Protein AF-0000000074143961 (afdb_homodimer)

pLDDT: mean 94.84, std 4.73, range [71.44, 98.94]

InterPro domains:
  IPR001608 Alanine racemase, N-terminal [PF01168] (38-251)
  IPR026956 D-serine dehydratase-like domain [PF14031] (293-391)
  IPR026956 D-serine dehydratase-like domain [SM01119] (293-393)
  IPR029066 PLP-binding barrel [G3DSA:3.20.20.10] (40-275)
  IPR029066 PLP-binding barrel [SSF51419] (39-260)
  IPR042208 D-serine dehydratase-like domain superfamily [G3DSA:2.40.37.20] (31-402)
  IPR051466 D-amino acid metabolism enzyme [PTHR28004] (25-408)

Organism: Schizosaccharomyces japonicus (strain yFS275 / FY16936) (NCBI:txid402676)

Secondary structure (DSSP, 8-state):
--GGG-GGGG-----HHHHHHHHTTSBGGGS-SSEEEEEHHHHHHHHHHHHHHHHHHT-EEEEB-TTT--HHHHHHHHTTT--EEEESSHHHHHHHHHHT--SEEEEEEE--GGGHHHHHHHHTSSSEEEEEE-SHHHHHHHHHHHHHHT--SPEEEEEEEE-SS-SSSEETT-HHHHHHHHHHHHTTTTEEEEEEEE--GGGGG--SHHHHHHHHHHHHHHHHHHHHHHHHH-TT---EEEE--HHHHHGGGG--GGGSPPPSSEEEEEESGGGT--HHHHHTTSS-GGG--EEEEEEEEEEEETTTSSSEEEEES--HHHH-----SSSSSEEE-STT-TTEEEEEE-SS-EEEEES-TTPPPPPTT-EEEEEES-HHHHHTT-S-EEEESSSSBEEEEE------/--GGG-GGGG-----HHHHHHHHTTSBGGGS-SSEEEEEHHHHHHHHHHHHHHHHHHT-EEEEB-TTT--HHHHHHHHTTT--EEEESSHHHHHHHHHHT--SEEEEEEE--GGGHHHHHHHHTSSSEEEEEE-SHHHHHHHHHHHHHHT--SPEEEEEEEE-SS-SSSEETT-HHHHHHHHHHHHTTTTEEEEEEEE--GGGGG--SHHHHHHHHHHHHHHHHHHHHHHHHH-TT---EEEE--HHHHHGGGG--GGGSPPPSSEEEEEESGGGT--HHHHHTTSS-GGG--EEEEEEEEEEEETTTSSSEEEEES--HHHH-----SSSSSEEE-STT-TTEEEEEE-SS-EEEEES-TTPPPPPTT-EEEEEES-HHHHHTT-S-EEEESSSSBEEEEE------

Radius of gyration: 27.3 Å; Cα contacts (8 Å, |Δi|>4): 1969; chains: 2; bounding box: 56×86×60 Å

Structure (mmCIF, N/CA/C/O backbone):
data_AF-0000000074143961-model_v1
#
loop_
_entity.id
_entity.type
_entity.pdbx_description
1 polymer 'D-serine dehydratase'
#
loop_
_atom_site.group_PDB
_atom_site.id
_atom_site.type_symbol
_atom_site.label_atom_id
_atom_site.label_alt_id
_atom_site.label_comp_id
_atom_site.label_asym_id
_atom_site.label_entity_id
_atom_site.label_seq_id
_atom_site.pdbx_PDB_ins_code
_atom_site.Cartn_x
_atom_site.Cartn_y
_atom_site.Cartn_z
_atom_site.occupancy
_atom_site.B_iso_or_equiv
_atom_site.auth_seq_id
_atom_site.auth_comp_id
_atom_site.auth_asym_id
_atom_site.auth_atom_id
_atom_site.pdbx_PDB_model_num
ATOM 1 N N . MET A 1 1 ? -5.82 27.406 -13.078 1 83.56 1 MET A N 1
ATOM 2 C CA . MET A 1 1 ? -4.566 26.859 -12.555 1 83.56 1 MET A CA 1
ATOM 3 C C . MET A 1 1 ? -3.791 26.141 -13.648 1 83.56 1 MET A C 1
ATOM 5 O O . MET A 1 1 ? -4.359 25.328 -14.391 1 83.56 1 MET A O 1
ATOM 9 N N . ASP A 1 2 ? -2.518 26.438 -13.797 1 85.19 2 ASP A N 1
ATOM 10 C CA . ASP A 1 2 ? -1.646 25.828 -14.797 1 85.19 2 ASP A CA 1
ATOM 11 C C . ASP A 1 2 ? -1.029 24.531 -14.273 1 85.19 2 ASP A C 1
ATOM 13 O O . ASP A 1 2 ? -0.051 24.562 -13.523 1 85.19 2 ASP A O 1
ATOM 17 N N . LEU A 1 3 ? -1.484 23.453 -14.711 1 86.12 3 LEU A N 1
ATOM 18 C CA . LEU A 1 3 ? -1.086 22.141 -14.203 1 86.12 3 LEU A CA 1
ATOM 19 C C . LEU A 1 3 ? 0.319 21.781 -14.672 1 86.12 3 LEU A C 1
ATOM 21 O O . LEU A 1 3 ? 0.949 20.875 -14.117 1 86.12 3 LEU A O 1
ATOM 25 N N . ASP A 1 4 ? 0.824 22.469 -15.641 1 85.25 4 ASP A N 1
ATOM 26 C CA . ASP A 1 4 ? 2.141 22.156 -16.188 1 85.25 4 ASP A CA 1
ATOM 27 C C . ASP A 1 4 ? 3.244 22.453 -15.172 1 85.25 4 ASP A C 1
ATOM 29 O O . ASP A 1 4 ? 4.375 21.984 -15.328 1 85.25 4 ASP A O 1
ATOM 33 N N . LYS A 1 5 ? 2.885 23.172 -14.195 1 86.94 5 LYS A N 1
ATOM 34 C CA . LYS A 1 5 ? 3.865 23.562 -13.188 1 86.94 5 LYS A CA 1
ATOM 35 C C . LYS A 1 5 ? 3.979 22.516 -12.094 1 86.94 5 LYS A C 1
ATOM 37 O O . LYS A 1 5 ? 4.812 22.641 -11.195 1 86.94 5 LYS A O 1
ATOM 42 N N . PHE A 1 6 ? 3.066 21.5 -12.25 1 90.62 6 PHE A N 1
ATOM 43 C CA . PHE A 1 6 ? 3.02 20.484 -11.195 1 90.62 6 PHE A CA 1
ATOM 44 C C . PHE A 1 6 ? 3.467 19.125 -11.727 1 90.62 6 PHE A C 1
ATOM 46 O O . PHE A 1 6 ? 3.006 18.688 -12.781 1 90.62 6 PHE A O 1
ATOM 53 N N . GLY A 1 7 ? 4.391 18.469 -11 1 87.62 7 GLY A N 1
ATOM 54 C CA . GLY A 1 7 ? 4.746 17.109 -11.344 1 87.62 7 GLY A CA 1
ATOM 55 C C . GLY A 1 7 ? 3.574 16.141 -11.25 1 87.62 7 GLY A C 1
ATOM 56 O O . GLY A 1 7 ? 3.578 15.086 -11.883 1 87.62 7 GLY A O 1
ATOM 57 N N . SER A 1 8 ? 2.578 16.516 -10.492 1 90.56 8 SER A N 1
ATOM 58 C CA . SER A 1 8 ? 1.413 15.672 -10.242 1 90.56 8 SER A CA 1
ATOM 59 C C . SER A 1 8 ? 0.533 15.57 -11.484 1 90.56 8 SER A C 1
ATOM 61 O O . SER A 1 8 ? -0.378 14.742 -11.539 1 90.56 8 SER A O 1
ATOM 63 N N . LYS A 1 9 ? 0.817 16.391 -12.492 1 90.75 9 LYS A N 1
ATOM 64 C CA . LYS A 1 9 ? 0.03 16.359 -13.719 1 90.75 9 LYS A CA 1
ATOM 65 C C . LYS A 1 9 ? 0.125 15.008 -14.406 1 90.75 9 LYS A C 1
ATOM 67 O O . LYS A 1 9 ? -0.726 14.656 -15.227 1 90.75 9 LYS A O 1
ATOM 72 N N . PHE A 1 10 ? 1.143 14.258 -14.078 1 94.25 10 PHE A N 1
ATOM 73 C CA . PHE A 1 10 ? 1.368 12.984 -14.75 1 94.25 10 PHE A CA 1
ATOM 74 C C . PHE A 1 10 ? 0.483 11.898 -14.148 1 94.25 10 PHE A C 1
ATOM 76 O O . PHE A 1 10 ? 0.33 10.82 -14.727 1 94.25 10 PHE A O 1
ATOM 83 N N . TYR A 1 11 ? -0.078 12.148 -12.922 1 94.56 11 TYR A N 1
ATOM 84 C CA . TYR A 1 11 ? -1.051 11.211 -12.367 1 94.56 11 TYR A CA 1
ATOM 85 C C . TYR A 1 11 ? -2.373 11.289 -13.125 1 94.56 11 TYR A C 1
ATOM 87 O O . TYR A 1 11 ? -2.926 12.375 -13.305 1 94.56 11 TYR A O 1
ATOM 95 N N . VAL A 1 12 ? -2.793 10.156 -13.602 1 93.62 12 VAL A N 1
ATOM 96 C CA . VAL A 1 12 ? -4.027 10.117 -14.375 1 93.62 12 VAL A CA 1
ATOM 97 C C . VAL A 1 12 ? -5.082 9.305 -13.633 1 93.62 12 VAL A C 1
ATOM 99 O O . VAL A 1 12 ? -4.758 8.352 -12.922 1 93.62 12 VAL A O 1
ATOM 102 N N . SER A 1 13 ? -6.328 9.742 -13.766 1 94.69 13 SER A N 1
ATOM 103 C CA . SER A 1 13 ? -7.461 9.078 -13.133 1 94.69 13 SER A CA 1
ATOM 104 C C . SER A 1 13 ? -8.32 8.352 -14.164 1 94.69 13 SER A C 1
ATOM 106 O O . SER A 1 13 ? -8.406 8.773 -15.312 1 94.69 13 SER A O 1
ATOM 108 N N . PRO A 1 14 ? -8.93 7.227 -13.734 1 96.56 14 PRO A N 1
ATOM 109 C CA . PRO A 1 14 ? -9.883 6.586 -14.648 1 96.56 14 PRO A CA 1
ATOM 110 C C . PRO A 1 14 ? -11.109 7.453 -14.922 1 96.56 14 PRO A C 1
ATOM 112 O O . PRO A 1 14 ? -11.383 8.391 -14.172 1 96.56 14 PRO A O 1
ATOM 115 N N . SER A 1 15 ? -11.797 7.125 -15.992 1 96.81 15 SER A N 1
ATOM 116 C CA . SER A 1 15 ? -13.023 7.844 -16.328 1 96.81 15 SER A CA 1
ATOM 117 C C . SER A 1 15 ? -14.156 7.473 -15.383 1 96.81 15 SER A C 1
ATOM 119 O O . SER A 1 15 ? -14.719 6.375 -15.469 1 96.81 15 SER A O 1
ATOM 121 N N . LYS A 1 16 ? -14.516 8.406 -14.578 1 97.62 16 LYS A N 1
ATOM 122 C CA . LYS A 1 16 ? -15.633 8.195 -13.664 1 97.62 16 LYS A CA 1
ATOM 123 C C . LYS A 1 16 ? -16.906 7.867 -14.43 1 97.62 16 LYS A C 1
ATOM 125 O O . LYS A 1 16 ? -17.641 6.949 -14.055 1 97.62 16 LYS A O 1
ATOM 130 N N . ASP A 1 17 ? -17.141 8.562 -15.516 1 98 17 ASP A N 1
ATOM 131 C CA . ASP A 1 17 ? -18.344 8.383 -16.328 1 98 17 ASP A CA 1
ATOM 132 C C . ASP A 1 17 ? -18.391 6.98 -16.938 1 98 17 ASP A C 1
ATOM 134 O O . ASP A 1 17 ? -19.438 6.332 -16.938 1 98 17 ASP A O 1
ATOM 138 N N . ALA A 1 18 ? -17.281 6.527 -17.438 1 97.62 18 ALA A N 1
ATOM 139 C CA . ALA A 1 18 ? -17.219 5.195 -18.031 1 97.62 18 ALA A CA 1
ATOM 140 C C . ALA A 1 18 ? -17.469 4.117 -16.984 1 97.62 18 ALA A C 1
ATOM 142 O O . ALA A 1 18 ? -18.172 3.133 -17.25 1 97.62 18 ALA A O 1
ATOM 143 N N . LEU A 1 19 ? -16.922 4.34 -15.812 1 98.12 19 LEU A N 1
ATOM 144 C CA . LEU A 1 19 ? -17.125 3.398 -14.719 1 98.12 19 LEU A CA 1
ATOM 145 C C . LEU A 1 19 ? -18.578 3.387 -14.266 1 98.12 19 LEU A C 1
ATOM 147 O O . LEU A 1 19 ? -19.141 2.32 -14.016 1 98.12 19 LEU A O 1
ATOM 151 N N . LYS A 1 20 ? -19.156 4.562 -14.141 1 98.5 20 LYS A N 1
ATOM 152 C CA . LYS A 1 20 ? -20.562 4.641 -13.758 1 98.5 20 LYS A CA 1
ATOM 153 C C . LYS A 1 20 ? -21.453 3.914 -14.766 1 98.5 20 LYS A C 1
ATOM 155 O O . LYS A 1 20 ? -22.359 3.166 -14.375 1 98.5 20 LYS A O 1
ATOM 160 N N . LYS A 1 21 ? -21.203 4.16 -16.031 1 98 21 LYS A N 1
ATOM 161 C CA . LYS A 1 21 ? -21.984 3.525 -17.094 1 98 21 LYS A CA 1
ATOM 162 C C . LYS A 1 21 ? -21.922 2.006 -16.984 1 98 21 LYS A C 1
ATOM 164 O O . LYS A 1 21 ? -22.922 1.322 -17.203 1 98 21 LYS A O 1
ATOM 169 N N . LYS A 1 22 ? -20.844 1.507 -16.578 1 97 22 LYS A N 1
ATOM 170 C CA . LYS A 1 22 ? -20.656 0.06 -16.547 1 97 22 LYS A CA 1
ATOM 171 C C . LYS A 1 22 ? -21.219 -0.544 -15.258 1 97 22 LYS A C 1
ATOM 173 O O . LYS A 1 22 ? -21.797 -1.64 -15.281 1 97 22 LYS A O 1
ATOM 178 N N . TYR A 1 23 ? -21.078 0.173 -14.133 1 97.75 23 TYR A N 1
ATOM 179 C CA . TYR A 1 23 ? -21.219 -0.561 -12.875 1 97.75 23 TYR A CA 1
ATOM 180 C C . TYR A 1 23 ? -22.406 -0.054 -12.078 1 97.75 23 TYR A C 1
ATOM 182 O O . TYR A 1 23 ? -22.906 -0.744 -11.188 1 97.75 23 TYR A O 1
ATOM 190 N N . VAL A 1 24 ? -22.812 1.212 -12.258 1 98.62 24 VAL A N 1
ATOM 191 C CA . VAL A 1 24 ? -23.938 1.723 -11.492 1 98.62 24 VAL A CA 1
ATOM 192 C C . VAL A 1 24 ? -25.203 0.92 -11.82 1 98.62 24 VAL A C 1
ATOM 194 O O . VAL A 1 24 ? -25.484 0.655 -12.992 1 98.62 24 VAL A O 1
ATOM 197 N N . GLY A 1 25 ? -25.891 0.504 -10.875 1 98.56 25 GLY A N 1
ATOM 198 C CA . GLY A 1 25 ? -27.109 -0.269 -11.055 1 98.56 25 GLY A CA 1
ATOM 199 C C . GLY A 1 25 ? -26.906 -1.755 -10.82 1 98.56 25 GLY A C 1
ATOM 200 O O . GLY A 1 25 ? -27.891 -2.5 -10.68 1 98.56 25 GLY A O 1
ATOM 201 N N . ILE A 1 26 ? -25.688 -2.168 -10.727 1 97.38 26 ILE A N 1
ATOM 202 C CA . ILE A 1 26 ? -25.453 -3.59 -10.508 1 97.38 26 ILE A CA 1
ATOM 203 C C . ILE A 1 26 ? -25.062 -3.826 -9.047 1 97.38 26 ILE A C 1
ATOM 205 O O . ILE A 1 26 ? -24.719 -2.881 -8.328 1 97.38 26 ILE A O 1
ATOM 209 N N . SER A 1 27 ? -25.125 -5.027 -8.641 1 98.31 27 SER A N 1
ATOM 210 C CA . SER A 1 27 ? -24.828 -5.402 -7.262 1 98.31 27 SER A CA 1
ATOM 211 C C . SER A 1 27 ? -23.328 -5.465 -7.016 1 98.31 27 SER A C 1
ATOM 213 O O . SER A 1 27 ? -22.562 -5.84 -7.906 1 98.31 27 SER A O 1
ATOM 215 N N . ILE A 1 28 ? -22.875 -5.148 -5.773 1 97.88 28 ILE A N 1
ATOM 216 C CA . ILE A 1 28 ? -21.484 -5.273 -5.395 1 97.88 28 ILE A CA 1
ATOM 217 C C . ILE A 1 28 ? -21.047 -6.734 -5.484 1 97.88 28 ILE A C 1
ATOM 219 O O . ILE A 1 28 ? -19.844 -7.035 -5.457 1 97.88 28 ILE A O 1
ATOM 223 N N . TYR A 1 29 ? -21.969 -7.641 -5.621 1 96.5 29 TYR A N 1
ATOM 224 C CA . TYR A 1 29 ? -21.656 -9.062 -5.715 1 96.5 29 TYR A CA 1
ATOM 225 C C . TYR A 1 29 ? -21.453 -9.484 -7.168 1 96.5 29 TYR A C 1
ATOM 227 O O . TYR A 1 29 ? -21.297 -10.672 -7.461 1 96.5 29 TYR A O 1
ATOM 235 N N . GLU A 1 30 ? -21.422 -8.516 -8.078 1 94.94 30 GLU A N 1
ATOM 236 C CA . GLU A 1 30 ? -21.281 -8.812 -9.5 1 94.94 30 GLU A CA 1
ATOM 237 C C . GLU A 1 30 ? -20.062 -8.117 -10.094 1 94.94 30 GLU A C 1
ATOM 239 O O . GLU A 1 30 ? -19.859 -8.125 -11.312 1 94.94 30 GLU A O 1
ATOM 244 N N . ILE A 1 31 ? -19.312 -7.477 -9.266 1 94.06 31 ILE A N 1
ATOM 245 C CA . ILE A 1 31 ? -18.172 -6.734 -9.766 1 94.06 31 ILE A CA 1
ATOM 246 C C . ILE A 1 31 ? -16.906 -7.574 -9.609 1 94.06 31 ILE A C 1
ATOM 248 O O . ILE A 1 31 ? -16.875 -8.516 -8.812 1 94.06 31 ILE A O 1
ATOM 252 N N . PRO A 1 32 ? -15.875 -7.285 -10.352 1 91.94 32 PRO A N 1
ATOM 253 C CA . PRO A 1 32 ? -14.609 -8.008 -10.18 1 91.94 32 PRO A CA 1
ATOM 254 C C . PRO A 1 32 ? -13.969 -7.762 -8.812 1 91.94 32 PRO A C 1
ATOM 256 O O . PRO A 1 32 ? -14.062 -6.656 -8.273 1 91.94 32 PRO A O 1
ATOM 259 N N . THR A 1 33 ? -13.336 -8.789 -8.258 1 95.56 33 THR A N 1
ATOM 260 C CA . THR A 1 33 ? -12.648 -8.688 -6.98 1 95.56 33 THR A CA 1
ATOM 261 C C . THR A 1 33 ? -11.133 -8.781 -7.172 1 95.56 33 THR A C 1
ATOM 263 O O . THR A 1 33 ? -10.664 -9.367 -8.148 1 95.56 33 THR A O 1
ATOM 266 N N . PRO A 1 34 ? -10.383 -8.203 -6.258 1 97.06 34 PRO A N 1
ATOM 267 C CA . PRO A 1 34 ? -10.852 -7.441 -5.094 1 97.06 34 PRO A CA 1
ATOM 268 C C . PRO A 1 34 ? -11.398 -6.066 -5.473 1 97.06 34 PRO A C 1
ATOM 270 O O . PRO A 1 34 ? -11.062 -5.535 -6.535 1 97.06 34 PRO A O 1
ATOM 273 N N . ALA A 1 35 ? -12.273 -5.555 -4.68 1 97.94 35 ALA A N 1
ATOM 274 C CA . ALA A 1 35 ? -12.906 -4.262 -4.926 1 97.94 35 ALA A CA 1
ATOM 275 C C . ALA A 1 35 ? -13.125 -3.5 -3.621 1 97.94 35 ALA A C 1
ATOM 277 O O . ALA A 1 35 ? -13.414 -4.105 -2.586 1 97.94 35 ALA A O 1
ATOM 278 N N . PHE A 1 36 ? -12.961 -2.268 -3.676 1 98.75 36 PHE A N 1
ATOM 279 C CA . PHE A 1 36 ? -13.211 -1.401 -2.529 1 98.75 36 PHE A CA 1
ATOM 280 C C . PHE A 1 36 ? -14.609 -0.81 -2.59 1 98.75 36 PHE A C 1
ATOM 282 O O . PHE A 1 36 ? -14.969 -0.151 -3.568 1 98.75 36 PHE A O 1
ATOM 289 N N . VAL A 1 37 ? -15.383 -1.006 -1.57 1 98.88 37 VAL A N 1
ATOM 290 C CA . VAL A 1 37 ? -16.781 -0.574 -1.53 1 98.88 37 VAL A CA 1
ATOM 291 C C . VAL A 1 37 ? -16.969 0.44 -0.404 1 98.88 37 VAL A C 1
ATOM 293 O O . VAL A 1 37 ? -16.453 0.258 0.7 1 98.88 37 VAL A O 1
ATOM 296 N N . VAL A 1 38 ? -17.719 1.483 -0.641 1 98.94 38 VAL A N 1
ATOM 297 C CA . VAL A 1 38 ? -18.016 2.516 0.345 1 98.94 38 VAL A CA 1
ATOM 298 C C . VAL A 1 38 ? -19.531 2.697 0.448 1 98.94 38 VAL A C 1
ATOM 300 O O . VAL A 1 38 ? -20.219 2.811 -0.568 1 98.94 38 VAL A O 1
ATOM 303 N N . ASP A 1 39 ? -20.047 2.666 1.604 1 98.88 39 ASP A N 1
ATOM 304 C CA . ASP A 1 39 ? -21.438 3.014 1.85 1 98.88 39 ASP A CA 1
ATOM 305 C C . ASP A 1 39 ? -21.594 4.508 2.133 1 98.88 39 ASP A C 1
ATOM 307 O O . ASP A 1 39 ? -21.312 4.965 3.24 1 98.88 39 ASP A O 1
ATOM 311 N N . GLN A 1 40 ? -22.125 5.195 1.186 1 98.69 40 GLN A N 1
ATOM 312 C CA . GLN A 1 40 ? -22.203 6.648 1.285 1 98.69 40 GLN A CA 1
ATOM 313 C C . GLN A 1 40 ? -23.141 7.074 2.406 1 98.69 40 GLN A C 1
ATOM 315 O O . GLN A 1 40 ? -22.969 8.141 3 1 98.69 40 GLN A O 1
ATOM 320 N N . LYS A 1 41 ? -24.156 6.289 2.68 1 98.69 41 LYS A N 1
ATOM 321 C CA . LYS A 1 41 ? -25.062 6.602 3.785 1 98.69 41 LYS A CA 1
ATOM 322 C C . LYS A 1 41 ? -24.312 6.641 5.113 1 98.69 41 LYS A C 1
ATOM 324 O O . LYS A 1 41 ? -24.531 7.539 5.93 1 98.69 41 LYS A O 1
ATOM 329 N N . VAL A 1 42 ? -23.438 5.684 5.332 1 98.75 42 VAL A N 1
ATOM 330 C CA . VAL A 1 42 ? -22.641 5.633 6.555 1 98.75 42 VAL A CA 1
ATOM 331 C C . VAL A 1 42 ? -21.672 6.812 6.594 1 98.75 42 VAL A C 1
ATOM 333 O O . VAL A 1 42 ? -21.5 7.453 7.633 1 98.75 42 VAL A O 1
ATOM 336 N N . VAL A 1 43 ? -21.047 7.145 5.457 1 98.81 43 VAL A N 1
ATOM 337 C CA . VAL A 1 43 ? -20.156 8.297 5.387 1 98.81 43 VAL A CA 1
ATOM 338 C C . VAL A 1 43 ? -20.906 9.562 5.781 1 98.81 43 VAL A C 1
ATOM 340 O O . VAL A 1 43 ? -20.422 10.352 6.598 1 98.81 43 VAL A O 1
ATOM 343 N N . LYS A 1 44 ? -22.047 9.711 5.176 1 98.69 44 LYS A N 1
ATOM 344 C CA . LYS A 1 44 ? -22.859 10.883 5.461 1 98.69 44 LYS A CA 1
ATOM 345 C C . LYS A 1 44 ? -23.203 10.969 6.949 1 98.69 44 LYS A C 1
ATOM 347 O O . LYS A 1 44 ? -23.094 12.039 7.551 1 98.69 44 LYS A O 1
ATOM 352 N N . ASN A 1 45 ? -23.641 9.859 7.516 1 98.5 45 ASN A N 1
ATOM 353 C CA . ASN A 1 45 ? -23.984 9.836 8.938 1 98.5 45 ASN A CA 1
ATOM 354 C C . ASN A 1 45 ? -22.781 10.195 9.805 1 98.5 45 ASN A C 1
ATOM 356 O O . ASN A 1 45 ? -22.906 10.969 10.75 1 98.5 45 ASN A O 1
ATOM 360 N N . ASN A 1 46 ? -21.625 9.586 9.492 1 98.56 46 ASN A N 1
ATOM 361 C CA . ASN A 1 46 ? -20.406 9.891 10.219 1 98.56 46 ASN A CA 1
ATOM 362 C C . ASN A 1 46 ? -20.062 11.375 10.156 1 98.56 46 ASN A C 1
ATOM 364 O O . ASN A 1 46 ? -19.734 11.984 11.172 1 98.56 46 ASN A O 1
ATOM 368 N N . CYS A 1 47 ? -20.156 11.953 8.992 1 98.56 47 CYS A N 1
ATOM 369 C CA . CYS A 1 47 ? -19.828 13.352 8.781 1 98.56 47 CYS A CA 1
ATOM 370 C C . CYS A 1 47 ? -20.812 14.266 9.492 1 98.56 47 CYS A C 1
ATOM 372 O O . CYS A 1 47 ? -20.422 15.258 10.117 1 98.56 47 CYS A O 1
ATOM 374 N N . ASP A 1 48 ? -22.109 13.906 9.383 1 98 48 ASP A N 1
ATOM 375 C CA . ASP A 1 48 ? -23.141 14.688 10.055 1 98 48 ASP A CA 1
ATOM 376 C C . ASP A 1 48 ? -22.922 14.719 11.562 1 98 48 ASP A C 1
ATOM 378 O O . ASP A 1 48 ? -22.953 15.789 12.18 1 98 48 ASP A O 1
ATOM 382 N N . GLU A 1 49 ? -22.688 13.578 12.094 1 96.94 49 GLU A N 1
ATOM 383 C CA . GLU A 1 49 ? -22.484 13.461 13.539 1 96.94 49 GLU A CA 1
ATOM 384 C C . GLU A 1 49 ? -21.25 14.227 13.992 1 96.94 49 GLU A C 1
ATOM 386 O O . GLU A 1 49 ? -21.266 14.891 15.031 1 96.94 49 GLU A O 1
ATOM 391 N N . MET A 1 50 ? -20.188 14.141 13.25 1 97.31 50 MET A N 1
ATOM 392 C CA . MET A 1 50 ? -18.938 14.828 13.602 1 97.31 50 MET A CA 1
ATOM 393 C C . MET A 1 50 ? -19.125 16.344 13.562 1 97.31 50 MET A C 1
ATOM 395 O O . MET A 1 50 ? -18.75 17.047 14.5 1 97.31 50 MET A O 1
ATOM 399 N N . LEU A 1 51 ? -19.703 16.781 12.492 1 96.94 51 LEU A N 1
ATOM 400 C CA . LEU A 1 51 ? -19.922 18.219 12.344 1 96.94 51 LEU A CA 1
ATOM 401 C C . LEU A 1 51 ? -20.797 18.766 13.477 1 96.94 51 LEU A C 1
ATOM 403 O O . LEU A 1 51 ? -20.5 19.812 14.047 1 96.94 51 LEU A O 1
ATOM 407 N N . LYS A 1 52 ? -21.859 18.031 13.805 1 95.88 52 LYS A N 1
ATOM 408 C CA . LYS A 1 52 ? -22.766 18.422 14.891 1 95.88 52 LYS A CA 1
ATOM 409 C C . LYS A 1 52 ? -22.016 18.484 16.219 1 95.88 52 LYS A C 1
ATOM 411 O O . LYS A 1 52 ? -22.188 19.438 16.984 1 95.88 52 LYS A O 1
ATOM 416 N N . SER A 1 53 ? -21.25 17.469 16.453 1 95 53 SER A N 1
ATOM 417 C CA . SER A 1 53 ? -20.5 17.391 17.703 1 95 53 SER A CA 1
ATOM 418 C C . SER A 1 53 ? -19.516 18.547 17.828 1 95 53 SER A C 1
ATOM 420 O O . SER A 1 53 ? -19.391 19.141 18.906 1 95 53 SER A O 1
ATOM 422 N N . ILE A 1 54 ? -18.828 18.875 16.797 1 95.62 54 ILE A N 1
ATOM 423 C CA . ILE A 1 54 ? -17.812 19.922 16.828 1 95.62 54 ILE A CA 1
ATOM 424 C C . ILE A 1 54 ? -18.484 21.297 16.969 1 95.62 54 ILE A C 1
ATOM 426 O O . ILE A 1 54 ? -18.031 22.141 17.75 1 95.62 54 ILE A O 1
ATOM 430 N N . GLU A 1 55 ? -19.562 21.469 16.281 1 93.94 55 GLU A N 1
ATOM 431 C CA . GLU A 1 55 ? -20.297 22.734 16.375 1 93.94 55 GLU A CA 1
ATOM 432 C C . GLU A 1 55 ? -20.797 22.969 17.797 1 93.94 55 GLU A C 1
ATOM 434 O O . GLU A 1 55 ? -20.812 24.109 18.266 1 93.94 55 GLU A O 1
ATOM 439 N N . ALA A 1 56 ? -21.125 21.922 18.422 1 92.75 56 ALA A N 1
ATOM 440 C CA . ALA A 1 56 ? -21.625 22.031 19.797 1 92.75 56 ALA A CA 1
ATOM 441 C C . ALA A 1 56 ? -20.547 22.531 20.75 1 92.75 56 ALA A C 1
ATOM 443 O O . ALA A 1 56 ? -20.844 23.109 21.797 1 92.75 56 ALA A O 1
ATOM 444 N N . THR A 1 57 ? -19.328 22.344 20.453 1 92.94 57 THR A N 1
ATOM 445 C CA . THR A 1 57 ? -18.219 22.797 21.266 1 92.94 57 THR A CA 1
ATOM 446 C C . THR A 1 57 ? -17.891 24.25 20.984 1 92.94 57 THR A C 1
ATOM 448 O O . THR A 1 57 ? -17.172 24.906 21.766 1 92.94 57 THR A O 1
ATOM 451 N N . GLY A 1 58 ? -18.297 24.719 19.781 1 94.12 58 GLY A N 1
ATOM 452 C CA . GLY A 1 58 ? -17.938 26.062 19.344 1 94.12 58 GLY A CA 1
ATOM 453 C C . GLY A 1 58 ? -16.594 26.109 18.641 1 94.12 58 GLY A C 1
ATOM 454 O O . GLY A 1 58 ? -16.156 27.172 18.203 1 94.12 58 GLY A O 1
ATOM 455 N N . ALA A 1 59 ? -15.984 25.031 18.438 1 96.5 59 ALA A N 1
ATOM 456 C CA . ALA A 1 59 ? -14.68 24.969 17.797 1 96.5 59 ALA A CA 1
ATOM 457 C C . ALA A 1 59 ? -14.805 25.062 16.281 1 96.5 59 ALA A C 1
ATOM 459 O O . ALA A 1 59 ? -15.875 24.781 15.727 1 96.5 59 ALA A O 1
ATOM 460 N N . LEU A 1 60 ? -13.797 25.516 15.633 1 97.06 60 LEU A N 1
ATOM 461 C CA . LEU A 1 60 ? -13.664 25.391 14.188 1 97.06 60 LEU A CA 1
ATOM 462 C C . LEU A 1 60 ? -13.391 23.938 13.797 1 97.06 60 LEU A C 1
ATOM 464 O O . LEU A 1 60 ? -13.07 23.109 14.648 1 97.06 60 LEU A O 1
ATOM 468 N N . PHE A 1 61 ? -13.617 23.703 12.539 1 97.75 61 PHE A N 1
ATOM 469 C CA . PHE A 1 61 ? -13.406 22.344 12.039 1 97.75 61 PHE A CA 1
ATOM 470 C C . PHE A 1 61 ? -12.508 22.359 10.805 1 97.75 61 PHE A C 1
ATOM 472 O O . PHE A 1 61 ? -12.688 23.188 9.914 1 97.75 61 PHE A O 1
ATOM 479 N N . ARG A 1 62 ? -11.531 21.5 10.758 1 98.25 62 ARG A N 1
ATOM 480 C CA . ARG A 1 62 ? -10.648 21.312 9.609 1 98.25 62 ARG A CA 1
ATOM 481 C C . ARG A 1 62 ? -10.438 19.844 9.312 1 98.25 62 ARG A C 1
ATOM 483 O O . ARG A 1 62 ? -9.453 19.25 9.75 1 98.25 62 ARG A O 1
ATOM 490 N N . PRO A 1 63 ? -11.289 19.234 8.516 1 98.38 63 PRO A N 1
ATOM 491 C CA . PRO A 1 63 ? -11.141 17.812 8.203 1 98.38 63 PRO A CA 1
ATOM 492 C C . PRO A 1 63 ? -9.945 17.531 7.297 1 98.38 63 PRO A C 1
ATOM 494 O O . PRO A 1 63 ? -9.555 18.391 6.5 1 98.38 63 PRO A O 1
ATOM 497 N N . HIS A 1 64 ? -9.328 16.406 7.508 1 98.25 64 HIS A N 1
ATOM 498 C CA . HIS A 1 64 ? -8.273 15.883 6.648 1 98.25 64 HIS A CA 1
ATOM 499 C C . HIS A 1 64 ? -8.844 14.984 5.559 1 98.25 64 HIS A C 1
ATOM 501 O O . HIS A 1 64 ? -9.648 14.094 5.844 1 98.25 64 HIS A O 1
ATOM 507 N N . VAL A 1 65 ? -8.422 15.125 4.332 1 98.38 65 VAL A N 1
ATOM 508 C CA . VAL A 1 65 ? -9.039 14.406 3.225 1 98.38 65 VAL A CA 1
ATOM 509 C C . VAL A 1 65 ? -8.188 13.195 2.859 1 98.38 65 VAL A C 1
ATOM 511 O O . VAL A 1 65 ? -8.477 12.5 1.883 1 98.38 65 VAL A O 1
ATOM 514 N N . LYS A 1 66 ? -7.156 12.875 3.596 1 97.25 66 LYS A N 1
ATOM 515 C CA . LYS A 1 66 ? -6.113 11.914 3.246 1 97.25 66 LYS A CA 1
ATOM 516 C C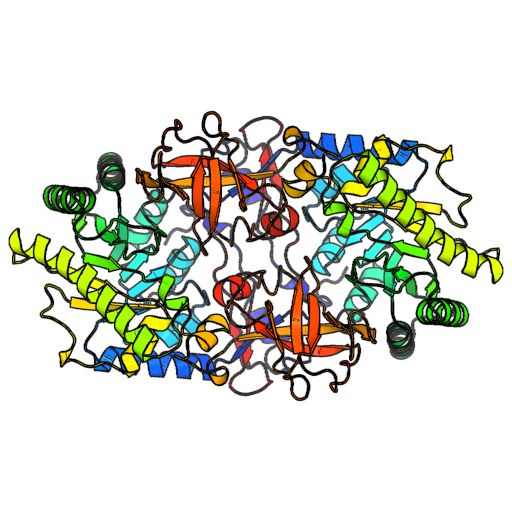 . LYS A 1 66 ? -6.676 10.5 3.174 1 97.25 66 LYS A C 1
ATOM 518 O O . LYS A 1 66 ? -6.051 9.602 2.6 1 97.25 66 LYS A O 1
ATOM 523 N N . THR A 1 67 ? -7.84 10.234 3.852 1 97.88 67 THR A N 1
ATOM 524 C CA . THR A 1 67 ? -8.367 8.883 3.92 1 97.88 67 THR A CA 1
ATOM 525 C C . THR A 1 67 ? -9.07 8.508 2.615 1 97.88 67 THR A C 1
ATOM 527 O O . THR A 1 67 ? -8.695 7.531 1.961 1 97.88 67 THR A O 1
ATOM 530 N N . HIS A 1 68 ? -10.031 9.344 2.23 1 98.5 68 HIS A N 1
ATOM 531 C CA . HIS A 1 68 ? -10.875 9 1.09 1 98.5 68 HIS A CA 1
ATOM 532 C C . HIS A 1 68 ? -10.312 9.586 -0.203 1 98.5 68 HIS A C 1
ATOM 534 O O . HIS A 1 68 ? -10.438 8.977 -1.269 1 98.5 68 HIS A O 1
ATOM 540 N N . LYS A 1 69 ? -9.836 10.805 -0.15 1 98.12 69 LYS A N 1
ATOM 541 C CA . LYS A 1 69 ? -9.258 11.508 -1.288 1 98.12 69 LYS A CA 1
ATOM 542 C C . LYS A 1 69 ? -10.266 11.656 -2.42 1 98.12 69 LYS A C 1
ATOM 544 O O . LYS A 1 69 ? -9.93 11.469 -3.59 1 98.12 69 LYS A O 1
ATOM 549 N N . CYS A 1 70 ? -11.469 11.891 -2.088 1 98.25 70 CYS A N 1
ATOM 550 C CA . CYS A 1 70 ? -12.531 12.047 -3.082 1 98.25 70 CYS A CA 1
ATOM 551 C C . CYS A 1 70 ? -13.312 13.328 -2.854 1 98.25 70 CYS A C 1
ATOM 553 O O . CYS A 1 70 ? -13.57 13.711 -1.709 1 98.25 70 CYS A O 1
ATOM 555 N N . ILE A 1 71 ? -13.727 13.945 -3.928 1 97.81 71 ILE A N 1
ATOM 556 C CA . ILE A 1 71 ? -14.484 15.188 -3.852 1 97.81 71 ILE A CA 1
ATOM 557 C C . ILE A 1 71 ? -15.828 14.93 -3.168 1 97.81 71 ILE A C 1
ATOM 559 O O . ILE A 1 71 ? -16.312 15.773 -2.412 1 97.81 71 ILE A O 1
ATOM 563 N N . GLU A 1 72 ? -16.438 13.734 -3.439 1 98.44 72 GLU A N 1
ATOM 564 C CA . GLU A 1 72 ? -17.75 13.414 -2.893 1 98.44 72 GLU A CA 1
ATOM 565 C C . GLU A 1 72 ? -17.719 13.336 -1.369 1 98.44 72 GLU A C 1
ATOM 567 O O . GLU A 1 72 ? -18.562 13.914 -0.688 1 98.44 72 GLU A O 1
ATOM 572 N N . ALA A 1 73 ? -16.719 12.664 -0.833 1 98.56 73 ALA A N 1
ATOM 573 C CA . ALA A 1 73 ? -16.578 12.547 0.616 1 98.56 73 ALA A CA 1
ATOM 574 C C . ALA A 1 73 ? -16.219 13.891 1.246 1 98.56 73 ALA A C 1
ATOM 576 O O . ALA A 1 73 ? -16.688 14.211 2.338 1 98.56 73 ALA A O 1
ATOM 577 N N . MET A 1 74 ? -15.352 14.648 0.574 1 98.62 74 MET A N 1
ATOM 578 C CA . MET A 1 74 ? -15 15.969 1.076 1 98.62 74 MET A CA 1
ATOM 579 C C . MET A 1 74 ? -16.234 16.859 1.197 1 98.62 74 MET A C 1
ATOM 581 O O . MET A 1 74 ? -16.406 17.562 2.189 1 98.62 74 MET A O 1
ATOM 585 N N . ASP A 1 75 ? -17.109 16.75 0.188 1 98.31 75 ASP A N 1
ATOM 586 C CA . ASP A 1 75 ? -18.344 17.5 0.218 1 98.31 75 ASP A CA 1
ATOM 587 C C . ASP A 1 75 ? -19.188 17.141 1.444 1 98.31 75 ASP A C 1
ATOM 589 O O . ASP A 1 75 ? -19.766 18.016 2.082 1 98.31 75 ASP A O 1
ATOM 593 N N . LEU A 1 76 ? -19.203 15.883 1.704 1 98.44 76 LEU A N 1
ATOM 594 C CA . LEU A 1 76 ? -19.953 15.414 2.863 1 98.44 76 LEU A CA 1
ATOM 595 C C . LEU A 1 76 ? -19.297 15.883 4.16 1 98.44 76 LEU A C 1
ATOM 597 O O . LEU A 1 76 ? -20 16.156 5.145 1 98.44 76 LEU A O 1
ATOM 601 N N . GLN A 1 77 ? -17.984 16 4.219 1 98.44 77 GLN A N 1
ATOM 602 C CA . GLN A 1 77 ? -17.281 16.516 5.387 1 98.44 77 GLN A CA 1
ATOM 603 C C . GLN A 1 77 ? -17.578 17.984 5.605 1 98.44 77 GLN A C 1
ATOM 605 O O . GLN A 1 77 ? -17.734 18.438 6.746 1 98.44 77 GLN A O 1
ATOM 610 N N . LEU A 1 78 ? -17.672 18.75 4.516 1 98.31 78 LEU A N 1
ATOM 611 C CA . LEU A 1 78 ? -17.75 20.219 4.574 1 98.31 78 LEU A CA 1
ATOM 612 C C . LEU A 1 78 ? -19.203 20.672 4.719 1 98.31 78 LEU A C 1
ATOM 614 O O . LEU A 1 78 ? -19.484 21.625 5.445 1 98.31 78 LEU A O 1
ATOM 618 N N . GLN A 1 79 ? -20.109 20.078 3.992 1 97.56 79 GLN A N 1
ATOM 619 C CA . GLN A 1 79 ? -21.547 20.328 3.973 1 97.56 79 GLN A CA 1
ATOM 620 C C . GLN A 1 79 ? -21.844 21.812 3.732 1 97.56 79 GLN A C 1
ATOM 622 O O . GLN A 1 79 ? -22.797 22.359 4.285 1 97.56 79 GLN A O 1
ATOM 627 N N . GLY A 1 80 ? -20.938 22.469 3.035 1 95.31 80 GLY A N 1
ATOM 628 C CA . GLY A 1 80 ? -21.109 23.891 2.76 1 95.31 80 GLY A CA 1
ATOM 629 C C . GLY A 1 80 ? -20.938 24.75 3.988 1 95.31 80 GLY A C 1
ATOM 630 O O . GLY A 1 80 ? -21.188 25.953 3.943 1 95.31 80 GLY A O 1
ATOM 631 N N . ARG A 1 81 ? -20.469 24.203 5.086 1 95.5 81 ARG A N 1
ATOM 632 C CA . ARG A 1 81 ? -20.375 24.938 6.344 1 95.5 81 ARG A CA 1
ATOM 633 C C . ARG A 1 81 ? -18.906 25.141 6.738 1 95.5 81 ARG A C 1
ATOM 635 O O . ARG A 1 81 ? -18.594 26.016 7.535 1 95.5 81 ARG A O 1
ATOM 642 N N . VAL A 1 82 ? -18.109 24.266 6.289 1 96.94 82 VAL A N 1
ATOM 643 C CA . VAL A 1 82 ? -16.672 24.281 6.582 1 96.94 82 VAL A CA 1
ATOM 644 C C . VAL A 1 82 ? -15.891 24.609 5.32 1 96.94 82 VAL A C 1
ATOM 646 O O . VAL A 1 82 ? -16.219 24.141 4.23 1 96.94 82 VAL A O 1
ATOM 649 N N . ASN A 1 83 ? -14.906 25.406 5.359 1 97.06 83 ASN A N 1
ATOM 650 C CA . ASN A 1 83 ? -14.164 25.797 4.168 1 97.06 83 ASN A CA 1
ATOM 651 C C . ASN A 1 83 ? -12.664 25.594 4.352 1 97.06 83 ASN A C 1
ATOM 653 O O . ASN A 1 83 ? -11.859 26.219 3.668 1 97.06 83 ASN A O 1
ATOM 657 N N . ALA A 1 84 ? -12.227 24.828 5.301 1 98.31 84 ALA A N 1
ATOM 658 C CA . ALA A 1 84 ? -10.828 24.516 5.582 1 98.31 84 ALA A CA 1
ATOM 659 C C . ALA A 1 84 ? -10.586 23 5.543 1 98.31 84 ALA A C 1
ATOM 661 O O . ALA A 1 84 ? -11.43 22.219 5.988 1 98.31 84 ALA A O 1
ATOM 662 N N . VAL A 1 85 ? -9.438 22.609 5 1 98.62 85 VAL A N 1
ATOM 663 C CA . VAL A 1 85 ? -9.117 21.188 4.984 1 98.62 85 VAL A CA 1
ATOM 664 C C . VAL A 1 85 ? -7.613 20.984 5.16 1 98.62 85 VAL A C 1
ATOM 666 O O . VAL A 1 85 ? -6.836 21.922 4.977 1 98.62 85 VAL A O 1
ATOM 669 N N . VAL A 1 86 ? -7.234 19.844 5.613 1 98.5 86 VAL A N 1
ATOM 670 C CA . VAL A 1 86 ? -5.848 19.391 5.59 1 98.5 86 VAL A CA 1
ATOM 671 C C . VAL A 1 86 ? -5.629 18.453 4.406 1 98.5 86 VAL A C 1
ATOM 673 O O . VAL A 1 86 ? -6.465 17.594 4.125 1 98.5 86 VAL A O 1
ATOM 676 N N . VAL A 1 87 ? -4.527 18.672 3.633 1 98.06 87 VAL A N 1
ATOM 677 C CA . VAL A 1 87 ? -4.082 17.781 2.568 1 98.06 87 VAL A CA 1
ATOM 678 C C . VAL A 1 87 ? -2.68 17.266 2.879 1 98.06 87 VAL A C 1
ATOM 680 O O . VAL A 1 87 ? -1.901 17.938 3.561 1 98.06 87 VAL A O 1
ATOM 683 N N . SER A 1 88 ? -2.375 16.094 2.305 1 95.88 88 SER A N 1
ATOM 684 C CA . SER A 1 88 ? -1.074 15.508 2.613 1 95.88 88 SER A CA 1
ATOM 685 C C . SER A 1 88 ? -0.188 15.445 1.374 1 95.88 88 SER A C 1
ATOM 687 O O . SER A 1 88 ? 1.025 15.25 1.48 1 95.88 88 SER A O 1
ATOM 689 N N . THR A 1 89 ? -0.776 15.492 0.17 1 96.56 89 THR A N 1
ATOM 690 C CA . THR A 1 89 ? -0.011 15.438 -1.07 1 96.56 89 THR A CA 1
ATOM 691 C C . THR A 1 89 ? -0.38 16.609 -1.985 1 96.56 89 THR A C 1
ATOM 693 O O . THR A 1 89 ? -1.453 17.203 -1.845 1 96.56 89 THR A O 1
ATOM 696 N N . ILE A 1 90 ? 0.517 16.922 -2.934 1 96.69 90 ILE A N 1
ATOM 697 C CA . ILE A 1 90 ? 0.253 17.984 -3.9 1 96.69 90 ILE A CA 1
ATOM 698 C C . ILE A 1 90 ? -0.932 17.594 -4.781 1 96.69 90 ILE A C 1
ATOM 700 O O . ILE A 1 90 ? -1.741 18.453 -5.152 1 96.69 90 ILE A O 1
ATOM 704 N N . ARG A 1 91 ? -1.062 16.328 -5.031 1 96.56 91 ARG A N 1
ATOM 705 C CA . ARG A 1 91 ? -2.184 15.836 -5.828 1 96.56 91 ARG A CA 1
ATOM 706 C C . ARG A 1 91 ? -3.512 16.141 -5.145 1 96.56 91 ARG A C 1
ATOM 708 O O . ARG A 1 91 ? -4.461 16.594 -5.789 1 96.56 91 ARG A O 1
ATOM 715 N N . GLU A 1 92 ? -3.604 15.891 -3.857 1 97.44 92 GLU A N 1
ATOM 716 C CA . GLU A 1 92 ? -4.785 16.25 -3.078 1 97.44 92 GLU A CA 1
ATOM 717 C C . GLU A 1 92 ? -5.059 17.75 -3.129 1 97.44 92 GLU A C 1
ATOM 719 O O . GLU A 1 92 ? -6.195 18.172 -3.354 1 97.44 92 GLU A O 1
ATOM 724 N N . ALA A 1 93 ? -4 18.5 -2.953 1 97.62 93 ALA A N 1
ATOM 725 C CA . ALA A 1 93 ? -4.129 19.953 -2.916 1 97.62 93 ALA A CA 1
ATOM 726 C C . ALA A 1 93 ? -4.68 20.484 -4.234 1 97.62 93 ALA A C 1
ATOM 728 O O . ALA A 1 93 ? -5.57 21.344 -4.242 1 97.62 93 ALA A O 1
ATOM 729 N N . ILE A 1 94 ? -4.145 19.953 -5.328 1 97.19 94 ILE A N 1
ATOM 730 C CA . ILE A 1 94 ? -4.586 20.375 -6.652 1 97.19 94 ILE A CA 1
ATOM 731 C C . ILE A 1 94 ? -6.078 20.109 -6.812 1 97.19 94 ILE A C 1
ATOM 733 O O . ILE A 1 94 ? -6.828 20.984 -7.262 1 97.19 94 ILE A O 1
ATOM 737 N N . ALA A 1 95 ? -6.48 18.922 -6.406 1 96.69 95 ALA A N 1
ATOM 738 C CA . ALA A 1 95 ? -7.883 18.531 -6.551 1 96.69 95 ALA A CA 1
ATOM 739 C C . ALA A 1 95 ? -8.781 19.406 -5.68 1 96.69 95 ALA A C 1
ATOM 741 O O . ALA A 1 95 ? -9.859 19.828 -6.113 1 96.69 95 ALA A O 1
ATOM 742 N N . VAL A 1 96 ? -8.352 19.688 -4.449 1 97.69 96 VAL A N 1
ATOM 743 C CA . VAL A 1 96 ? -9.117 20.5 -3.514 1 97.69 96 VAL A CA 1
ATOM 744 C C . VAL A 1 96 ? -9.266 21.906 -4.062 1 97.69 96 VAL A C 1
ATOM 746 O O . VAL A 1 96 ? -10.367 22.469 -4.086 1 97.69 96 VAL A O 1
ATOM 749 N N . VAL A 1 97 ? -8.172 22.5 -4.57 1 97.06 97 VAL A N 1
ATOM 750 C CA . VAL A 1 97 ? -8.188 23.859 -5.125 1 97.06 97 VAL A CA 1
ATOM 751 C C . VAL A 1 97 ? -9.102 23.891 -6.348 1 97.06 97 VAL A C 1
ATOM 753 O O . VAL A 1 97 ? -9.914 24.812 -6.492 1 97.06 97 VAL A O 1
ATOM 756 N N . ALA A 1 98 ? -8.992 22.891 -7.199 1 95.38 98 ALA A N 1
ATOM 757 C CA . ALA A 1 98 ? -9.773 22.828 -8.43 1 95.38 98 ALA A CA 1
ATOM 758 C C . ALA A 1 98 ? -11.266 22.734 -8.125 1 95.38 98 ALA A C 1
ATOM 760 O O . ALA A 1 98 ? -12.102 23.172 -8.922 1 95.38 98 ALA A O 1
ATOM 761 N N . SER A 1 99 ? -11.609 22.188 -6.98 1 95.38 99 SER A N 1
ATOM 762 C CA . SER A 1 99 ? -13.016 22.016 -6.613 1 95.38 99 SER A CA 1
ATOM 763 C C . SER A 1 99 ? -13.68 23.359 -6.348 1 95.38 99 SER A C 1
ATOM 765 O O . SER A 1 99 ? -14.898 23.5 -6.461 1 95.38 99 SER A O 1
ATOM 767 N N . GLY A 1 100 ? -12.891 24.359 -5.824 1 95.62 100 GLY A N 1
ATOM 768 C CA . GLY A 1 100 ? -13.406 25.672 -5.496 1 95.62 100 GLY A CA 1
ATOM 769 C C . GLY A 1 100 ? -14.227 25.688 -4.219 1 95.62 100 GLY A C 1
ATOM 770 O O . GLY A 1 100 ? -14.922 26.672 -3.936 1 95.62 100 GLY A O 1
ATOM 771 N N . LYS A 1 101 ? -14.125 24.656 -3.43 1 95.69 101 LYS A N 1
ATOM 772 C CA . LYS A 1 101 ? -15.031 24.516 -2.293 1 95.69 101 LYS A CA 1
ATOM 773 C C . LYS A 1 101 ? -14.344 24.906 -0.989 1 95.69 101 LYS A C 1
ATOM 775 O O . LYS A 1 101 ? -15 25.016 0.053 1 95.69 101 LYS A O 1
ATOM 780 N N . VAL A 1 102 ? -13.07 25.125 -1.033 1 96.88 102 VAL A N 1
ATOM 781 C CA . VAL A 1 102 ? -12.289 25.375 0.177 1 96.88 102 VAL A CA 1
ATOM 782 C C . VAL A 1 102 ? -11.508 26.672 0.027 1 96.88 102 VAL A C 1
ATOM 784 O O . VAL A 1 102 ? -11.016 26.984 -1.062 1 96.88 102 VAL A O 1
ATOM 787 N N . ASP A 1 103 ? -11.305 27.391 1.15 1 96.88 103 ASP A N 1
ATOM 788 C CA . ASP A 1 103 ? -10.57 28.656 1.151 1 96.88 103 ASP A CA 1
ATOM 789 C C . ASP A 1 103 ? -9.242 28.531 1.904 1 96.88 103 ASP A C 1
ATOM 791 O O . ASP A 1 103 ? -8.344 29.359 1.743 1 96.88 103 ASP A O 1
ATOM 795 N N . ASP A 1 104 ? -9.211 27.531 2.674 1 98.31 104 ASP A N 1
ATOM 796 C CA . ASP A 1 104 ? -8.086 27.406 3.594 1 98.31 104 ASP A CA 1
ATOM 797 C C . ASP A 1 104 ? -7.535 25.984 3.598 1 98.31 104 ASP A C 1
ATOM 799 O O . ASP A 1 104 ? -8.172 25.062 4.121 1 98.31 104 ASP A O 1
ATOM 803 N N . ILE A 1 105 ? -6.324 25.828 3.057 1 98.5 105 ILE A N 1
ATOM 804 C CA . ILE A 1 105 ? -5.711 24.516 2.932 1 98.5 105 ILE A CA 1
ATOM 805 C C . ILE A 1 105 ? -4.453 24.438 3.795 1 98.5 105 ILE A C 1
ATOM 807 O O . ILE A 1 105 ? -3.592 25.328 3.717 1 98.5 105 ILE A O 1
ATOM 811 N N . LEU A 1 106 ? -4.367 23.5 4.66 1 98.69 106 LEU A N 1
ATOM 812 C CA . LEU A 1 106 ? -3.141 23.203 5.391 1 98.69 106 LEU A CA 1
ATOM 813 C C . LEU A 1 106 ? -2.416 22.016 4.777 1 98.69 106 LEU A C 1
ATOM 815 O O . LEU A 1 106 ? -3 20.938 4.625 1 98.69 106 LEU A O 1
ATOM 819 N N . TYR A 1 107 ? -1.181 22.219 4.289 1 97.88 107 TYR A N 1
ATOM 820 C CA . TYR A 1 107 ? -0.332 21.094 3.918 1 97.88 107 TYR A CA 1
ATOM 821 C C . TYR A 1 107 ? 0.173 20.359 5.156 1 97.88 107 TYR A C 1
ATOM 823 O O . TYR A 1 107 ? 0.913 20.938 5.961 1 97.88 107 TYR A O 1
ATOM 831 N N . GLY A 1 108 ? -0.16 19.109 5.312 1 95.94 108 GLY A N 1
ATOM 832 C CA . GLY A 1 108 ? -0.103 18.375 6.574 1 95.94 108 GLY A CA 1
ATOM 833 C C . GLY A 1 108 ? 1.271 17.812 6.875 1 95.94 108 GLY A C 1
ATOM 834 O O . GLY A 1 108 ? 1.421 16.984 7.773 1 95.94 108 GLY A O 1
ATOM 835 N N . LEU A 1 109 ? 2.316 18.109 6.121 1 95.94 109 LEU A N 1
ATOM 836 C CA . LEU A 1 109 ? 3.703 17.766 6.41 1 95.94 109 LEU A CA 1
ATOM 837 C C . LEU A 1 109 ? 4.539 19.016 6.641 1 95.94 109 LEU A C 1
ATOM 839 O O . LEU A 1 109 ? 4.23 20.094 6.109 1 95.94 109 LEU A O 1
ATOM 843 N N . PRO A 1 110 ? 5.602 18.844 7.434 1 96.75 110 PRO A N 1
ATOM 844 C CA . PRO A 1 110 ? 6.508 20 7.547 1 96.75 110 PRO A CA 1
ATOM 845 C C . PRO A 1 110 ? 7.066 20.438 6.199 1 96.75 110 PRO A C 1
ATOM 847 O O . PRO A 1 110 ? 7.148 19.641 5.266 1 96.75 110 PRO A O 1
ATOM 850 N N . VAL A 1 111 ? 7.453 21.641 6.176 1 92.88 111 VAL A N 1
ATOM 851 C CA . VAL A 1 111 ? 7.949 22.297 4.965 1 92.88 111 VAL A CA 1
ATOM 852 C C . VAL A 1 111 ? 8.977 21.391 4.277 1 92.88 111 VAL A C 1
ATOM 854 O O . VAL A 1 111 ? 9.945 20.953 4.902 1 92.88 111 VAL A O 1
ATOM 857 N N . CYS A 1 112 ? 8.664 21.078 3.096 1 91.44 112 CYS A N 1
ATOM 858 C CA . CYS A 1 112 ? 9.531 20.328 2.195 1 91.44 112 CYS A CA 1
ATOM 859 C C . CYS A 1 112 ? 10.07 21.234 1.084 1 91.44 112 CYS A C 1
ATOM 861 O O . CYS A 1 112 ? 9.305 21.703 0.246 1 91.44 112 CYS A O 1
ATOM 863 N N . ARG A 1 113 ? 11.375 21.391 1.05 1 92.5 113 ARG A N 1
ATOM 864 C CA . ARG A 1 113 ? 11.992 22.281 0.065 1 92.5 113 ARG A CA 1
ATOM 865 C C . ARG A 1 113 ? 11.594 21.875 -1.353 1 92.5 113 ARG A C 1
ATOM 867 O O . ARG A 1 113 ? 11.305 22.734 -2.188 1 92.5 113 ARG A O 1
ATOM 874 N N . SER A 1 114 ? 11.516 20.594 -1.637 1 90.38 114 SER A N 1
ATOM 875 C CA . SER A 1 114 ? 11.281 20.078 -2.982 1 90.38 114 SER A CA 1
ATOM 876 C C . SER A 1 114 ? 9.859 20.359 -3.439 1 90.38 114 SER A C 1
ATOM 878 O O . SER A 1 114 ? 9.555 20.281 -4.633 1 90.38 114 SER A O 1
ATOM 880 N N . ARG A 1 115 ? 8.969 20.719 -2.496 1 92.94 115 ARG A N 1
ATOM 881 C CA . ARG A 1 115 ? 7.566 20.906 -2.854 1 92.94 115 ARG A CA 1
ATOM 882 C C . ARG A 1 115 ? 7.148 22.359 -2.734 1 92.94 115 ARG A C 1
ATOM 884 O O . ARG A 1 115 ? 6.031 22.719 -3.107 1 92.94 115 ARG A O 1
ATOM 891 N N . LEU A 1 116 ? 8.031 23.188 -2.301 1 94.44 116 LEU A N 1
ATOM 892 C CA . LEU A 1 116 ? 7.684 24.562 -1.946 1 94.44 116 LEU A CA 1
ATOM 893 C C . LEU A 1 116 ? 7.242 25.344 -3.178 1 94.44 116 LEU A C 1
ATOM 895 O O . LEU A 1 116 ? 6.316 26.156 -3.102 1 94.44 116 LEU A O 1
ATOM 899 N N . GLU A 1 117 ? 7.875 25.109 -4.316 1 94.5 117 GLU A N 1
ATOM 900 C CA . GLU A 1 117 ? 7.492 25.812 -5.543 1 94.5 117 GLU A CA 1
ATOM 901 C C . GLU A 1 117 ? 6.055 25.484 -5.938 1 94.5 117 GLU A C 1
ATOM 903 O O . GLU A 1 117 ? 5.297 26.375 -6.324 1 94.5 117 GLU A O 1
ATOM 908 N N . GLU A 1 118 ? 5.715 24.25 -5.812 1 95.44 118 GLU A N 1
ATOM 909 C CA . GLU A 1 118 ? 4.363 23.828 -6.164 1 95.44 118 GLU A CA 1
ATOM 910 C C . GLU A 1 118 ? 3.338 24.375 -5.172 1 95.44 118 GLU A C 1
ATOM 912 O O . GLU A 1 118 ? 2.244 24.781 -5.562 1 95.44 118 GLU A O 1
ATOM 917 N N . LEU A 1 119 ? 3.705 24.359 -3.879 1 95.75 119 LEU A N 1
ATOM 918 C CA . LEU A 1 119 ? 2.807 24.906 -2.865 1 95.75 119 LEU A CA 1
ATOM 919 C C . LEU A 1 119 ? 2.586 26.391 -3.074 1 95.75 119 LEU A C 1
ATOM 921 O O . LEU A 1 119 ? 1.471 26.891 -2.9 1 95.75 119 LEU A O 1
ATOM 925 N N . TYR A 1 120 ? 3.646 27.078 -3.49 1 95.38 120 TYR A N 1
ATOM 926 C CA . TYR A 1 120 ? 3.543 28.5 -3.791 1 95.38 120 TYR A CA 1
ATOM 927 C C . TYR A 1 120 ? 2.627 28.734 -4.984 1 95.38 120 TYR A C 1
ATOM 929 O O . TYR A 1 120 ? 1.777 29.641 -4.953 1 95.38 120 TYR A O 1
ATOM 937 N N . GLU A 1 121 ? 2.795 27.922 -5.996 1 95.19 121 GLU A N 1
ATOM 938 C CA . GLU A 1 121 ? 1.931 28.047 -7.164 1 95.19 121 GLU A CA 1
ATOM 939 C C . GLU A 1 121 ? 0.469 27.812 -6.797 1 95.19 121 GLU A C 1
ATOM 941 O O . GLU A 1 121 ? -0.424 28.5 -7.301 1 95.19 121 GLU A O 1
ATOM 946 N N . LEU A 1 122 ? 0.211 26.891 -5.906 1 95.69 122 LEU A N 1
ATOM 947 C CA . LEU A 1 122 ? -1.139 26.578 -5.445 1 95.69 122 LEU A CA 1
ATOM 948 C C . LEU A 1 122 ? -1.74 27.75 -4.691 1 95.69 122 LEU A C 1
ATOM 950 O O . LEU A 1 122 ? -2.943 28.016 -4.789 1 95.69 122 LEU A O 1
ATOM 954 N N . SER A 1 123 ? -0.904 28.469 -3.949 1 95.38 123 SER A N 1
ATOM 955 C CA . SER A 1 123 ? -1.36 29.562 -3.102 1 95.38 123 SER A CA 1
ATOM 956 C C . SER A 1 123 ? -1.914 30.703 -3.934 1 95.38 123 SER A C 1
ATOM 958 O O . SER A 1 123 ? -2.65 31.562 -3.422 1 95.38 123 SER A O 1
ATOM 960 N N . LYS A 1 124 ? -1.604 30.734 -5.199 1 94.69 124 LYS A N 1
ATOM 961 C CA . LYS A 1 124 ? -2.107 31.766 -6.094 1 94.69 124 LYS A CA 1
ATOM 962 C C . LYS A 1 124 ? -3.553 31.5 -6.5 1 94.69 124 LYS A C 1
ATOM 964 O O . LYS A 1 124 ? -4.234 32.375 -7.035 1 94.69 124 LYS A O 1
ATOM 969 N N . ASN A 1 125 ? -4.031 30.297 -6.23 1 95.88 125 ASN A N 1
ATOM 970 C CA . ASN A 1 125 ? -5.332 29.859 -6.742 1 95.88 125 ASN A CA 1
ATOM 971 C C . ASN A 1 125 ? -6.324 29.609 -5.613 1 95.88 125 ASN A C 1
ATOM 973 O O . ASN A 1 125 ? -7.43 29.125 -5.848 1 95.88 125 ASN A O 1
ATOM 977 N N . VAL A 1 126 ? -6.023 29.859 -4.367 1 96.5 126 VAL A N 1
ATOM 978 C CA . VAL A 1 126 ? -6.875 29.688 -3.191 1 96.5 126 VAL A CA 1
ATOM 979 C C . VAL A 1 126 ? -6.562 30.781 -2.17 1 96.5 126 VAL A C 1
ATOM 981 O O . VAL A 1 126 ? -5.477 31.375 -2.189 1 96.5 126 VAL A O 1
ATOM 984 N N . LYS A 1 127 ? -7.465 31.078 -1.313 1 96.75 127 LYS A N 1
ATOM 985 C CA . LYS A 1 127 ? -7.32 32.188 -0.377 1 96.75 127 LYS A CA 1
ATOM 986 C C . LYS A 1 127 ? -6.129 31.969 0.549 1 96.75 127 LYS A C 1
ATOM 988 O O . LYS A 1 127 ? -5.375 32.906 0.823 1 96.75 127 LYS A O 1
ATOM 993 N N . SER A 1 128 ? -5.988 30.75 1.039 1 97.44 128 SER A N 1
ATOM 994 C CA . SER A 1 128 ? -4.891 30.516 1.967 1 97.44 128 SER A CA 1
ATOM 995 C C . SER A 1 128 ? -4.32 29.109 1.792 1 97.44 128 SER A C 1
ATOM 997 O O . SER A 1 128 ? -5.07 28.125 1.7 1 97.44 128 SER A O 1
ATOM 999 N N . VAL A 1 129 ? -3.01 29.016 1.67 1 97.56 129 VAL A N 1
ATOM 1000 C CA . VAL A 1 129 ? -2.246 27.781 1.851 1 97.56 129 VAL A CA 1
ATOM 1001 C C . VAL A 1 129 ? -1.332 27.922 3.066 1 97.56 129 VAL A C 1
ATOM 1003 O O . VAL A 1 129 ? -0.506 28.828 3.133 1 97.56 129 VAL A O 1
ATOM 1006 N N . ARG A 1 130 ? -1.541 27.109 4.039 1 98.31 130 ARG A N 1
ATOM 1007 C CA . ARG A 1 130 ? -0.773 27.172 5.277 1 98.31 130 ARG A CA 1
ATOM 1008 C C . ARG A 1 130 ? 0.228 26.031 5.355 1 98.31 130 ARG A C 1
ATOM 1010 O O . ARG A 1 130 ? -0.023 24.938 4.832 1 98.31 130 ARG A O 1
ATOM 1017 N N . LEU A 1 131 ? 1.357 26.281 5.973 1 98.19 131 LEU A N 1
ATOM 1018 C CA . LEU A 1 131 ? 2.439 25.312 6.09 1 98.19 131 LEU A CA 1
ATOM 1019 C C . LEU A 1 131 ? 2.65 24.906 7.547 1 98.19 131 LEU A C 1
ATOM 1021 O O . LEU A 1 131 ? 2.211 25.609 8.461 1 98.19 131 LEU A O 1
ATOM 1025 N N . LEU A 1 132 ? 3.254 23.781 7.734 1 97.88 132 LEU A N 1
ATOM 1026 C CA . LEU A 1 132 ? 3.633 23.297 9.055 1 97.88 132 LEU A CA 1
ATOM 1027 C C . LEU A 1 132 ? 5.137 23.422 9.273 1 97.88 132 LEU A C 1
ATOM 1029 O O . LEU A 1 132 ? 5.93 23.047 8.406 1 97.88 132 LEU A O 1
ATOM 1033 N N . ILE A 1 133 ? 5.516 23.984 10.383 1 97.88 133 ILE A N 1
ATOM 1034 C CA . ILE A 1 133 ? 6.934 24.031 10.719 1 97.88 133 ILE A CA 1
ATOM 1035 C C . ILE A 1 133 ? 7.148 23.5 12.133 1 97.88 133 ILE A C 1
ATOM 1037 O O . ILE A 1 133 ? 6.266 23.594 12.984 1 97.88 133 ILE A O 1
ATOM 1041 N N . ASP A 1 134 ? 8.289 22.859 12.359 1 97.31 134 ASP A N 1
ATOM 1042 C CA . ASP A 1 134 ? 8.641 22.391 13.695 1 97.31 134 ASP A CA 1
ATOM 1043 C C . ASP A 1 134 ? 10.156 22.406 13.898 1 97.31 134 ASP A C 1
ATOM 1045 O O . ASP A 1 134 ? 10.688 21.609 14.672 1 97.31 134 ASP A O 1
ATOM 1049 N N . ASN A 1 135 ? 10.797 23.234 13.086 1 96.94 135 ASN A N 1
ATOM 1050 C CA . ASN A 1 135 ? 12.25 23.375 13.125 1 96.94 135 ASN A CA 1
ATOM 1051 C C . ASN A 1 135 ? 12.695 24.75 12.625 1 96.94 135 ASN A C 1
ATOM 1053 O O . ASN A 1 135 ? 12.109 25.297 11.688 1 96.94 135 ASN A O 1
ATOM 1057 N N . LEU A 1 136 ? 13.805 25.297 13.18 1 96.81 136 LEU A N 1
ATOM 1058 C CA . LEU A 1 136 ? 14.32 26.594 12.781 1 96.81 136 LEU A CA 1
ATOM 1059 C C . LEU A 1 136 ? 14.75 26.578 11.312 1 96.81 136 LEU A C 1
ATOM 1061 O O . LEU A 1 136 ? 14.625 27.594 10.617 1 96.81 136 LEU A O 1
ATOM 1065 N N . ALA A 1 137 ? 15.188 25.422 10.859 1 96.88 137 ALA A N 1
ATOM 1066 C CA . ALA A 1 137 ? 15.641 25.297 9.477 1 96.88 137 ALA A CA 1
ATOM 1067 C C . ALA A 1 137 ? 14.508 25.578 8.5 1 96.88 137 ALA A C 1
ATOM 1069 O O . ALA A 1 137 ? 14.75 26 7.371 1 96.88 137 ALA A O 1
ATOM 1070 N N . HIS A 1 138 ? 13.289 25.312 8.93 1 97.88 138 HIS A N 1
ATOM 1071 C CA . HIS A 1 138 ? 12.148 25.609 8.078 1 97.88 138 HIS A CA 1
ATOM 1072 C C . HIS A 1 138 ? 12.016 27.109 7.812 1 97.88 138 HIS A C 1
ATOM 1074 O O . HIS A 1 138 ? 11.656 27.516 6.707 1 97.88 138 HIS A O 1
ATOM 1080 N N . ILE A 1 139 ? 12.305 27.906 8.812 1 97.31 139 ILE A N 1
ATOM 1081 C CA . ILE A 1 139 ? 12.258 29.359 8.664 1 97.31 139 ILE A CA 1
ATOM 1082 C C . ILE A 1 139 ? 13.305 29.812 7.641 1 97.31 139 ILE A C 1
ATOM 1084 O O . ILE A 1 139 ? 13.016 30.625 6.77 1 97.31 139 ILE A O 1
ATOM 1088 N N . ASP A 1 140 ? 14.477 29.188 7.738 1 96.81 140 ASP A N 1
ATOM 1089 C CA . ASP A 1 140 ? 15.547 29.516 6.801 1 96.81 140 ASP A CA 1
ATOM 1090 C C . ASP A 1 140 ? 15.148 29.156 5.367 1 96.81 140 ASP A C 1
ATOM 1092 O O . ASP A 1 140 ? 15.406 29.922 4.438 1 96.81 140 ASP A O 1
ATOM 1096 N N . ILE A 1 141 ? 14.531 28.047 5.223 1 96.88 141 ILE A N 1
ATOM 1097 C CA . ILE A 1 141 ? 14.094 27.578 3.912 1 96.88 141 ILE A CA 1
ATOM 1098 C C . ILE A 1 141 ? 13.07 28.562 3.336 1 96.88 141 ILE A C 1
ATOM 1100 O O . ILE A 1 141 ? 13.164 28.953 2.168 1 96.88 141 ILE A O 1
ATOM 1104 N N . LEU A 1 142 ? 12.141 29.047 4.152 1 97.5 142 LEU A N 1
ATOM 1105 C CA . LEU A 1 142 ? 11.094 29.953 3.713 1 97.5 142 LEU A CA 1
ATOM 1106 C C . LEU A 1 142 ? 11.672 31.328 3.377 1 97.5 142 LEU A C 1
ATOM 1108 O O . LEU A 1 142 ? 11.273 31.953 2.389 1 97.5 142 LEU A O 1
ATOM 1112 N N . LYS A 1 143 ? 12.648 31.781 4.191 1 96.69 143 LYS A N 1
ATOM 1113 C CA . LYS A 1 143 ? 13.32 33.062 3.928 1 96.69 143 LYS A CA 1
ATOM 1114 C C . LYS A 1 143 ? 14.039 33.031 2.582 1 96.69 143 LYS A C 1
ATOM 1116 O O . LYS A 1 143 ? 13.906 33.969 1.784 1 96.69 143 LYS A O 1
ATOM 1121 N N . GLN A 1 144 ? 14.742 31.969 2.418 1 96.62 144 GLN A N 1
ATOM 1122 C CA . GLN A 1 144 ? 15.484 31.828 1.173 1 96.62 144 GLN A CA 1
ATOM 1123 C C . GLN A 1 144 ? 14.547 31.781 -0.029 1 96.62 144 GLN A C 1
ATOM 1125 O O . GLN A 1 144 ? 14.828 32.406 -1.062 1 96.62 144 GLN A O 1
ATOM 1130 N N . PHE A 1 145 ? 13.523 31.062 0.101 1 96.75 145 PHE A N 1
ATOM 1131 C CA . PHE A 1 145 ? 12.547 30.953 -0.979 1 96.75 145 PHE A CA 1
ATOM 1132 C C . PHE A 1 145 ? 11.906 32.312 -1.268 1 96.75 145 PHE A C 1
ATOM 1134 O O . PHE A 1 145 ? 11.75 32.688 -2.43 1 96.75 145 PHE A O 1
ATOM 1141 N N . ALA A 1 146 ? 11.508 33.031 -0.223 1 96.69 146 ALA A N 1
ATOM 1142 C CA . ALA A 1 146 ? 10.883 34.344 -0.361 1 96.69 146 ALA A CA 1
ATOM 1143 C C . ALA A 1 146 ? 11.812 35.344 -1.071 1 96.69 146 ALA A C 1
ATOM 1145 O O . ALA A 1 146 ? 11.375 36.094 -1.927 1 96.69 146 ALA A O 1
ATOM 1146 N N . GLN A 1 147 ? 13.039 35.281 -0.707 1 95.88 147 GLN A N 1
ATOM 1147 C CA . GLN A 1 147 ? 14.039 36.125 -1.326 1 95.88 147 GLN A CA 1
ATOM 1148 C C . GLN A 1 147 ? 14.211 35.812 -2.807 1 95.88 147 GLN A C 1
ATOM 1150 O O . GLN A 1 147 ? 14.188 36.688 -3.654 1 95.88 147 GLN A O 1
ATOM 1155 N N . LYS A 1 148 ? 14.359 34.531 -3.064 1 95.56 148 LYS A N 1
ATOM 1156 C CA . LYS A 1 148 ? 14.594 34.062 -4.426 1 95.56 148 LYS A CA 1
ATOM 1157 C C . LYS A 1 148 ? 13.438 34.469 -5.348 1 95.56 148 LYS A C 1
ATOM 1159 O O . LYS A 1 148 ? 13.656 34.781 -6.523 1 95.56 148 LYS A O 1
ATOM 1164 N N . HIS A 1 149 ? 12.25 34.469 -4.824 1 94.25 149 HIS A N 1
ATOM 1165 C CA . HIS A 1 149 ? 11.078 34.656 -5.676 1 94.25 149 HIS A CA 1
ATOM 1166 C C . HIS A 1 149 ? 10.445 36.031 -5.434 1 94.25 149 HIS A C 1
ATOM 1168 O O . HIS A 1 149 ? 9.359 36.312 -5.949 1 94.25 149 HIS A O 1
ATOM 1174 N N . SER A 1 150 ? 10.984 36.875 -4.586 1 94.12 150 SER A N 1
ATOM 1175 C CA . SER A 1 150 ? 10.492 38.219 -4.262 1 94.12 150 SER A CA 1
ATOM 1176 C C . SER A 1 150 ? 9.055 38.188 -3.76 1 94.12 150 SER A C 1
ATOM 1178 O O . SER A 1 150 ? 8.203 38.938 -4.246 1 94.12 150 SER A O 1
ATOM 1180 N N . ILE A 1 151 ? 8.906 37.219 -2.873 1 91.56 151 ILE A N 1
ATOM 1181 C CA . ILE A 1 151 ? 7.574 37.062 -2.299 1 91.56 151 ILE A CA 1
ATOM 1182 C C . ILE A 1 151 ? 7.32 38.125 -1.257 1 91.56 151 ILE A C 1
ATOM 1184 O O . ILE A 1 151 ? 8.133 38.344 -0.351 1 91.56 151 ILE A O 1
ATOM 1188 N N . LYS A 1 152 ? 6.168 38.812 -1.391 1 86.88 152 LYS A N 1
ATOM 1189 C CA . LYS A 1 152 ? 5.852 39.906 -0.494 1 86.88 152 LYS A CA 1
ATOM 1190 C C . LYS A 1 152 ? 4.883 39.469 0.6 1 86.88 152 LYS A C 1
ATOM 1192 O O . LYS A 1 152 ? 4.945 39.969 1.729 1 86.88 152 LYS A O 1
ATOM 1197 N N . ARG A 1 153 ? 3.98 38.562 0.229 1 91.69 153 ARG A N 1
ATOM 1198 C CA . ARG A 1 153 ? 3.014 38.094 1.215 1 91.69 153 ARG A CA 1
ATOM 1199 C C . ARG A 1 153 ? 3.637 37.031 2.127 1 91.69 153 ARG A C 1
ATOM 1201 O O . ARG A 1 153 ? 4.23 36.062 1.651 1 91.69 153 ARG A O 1
ATOM 1208 N N . PRO A 1 154 ? 3.502 37.188 3.375 1 95.69 154 PRO A N 1
ATOM 1209 C CA . PRO A 1 154 ? 4.105 36.219 4.297 1 95.69 154 PRO A CA 1
ATOM 1210 C C . PRO A 1 154 ? 3.473 34.844 4.195 1 95.69 154 PRO A C 1
ATOM 1212 O O . PRO A 1 154 ? 2.268 34.719 3.953 1 95.69 154 PRO A O 1
ATOM 1215 N N . PHE A 1 155 ? 4.328 33.844 4.391 1 97.25 155 PHE A N 1
ATOM 1216 C CA . PHE A 1 155 ? 3.822 32.469 4.527 1 97.25 155 PHE A CA 1
ATOM 1217 C C . PHE A 1 155 ? 3.021 32.312 5.812 1 97.25 155 PHE A C 1
ATOM 1219 O O . PHE A 1 155 ? 3.418 32.844 6.863 1 97.25 155 PHE A O 1
ATOM 1226 N N . SER A 1 156 ? 1.877 31.797 5.766 1 97.94 156 SER A N 1
ATOM 1227 C CA . SER A 1 156 ? 1.084 31.469 6.949 1 97.94 156 SER A CA 1
ATOM 1228 C C . SER A 1 156 ? 1.449 30.109 7.504 1 97.94 156 SER A C 1
ATOM 1230 O O . SER A 1 156 ? 1.454 29.109 6.773 1 97.94 156 SER A O 1
ATOM 1232 N N . VAL A 1 157 ? 1.78 30 8.82 1 98.12 157 VAL A N 1
ATOM 1233 C CA . VAL A 1 157 ? 2.324 28.719 9.289 1 98.12 157 VAL A CA 1
ATOM 1234 C C . VAL A 1 157 ? 1.643 28.312 10.586 1 98.12 157 VAL A C 1
ATOM 1236 O O . VAL A 1 157 ? 1.238 29.172 11.383 1 98.12 157 VAL A O 1
ATOM 1239 N N . PHE A 1 158 ? 1.434 26.984 10.75 1 98.31 158 PHE A N 1
ATOM 1240 C CA . PHE A 1 158 ? 1.234 26.359 12.047 1 98.31 158 PHE A CA 1
ATOM 1241 C C . PHE A 1 158 ? 2.557 25.844 12.617 1 98.31 158 PHE A C 1
ATOM 1243 O O . PHE A 1 158 ? 3.383 25.312 11.875 1 98.31 158 PHE A O 1
ATOM 1250 N N . ILE A 1 159 ? 2.781 26.047 13.844 1 97.81 159 ILE A N 1
ATOM 1251 C CA . ILE A 1 159 ? 3.875 25.359 14.523 1 97.81 159 ILE A CA 1
ATOM 1252 C C . ILE A 1 159 ? 3.367 24.031 15.109 1 97.81 159 ILE A C 1
ATOM 1254 O O . ILE A 1 159 ? 2.365 24.016 15.828 1 97.81 159 ILE A O 1
ATOM 1258 N N . LYS A 1 160 ? 4.035 22.969 14.727 1 96.81 160 LYS A N 1
ATOM 1259 C CA . LYS A 1 160 ? 3.627 21.641 15.172 1 96.81 160 LYS A CA 1
ATOM 1260 C C . LYS A 1 160 ? 4.18 21.328 16.562 1 96.81 160 LYS A C 1
ATOM 1262 O O . LYS A 1 160 ? 5.375 21.5 16.812 1 96.81 160 LYS A O 1
ATOM 1267 N N . ILE A 1 161 ? 3.307 20.844 17.406 1 94 161 ILE A N 1
ATOM 1268 C CA . ILE A 1 161 ? 3.652 20.5 18.781 1 94 161 ILE A CA 1
ATOM 1269 C C . ILE A 1 161 ? 3.574 19 18.984 1 94 161 ILE A C 1
ATOM 1271 O O . ILE A 1 161 ? 2.645 18.344 18.5 1 94 161 ILE A O 1
ATOM 1275 N N . ASP A 1 162 ? 4.574 18.438 19.578 1 89.81 162 ASP A N 1
ATOM 1276 C CA . ASP A 1 162 ? 4.594 17.031 19.938 1 89.81 162 ASP A CA 1
ATOM 1277 C C . ASP A 1 162 ? 4.016 16.797 21.328 1 89.81 162 ASP A C 1
ATOM 1279 O O . ASP A 1 162 ? 4.504 17.375 22.312 1 89.81 162 ASP A O 1
ATOM 1283 N N . MET A 1 163 ? 3.086 15.898 21.375 1 80.5 163 MET A N 1
ATOM 1284 C CA . MET A 1 163 ? 2.449 15.633 22.656 1 80.5 163 MET A CA 1
ATOM 1285 C C . MET A 1 163 ? 2.875 14.281 23.203 1 80.5 163 MET A C 1
ATOM 1287 O O . MET A 1 163 ? 2.129 13.648 23.969 1 80.5 163 MET A O 1
ATOM 1291 N N . GLY A 1 164 ? 3.957 13.82 22.75 1 74.31 164 GLY A N 1
ATOM 1292 C CA . GLY A 1 164 ? 4.48 12.609 23.375 1 74.31 164 GLY A CA 1
ATOM 1293 C C . GLY A 1 164 ? 4.562 11.438 22.406 1 74.31 164 GLY A C 1
ATOM 1294 O O . GLY A 1 164 ? 5.129 10.398 22.75 1 74.31 164 GLY A O 1
ATOM 1295 N N . THR A 1 165 ? 4.051 11.539 21.234 1 71.44 165 THR A N 1
ATOM 1296 C CA . THR A 1 165 ? 4.043 10.414 20.297 1 71.44 165 THR A CA 1
ATOM 1297 C C . THR A 1 165 ? 5.383 10.297 19.578 1 71.44 165 THR A C 1
ATOM 1299 O O . THR A 1 165 ? 5.703 9.25 19.016 1 71.44 165 THR A O 1
ATOM 1302 N N . SER A 1 166 ? 6.129 11.352 19.562 1 75.88 166 SER A N 1
ATOM 1303 C CA . SER A 1 166 ? 7.391 11.438 18.844 1 75.88 166 SER A CA 1
ATOM 1304 C C . SER A 1 166 ? 7.199 11.133 17.359 1 75.88 166 SER A C 1
ATOM 1306 O O . SER A 1 166 ? 8.062 10.523 16.734 1 75.88 166 SER A O 1
ATOM 1308 N N . ARG A 1 167 ? 6.043 11.43 16.844 1 76.19 167 ARG A N 1
ATOM 1309 C CA . ARG A 1 167 ? 5.793 11.359 15.406 1 76.19 167 ARG A CA 1
ATOM 1310 C C . ARG A 1 167 ? 6.379 12.562 14.688 1 76.19 167 ARG A C 1
ATOM 1312 O O . ARG A 1 167 ? 7.051 12.422 13.664 1 76.19 167 ARG A O 1
ATOM 1319 N N . ALA A 1 168 ? 6.027 13.719 15.203 1 82.06 168 ALA A N 1
ATOM 1320 C CA . ALA A 1 168 ? 6.555 14.977 14.68 1 82.06 168 ALA A CA 1
ATOM 1321 C C . ALA A 1 168 ? 6.238 16.141 15.633 1 82.06 168 ALA A C 1
ATOM 1323 O O . ALA A 1 168 ? 5.305 16.047 16.438 1 82.06 168 ALA A O 1
ATOM 1324 N N . GLY A 1 169 ? 7.082 17.125 15.523 1 87.38 169 GLY A N 1
ATOM 1325 C CA . GLY A 1 169 ? 6.824 18.328 16.297 1 87.38 169 GLY A CA 1
ATOM 1326 C C . GLY A 1 169 ? 7.781 18.5 17.469 1 87.38 169 GLY A C 1
ATOM 1327 O O . GLY A 1 169 ? 8.664 17.672 17.672 1 87.38 169 GLY A O 1
ATOM 1328 N N . LEU A 1 170 ? 7.625 19.625 18.203 1 90.5 170 LEU A N 1
ATOM 1329 C CA . LEU A 1 170 ? 8.469 19.969 19.344 1 90.5 170 LEU A CA 1
ATOM 1330 C C . LEU A 1 170 ? 7.691 19.859 20.641 1 90.5 170 LEU A C 1
ATOM 1332 O O . LEU A 1 170 ? 6.492 20.156 20.688 1 90.5 170 LEU A O 1
ATOM 1336 N N . GLN A 1 171 ? 8.383 19.484 21.625 1 89 171 GLN A N 1
ATOM 1337 C CA . GLN A 1 171 ? 7.754 19.297 22.938 1 89 171 GLN A CA 1
ATOM 1338 C C . GLN A 1 171 ? 7.336 20.641 23.531 1 89 171 GLN A C 1
ATOM 1340 O O . GLN A 1 171 ? 8.078 21.625 23.469 1 89 171 GLN A O 1
ATOM 1345 N N . VAL A 1 172 ? 6.203 20.562 24.125 1 86.56 172 VAL A N 1
ATOM 1346 C CA . VAL A 1 172 ? 5.68 21.766 24.75 1 86.56 172 VAL A CA 1
ATOM 1347 C C . VAL A 1 172 ? 6.594 22.188 25.906 1 86.56 172 VAL A C 1
ATOM 1349 O O . VAL A 1 172 ? 7.051 21.344 26.688 1 86.56 172 VAL A O 1
ATOM 1352 N N . GLY A 1 173 ? 6.898 23.422 25.953 1 82.88 173 GLY A N 1
ATOM 1353 C CA . GLY A 1 173 ? 7.703 23.953 27.047 1 82.88 173 GLY A CA 1
ATOM 1354 C C . GLY A 1 173 ? 9.195 23.797 26.812 1 82.88 173 GLY A C 1
ATOM 1355 O O . GLY A 1 173 ? 10.008 24.281 27.609 1 82.88 173 GLY A O 1
ATOM 1356 N N . SER A 1 174 ? 9.539 23.219 25.719 1 89.69 174 SER A N 1
ATOM 1357 C CA . SER A 1 174 ? 10.961 23.031 25.438 1 89.69 174 SER A CA 1
ATOM 1358 C C . SER A 1 174 ? 11.594 24.328 24.953 1 89.69 174 SER A C 1
ATOM 1360 O O . SER A 1 174 ? 10.914 25.188 24.375 1 89.69 174 SER A O 1
ATOM 1362 N N . PRO A 1 175 ? 12.906 24.484 25.234 1 93.06 175 PRO A N 1
ATOM 1363 C CA . PRO A 1 175 ? 13.609 25.656 24.703 1 93.06 175 PRO A CA 1
ATOM 1364 C C . PRO A 1 175 ? 13.547 25.734 23.188 1 93.06 175 PRO A C 1
ATOM 1366 O O . PRO A 1 175 ? 13.492 26.828 22.609 1 93.06 175 PRO A O 1
ATOM 1369 N N . GLU A 1 176 ? 13.547 24.578 22.562 1 93.31 176 GLU A N 1
ATOM 1370 C CA . GLU A 1 176 ? 13.492 24.531 21.094 1 93.31 176 GLU A CA 1
ATOM 1371 C C . GLU A 1 176 ? 12.188 25.125 20.578 1 93.31 176 GLU A C 1
ATOM 1373 O O . GLU A 1 176 ? 12.195 25.859 19.578 1 93.31 176 GLU A O 1
ATOM 1378 N N . LEU A 1 177 ? 11.133 24.812 21.25 1 95 177 LEU A N 1
ATOM 1379 C CA . LEU A 1 177 ? 9.836 25.344 20.844 1 95 177 LEU A CA 1
ATOM 1380 C C . LEU A 1 177 ? 9.789 26.859 21.047 1 95 177 LEU A C 1
ATOM 1382 O O . LEU A 1 177 ? 9.312 27.594 20.188 1 95 177 LEU A O 1
ATOM 1386 N N . GLN A 1 178 ? 10.242 27.328 22.188 1 95.56 178 GLN A N 1
ATOM 1387 C CA . GLN A 1 178 ? 10.25 28.766 22.469 1 95.56 178 GLN A CA 1
ATOM 1388 C C . GLN A 1 178 ? 11.086 29.531 21.453 1 95.56 178 GLN A C 1
ATOM 1390 O O . GLN A 1 178 ? 10.688 30.594 20.969 1 95.56 178 GLN A O 1
ATOM 1395 N N . ASP A 1 179 ? 12.227 28.922 21.156 1 96.81 179 ASP A N 1
ATOM 1396 C CA . ASP A 1 179 ? 13.102 29.531 20.156 1 96.81 179 ASP A CA 1
ATOM 1397 C C . ASP A 1 179 ? 12.414 29.625 18.797 1 96.81 179 ASP A C 1
ATOM 1399 O O . ASP A 1 179 ? 12.523 30.641 18.109 1 96.81 179 ASP A O 1
ATOM 1403 N N . LEU A 1 180 ? 11.75 28.562 18.453 1 97.12 180 LEU A N 1
ATOM 1404 C CA . LEU A 1 180 ? 11.047 28.547 17.172 1 97.12 180 LEU A CA 1
ATOM 1405 C C . LEU A 1 180 ? 9.938 29.594 17.156 1 97.12 180 LEU A C 1
ATOM 1407 O O . LEU A 1 180 ? 9.766 30.297 16.156 1 97.12 180 LEU A O 1
ATOM 1411 N N . ILE A 1 181 ? 9.172 29.719 18.25 1 96.94 181 ILE A N 1
ATOM 1412 C CA . ILE A 1 181 ? 8.102 30.703 18.344 1 96.94 181 ILE A CA 1
ATOM 1413 C C . ILE A 1 181 ? 8.688 32.125 18.219 1 96.94 181 ILE A C 1
ATOM 1415 O O . ILE A 1 181 ? 8.219 32.906 17.406 1 96.94 181 ILE A O 1
ATOM 1419 N N . ASP A 1 182 ? 9.719 32.406 18.984 1 97.12 182 ASP A N 1
ATOM 1420 C CA . ASP A 1 182 ? 10.336 33.719 18.984 1 97.12 182 ASP A CA 1
ATOM 1421 C C . ASP A 1 182 ? 10.875 34.094 17.609 1 97.12 182 ASP A C 1
ATOM 1423 O O . ASP A 1 182 ? 10.672 35.188 17.125 1 97.12 182 ASP A O 1
ATOM 1427 N N . THR A 1 183 ? 11.555 33.125 17.016 1 97.5 183 THR A N 1
ATOM 1428 C CA . THR A 1 183 ? 12.125 33.375 15.695 1 97.5 183 THR A CA 1
ATOM 1429 C C . THR A 1 183 ? 11.031 33.625 14.664 1 97.5 183 THR A C 1
ATOM 1431 O O . THR A 1 183 ? 11.172 34.469 13.781 1 97.5 183 THR A O 1
ATOM 1434 N N . THR A 1 184 ? 9.953 32.875 14.758 1 96.44 184 THR A N 1
ATOM 1435 C CA . THR A 1 184 ? 8.82 33.031 13.852 1 96.44 184 THR A CA 1
ATOM 1436 C C . THR A 1 184 ? 8.203 34.406 14.008 1 96.44 184 THR A C 1
ATOM 1438 O O . THR A 1 184 ? 7.953 35.094 13.016 1 96.44 184 THR A O 1
ATOM 1441 N N . LEU A 1 185 ? 8.016 34.875 15.25 1 95.69 185 LEU A N 1
ATOM 1442 C CA . LEU A 1 185 ? 7.426 36.188 15.523 1 95.69 185 LEU A CA 1
ATOM 1443 C C . LEU A 1 185 ? 8.328 37.312 15.016 1 95.69 185 LEU A C 1
ATOM 1445 O O . LEU A 1 185 ? 7.844 38.344 14.539 1 95.69 185 LEU A O 1
ATOM 1449 N N . ASN A 1 186 ? 9.602 37.062 15.086 1 95.31 186 ASN A N 1
ATOM 1450 C CA . ASN A 1 186 ? 10.57 38.062 14.664 1 95.31 186 ASN A CA 1
ATOM 1451 C C . ASN A 1 186 ? 10.703 38.094 13.141 1 95.31 186 ASN A C 1
ATOM 1453 O O . ASN A 1 186 ? 11.25 39.062 12.594 1 95.31 186 ASN A O 1
ATOM 1457 N N . ALA A 1 187 ? 10.227 37.094 12.508 1 94.56 187 ALA A N 1
ATOM 1458 C CA . ALA A 1 187 ? 10.281 37.031 11.055 1 94.56 187 ALA A CA 1
ATOM 1459 C C . ALA A 1 187 ? 8.93 37.375 10.438 1 94.56 187 ALA A C 1
ATOM 1461 O O . ALA A 1 187 ? 8.57 36.844 9.383 1 94.56 187 ALA A O 1
ATOM 1462 N N . SER A 1 188 ? 8.203 38.219 10.977 1 90.44 188 SER A N 1
ATOM 1463 C CA . SER A 1 188 ? 6.816 38.531 10.641 1 90.44 188 SER A CA 1
ATOM 1464 C C . SER A 1 188 ? 6.695 39.062 9.219 1 90.44 188 SER A C 1
ATOM 1466 O O . SER A 1 188 ? 5.625 39 8.609 1 90.44 188 SER A O 1
ATOM 1468 N N . GLY A 1 189 ? 7.688 39.594 8.625 1 92.44 189 GLY A N 1
ATOM 1469 C CA . GLY A 1 189 ? 7.66 40.062 7.254 1 92.44 189 GLY A CA 1
ATOM 1470 C C . GLY A 1 189 ? 7.625 38.938 6.238 1 92.44 189 GLY A C 1
ATOM 1471 O O . GLY A 1 189 ? 7.223 39.125 5.09 1 92.44 189 GLY A O 1
ATOM 1472 N N . ILE A 1 190 ? 8.039 37.75 6.684 1 95 190 ILE A N 1
ATOM 1473 C CA . ILE A 1 190 ? 8.148 36.594 5.785 1 95 190 ILE A CA 1
ATOM 1474 C C . ILE A 1 190 ? 7.188 35.5 6.23 1 95 190 ILE A C 1
ATOM 1476 O O . ILE A 1 190 ? 6.66 34.75 5.402 1 95 190 ILE A O 1
ATOM 1480 N N . ILE A 1 191 ? 7.004 35.438 7.516 1 96.44 191 ILE A N 1
ATOM 1481 C CA . ILE A 1 191 ? 6.207 34.344 8.078 1 96.44 191 ILE A CA 1
ATOM 1482 C C . ILE A 1 191 ? 5.172 34.906 9.047 1 96.44 191 ILE A C 1
ATOM 1484 O O . ILE A 1 191 ? 5.492 35.75 9.883 1 96.44 191 ILE A O 1
ATOM 1488 N N . ASN A 1 192 ? 4.008 34.531 8.922 1 96.25 192 ASN A N 1
ATOM 1489 C CA . ASN A 1 192 ? 2.92 34.812 9.852 1 96.25 192 ASN A CA 1
ATOM 1490 C C . ASN A 1 192 ? 2.488 33.594 10.641 1 96.25 192 ASN A C 1
ATOM 1492 O O . ASN A 1 192 ? 2.072 32.594 10.055 1 96.25 192 ASN A O 1
ATOM 1496 N N . LEU A 1 193 ? 2.631 33.688 11.938 1 97.44 193 LEU A N 1
ATOM 1497 C CA . LEU A 1 193 ? 2.18 32.562 12.781 1 97.44 193 LEU A CA 1
ATOM 1498 C C . LEU A 1 193 ? 0.657 32.5 12.828 1 97.44 193 LEU A C 1
ATOM 1500 O O . LEU A 1 193 ? 0.008 33.406 13.344 1 97.44 193 LEU A O 1
ATOM 1504 N N . PHE A 1 194 ? 0.109 31.469 12.25 1 97.88 194 PHE A N 1
ATOM 1505 C CA . PHE A 1 194 ? -1.337 31.281 12.219 1 97.88 194 PHE A CA 1
ATOM 1506 C C . PHE A 1 194 ? -1.822 30.594 13.492 1 97.88 194 PHE A C 1
ATOM 1508 O O . PHE A 1 194 ? -2.914 30.891 13.984 1 97.88 194 PHE A O 1
ATOM 1515 N N . GLY A 1 195 ? -1.016 29.703 14 1 98.06 195 GLY A N 1
ATOM 1516 C CA . GLY A 1 195 ? -1.396 29.016 15.219 1 98.06 195 GLY A CA 1
ATOM 1517 C C . GLY A 1 195 ? -0.522 27.812 15.516 1 98.06 195 GLY A C 1
ATOM 1518 O O . GLY A 1 195 ? 0.645 27.766 15.125 1 98.06 195 GLY A O 1
ATOM 1519 N N . PHE A 1 196 ? -1.086 26.875 16.359 1 97.44 196 PHE A N 1
ATOM 1520 C CA . PHE A 1 196 ? -0.386 25.672 16.781 1 97.44 196 PHE A CA 1
ATOM 1521 C C . PHE A 1 196 ? -1.166 24.422 16.375 1 97.44 196 PHE A C 1
ATOM 1523 O O . PHE A 1 196 ? -2.398 24.438 16.359 1 97.44 196 PHE A O 1
ATOM 1530 N N . TYR A 1 197 ? -0.432 23.406 15.992 1 96.75 197 TYR A N 1
ATOM 1531 C CA . TYR A 1 197 ? -1.011 22.156 15.508 1 96.75 197 TYR A CA 1
ATOM 1532 C C . TYR A 1 197 ? -0.556 20.984 16.359 1 96.75 197 TYR A C 1
ATOM 1534 O O . TYR A 1 197 ? 0.64 20.688 16.438 1 96.75 197 TYR A O 1
ATOM 1542 N N . CYS A 1 198 ? -1.519 20.344 16.969 1 93.12 198 CYS A N 1
ATOM 1543 C CA . CYS A 1 198 ? -1.237 19.188 17.812 1 93.12 198 CYS A CA 1
ATOM 1544 C C . CYS A 1 198 ? -1.985 17.953 17.312 1 93.12 198 CYS A C 1
ATOM 1546 O O . CYS A 1 198 ? -3.184 18.016 17.031 1 93.12 198 CYS A O 1
ATOM 1548 N N . HIS A 1 199 ? -1.25 16.875 17.172 1 87.88 199 HIS A N 1
ATOM 1549 C CA . HIS A 1 199 ? -1.842 15.602 16.766 1 87.88 199 HIS A CA 1
ATOM 1550 C C . HIS A 1 199 ? -1.496 14.492 17.75 1 87.88 199 HIS A C 1
ATOM 1552 O O . HIS A 1 199 ? -0.326 14.133 17.906 1 87.88 199 HIS A O 1
ATOM 1558 N N . ALA A 1 200 ? -2.496 13.961 18.375 1 79 200 ALA A N 1
ATOM 1559 C CA . ALA A 1 200 ? -2.27 12.883 19.344 1 79 200 ALA A CA 1
ATOM 1560 C C . ALA A 1 200 ? -2.4 11.516 18.672 1 79 200 ALA A C 1
ATOM 1562 O O . ALA A 1 200 ? -3.361 10.789 18.922 1 79 200 ALA A O 1
ATOM 1563 N N . GLY A 1 201 ? -1.446 11.117 17.984 1 76.56 201 GLY A N 1
ATOM 1564 C CA . GLY A 1 201 ? -1.462 9.828 17.312 1 76.56 201 GLY A CA 1
ATOM 1565 C C . GLY A 1 201 ? -1.648 8.664 18.281 1 76.56 201 GLY A C 1
ATOM 1566 O O . GLY A 1 201 ? -2.264 7.656 17.922 1 76.56 201 GLY A O 1
ATOM 1567 N N . HIS A 1 202 ? -1.214 8.789 19.562 1 78.31 202 HIS A N 1
ATOM 1568 C CA . HIS A 1 202 ? -1.304 7.734 20.562 1 78.31 202 HIS A CA 1
ATOM 1569 C C . HIS A 1 202 ? -2.744 7.527 21.016 1 78.31 202 HIS A C 1
ATOM 1571 O O . HIS A 1 202 ? -3.057 6.527 21.672 1 78.31 202 HIS A O 1
ATOM 1577 N N . SER A 1 203 ? -3.543 8.43 20.609 1 82 203 SER A N 1
ATOM 1578 C CA . SER A 1 203 ? -4.945 8.305 20.984 1 82 203 SER A CA 1
ATOM 1579 C C . SER A 1 203 ? -5.594 7.098 20.328 1 82 203 SER A C 1
ATOM 1581 O O . SER A 1 203 ? -6.668 6.656 20.734 1 82 203 SER A O 1
ATOM 1583 N N . TYR A 1 204 ? -4.984 6.59 19.344 1 82.88 204 TYR A N 1
ATOM 1584 C CA . TYR A 1 204 ? -5.457 5.355 18.719 1 82.88 204 TYR A CA 1
ATOM 1585 C C . TYR A 1 204 ? -5.418 4.195 19.703 1 82.88 204 TYR A C 1
ATOM 1587 O O . TYR A 1 204 ? -6.051 3.162 19.469 1 82.88 204 TYR A O 1
ATOM 1595 N N . GLY A 1 205 ? -4.699 4.371 20.75 1 84.12 205 GLY A N 1
ATOM 1596 C CA . GLY A 1 205 ? -4.617 3.365 21.797 1 84.12 205 GLY A CA 1
ATOM 1597 C C . GLY A 1 205 ? -5.699 3.508 22.844 1 84.12 205 GLY A C 1
ATOM 1598 O O . GLY A 1 205 ? -5.773 2.709 23.781 1 84.12 205 GLY A O 1
ATOM 1599 N N . ALA A 1 206 ? -6.52 4.547 22.656 1 85.75 206 ALA A N 1
ATOM 1600 C CA . ALA A 1 206 ? -7.613 4.73 23.609 1 85.75 206 ALA A CA 1
ATOM 1601 C C . ALA A 1 206 ? -8.555 3.531 23.594 1 85.75 206 ALA A C 1
ATOM 1603 O O . ALA A 1 206 ? -8.68 2.838 22.594 1 85.75 206 ALA A O 1
ATOM 1604 N N . SER A 1 207 ? -9.219 3.336 24.781 1 90.06 207 SER A N 1
ATOM 1605 C CA . SER A 1 207 ? -10.117 2.195 24.891 1 90.06 207 SER A CA 1
ATOM 1606 C C . SER A 1 207 ? -11.531 2.639 25.266 1 90.06 207 SER A C 1
ATOM 1608 O O . SER A 1 207 ? -12.398 1.804 25.531 1 90.06 207 SER A O 1
ATOM 1610 N N . SER A 1 208 ? -11.672 3.93 25.391 1 90.19 208 SER A N 1
ATOM 1611 C CA . SER A 1 208 ? -12.984 4.48 25.703 1 90.19 208 SER A CA 1
ATOM 1612 C C . SER A 1 208 ? -13.086 5.941 25.266 1 90.19 208 SER A C 1
ATOM 1614 O O . SER A 1 208 ? -12.07 6.594 25.016 1 90.19 208 SER A O 1
ATOM 1616 N N . ILE A 1 209 ? -14.312 6.371 25.219 1 89.75 209 ILE A N 1
ATOM 1617 C CA . ILE A 1 209 ? -14.57 7.758 24.844 1 89.75 209 ILE A CA 1
ATOM 1618 C C . ILE A 1 209 ? -14.008 8.695 25.906 1 89.75 209 ILE A C 1
ATOM 1620 O O . ILE A 1 209 ? -13.516 9.781 25.594 1 89.75 209 ILE A O 1
ATOM 1624 N N . GLU A 1 210 ? -14.008 8.266 27.156 1 89.88 210 GLU A N 1
ATOM 1625 C CA . GLU A 1 210 ? -13.461 9.07 28.25 1 89.88 210 GLU A CA 1
ATOM 1626 C C . GLU A 1 210 ? -11.953 9.219 28.125 1 89.88 210 GLU A C 1
ATOM 1628 O O . GLU A 1 210 ? -11.406 10.305 28.312 1 89.88 210 GLU A O 1
ATOM 1633 N N . GLU A 1 211 ? -11.375 8.125 27.828 1 91 211 GLU A N 1
ATOM 1634 C CA . GLU A 1 211 ? -9.938 8.18 27.609 1 91 211 GLU A CA 1
ATOM 1635 C C . GLU A 1 211 ? -9.586 9.07 26.422 1 91 211 GLU A C 1
ATOM 1637 O O . GLU A 1 211 ? -8.633 9.852 26.484 1 91 211 GLU A O 1
ATOM 1642 N N . ALA A 1 212 ? -10.359 8.977 25.375 1 91.06 212 ALA A N 1
ATOM 1643 C CA . ALA A 1 212 ? -10.156 9.812 24.203 1 91.06 212 ALA A CA 1
ATOM 1644 C C . ALA A 1 212 ? -10.352 11.289 24.547 1 91.06 212 ALA A C 1
ATOM 1646 O O . ALA A 1 212 ? -9.617 12.148 24.047 1 91.06 212 ALA A O 1
ATOM 1647 N N . ARG A 1 213 ? -11.281 11.547 25.359 1 91 213 ARG A N 1
ATOM 1648 C CA . ARG A 1 213 ? -11.523 12.914 25.797 1 91 213 ARG A CA 1
ATOM 1649 C C . ARG A 1 213 ? -10.328 13.469 26.562 1 91 213 ARG A C 1
ATOM 1651 O O . ARG A 1 213 ? -9.945 14.625 26.391 1 91 213 ARG A O 1
ATOM 1658 N N . ASN A 1 214 ? -9.773 12.633 27.375 1 90.88 214 ASN A N 1
ATOM 1659 C CA . ASN A 1 214 ? -8.594 13.062 28.125 1 90.88 214 ASN A CA 1
ATOM 1660 C C . ASN A 1 214 ? -7.434 13.383 27.188 1 90.88 214 ASN A C 1
ATOM 1662 O O . ASN A 1 214 ? -6.699 14.344 27.406 1 90.88 214 ASN A O 1
ATOM 1666 N N . TYR A 1 215 ? -7.305 12.562 26.188 1 89.69 215 TYR A N 1
ATOM 1667 C CA . TYR A 1 215 ? -6.289 12.852 25.172 1 89.69 215 TYR A CA 1
ATOM 1668 C C . TYR A 1 215 ? -6.57 14.18 24.484 1 89.69 215 TYR A C 1
ATOM 1670 O O . TYR A 1 215 ? -5.648 14.961 24.234 1 89.69 215 TYR A O 1
ATOM 1678 N N . LEU A 1 216 ? -7.797 14.43 24.203 1 90.69 216 LEU A N 1
ATOM 1679 C CA . LEU A 1 216 ? -8.188 15.68 23.547 1 90.69 216 LEU A CA 1
ATOM 1680 C C . LEU A 1 216 ? -7.848 16.875 24.438 1 90.69 216 LEU A C 1
ATOM 1682 O O . LEU A 1 216 ? -7.285 17.859 23.969 1 90.69 216 LEU A O 1
ATOM 1686 N N . LEU A 1 217 ? -8.164 16.766 25.672 1 92 217 LEU A N 1
ATOM 1687 C CA . LEU A 1 217 ? -7.887 17.828 26.625 1 92 217 LEU A CA 1
ATOM 1688 C C . LEU A 1 217 ? -6.387 18.078 26.734 1 92 217 LEU A C 1
ATOM 1690 O O . LEU A 1 217 ? -5.945 19.219 26.859 1 92 217 LEU A O 1
ATOM 1694 N N . ASP A 1 218 ? -5.676 16.969 26.703 1 90.88 218 ASP A N 1
ATOM 1695 C CA . ASP A 1 218 ? -4.223 17.094 26.75 1 90.88 218 ASP A CA 1
ATOM 1696 C C . ASP A 1 218 ? -3.701 17.859 25.531 1 90.88 218 ASP A C 1
ATOM 1698 O O . ASP A 1 218 ? -2.785 18.672 25.641 1 90.88 218 ASP A O 1
ATOM 1702 N N . GLU A 1 219 ? -4.277 17.562 24.406 1 91.5 219 GLU A N 1
ATOM 1703 C CA . GLU A 1 219 ? -3.916 18.281 23.172 1 91.5 219 GLU A CA 1
ATOM 1704 C C . GLU A 1 219 ? -4.223 19.766 23.297 1 91.5 219 GLU A C 1
ATOM 1706 O O . GLU A 1 219 ? -3.396 20.609 22.938 1 91.5 219 GLU A O 1
ATOM 1711 N N . ILE A 1 220 ? -5.359 20.047 23.781 1 93.44 220 ILE A N 1
ATOM 1712 C CA . ILE A 1 220 ? -5.801 21.438 23.938 1 93.44 220 ILE A CA 1
ATOM 1713 C C . ILE A 1 220 ? -4.863 22.172 24.891 1 93.44 220 ILE A C 1
ATOM 1715 O O . ILE A 1 220 ? -4.414 23.281 24.594 1 93.44 220 ILE A O 1
ATOM 1719 N N . ARG A 1 221 ? -4.531 21.516 25.953 1 93.12 221 ARG A N 1
ATOM 1720 C CA . ARG A 1 221 ? -3.658 22.125 26.938 1 93.12 221 ARG A CA 1
ATOM 1721 C C . ARG A 1 221 ? -2.281 22.422 26.359 1 93.12 221 ARG A C 1
ATOM 1723 O O . ARG A 1 221 ? -1.719 23.5 26.578 1 93.12 221 ARG A O 1
ATOM 1730 N N . ALA A 1 222 ? -1.786 21.484 25.625 1 92.38 222 ALA A N 1
ATOM 1731 C CA . ALA A 1 222 ? -0.464 21.641 25.031 1 92.38 222 ALA A CA 1
ATOM 1732 C C . ALA A 1 222 ? -0.442 22.828 24.062 1 92.38 222 ALA A C 1
ATOM 1734 O O . ALA A 1 222 ? 0.444 23.688 24.141 1 92.38 222 ALA A O 1
ATOM 1735 N N . ALA A 1 223 ? -1.378 22.875 23.203 1 94.81 223 ALA A N 1
ATOM 1736 C CA . ALA A 1 223 ? -1.478 23.984 22.266 1 94.81 223 ALA A CA 1
ATOM 1737 C C . ALA A 1 223 ? -1.683 25.312 22.984 1 94.81 223 ALA A C 1
ATOM 1739 O O . ALA A 1 223 ? -1.126 26.328 22.594 1 94.81 223 ALA A O 1
ATOM 1740 N N . ASN A 1 224 ? -2.453 25.203 24.031 1 95.38 224 ASN A N 1
ATOM 1741 C CA . ASN A 1 224 ? -2.805 26.422 24.766 1 95.38 224 ASN A CA 1
ATOM 1742 C C . ASN A 1 224 ? -1.605 26.984 25.516 1 95.38 224 ASN A C 1
ATOM 1744 O O . ASN A 1 224 ? -1.471 28.203 25.656 1 95.38 224 ASN A O 1
ATOM 1748 N N . VAL A 1 225 ? -0.763 26.156 26.016 1 94.62 225 VAL A N 1
ATOM 1749 C CA . VAL A 1 225 ? 0.453 26.594 26.688 1 94.62 225 VAL A CA 1
ATOM 1750 C C . VAL A 1 225 ? 1.338 27.359 25.703 1 94.62 225 VAL A C 1
ATOM 1752 O O . VAL A 1 225 ? 1.878 28.422 26.047 1 94.62 225 VAL A O 1
ATOM 1755 N N . ALA A 1 226 ? 1.46 26.844 24.562 1 95.31 226 ALA A N 1
ATOM 1756 C CA . ALA A 1 226 ? 2.232 27.516 23.531 1 95.31 226 ALA A CA 1
ATOM 1757 C C . ALA A 1 226 ? 1.6 28.859 23.156 1 95.31 226 ALA A C 1
ATOM 1759 O O . ALA A 1 226 ? 2.301 29.859 22.984 1 95.31 226 ALA A O 1
ATOM 1760 N N . ALA A 1 227 ? 0.285 28.875 23.047 1 96.44 227 ALA A N 1
ATOM 1761 C CA . ALA A 1 227 ? -0.441 30.094 22.703 1 96.44 227 ALA A CA 1
ATOM 1762 C C . ALA A 1 227 ? -0.287 31.156 23.797 1 96.44 227 ALA A C 1
ATOM 1764 O O . ALA A 1 227 ? -0.173 32.344 23.5 1 96.44 227 ALA A O 1
ATOM 1765 N N . GLU A 1 228 ? -0.333 30.688 25 1 96.25 228 GLU A N 1
ATOM 1766 C CA . GLU A 1 228 ? -0.145 31.609 26.125 1 96.25 228 GLU A CA 1
ATOM 1767 C C . GLU A 1 228 ? 1.219 32.281 26.047 1 96.25 228 GLU A C 1
ATOM 1769 O O . GLU A 1 228 ? 1.341 33.469 26.359 1 96.25 228 GLU A O 1
ATOM 1774 N N . TYR A 1 229 ? 2.213 31.5 25.734 1 95.62 229 TYR A N 1
ATOM 1775 C CA . TYR A 1 229 ? 3.559 32.031 25.578 1 95.62 229 TYR A CA 1
ATOM 1776 C C . TYR A 1 229 ? 3.576 33.188 24.562 1 95.62 229 TYR A C 1
ATOM 1778 O O . TYR A 1 229 ? 4.195 34.219 24.781 1 95.62 229 TYR A O 1
ATOM 1786 N N . VAL A 1 230 ? 2.904 33.031 23.438 1 96.25 230 VAL A N 1
ATOM 1787 C CA . VAL A 1 230 ? 2.822 34.031 22.391 1 96.25 230 VAL A CA 1
ATOM 1788 C C . VAL A 1 230 ? 2.053 35.25 22.906 1 96.25 230 VAL A C 1
ATOM 1790 O O . VAL A 1 230 ? 2.438 36.406 22.641 1 96.25 230 VAL A O 1
ATOM 1793 N N . HIS A 1 231 ? 0.982 34.969 23.625 1 95.31 231 HIS A N 1
ATOM 1794 C CA . HIS A 1 231 ? 0.13 36.031 24.156 1 95.31 231 HIS A CA 1
ATOM 1795 C C . HIS A 1 231 ? 0.903 36.938 25.109 1 95.31 231 HIS A C 1
ATOM 1797 O O . HIS A 1 231 ? 0.663 38.156 25.156 1 95.31 231 HIS A O 1
ATOM 1803 N N . LYS A 1 232 ? 1.73 36.344 25.828 1 94.25 232 LYS A N 1
ATOM 1804 C CA . LYS A 1 232 ? 2.547 37.125 26.766 1 94.25 232 LYS A CA 1
ATOM 1805 C C . LYS A 1 232 ? 3.479 38.062 26.031 1 94.25 232 LYS A C 1
ATOM 1807 O O . LYS A 1 232 ? 3.834 39.125 26.562 1 94.25 232 LYS A O 1
ATOM 1812 N N . LYS A 1 233 ? 3.771 37.75 24.906 1 92.25 233 LYS A N 1
ATOM 1813 C CA . LYS A 1 233 ? 4.676 38.594 24.094 1 92.25 233 LYS A CA 1
ATOM 1814 C C . LYS A 1 233 ? 3.9 39.594 23.25 1 92.25 233 LYS A C 1
ATOM 1816 O O . LYS A 1 233 ? 4.352 40.719 23.062 1 92.25 233 LYS A O 1
ATOM 1821 N N . ASN A 1 234 ? 2.859 39.125 22.719 1 88.94 234 ASN A N 1
ATOM 1822 C CA . ASN A 1 234 ? 1.974 39.938 21.891 1 88.94 234 ASN A CA 1
ATOM 1823 C C . ASN A 1 234 ? 0.51 39.562 22.094 1 88.94 234 ASN A C 1
ATOM 1825 O O . ASN A 1 234 ? 0.013 38.625 21.469 1 88.94 234 ASN A O 1
ATOM 1829 N N . ARG A 1 235 ? -0.203 40.344 22.781 1 85.31 235 ARG A N 1
ATOM 1830 C CA . ARG A 1 235 ? -1.561 40.031 23.203 1 85.31 235 ARG A CA 1
ATOM 1831 C C . ARG A 1 235 ? -2.533 40.094 22.031 1 85.31 235 ARG A C 1
ATOM 1833 O O . ARG A 1 235 ? -3.607 39.469 22.094 1 85.31 235 ARG A O 1
ATOM 1840 N N . SER A 1 236 ? -2.229 40.688 20.984 1 84.38 236 SER A N 1
ATOM 1841 C CA . SER A 1 236 ? -3.18 40.938 19.906 1 84.38 236 SER A CA 1
ATOM 1842 C C . SER A 1 236 ? -3.057 39.875 18.812 1 84.38 236 SER A C 1
ATOM 1844 O O . SER A 1 236 ? -3.857 39.844 17.875 1 84.38 236 SER A O 1
ATOM 1846 N N . THR A 1 237 ? -2.176 39 18.938 1 85.88 237 THR A N 1
ATOM 1847 C CA . THR A 1 237 ? -1.961 38 17.875 1 85.88 237 THR A CA 1
ATOM 1848 C C . THR A 1 237 ? -3.057 36.938 17.891 1 85.88 237 THR A C 1
ATOM 1850 O O . THR A 1 237 ? -3.168 36.188 18.859 1 85.88 237 THR A O 1
ATOM 1853 N N . PRO A 1 238 ? -3.951 36.969 16.906 1 92.88 238 PRO A N 1
ATOM 1854 C CA . PRO A 1 238 ? -4.949 35.906 16.844 1 92.88 238 PRO A CA 1
ATOM 1855 C C . PRO A 1 238 ? -4.34 34.562 16.5 1 92.88 238 PRO A C 1
ATOM 1857 O O . PRO A 1 238 ? -3.508 34.438 15.594 1 92.88 238 PRO A O 1
ATOM 1860 N N . LEU A 1 239 ? -4.66 33.562 17.281 1 97.69 239 LEU A N 1
ATOM 1861 C CA . LEU A 1 239 ? -4.094 32.219 17.078 1 97.69 239 LEU A CA 1
ATOM 1862 C C . LEU A 1 239 ? -5.195 31.188 16.922 1 97.69 239 LEU A C 1
ATOM 1864 O O . LEU A 1 239 ? -6.266 31.328 17.516 1 97.69 239 LEU A O 1
ATOM 1868 N N . VAL A 1 240 ? -4.945 30.234 16.109 1 98.19 240 VAL A N 1
ATOM 1869 C CA . VAL A 1 240 ? -5.789 29.047 16 1 98.19 240 VAL A CA 1
ATOM 1870 C C . VAL A 1 240 ? -5.094 27.859 16.656 1 98.19 240 VAL A C 1
ATOM 1872 O O . VAL A 1 240 ? -3.93 27.578 16.359 1 98.19 240 VAL A O 1
ATOM 1875 N N . LEU A 1 241 ? -5.727 27.234 17.609 1 97.62 241 LEU A N 1
ATOM 1876 C CA . LEU A 1 241 ? -5.25 26.016 18.25 1 97.62 241 LEU A CA 1
ATOM 1877 C C . LEU A 1 241 ? -5.887 24.781 17.641 1 97.62 241 LEU A C 1
ATOM 1879 O O . LEU A 1 241 ? -6.98 24.375 18.031 1 97.62 241 LEU A O 1
ATOM 1883 N N . SER A 1 242 ? -5.18 24.219 16.672 1 97.69 242 SER A N 1
ATOM 1884 C CA . SER A 1 242 ? -5.703 23.062 15.945 1 97.69 242 SER A CA 1
ATOM 1885 C C . SER A 1 242 ? -5.281 21.75 16.609 1 97.69 242 SER A C 1
ATOM 1887 O O . SER A 1 242 ? -4.094 21.438 16.656 1 97.69 242 SER A O 1
ATOM 1889 N N . VAL A 1 243 ? -6.27 21.031 17.109 1 94.5 243 VAL A N 1
ATOM 1890 C CA . VAL A 1 243 ? -6.008 19.781 17.812 1 94.5 243 VAL A CA 1
ATOM 1891 C C . VAL A 1 243 ? -6.883 18.672 17.25 1 94.5 243 VAL A C 1
ATOM 1893 O O . VAL A 1 243 ? -7.914 18.938 16.625 1 94.5 243 VAL A O 1
ATOM 1896 N N . GLY A 1 244 ? -6.273 17.469 17.359 1 90.5 244 GLY A N 1
ATOM 1897 C CA . GLY A 1 244 ? -7.203 16.406 17.016 1 90.5 244 GLY A CA 1
ATOM 1898 C C . GLY A 1 244 ? -6.531 15.227 16.344 1 90.5 244 GLY A C 1
ATOM 1899 O O . GLY A 1 244 ? -5.43 15.352 15.797 1 90.5 244 GLY A O 1
ATOM 1900 N N . ALA A 1 245 ? -7.121 14.141 16.391 1 86.56 245 ALA A N 1
ATOM 1901 C CA . ALA A 1 245 ? -7.055 12.844 15.734 1 86.56 245 ALA A CA 1
ATOM 1902 C C . ALA A 1 245 ? -8.438 12.211 15.625 1 86.56 245 ALA A C 1
ATOM 1904 O O . ALA A 1 245 ? -9.398 12.695 16.219 1 86.56 245 ALA A O 1
ATOM 1905 N N . THR A 1 246 ? -8.555 11.219 14.867 1 86.19 246 THR A N 1
ATOM 1906 C CA . THR A 1 246 ? -9.883 10.648 14.688 1 86.19 246 THR A CA 1
ATOM 1907 C C . THR A 1 246 ? -10.469 10.211 16.031 1 86.19 246 THR A C 1
ATOM 1909 O O . THR A 1 246 ? -11.586 10.602 16.375 1 86.19 246 THR A O 1
ATOM 1912 N N . PRO A 1 247 ? -9.766 9.492 16.891 1 84.56 247 PRO A N 1
ATOM 1913 C CA . PRO A 1 247 ? -10.367 9.109 18.172 1 84.56 247 PRO A CA 1
ATOM 1914 C C . PRO A 1 247 ? -10.711 10.32 19.047 1 84.56 247 PRO A C 1
ATOM 1916 O O . PRO A 1 247 ? -11.797 10.367 19.641 1 84.56 247 PRO A O 1
ATOM 1919 N N . THR A 1 248 ? -9.859 11.328 19.094 1 84.06 248 THR A N 1
ATOM 1920 C CA . THR A 1 248 ? -10.094 12.469 19.953 1 84.06 248 THR A CA 1
ATOM 1921 C C . THR A 1 248 ? -11.211 13.352 19.406 1 84.06 248 THR A C 1
ATOM 1923 O O . THR A 1 248 ? -11.969 13.961 20.156 1 84.06 248 THR A O 1
ATOM 1926 N N . ALA A 1 249 ? -11.297 13.328 18.125 1 87.06 249 ALA A N 1
ATOM 1927 C CA . ALA A 1 249 ? -12.398 14.07 17.516 1 87.06 249 ALA A CA 1
ATOM 1928 C C . ALA A 1 249 ? -13.742 13.438 17.875 1 87.06 249 ALA A C 1
ATOM 1930 O O . ALA A 1 249 ? -14.719 14.148 18.125 1 87.06 249 ALA A O 1
ATOM 1931 N N . HIS A 1 250 ? -13.789 12.195 17.906 1 87.5 250 HIS A N 1
ATOM 1932 C CA . HIS A 1 250 ? -15.023 11.516 18.297 1 87.5 250 HIS A CA 1
ATOM 1933 C C . HIS A 1 250 ? -15.383 11.797 19.75 1 87.5 250 HIS A C 1
ATOM 1935 O O . HIS A 1 250 ? -16.547 11.727 20.125 1 87.5 250 HIS A O 1
ATOM 1941 N N . ALA A 1 251 ? -14.414 12.133 20.531 1 86.69 251 ALA A N 1
ATOM 1942 C CA . ALA A 1 251 ? -14.617 12.398 21.953 1 86.69 251 ALA A CA 1
ATOM 1943 C C . ALA A 1 251 ? -15.344 13.727 22.156 1 86.69 251 ALA A C 1
ATOM 1945 O O . ALA A 1 251 ? -15.828 14.016 23.266 1 86.69 251 ALA A O 1
ATOM 1946 N N . THR A 1 252 ? -15.43 14.492 21.156 1 83.75 252 THR A N 1
ATOM 1947 C CA . THR A 1 252 ? -16.188 15.734 21.281 1 83.75 252 THR A CA 1
ATOM 1948 C C . THR A 1 252 ? -17.641 15.453 21.609 1 83.75 252 THR A C 1
ATOM 1950 O O . THR A 1 252 ? -18.359 16.328 22.109 1 83.75 252 THR A O 1
ATOM 1953 N N . LYS A 1 253 ? -18.078 14.273 21.328 1 84.12 253 LYS A N 1
ATOM 1954 C CA . LYS A 1 253 ? -19.422 13.859 21.688 1 84.12 253 LYS A CA 1
ATOM 1955 C C . LYS A 1 253 ? -19.625 13.906 23.203 1 84.12 253 LYS A C 1
ATOM 1957 O O . LYS A 1 253 ? -20.75 14.078 23.688 1 84.12 253 LYS A O 1
ATOM 1962 N N . ALA A 1 254 ? -18.562 13.773 23.891 1 82.19 254 ALA A N 1
ATOM 1963 C CA . ALA A 1 254 ? -18.578 13.812 25.344 1 82.19 254 ALA A CA 1
ATOM 1964 C C . ALA A 1 254 ? -17.938 15.102 25.875 1 82.19 254 ALA A C 1
ATOM 1966 O O . ALA A 1 254 ? -17.312 15.109 26.938 1 82.19 254 ALA A O 1
ATOM 1967 N N . TRP A 1 255 ? -18.109 16.078 25.188 1 82.31 255 TRP A N 1
ATOM 1968 C CA . TRP A 1 255 ? -17.516 17.391 25.469 1 82.31 255 TRP A CA 1
ATOM 1969 C C . TRP A 1 255 ? -18.047 17.953 26.781 1 82.31 255 TRP A C 1
ATOM 1971 O O . TRP A 1 255 ? -19.25 17.906 27.047 1 82.31 255 TRP A O 1
ATOM 1981 N N . ILE A 1 256 ? -17.188 18.359 27.594 1 78.25 256 ILE A N 1
ATOM 1982 C CA . ILE A 1 256 ? -17.516 19.047 28.828 1 78.25 256 ILE A CA 1
ATOM 1983 C C . ILE A 1 256 ? -16.844 20.422 28.844 1 78.25 256 ILE A C 1
ATOM 1985 O O . ILE A 1 256 ? -15.656 20.531 29.125 1 78.25 256 ILE A O 1
ATOM 1989 N N . ALA A 1 257 ? -17.641 21.484 28.625 1 83.56 257 ALA A N 1
ATOM 1990 C CA . ALA A 1 257 ? -17.141 22.844 28.453 1 83.56 257 ALA A CA 1
ATOM 1991 C C . ALA A 1 257 ? -16.328 23.281 29.672 1 83.56 257 ALA A C 1
ATOM 1993 O O . ALA A 1 257 ? -15.297 23.953 29.516 1 83.56 257 ALA A O 1
ATOM 1994 N N . ASP A 1 258 ? -16.703 22.781 30.766 1 84.56 258 ASP A N 1
ATOM 1995 C CA . ASP A 1 258 ? -16.094 23.234 32 1 84.56 258 ASP A CA 1
ATOM 1996 C C . ASP A 1 258 ? -14.68 22.672 32.156 1 84.56 258 ASP A C 1
ATOM 1998 O O . ASP A 1 258 ? -13.883 23.172 32.938 1 84.56 258 ASP A O 1
ATOM 2002 N N . SER A 1 259 ? -14.391 21.672 31.406 1 86.44 259 SER A N 1
ATOM 2003 C CA . SER A 1 259 ? -13.086 21.031 31.516 1 86.44 259 SER A CA 1
ATOM 2004 C C . SER A 1 259 ? -12.055 21.719 30.625 1 86.44 259 SER A C 1
ATOM 2006 O O . SER A 1 259 ? -10.859 21.422 30.703 1 86.44 259 SER A O 1
ATOM 2008 N N . VAL A 1 260 ? -12.477 22.609 29.812 1 89.88 260 VAL A N 1
ATOM 2009 C CA . VAL A 1 260 ? -11.594 23.312 28.891 1 89.88 260 VAL A CA 1
ATOM 2010 C C . VAL A 1 260 ? -11.07 24.594 29.547 1 89.88 260 VAL A C 1
ATOM 2012 O O . VAL A 1 260 ? -11.852 25.391 30.062 1 89.88 260 VAL A O 1
ATOM 2015 N N . PRO A 1 261 ? -9.812 24.766 29.625 1 90.12 261 PRO A N 1
ATOM 2016 C CA . PRO A 1 261 ? -9.25 25.969 30.203 1 90.12 261 PRO A CA 1
ATOM 2017 C C . PRO A 1 261 ? -9.539 27.219 29.375 1 90.12 261 PRO A C 1
ATOM 2019 O O . PRO A 1 261 ? -10.109 27.125 28.297 1 90.12 261 PRO A O 1
ATOM 2022 N N . LYS A 1 262 ? -9.18 28.328 30.016 1 93 262 LYS A N 1
ATOM 2023 C CA . LYS A 1 262 ? -9.195 29.547 29.203 1 93 262 LYS A CA 1
ATOM 2024 C C . LYS A 1 262 ? -8.258 29.422 28.016 1 93 262 LYS A C 1
ATOM 2026 O O . LYS A 1 262 ? -7.082 29.078 28.172 1 93 262 LYS A O 1
ATOM 2031 N N . LEU A 1 263 ? -8.789 29.688 26.859 1 95.25 263 LEU A N 1
ATOM 2032 C CA . LEU A 1 263 ? -8.023 29.5 25.641 1 95.25 263 LEU A CA 1
ATOM 2033 C C . LEU A 1 263 ? -7.391 30.812 25.188 1 95.25 263 LEU A C 1
ATOM 2035 O O . LEU A 1 263 ? -8.023 31.875 25.266 1 95.25 263 LEU A O 1
ATOM 2039 N N . TYR A 1 264 ? -6.176 30.812 24.734 1 96.5 264 TYR A N 1
ATOM 2040 C CA . TYR A 1 264 ? -5.461 31.953 24.188 1 96.5 264 TYR A CA 1
ATOM 2041 C C . TYR A 1 264 ? -5.469 31.922 22.672 1 96.5 264 TYR A C 1
ATOM 2043 O O . TYR A 1 264 ? -4.484 32.281 22.016 1 96.5 264 TYR A O 1
ATOM 2051 N N . GLY A 1 265 ? -6.473 31.391 22.062 1 96.19 265 GLY A N 1
ATOM 2052 C CA . GLY A 1 265 ? -6.738 31.281 20.641 1 96.19 265 GLY A CA 1
ATOM 2053 C C . GLY A 1 265 ? -8.055 30.594 20.328 1 96.19 265 GLY A C 1
ATOM 2054 O O . GLY A 1 265 ? -8.789 30.203 21.25 1 96.19 265 GLY A O 1
ATOM 2055 N N . ARG A 1 266 ? -8.375 30.516 19.156 1 97 266 ARG A N 1
ATOM 2056 C CA . ARG A 1 266 ? -9.586 29.828 18.734 1 97 266 ARG A CA 1
ATOM 2057 C C . ARG A 1 266 ? -9.328 28.328 18.562 1 97 266 ARG A C 1
ATOM 2059 O O . ARG A 1 266 ? -8.367 27.938 17.906 1 97 266 ARG A O 1
ATOM 2066 N N . LEU A 1 267 ? -10.164 27.547 19.125 1 96.62 267 LEU A N 1
ATOM 2067 C CA . LEU A 1 267 ? -10.023 26.094 19.078 1 96.62 267 LEU A CA 1
ATOM 2068 C C . LEU A 1 267 ? -10.484 25.562 17.719 1 96.62 267 LEU A C 1
ATOM 2070 O O . LEU A 1 267 ? -11.523 25.984 17.203 1 96.62 267 LEU A O 1
ATOM 2074 N N . GLU A 1 268 ? -9.734 24.719 17.109 1 97.94 268 GLU A N 1
ATOM 2075 C CA . GLU A 1 268 ? -10.055 24 15.875 1 97.94 268 GLU A CA 1
ATOM 2076 C C . GLU A 1 268 ? -9.82 22.5 16.031 1 97.94 268 GLU A C 1
ATOM 2078 O O . GLU A 1 268 ? -8.797 22.078 16.578 1 97.94 268 GLU A O 1
ATOM 2083 N N . ILE A 1 269 ? -10.758 21.719 15.57 1 97.06 269 ILE A N 1
ATOM 2084 C CA . ILE A 1 269 ? -10.625 20.266 15.617 1 97.06 269 ILE A CA 1
ATOM 2085 C C . ILE A 1 269 ? -10.32 19.734 14.219 1 97.06 269 ILE A C 1
ATOM 2087 O O . ILE A 1 269 ? -11 20.078 13.25 1 97.06 269 ILE A O 1
ATOM 2091 N N . HIS A 1 270 ? -9.25 19.031 14.117 1 97.06 270 HIS A N 1
ATOM 2092 C CA . HIS A 1 270 ? -8.953 18.344 12.859 1 97.06 270 HIS A CA 1
ATOM 2093 C C . HIS A 1 270 ? -9.039 16.828 13.008 1 97.06 270 HIS A C 1
ATOM 2095 O O . HIS A 1 270 ? -8.82 16.312 14.102 1 97.06 270 HIS A O 1
ATOM 2101 N N . THR A 1 271 ? -9.438 16.109 11.984 1 96 271 THR A N 1
ATOM 2102 C CA . THR A 1 271 ? -9.547 14.656 11.969 1 96 271 THR A CA 1
ATOM 2103 C C . THR A 1 271 ? -9.602 14.125 10.539 1 96 271 THR A C 1
ATOM 2105 O O . THR A 1 271 ? -10.047 14.836 9.625 1 96 271 THR A O 1
ATOM 2108 N N . GLY A 1 272 ? -9.148 12.906 10.336 1 93.75 272 GLY A N 1
ATOM 2109 C CA . GLY A 1 272 ? -9.023 12.422 8.969 1 93.75 272 GLY A CA 1
ATOM 2110 C C . GLY A 1 272 ? -9.828 11.156 8.711 1 93.75 272 GLY A C 1
ATOM 2111 O O . GLY A 1 272 ? -10.68 11.133 7.816 1 93.75 272 GLY A O 1
ATOM 2112 N N . ASN A 1 273 ? -9.781 10.133 9.516 1 97.25 273 ASN A N 1
ATOM 2113 C CA . ASN A 1 273 ? -10.289 8.789 9.258 1 97.25 273 ASN A CA 1
ATOM 2114 C C . ASN A 1 273 ? -11.773 8.68 9.586 1 97.25 273 ASN A C 1
ATOM 2116 O O . ASN A 1 273 ? -12.414 7.676 9.266 1 97.25 273 ASN A O 1
ATOM 2120 N N . TYR A 1 274 ? -12.43 9.664 10.102 1 97.88 274 TYR A N 1
ATOM 2121 C CA . TYR A 1 274 ? -13.742 9.586 10.734 1 97.88 274 TYR A CA 1
ATOM 2122 C C . TYR A 1 274 ? -14.828 9.328 9.695 1 97.88 274 TYR A C 1
ATOM 2124 O O . TYR A 1 274 ? -15.906 8.844 10.031 1 97.88 274 TYR A O 1
ATOM 2132 N N . ALA A 1 275 ? -14.594 9.75 8.445 1 98.56 275 ALA A N 1
ATOM 2133 C CA . ALA A 1 275 ? -15.594 9.547 7.402 1 98.56 275 ALA A CA 1
ATOM 2134 C C . ALA A 1 275 ? -15.758 8.062 7.082 1 98.56 275 ALA A C 1
ATOM 2136 O O . ALA A 1 275 ? -16.875 7.602 6.801 1 98.56 275 ALA A O 1
ATOM 2137 N N . PHE A 1 276 ? -14.68 7.332 7.121 1 98.75 276 PHE A N 1
ATOM 2138 C CA . PHE A 1 276 ? -14.703 5.926 6.746 1 98.75 276 PHE A CA 1
ATOM 2139 C C . PHE A 1 276 ? -14.688 5.035 7.984 1 98.75 276 PHE A C 1
ATOM 2141 O O . PHE A 1 276 ? -15.375 4.016 8.031 1 98.75 276 PHE A O 1
ATOM 2148 N N . CYS A 1 277 ? -13.906 5.473 9.023 1 98.38 277 CYS A N 1
ATOM 2149 C CA . CYS A 1 277 ? -13.617 4.648 10.188 1 98.38 277 CYS A CA 1
ATOM 2150 C C . CYS A 1 277 ? -13.039 3.301 9.773 1 98.38 277 CYS A C 1
ATOM 2152 O O . CYS A 1 277 ? -12.773 3.072 8.586 1 98.38 277 CYS A O 1
ATOM 2154 N N . ASP A 1 278 ? -12.648 2.506 10.656 1 98.38 278 ASP A N 1
ATOM 2155 C CA . ASP A 1 278 ? -12.055 1.189 10.445 1 98.38 278 ASP A CA 1
ATOM 2156 C C . ASP A 1 278 ? -11.969 0.408 11.75 1 98.38 278 ASP A C 1
ATOM 2158 O O . ASP A 1 278 ? -12.539 0.816 12.766 1 98.38 278 ASP A O 1
ATOM 2162 N N . LEU A 1 279 ? -11.297 -0.7 11.734 1 97.88 279 LEU A N 1
ATOM 2163 C CA . LEU A 1 279 ? -11.242 -1.539 12.922 1 97.88 279 LEU A CA 1
ATOM 2164 C C . LEU A 1 279 ? -10.406 -0.88 14.016 1 97.88 279 LEU A C 1
ATOM 2166 O O . LEU A 1 279 ? -10.688 -1.044 15.203 1 97.88 279 LEU A O 1
ATOM 2170 N N . GLN A 1 280 ? -9.352 -0.157 13.633 1 96.75 280 GLN A N 1
ATOM 2171 C CA . GLN A 1 280 ? -8.57 0.57 14.625 1 96.75 280 GLN A CA 1
ATOM 2172 C C . GLN A 1 280 ? -9.43 1.592 15.359 1 96.75 280 GLN A C 1
ATOM 2174 O O . GLN A 1 280 ? -9.312 1.737 16.578 1 96.75 280 GLN A O 1
ATOM 2179 N N . GLN A 1 281 ? -10.25 2.275 14.609 1 96.69 281 GLN A N 1
ATOM 2180 C CA . GLN A 1 281 ? -11.141 3.25 15.219 1 96.69 281 GLN A CA 1
ATOM 2181 C C . GLN A 1 281 ? -12.188 2.562 16.094 1 96.69 281 GLN A C 1
ATOM 2183 O O . GLN A 1 281 ? -12.492 3.037 17.203 1 96.69 281 GLN A O 1
ATOM 2188 N N . ALA A 1 282 ? -12.734 1.469 15.609 1 96.5 282 ALA A N 1
ATOM 2189 C CA . ALA A 1 282 ? -13.703 0.721 16.406 1 96.5 282 ALA A CA 1
ATOM 2190 C C . ALA A 1 282 ? -13.086 0.247 17.719 1 96.5 282 ALA A C 1
ATOM 2192 O O . ALA A 1 282 ? -13.758 0.24 18.75 1 96.5 282 ALA A O 1
ATOM 2193 N N . ALA A 1 283 ? -11.867 -0.129 17.688 1 95.69 283 ALA A N 1
ATOM 2194 C CA . ALA A 1 283 ? -11.164 -0.668 18.859 1 95.69 283 ALA A CA 1
ATOM 2195 C C . ALA A 1 283 ? -11.008 0.393 19.938 1 95.69 283 ALA A C 1
ATOM 2197 O O . ALA A 1 283 ? -10.781 0.068 21.109 1 95.69 283 ALA A O 1
ATOM 2198 N N . THR A 1 284 ? -11.047 1.676 19.578 1 93.56 284 THR A N 1
ATOM 2199 C CA . THR A 1 284 ? -10.906 2.756 20.547 1 93.56 284 THR A CA 1
ATOM 2200 C C . THR A 1 284 ? -12.133 2.838 21.453 1 93.56 284 THR A C 1
ATOM 2202 O O . THR A 1 284 ? -12.086 3.467 22.516 1 93.56 284 THR A O 1
ATOM 2205 N N . GLY A 1 285 ? -13.266 2.258 20.922 1 92.69 285 GLY A N 1
ATOM 2206 C CA . GLY A 1 285 ? -14.508 2.35 21.672 1 92.69 285 GLY A CA 1
ATOM 2207 C C . GLY A 1 285 ? -15.266 3.643 21.422 1 92.69 285 GLY A C 1
ATOM 2208 O O . GLY A 1 285 ? -16.344 3.854 21.969 1 92.69 285 GLY A O 1
ATOM 2209 N N . CYS A 1 286 ? -14.734 4.516 20.578 1 93.19 286 CYS A N 1
ATOM 2210 C CA . CYS A 1 286 ? -15.367 5.797 20.297 1 93.19 286 CYS A CA 1
ATOM 2211 C C . CYS A 1 286 ? -16.422 5.664 19.203 1 93.19 286 CYS A C 1
ATOM 2213 O O . CYS A 1 286 ? -17.281 6.523 19.062 1 93.19 286 CYS A O 1
ATOM 2215 N N . VAL A 1 287 ? -16.281 4.605 18.375 1 94.75 287 VAL A N 1
ATOM 2216 C CA . VAL A 1 287 ? -17.234 4.277 17.328 1 94.75 287 VAL A CA 1
ATOM 2217 C C . VAL A 1 287 ? -17.469 2.77 17.297 1 94.75 287 VAL A C 1
ATOM 2219 O O . VAL A 1 287 ? -16.75 2.006 17.938 1 94.75 287 VAL A O 1
ATOM 2222 N N . SER A 1 288 ? -18.5 2.359 16.641 1 94.38 288 SER A N 1
ATOM 2223 C CA . SER A 1 288 ? -18.781 0.938 16.5 1 94.38 288 SER A CA 1
ATOM 2224 C C . SER A 1 288 ? -18.516 0.466 15.07 1 94.38 288 SER A C 1
ATOM 2226 O O . SER A 1 288 ? -18.188 1.271 14.195 1 94.38 288 SER A O 1
ATOM 2228 N N . VAL A 1 289 ? -18.656 -0.793 14.891 1 94.31 289 VAL A N 1
ATOM 2229 C CA . VAL A 1 289 ? -18.406 -1.398 13.586 1 94.31 289 VAL A CA 1
ATOM 2230 C C . VAL A 1 289 ? -19.422 -0.869 12.57 1 94.31 289 VAL A C 1
ATOM 2232 O O . VAL A 1 289 ? -19.109 -0.766 11.383 1 94.31 289 VAL A O 1
ATOM 2235 N N . SER A 1 290 ? -20.562 -0.492 13.055 1 95.69 290 SER A N 1
ATOM 2236 C CA . SER A 1 290 ? -21.594 0.024 12.164 1 95.69 290 SER A CA 1
ATOM 2237 C C . SER A 1 290 ? -21.203 1.375 11.578 1 95.69 290 SER A C 1
ATOM 2239 O O . SER A 1 290 ? -21.797 1.839 10.609 1 95.69 290 SER A O 1
ATOM 2241 N N . ASN A 1 291 ? -20.188 2.068 12.188 1 97.69 291 ASN A N 1
ATOM 2242 C CA . ASN A 1 291 ? -19.688 3.35 11.688 1 97.69 291 ASN A CA 1
ATOM 2243 C C . ASN A 1 291 ? -18.672 3.162 10.578 1 97.69 291 ASN A C 1
ATOM 2245 O O . ASN A 1 291 ? -18.25 4.133 9.945 1 97.69 291 ASN A O 1
ATOM 2249 N N . ILE A 1 292 ? -18.266 1.953 10.383 1 98.5 292 ILE A N 1
ATOM 2250 C CA . ILE A 1 292 ? -17.266 1.707 9.344 1 98.5 292 ILE A CA 1
ATOM 2251 C C . ILE A 1 292 ? -17.953 1.71 7.973 1 98.5 292 ILE A C 1
ATOM 2253 O O . ILE A 1 292 ? -18.812 0.871 7.699 1 98.5 292 ILE A O 1
ATOM 2257 N N . ALA A 1 293 ? -17.5 2.617 7.129 1 98.81 293 ALA A N 1
ATOM 2258 C CA . ALA A 1 293 ? -18.219 2.904 5.895 1 98.81 293 ALA A CA 1
ATOM 2259 C C . ALA A 1 293 ? -17.625 2.133 4.719 1 98.81 293 ALA A C 1
ATOM 2261 O O . ALA A 1 293 ? -18.203 2.121 3.627 1 98.81 293 ALA A O 1
ATOM 2262 N N . CYS A 1 294 ? -16.5 1.479 4.934 1 98.75 294 CYS A N 1
ATOM 2263 C CA . CYS A 1 294 ? -15.805 0.901 3.793 1 98.75 294 CYS A CA 1
ATOM 2264 C C . CYS A 1 294 ? -15.5 -0.574 4.031 1 98.75 294 CYS A C 1
ATOM 2266 O O . CYS A 1 294 ? -15.43 -1.021 5.176 1 98.75 294 CYS A O 1
ATOM 2268 N N . SER A 1 295 ? -15.359 -1.297 2.984 1 98.75 295 SER A N 1
ATOM 2269 C CA . SER A 1 295 ? -14.984 -2.707 3.008 1 98.75 295 SER A CA 1
ATOM 2270 C C . SER A 1 295 ? -14.328 -3.127 1.694 1 98.75 295 SER A C 1
ATOM 2272 O O . SER A 1 295 ? -14.414 -2.408 0.696 1 98.75 295 SER A O 1
ATOM 2274 N N . VAL A 1 296 ? -13.625 -4.23 1.712 1 98.81 296 VAL A N 1
ATOM 2275 C CA . VAL A 1 296 ? -13.031 -4.848 0.533 1 98.81 296 VAL A CA 1
ATOM 2276 C C . VAL A 1 296 ? -13.789 -6.125 0.177 1 98.81 296 VAL A C 1
ATOM 2278 O O . VAL A 1 296 ? -13.945 -7.02 1.013 1 98.81 296 VAL A O 1
ATOM 2281 N N . MET A 1 297 ? -14.32 -6.121 -1.047 1 98.56 297 MET A N 1
ATOM 2282 C CA . MET A 1 297 ? -14.898 -7.352 -1.584 1 98.56 297 MET A CA 1
ATOM 2283 C C . MET A 1 297 ? -13.805 -8.297 -2.072 1 98.56 297 MET A C 1
ATOM 2285 O O . MET A 1 297 ? -12.906 -7.891 -2.811 1 98.56 297 MET A O 1
ATOM 2289 N N . ALA A 1 298 ? -13.836 -9.547 -1.659 1 98.5 298 ALA A N 1
ATOM 2290 C CA . ALA A 1 298 ? -12.898 -10.578 -2.084 1 98.5 298 ALA A CA 1
ATOM 2291 C C . ALA A 1 298 ? -13.625 -11.883 -2.395 1 98.5 298 ALA A C 1
ATOM 2293 O O . ALA A 1 298 ? -14.82 -12.023 -2.096 1 98.5 298 ALA A O 1
ATOM 2294 N N . GLU A 1 299 ? -12.984 -12.742 -3.02 1 98.38 299 GLU A N 1
ATOM 2295 C CA . GLU A 1 299 ? -13.516 -14.062 -3.35 1 98.38 299 GLU A CA 1
ATOM 2296 C C . GLU A 1 299 ? -12.703 -15.164 -2.686 1 98.38 299 GLU A C 1
ATOM 2298 O O . GLU A 1 299 ? -11.477 -15.109 -2.656 1 98.38 299 GLU A O 1
ATOM 2303 N N . VAL A 1 300 ? -13.406 -16.109 -2.057 1 98.62 300 VAL A N 1
ATOM 2304 C CA . VAL A 1 300 ? -12.734 -17.297 -1.548 1 98.62 300 VAL A CA 1
ATOM 2305 C C . VAL A 1 300 ? -12.25 -18.156 -2.715 1 98.62 300 VAL A C 1
ATOM 2307 O O . VAL A 1 300 ? -13.055 -18.641 -3.516 1 98.62 300 VAL A O 1
ATOM 2310 N N . ILE A 1 301 ? -10.938 -18.359 -2.773 1 98 301 ILE A N 1
ATOM 2311 C CA . ILE A 1 301 ? -10.438 -19.016 -3.967 1 98 301 ILE A CA 1
ATOM 2312 C C . ILE A 1 301 ? -9.875 -20.391 -3.592 1 98 301 ILE A C 1
ATOM 2314 O O . ILE A 1 301 ? -9.547 -21.203 -4.469 1 98 301 ILE A O 1
ATOM 2318 N N . SER A 1 302 ? -9.797 -20.703 -2.365 1 97.88 302 SER A N 1
ATOM 2319 C CA . SER A 1 302 ? -9.469 -22.047 -1.905 1 97.88 302 SER A CA 1
ATOM 2320 C C . SER A 1 302 ? -9.781 -22.219 -0.422 1 97.88 302 SER A C 1
ATOM 2322 O O . SER A 1 302 ? -10.07 -21.234 0.272 1 97.88 302 SER A O 1
ATOM 2324 N N . THR A 1 303 ? -9.875 -23.453 0.052 1 97.25 303 THR A N 1
ATOM 2325 C CA . THR A 1 303 ? -10.07 -23.797 1.459 1 97.25 303 THR A CA 1
ATOM 2326 C C . THR A 1 303 ? -9.172 -24.953 1.87 1 97.25 303 THR A C 1
ATOM 2328 O O . THR A 1 303 ? -8.852 -25.812 1.05 1 97.25 303 THR A O 1
ATOM 2331 N N . TYR A 1 304 ? -8.742 -24.938 3.037 1 95.62 304 TYR A N 1
ATOM 2332 C CA . TYR A 1 304 ? -7.863 -25.953 3.604 1 95.62 304 TYR A CA 1
ATOM 2333 C C . TYR A 1 304 ? -8.406 -26.453 4.934 1 95.62 304 TYR A C 1
ATOM 2335 O O . TYR A 1 304 ? -8.016 -25.969 5.996 1 95.62 304 TYR A O 1
ATOM 2343 N N . PRO A 1 305 ? -9.266 -27.484 4.809 1 94 305 PRO A N 1
ATOM 2344 C CA . PRO A 1 305 ? -9.898 -28 6.02 1 94 305 PRO A CA 1
ATOM 2345 C C . PRO A 1 305 ? -8.883 -28.484 7.059 1 94 305 PRO A C 1
ATOM 2347 O O . PRO A 1 305 ? -7.895 -29.125 6.707 1 94 305 PRO A O 1
ATOM 2350 N N . ASN A 1 306 ? -8.984 -28.062 8.297 1 90.06 306 ASN A N 1
ATOM 2351 C CA . ASN A 1 306 ? -8.281 -28.531 9.492 1 90.06 306 ASN A CA 1
ATOM 2352 C C . ASN A 1 306 ? -6.832 -28.031 9.516 1 90.06 306 ASN A C 1
ATOM 2354 O O . ASN A 1 306 ? -6.051 -28.438 10.375 1 90.06 306 ASN A O 1
ATOM 2358 N N . ARG A 1 307 ? -6.48 -27.312 8.477 1 91.5 307 ARG A N 1
ATOM 2359 C CA . ARG A 1 307 ? -5.16 -26.703 8.555 1 91.5 307 ARG A CA 1
ATOM 2360 C C . ARG A 1 307 ? -5.051 -25.781 9.758 1 91.5 307 ARG A C 1
ATOM 2362 O O . ARG A 1 307 ? -5.855 -24.859 9.914 1 91.5 307 ARG A O 1
ATOM 2369 N N . LYS A 1 308 ? -4.047 -26.016 10.633 1 90.12 308 LYS A N 1
ATOM 2370 C CA . LYS A 1 308 ? -3.809 -25.25 11.852 1 90.12 308 LYS A CA 1
ATOM 2371 C C . LYS A 1 308 ? -5.023 -25.281 12.773 1 90.12 308 LYS A C 1
ATOM 2373 O O . LYS A 1 308 ? -5.375 -24.266 13.383 1 90.12 308 LYS A O 1
ATOM 2378 N N . GLY A 1 309 ? -5.816 -26.328 12.734 1 91.44 309 GLY A N 1
ATOM 2379 C CA . GLY A 1 309 ? -6.957 -26.547 13.609 1 91.44 309 GLY A CA 1
ATOM 2380 C C . GLY A 1 309 ? -8.289 -26.359 12.906 1 91.44 309 GLY A C 1
ATOM 2381 O O . GLY A 1 309 ? -8.344 -25.875 11.781 1 91.44 309 GLY A O 1
ATOM 2382 N N . ALA A 1 310 ? -9.336 -26.781 13.516 1 94.25 310 ALA A N 1
ATOM 2383 C CA . ALA A 1 310 ? -10.68 -26.672 12.961 1 94.25 310 ALA A CA 1
ATOM 2384 C C . ALA A 1 310 ? -11.133 -25.203 12.93 1 94.25 310 ALA A C 1
ATOM 2386 O O . ALA A 1 310 ? -10.859 -24.438 13.859 1 94.25 310 ALA A O 1
ATOM 2387 N N . PRO A 1 311 ? -11.938 -24.766 12 1 96.81 311 PRO A N 1
ATOM 2388 C CA . PRO A 1 311 ? -12.391 -25.5 10.812 1 96.81 311 PRO A CA 1
ATOM 2389 C C . PRO A 1 311 ? -11.336 -25.547 9.711 1 96.81 311 PRO A C 1
ATOM 2391 O O . PRO A 1 311 ? -11.523 -26.219 8.695 1 96.81 311 PRO A O 1
ATOM 2394 N N . GLY A 1 312 ? -10.266 -24.844 9.914 1 96.56 312 GLY A N 1
ATOM 2395 C CA . GLY A 1 312 ? -9.227 -24.688 8.914 1 96.56 312 GLY A CA 1
ATOM 2396 C C . GLY A 1 312 ? -9.078 -23.25 8.422 1 96.56 312 GLY A C 1
ATOM 2397 O O . GLY A 1 312 ? -9.312 -22.312 9.18 1 96.56 312 GLY A O 1
ATOM 2398 N N . GLU A 1 313 ? -8.578 -23.156 7.176 1 97.25 313 GLU A N 1
ATOM 2399 C CA . GLU A 1 313 ? -8.273 -21.844 6.617 1 97.25 313 GLU A CA 1
ATOM 2400 C C . GLU A 1 313 ? -8.922 -21.656 5.25 1 97.25 313 GLU A C 1
ATOM 2402 O O . GLU A 1 313 ? -9.211 -22.641 4.559 1 97.25 313 GLU A O 1
ATOM 2407 N N . ALA A 1 314 ? -9.195 -20.469 4.922 1 98.12 314 ALA A N 1
ATOM 2408 C CA . ALA A 1 314 ? -9.68 -20.125 3.59 1 98.12 314 ALA A CA 1
ATOM 2409 C C . ALA A 1 314 ? -8.75 -19.109 2.922 1 98.12 314 ALA A C 1
ATOM 2411 O O . ALA A 1 314 ? -8.211 -18.219 3.582 1 98.12 314 ALA A O 1
ATOM 2412 N N . LEU A 1 315 ? -8.555 -19.312 1.657 1 98.12 315 LEU A N 1
ATOM 2413 C CA . LEU A 1 315 ? -7.734 -18.406 0.854 1 98.12 315 LEU A CA 1
ATOM 2414 C C . LEU A 1 315 ? -8.609 -17.438 0.058 1 98.12 315 LEU A C 1
ATOM 2416 O O . LEU A 1 315 ? -9.539 -17.859 -0.635 1 98.12 315 LEU A O 1
ATOM 2420 N N . VAL A 1 316 ? -8.32 -16.125 0.193 1 98.5 316 VAL A N 1
ATOM 2421 C CA . VAL A 1 316 ? -9.07 -15.125 -0.566 1 98.5 316 VAL A CA 1
ATOM 2422 C C . VAL A 1 316 ? -8.133 -14.367 -1.504 1 98.5 316 VAL A C 1
ATOM 2424 O O . VAL A 1 316 ? -6.93 -14.281 -1.248 1 98.5 316 VAL A O 1
ATOM 2427 N N . ASN A 1 317 ? -8.695 -13.812 -2.578 1 97.88 317 ASN A N 1
ATOM 2428 C CA . ASN A 1 317 ? -7.898 -13.102 -3.566 1 97.88 317 ASN A CA 1
ATOM 2429 C C . ASN A 1 317 ? -7.691 -11.641 -3.172 1 97.88 317 ASN A C 1
ATOM 2431 O O . ASN A 1 317 ? -7.816 -10.742 -4.008 1 97.88 317 ASN A O 1
ATOM 2435 N N . ALA A 1 318 ? -7.473 -11.367 -1.954 1 97.94 318 ALA A N 1
ATOM 2436 C CA . ALA A 1 318 ? -7.121 -10.062 -1.404 1 97.94 318 ALA A CA 1
ATOM 2437 C C . ALA A 1 318 ? -5.914 -10.164 -0.474 1 97.94 318 ALA A C 1
ATOM 2439 O O . ALA A 1 318 ? -5.973 -10.844 0.555 1 97.94 318 ALA A O 1
ATOM 2440 N N . GLY A 1 319 ? -4.84 -9.586 -0.91 1 97.44 319 GLY A N 1
ATOM 2441 C CA . GLY A 1 319 ? -3.613 -9.594 -0.129 1 97.44 319 GLY A CA 1
ATOM 2442 C C . GLY A 1 319 ? -3.227 -8.219 0.387 1 97.44 319 GLY A C 1
ATOM 2443 O O . GLY A 1 319 ? -4.09 -7.375 0.635 1 97.44 319 GLY A O 1
ATOM 2444 N N . VAL A 1 320 ? -1.91 -7.988 0.553 1 97.12 320 VAL A N 1
ATOM 2445 C CA . VAL A 1 320 ? -1.382 -6.762 1.143 1 97.12 320 VAL A CA 1
ATOM 2446 C C . VAL A 1 320 ? -1.674 -5.578 0.224 1 97.12 320 VAL A C 1
ATOM 2448 O O . VAL A 1 320 ? -1.976 -4.48 0.694 1 97.12 320 VAL A O 1
ATOM 2451 N N . ILE A 1 321 ? -1.671 -5.727 -1.043 1 96.88 321 ILE A N 1
ATOM 2452 C CA . ILE A 1 321 ? -1.816 -4.609 -1.969 1 96.88 321 ILE A CA 1
ATOM 2453 C C . ILE A 1 321 ? -3.293 -4.238 -2.102 1 96.88 321 ILE A C 1
ATOM 2455 O O . ILE A 1 321 ? -3.648 -3.354 -2.885 1 96.88 321 ILE A O 1
ATOM 2459 N N . SER A 1 322 ? -4.188 -4.938 -1.28 1 97.25 322 SER A N 1
ATOM 2460 C CA . SER A 1 322 ? -5.602 -4.578 -1.224 1 97.25 322 SER A CA 1
ATOM 2461 C C . SER A 1 322 ? -6.043 -4.297 0.209 1 97.25 322 SER A C 1
ATOM 2463 O O . SER A 1 322 ? -6.949 -3.492 0.438 1 97.25 322 SER A O 1
ATOM 2465 N N . LEU A 1 323 ? -5.43 -4.992 1.183 1 97.75 323 LEU A N 1
ATOM 2466 C CA . LEU A 1 323 ? -5.898 -4.922 2.562 1 97.75 323 LEU A CA 1
ATOM 2467 C C . LEU A 1 323 ? -4.859 -4.242 3.451 1 97.75 323 LEU A C 1
ATOM 2469 O O . LEU A 1 323 ? -5.164 -3.857 4.582 1 97.75 323 LEU A O 1
ATOM 2473 N N . SER A 1 324 ? -3.682 -4.035 2.963 1 95.31 324 SER A N 1
ATOM 2474 C CA . SER A 1 324 ? -2.574 -3.43 3.695 1 95.31 324 SER A CA 1
ATOM 2475 C C . SER A 1 324 ? -2.172 -4.285 4.895 1 95.31 324 SER A C 1
ATOM 2477 O O . SER A 1 324 ? -2.943 -5.137 5.344 1 95.31 324 SER A O 1
ATOM 2479 N N . ARG A 1 325 ? -0.989 -4.223 5.332 1 95.56 325 ARG A N 1
ATOM 2480 C CA . ARG A 1 325 ? -0.491 -4.953 6.492 1 95.56 325 ARG A CA 1
ATOM 2481 C C . ARG A 1 325 ? -0.408 -4.051 7.715 1 95.56 325 ARG A C 1
ATOM 2483 O O . ARG A 1 325 ? 0.642 -3.957 8.359 1 95.56 325 ARG A O 1
ATOM 2490 N N . GLU A 1 326 ? -1.517 -3.4 7.988 1 94 326 GLU A N 1
ATOM 2491 C CA . GLU A 1 326 ? -1.624 -2.574 9.188 1 94 326 GLU A CA 1
ATOM 2492 C C . GLU A 1 326 ? -2.1 -3.395 10.383 1 94 326 GLU A C 1
ATOM 2494 O O . GLU A 1 326 ? -3.006 -4.219 10.258 1 94 326 GLU A O 1
ATOM 2499 N N . ASN A 1 327 ? -1.489 -3.184 11.477 1 90.81 327 ASN A N 1
ATOM 2500 C CA . ASN A 1 327 ? -1.894 -3.873 12.695 1 90.81 327 ASN A CA 1
ATOM 2501 C C . ASN A 1 327 ? -2.811 -3.006 13.555 1 90.81 327 ASN A C 1
ATOM 2503 O O . ASN A 1 327 ? -2.93 -1.801 13.32 1 90.81 327 ASN A O 1
ATOM 2507 N N . GLY A 1 328 ? -3.463 -3.582 14.438 1 92.44 328 GLY A N 1
ATOM 2508 C CA . GLY A 1 328 ? -4.316 -2.91 15.406 1 92.44 328 GLY A CA 1
ATOM 2509 C C . GLY A 1 328 ? -4.621 -3.762 16.625 1 92.44 328 GLY A C 1
ATOM 2510 O O . GLY A 1 328 ? -4.078 -4.855 16.781 1 92.44 328 GLY A O 1
ATOM 2511 N N . ARG A 1 329 ? -5.457 -3.266 17.531 1 93.75 329 ARG A N 1
ATOM 2512 C CA . ARG A 1 329 ? -5.805 -3.965 18.766 1 93.75 329 ARG A CA 1
ATOM 2513 C C . ARG A 1 329 ? -6.727 -5.148 18.484 1 93.75 329 ARG A C 1
ATOM 2515 O O . ARG A 1 329 ? -6.695 -6.152 19.203 1 93.75 329 ARG A O 1
ATOM 2522 N N . ILE A 1 330 ? -7.605 -4.918 17.5 1 94.31 330 ILE A N 1
ATOM 2523 C CA . ILE A 1 330 ? -8.367 -6.059 17.016 1 94.31 330 ILE A CA 1
ATOM 2524 C C . ILE A 1 330 ? -7.469 -6.969 16.172 1 94.31 330 ILE A C 1
ATOM 2526 O O . ILE A 1 330 ? -6.844 -6.516 15.219 1 94.31 330 ILE A O 1
ATOM 2530 N N . PRO A 1 331 ? -7.387 -8.18 16.578 1 94.19 331 PRO A N 1
ATOM 2531 C CA . PRO A 1 331 ? -6.438 -9.078 15.922 1 94.19 331 PRO A CA 1
ATOM 2532 C C . PRO A 1 331 ? -6.715 -9.234 14.43 1 94.19 331 PRO A C 1
ATOM 2534 O O . PRO A 1 331 ? -7.875 -9.211 14.008 1 94.19 331 PRO A O 1
ATOM 2537 N N . GLY A 1 332 ? -5.578 -9.477 13.656 1 96.56 332 GLY A N 1
ATOM 2538 C CA . GLY A 1 332 ? -5.676 -9.727 12.227 1 96.56 332 GLY A CA 1
ATOM 2539 C C . GLY A 1 332 ? -5.566 -8.469 11.391 1 96.56 332 GLY A C 1
ATOM 2540 O O . GLY A 1 332 ? -5.25 -7.395 11.914 1 96.56 332 GLY A O 1
ATOM 2541 N N . PHE A 1 333 ? -5.805 -8.586 10.109 1 98 333 PHE A N 1
ATOM 2542 C CA . PHE A 1 333 ? -5.613 -7.492 9.164 1 98 333 PHE A CA 1
ATOM 2543 C C . PHE A 1 333 ? -6.945 -7.035 8.586 1 98 333 PHE A C 1
ATOM 2545 O O . PHE A 1 333 ? -6.984 -6.152 7.727 1 98 333 PHE A O 1
ATOM 2552 N N . GLY A 1 334 ? -8.039 -7.598 9.039 1 98.25 334 GLY A N 1
ATOM 2553 C CA . GLY A 1 334 ? -9.406 -7.305 8.641 1 98.25 334 GLY A CA 1
ATOM 2554 C C . GLY A 1 334 ? -10.414 -8.305 9.18 1 98.25 334 GLY A C 1
ATOM 2555 O O . GLY A 1 334 ? -10.062 -9.453 9.469 1 98.25 334 GLY A O 1
ATOM 2556 N N . ASN A 1 335 ? -11.633 -7.883 9.32 1 98.5 335 ASN A N 1
ATOM 2557 C CA . ASN A 1 335 ? -12.719 -8.742 9.781 1 98.5 335 ASN A CA 1
ATOM 2558 C C . ASN A 1 335 ? -13.781 -8.938 8.695 1 98.5 335 ASN A C 1
ATOM 2560 O O . ASN A 1 335 ? -14.148 -7.98 8.008 1 98.5 335 ASN A O 1
ATOM 2564 N N . VAL A 1 336 ? -14.227 -10.172 8.586 1 98.44 336 VAL A N 1
ATOM 2565 C CA . VAL A 1 336 ? -15.297 -10.469 7.633 1 98.44 336 VAL A CA 1
ATOM 2566 C C . VAL A 1 336 ? -16.641 -10.031 8.211 1 98.44 336 VAL A C 1
ATOM 2568 O O . VAL A 1 336 ? -16.922 -10.258 9.391 1 98.44 336 VAL A O 1
ATOM 2571 N N . ILE A 1 337 ? -17.406 -9.359 7.375 1 97.19 337 ILE A N 1
ATOM 2572 C CA . ILE A 1 337 ? -18.703 -8.906 7.867 1 97.19 337 ILE A CA 1
ATOM 2573 C C . ILE A 1 337 ? -19.828 -9.602 7.086 1 97.19 337 ILE A C 1
ATOM 2575 O O . ILE A 1 337 ? -21 -9.297 7.277 1 97.19 337 ILE A O 1
ATOM 2579 N N . THR A 1 338 ? -19.516 -10.461 6.16 1 97.19 338 THR A N 1
ATOM 2580 C CA . THR A 1 338 ? -20.5 -11.25 5.43 1 97.19 338 THR A CA 1
ATOM 2581 C C . THR A 1 338 ? -21.328 -12.102 6.387 1 97.19 338 THR A C 1
ATOM 2583 O O . THR A 1 338 ? -20.781 -12.734 7.293 1 97.19 338 THR A O 1
ATOM 2586 N N . GLU A 1 339 ? -22.625 -12.102 6.176 1 95.69 339 GLU A N 1
ATOM 2587 C CA . GLU A 1 339 ? -23.547 -12.852 7.027 1 95.69 339 GLU A CA 1
ATOM 2588 C C . GLU A 1 339 ? -23.141 -14.32 7.113 1 95.69 339 GLU A C 1
ATOM 2590 O O . GLU A 1 339 ? -22.891 -14.961 6.09 1 95.69 339 GLU A O 1
ATOM 2595 N N . GLY A 1 340 ? -23.062 -14.789 8.266 1 96.38 340 GLY A N 1
ATOM 2596 C CA . GLY A 1 340 ? -22.734 -16.188 8.484 1 96.38 340 GLY A CA 1
ATOM 2597 C C . GLY A 1 340 ? -21.234 -16.422 8.656 1 96.38 340 GLY A C 1
ATOM 2598 O O . GLY A 1 340 ? -20.812 -17.516 9.023 1 96.38 340 GLY A O 1
ATOM 2599 N N . LEU A 1 341 ? -20.438 -15.383 8.406 1 97.94 341 LEU A N 1
ATOM 2600 C CA . LEU A 1 341 ? -18.984 -15.516 8.492 1 97.94 341 LEU A CA 1
ATOM 2601 C C . LEU A 1 341 ? -18.391 -14.477 9.438 1 97.94 341 LEU A C 1
ATOM 2603 O O . LEU A 1 341 ? -17.281 -14 9.234 1 97.94 341 LEU A O 1
ATOM 2607 N N . GLU A 1 342 ? -19.109 -14.094 10.484 1 95.5 342 GLU A N 1
ATOM 2608 C CA . GLU A 1 342 ? -18.781 -12.953 11.328 1 95.5 342 GLU A CA 1
ATOM 2609 C C . GLU A 1 342 ? -17.594 -13.25 12.227 1 95.5 342 GLU A C 1
ATOM 2611 O O . GLU A 1 342 ? -16.969 -12.336 12.758 1 95.5 342 GLU A O 1
ATOM 2616 N N . ASN A 1 343 ? -17.25 -14.531 12.398 1 97.75 343 ASN A N 1
ATOM 2617 C CA . ASN A 1 343 ? -16.125 -14.898 13.258 1 97.75 343 ASN A CA 1
ATOM 2618 C C . ASN A 1 343 ? -14.82 -15 12.469 1 97.75 343 ASN A C 1
ATOM 2620 O O . ASN A 1 343 ? -13.773 -15.305 13.031 1 97.75 343 ASN A O 1
ATOM 2624 N N . TRP A 1 344 ? -14.906 -14.805 11.195 1 98.44 344 TRP A N 1
ATOM 2625 C CA . TRP A 1 344 ? -13.727 -14.945 10.336 1 98.44 344 TRP A CA 1
ATOM 2626 C C . TRP A 1 344 ? -12.969 -13.625 10.234 1 98.44 344 TRP A C 1
ATOM 2628 O O . TRP A 1 344 ? -13.578 -12.555 10.18 1 98.44 344 TRP A O 1
ATOM 2638 N N . TYR A 1 345 ? -11.625 -13.68 10.234 1 98.38 345 TYR A N 1
ATOM 2639 C CA . TYR A 1 345 ? -10.75 -12.523 10.109 1 98.38 345 TYR A CA 1
ATOM 2640 C C . TYR A 1 345 ? -9.547 -12.852 9.227 1 98.38 345 TYR A C 1
ATOM 2642 O O . TYR A 1 345 ? -9.266 -14.023 8.961 1 98.38 345 TYR A O 1
ATOM 2650 N N . VAL A 1 346 ? -8.93 -11.891 8.703 1 98.5 346 VAL A N 1
ATOM 2651 C CA . VAL A 1 346 ? -7.727 -12.062 7.895 1 98.5 346 VAL A CA 1
ATOM 2652 C C . VAL A 1 346 ? -6.523 -12.297 8.805 1 98.5 346 VAL A C 1
ATOM 2654 O O . VAL A 1 346 ? -6.047 -11.375 9.469 1 98.5 346 VAL A O 1
ATOM 2657 N N . ASP A 1 347 ? -5.992 -13.43 8.711 1 97.25 347 ASP A N 1
ATOM 2658 C CA . ASP A 1 347 ? -4.93 -13.852 9.617 1 97.25 347 ASP A CA 1
ATOM 2659 C C . ASP A 1 347 ? -3.553 -13.531 9.047 1 97.25 347 ASP A C 1
ATOM 2661 O O . ASP A 1 347 ? -2.652 -13.109 9.773 1 97.25 347 ASP A O 1
ATOM 2665 N N . ARG A 1 348 ? -3.344 -13.836 7.805 1 95.94 348 ARG A N 1
ATOM 2666 C CA . ARG A 1 348 ? -2.076 -13.633 7.113 1 95.94 348 ARG A CA 1
ATOM 2667 C C . ARG A 1 348 ? -2.297 -13.023 5.73 1 95.94 348 ARG A C 1
ATOM 2669 O O . ARG A 1 348 ? -3.357 -13.211 5.129 1 95.94 348 ARG A O 1
ATOM 2676 N N . LEU A 1 349 ? -1.264 -12.359 5.355 1 96.12 349 LEU A N 1
ATOM 2677 C CA . LEU A 1 349 ? -1.346 -11.703 4.055 1 96.12 349 LEU A CA 1
ATOM 2678 C C . LEU A 1 349 ? -0.105 -12 3.221 1 96.12 349 LEU A C 1
ATOM 2680 O O . LEU A 1 349 ? 1.016 -11.977 3.734 1 96.12 349 LEU A O 1
ATOM 2684 N N . SER A 1 350 ? -0.286 -12.344 1.991 1 94.88 350 SER A N 1
ATOM 2685 C CA . SER A 1 350 ? 0.705 -12.281 0.921 1 94.88 350 SER A CA 1
ATOM 2686 C C . SER A 1 350 ? 0.442 -11.102 -0.011 1 94.88 350 SER A C 1
ATOM 2688 O O . SER A 1 350 ? -0.318 -10.195 0.329 1 94.88 350 SER A O 1
ATOM 2690 N N . GLN A 1 351 ? 1.11 -11.062 -1.084 1 95.25 351 GLN A N 1
ATOM 2691 C CA . GLN A 1 351 ? 1.017 -9.883 -1.943 1 95.25 351 GLN A CA 1
ATOM 2692 C C . GLN A 1 351 ? -0.382 -9.75 -2.537 1 95.25 351 GLN A C 1
ATOM 2694 O O . GLN A 1 351 ? -1.03 -8.711 -2.379 1 95.25 351 GLN A O 1
ATOM 2699 N N . GLU A 1 352 ? -0.957 -10.859 -3.174 1 96.56 352 GLU A N 1
ATOM 2700 C CA . GLU A 1 352 ? -2.229 -10.766 -3.885 1 96.56 352 GLU A CA 1
ATOM 2701 C C . GLU A 1 352 ? -3.326 -11.539 -3.154 1 96.56 352 GLU A C 1
ATOM 2703 O O . GLU A 1 352 ? -4.508 -11.398 -3.477 1 96.56 352 GLU A O 1
ATOM 2708 N N . HIS A 1 353 ? -2.951 -12.328 -2.166 1 96.94 353 HIS A N 1
ATOM 2709 C CA . HIS A 1 353 ? -3.955 -13.164 -1.515 1 96.94 353 HIS A CA 1
ATOM 2710 C C . HIS A 1 353 ? -3.805 -13.117 0.003 1 96.94 353 HIS A C 1
ATOM 2712 O O . HIS A 1 353 ? -2.785 -12.656 0.518 1 96.94 353 HIS A O 1
ATOM 2718 N N . GLY A 1 354 ? -4.863 -13.469 0.681 1 97.38 354 GLY A N 1
ATOM 2719 C CA . GLY A 1 354 ? -4.91 -13.516 2.133 1 97.38 354 GLY A CA 1
ATOM 2720 C C . GLY A 1 354 ? -5.48 -14.82 2.666 1 97.38 354 GLY A C 1
ATOM 2721 O O . GLY A 1 354 ? -6.121 -15.57 1.927 1 97.38 354 GLY A O 1
ATOM 2722 N N . ILE A 1 355 ? -5.215 -15.141 3.896 1 97.94 355 ILE A N 1
ATOM 2723 C CA . ILE A 1 355 ? -5.723 -16.328 4.582 1 97.94 355 ILE A CA 1
ATOM 2724 C C . ILE A 1 355 ? -6.719 -15.906 5.66 1 97.94 355 ILE A C 1
ATOM 2726 O O . ILE A 1 355 ? -6.398 -15.086 6.527 1 97.94 355 ILE A O 1
ATOM 2730 N N . LEU A 1 356 ? -7.879 -16.438 5.605 1 98.31 356 LEU A N 1
ATOM 2731 C CA . LEU A 1 356 ? -8.891 -16.25 6.637 1 98.31 356 LEU A CA 1
ATOM 2732 C C . LEU A 1 356 ? -8.852 -17.375 7.652 1 98.31 356 LEU A C 1
ATOM 2734 O O . LEU A 1 356 ? -8.664 -18.547 7.289 1 98.31 356 LEU A O 1
ATOM 2738 N N . ARG A 1 357 ? -9.094 -17.047 8.828 1 97.81 357 ARG A N 1
ATOM 2739 C CA . ARG A 1 357 ? -9.312 -18 9.922 1 97.81 357 ARG A CA 1
ATOM 2740 C C . ARG A 1 357 ? -10.531 -17.594 10.75 1 97.81 357 ARG A C 1
ATOM 2742 O O . ARG A 1 357 ? -10.93 -16.422 10.75 1 97.81 357 ARG A O 1
ATOM 2749 N N . SER A 1 358 ? -11.086 -18.578 11.414 1 97.94 358 SER A N 1
ATOM 2750 C CA . SER A 1 358 ? -12.219 -18.312 12.297 1 97.94 358 SER A CA 1
ATOM 2751 C C . SER A 1 358 ? -11.797 -18.359 13.766 1 97.94 358 SER A C 1
ATOM 2753 O O . SER A 1 358 ? -10.969 -19.188 14.148 1 97.94 358 SER A O 1
ATOM 2755 N N . SER A 1 359 ? -12.305 -17.469 14.562 1 96.69 359 SER A N 1
ATOM 2756 C CA . SER A 1 359 ? -12.086 -17.516 16 1 96.69 359 SER A CA 1
ATOM 2757 C C . SER A 1 359 ? -12.969 -18.562 16.672 1 96.69 359 SER A C 1
ATOM 2759 O O . SER A 1 359 ? -12.859 -18.781 17.875 1 96.69 359 SER A O 1
ATOM 2761 N N . ASN A 1 360 ? -13.883 -19.156 15.906 1 97.19 360 ASN A N 1
ATOM 2762 C CA . ASN A 1 360 ? -14.805 -20.188 16.391 1 97.19 360 ASN A CA 1
ATOM 2763 C C . ASN A 1 360 ? -14.562 -21.516 15.688 1 97.19 360 ASN A C 1
ATOM 2765 O O . ASN A 1 360 ? -14.836 -21.656 14.492 1 97.19 360 ASN A O 1
ATOM 2769 N N . SER A 1 361 ? -14.164 -22.5 16.391 1 96 361 SER A N 1
ATOM 2770 C CA . SER A 1 361 ? -13.797 -23.797 15.828 1 96 361 SER A CA 1
ATOM 2771 C C . SER A 1 361 ? -15.023 -24.531 15.273 1 96 361 SER A C 1
ATOM 2773 O O . SER A 1 361 ? -14.883 -25.484 14.516 1 96 361 SER A O 1
ATOM 2775 N N . LYS A 1 362 ? -16.203 -24.156 15.641 1 96.44 362 LYS A N 1
ATOM 2776 C CA . LYS A 1 362 ? -17.438 -24.828 15.203 1 96.44 362 LYS A CA 1
ATOM 2777 C C . LYS A 1 362 ? -17.922 -24.266 13.867 1 96.44 362 LYS A C 1
ATOM 2779 O O . LYS A 1 362 ? -18.859 -24.797 13.281 1 96.44 362 LYS A O 1
ATOM 2784 N N . ASP A 1 363 ? -17.266 -23.156 13.391 1 97.25 363 ASP A N 1
ATOM 2785 C CA . ASP A 1 363 ? -17.672 -22.547 12.125 1 97.25 363 ASP A CA 1
ATOM 2786 C C . ASP A 1 363 ? -17.375 -23.484 10.953 1 97.25 363 ASP A C 1
ATOM 2788 O O . ASP A 1 363 ? -16.641 -24.453 11.102 1 97.25 363 ASP A O 1
ATOM 2792 N N . VAL A 1 364 ? -18.078 -23.234 9.898 1 96.25 364 VAL A N 1
ATOM 2793 C CA . VAL A 1 364 ? -17.875 -23.984 8.664 1 96.25 364 VAL A CA 1
ATOM 2794 C C . VAL A 1 364 ? -17.062 -23.141 7.676 1 96.25 364 VAL A C 1
ATOM 2796 O O . VAL A 1 364 ? -17.188 -21.906 7.656 1 96.25 364 VAL A O 1
ATOM 2799 N N . LEU A 1 365 ? -16.219 -23.828 6.922 1 97.5 365 LEU A N 1
ATOM 2800 C CA . LEU A 1 365 ? -15.445 -23.141 5.906 1 97.5 365 LEU A CA 1
ATOM 2801 C C . LEU A 1 365 ? -16.359 -22.484 4.867 1 97.5 365 LEU A C 1
ATOM 2803 O O . LEU A 1 365 ? -17.359 -23.078 4.473 1 97.5 365 LEU A O 1
ATOM 2807 N N . PRO A 1 366 ? -16 -21.281 4.457 1 97.88 366 PRO A N 1
ATOM 2808 C CA . PRO A 1 366 ? -16.75 -20.734 3.32 1 97.88 366 PRO A CA 1
ATOM 2809 C C . PRO A 1 366 ? -16.547 -21.547 2.039 1 97.88 366 PRO A C 1
ATOM 2811 O O . PRO A 1 366 ? -15.602 -22.328 1.938 1 97.88 366 PRO A O 1
ATOM 2814 N N . ARG A 1 367 ? -17.453 -21.422 1.1 1 96.38 367 ARG A N 1
ATOM 2815 C CA . ARG A 1 367 ? -17.375 -22.156 -0.164 1 96.38 367 ARG A CA 1
ATOM 2816 C C . ARG A 1 367 ? -16.438 -21.453 -1.14 1 96.38 367 ARG A C 1
ATOM 2818 O O . ARG A 1 367 ? -16.391 -20.219 -1.196 1 96.38 367 ARG A O 1
ATOM 2825 N N . ILE A 1 368 ? -15.703 -22.203 -1.862 1 97.38 368 ILE A N 1
ATOM 2826 C CA . ILE A 1 368 ? -14.914 -21.656 -2.951 1 97.38 368 ILE A CA 1
ATOM 2827 C C . ILE A 1 368 ? -15.828 -20.938 -3.943 1 97.38 368 ILE A C 1
ATOM 2829 O O . ILE A 1 368 ? -16.875 -21.469 -4.328 1 97.38 368 ILE A O 1
ATOM 2833 N N . GLY A 1 369 ? -15.461 -19.734 -4.285 1 96.31 369 GLY A N 1
ATOM 2834 C CA . GLY A 1 369 ? -16.297 -18.906 -5.148 1 96.31 369 GLY A CA 1
ATOM 2835 C C . GLY A 1 369 ? -17.156 -17.922 -4.383 1 96.31 369 GLY A C 1
ATOM 2836 O O . GLY A 1 369 ? -17.703 -16.984 -4.961 1 96.31 369 GLY A O 1
ATOM 2837 N N . GLN A 1 370 ? -17.266 -18.156 -3.1 1 97.19 370 GLN A N 1
ATOM 2838 C CA . GLN A 1 370 ? -18.078 -17.266 -2.268 1 97.19 370 GLN A CA 1
ATOM 2839 C C . GLN A 1 370 ? -17.422 -15.891 -2.137 1 97.19 370 GLN A C 1
ATOM 2841 O O . GLN A 1 370 ? -16.188 -15.789 -1.985 1 97.19 370 GLN A O 1
ATOM 2846 N N . LEU A 1 371 ? -18.234 -14.867 -2.297 1 97.69 371 LEU A N 1
ATOM 2847 C CA . LEU A 1 371 ? -17.75 -13.508 -2.076 1 97.69 371 LEU A CA 1
ATOM 2848 C C . LEU A 1 371 ? -17.828 -13.133 -0.599 1 97.69 371 LEU A C 1
ATOM 2850 O O . LEU A 1 371 ? -18.781 -13.492 0.086 1 97.69 371 LEU A O 1
ATOM 2854 N N . VAL A 1 372 ? -16.812 -12.516 -0.11 1 98.25 372 VAL A N 1
ATOM 2855 C CA . VAL A 1 372 ? -16.781 -12.07 1.279 1 98.25 372 VAL A CA 1
ATOM 2856 C C . VAL A 1 372 ? -16.484 -10.57 1.335 1 98.25 372 VAL A C 1
ATOM 2858 O O . VAL A 1 372 ? -15.758 -10.039 0.49 1 98.25 372 VAL A O 1
ATOM 2861 N N . ARG A 1 373 ? -17.109 -9.953 2.256 1 98.12 373 ARG A N 1
ATOM 2862 C CA . ARG A 1 373 ? -16.875 -8.539 2.527 1 98.12 373 ARG A CA 1
ATOM 2863 C C . ARG A 1 373 ? -16 -8.359 3.766 1 98.12 373 ARG A C 1
ATOM 2865 O O . ARG A 1 373 ? -16.328 -8.859 4.844 1 98.12 373 ARG A O 1
ATOM 2872 N N . ILE A 1 374 ? -14.859 -7.648 3.664 1 98.75 374 ILE A N 1
ATOM 2873 C CA . ILE A 1 374 ? -13.867 -7.543 4.73 1 98.75 374 ILE A CA 1
ATOM 2874 C C . ILE A 1 374 ? -13.688 -6.078 5.125 1 98.75 374 ILE A C 1
ATOM 2876 O O . ILE A 1 374 ? -13.367 -5.238 4.281 1 98.75 374 ILE A O 1
ATOM 2880 N N . VAL A 1 375 ? -13.922 -5.766 6.402 1 98.5 375 VAL A N 1
ATOM 2881 C CA . VAL A 1 375 ? -13.609 -4.441 6.926 1 98.5 375 VAL A CA 1
ATOM 2882 C C . VAL A 1 375 ? -12.117 -4.363 7.27 1 98.5 375 VAL A C 1
ATOM 2884 O O . VAL A 1 375 ? -11.594 -5.242 7.953 1 98.5 375 VAL A O 1
ATOM 2887 N N . PRO A 1 376 ? -11.469 -3.377 6.812 1 98.31 376 PRO A N 1
ATOM 2888 C CA . PRO A 1 376 ? -10.008 -3.336 6.98 1 98.31 376 PRO A CA 1
ATOM 2889 C C . PRO A 1 376 ? -9.594 -2.875 8.375 1 98.31 376 PRO A C 1
ATOM 2891 O O . PRO A 1 376 ? -10.383 -2.244 9.086 1 98.31 376 PRO A O 1
ATOM 2894 N N . GLN A 1 377 ? -8.359 -3.184 8.719 1 97.62 377 GLN A N 1
ATOM 2895 C CA . GLN A 1 377 ? -7.75 -2.707 9.953 1 97.62 377 GLN A CA 1
ATOM 2896 C C . GLN A 1 377 ? -7.539 -1.196 9.914 1 97.62 377 GLN A C 1
ATOM 2898 O O . GLN A 1 377 ? -7.746 -0.509 10.914 1 97.62 377 GLN A O 1
ATOM 2903 N N . HIS A 1 378 ? -7.117 -0.686 8.789 1 97.69 378 HIS A N 1
ATOM 2904 C CA . HIS A 1 378 ? -6.816 0.73 8.617 1 97.69 378 HIS A CA 1
ATOM 2905 C C . HIS A 1 378 ? -7.305 1.234 7.262 1 97.69 378 HIS A C 1
ATOM 2907 O O . HIS A 1 378 ? -6.684 0.962 6.23 1 97.69 378 HIS A O 1
ATOM 2913 N N . ALA A 1 379 ? -8.266 2.057 7.297 1 98.25 379 ALA A N 1
ATOM 2914 C CA . ALA A 1 379 ? -8.984 2.475 6.098 1 98.25 379 ALA A CA 1
ATOM 2915 C C . ALA A 1 379 ? -8.117 3.361 5.211 1 98.25 379 ALA A C 1
ATOM 2917 O O . ALA A 1 379 ? -8.164 3.256 3.982 1 98.25 379 ALA A O 1
ATOM 2918 N N . CYS A 1 380 ? -7.281 4.246 5.809 1 97.81 380 CYS A N 1
ATOM 2919 C CA . CYS A 1 380 ? -6.492 5.199 5.035 1 97.81 380 CYS A CA 1
ATOM 2920 C C . CYS A 1 380 ? -5.555 4.48 4.074 1 97.81 380 CYS A C 1
ATOM 2922 O O . CYS A 1 380 ? -5.461 4.844 2.9 1 97.81 380 CYS A O 1
ATOM 2924 N N . ILE A 1 381 ? -4.895 3.438 4.57 1 97.81 381 ILE A N 1
ATOM 2925 C CA . ILE A 1 381 ? -3.896 2.725 3.777 1 97.81 381 ILE A CA 1
ATOM 2926 C C . ILE A 1 381 ? -4.594 1.805 2.777 1 97.81 381 ILE A C 1
ATOM 2928 O O . ILE A 1 381 ? -4.18 1.706 1.62 1 97.81 381 ILE A O 1
ATOM 2932 N N . THR A 1 382 ? -5.695 1.175 3.207 1 98.38 382 THR A N 1
ATOM 2933 C CA . THR A 1 382 ? -6.445 0.27 2.342 1 98.38 382 THR A CA 1
ATOM 2934 C C . THR A 1 382 ? -7.082 1.033 1.183 1 98.38 382 THR A C 1
ATOM 2936 O O . THR A 1 382 ? -6.996 0.605 0.03 1 98.38 382 THR A O 1
ATOM 2939 N N . ALA A 1 383 ? -7.699 2.17 1.499 1 98.56 383 ALA A N 1
ATOM 2940 C CA . ALA A 1 383 ? -8.328 2.975 0.457 1 98.56 383 ALA A CA 1
ATOM 2941 C C . ALA A 1 383 ? -7.312 3.42 -0.587 1 98.56 383 ALA A C 1
ATOM 2943 O O . ALA A 1 383 ? -7.621 3.477 -1.78 1 98.56 383 ALA A O 1
ATOM 2944 N N . ASN A 1 384 ? -6.102 3.668 -0.183 1 97.44 384 ASN A N 1
ATOM 2945 C CA . ASN A 1 384 ? -5.043 4.141 -1.067 1 97.44 384 ASN A CA 1
ATOM 2946 C C . ASN A 1 384 ? -4.652 3.076 -2.09 1 97.44 384 ASN A C 1
ATOM 2948 O O . ASN A 1 384 ? -4 3.381 -3.092 1 97.44 384 ASN A O 1
ATOM 2952 N N . ALA A 1 385 ? -5.043 1.835 -1.879 1 96.81 385 ALA A N 1
ATOM 2953 C CA . ALA A 1 385 ? -4.676 0.727 -2.756 1 96.81 385 ALA A CA 1
ATOM 2954 C C . ALA A 1 385 ? -5.555 0.697 -4.004 1 96.81 385 ALA A C 1
ATOM 2956 O O . ALA A 1 385 ? -5.238 0.009 -4.977 1 96.81 385 ALA A O 1
ATOM 2957 N N . PHE A 1 386 ? -6.684 1.396 -4.02 1 97.62 386 PHE A N 1
ATOM 2958 C CA . PHE A 1 386 ? -7.66 1.258 -5.09 1 97.62 386 PHE A CA 1
ATOM 2959 C C . PHE A 1 386 ? -7.77 2.549 -5.895 1 97.62 386 PHE A C 1
ATOM 2961 O O . PHE A 1 386 ? -7.715 3.643 -5.332 1 97.62 386 PHE A O 1
ATOM 2968 N N . THR A 1 387 ? -8.031 2.4 -7.199 1 96.75 387 THR A N 1
ATOM 2969 C CA . THR A 1 387 ? -8.047 3.541 -8.109 1 96.75 387 THR A CA 1
ATOM 2970 C C . THR A 1 387 ? -9.469 4.09 -8.258 1 96.75 387 THR A C 1
ATOM 2972 O O . THR A 1 387 ? -9.664 5.152 -8.852 1 96.75 387 THR A O 1
ATOM 2975 N N . TRP A 1 388 ? -10.422 3.375 -7.812 1 98.38 388 TRP A N 1
ATOM 2976 C CA . TRP A 1 388 ? -11.797 3.85 -7.676 1 98.38 388 TRP A CA 1
ATOM 2977 C C . TRP A 1 388 ? -12.531 3.072 -6.59 1 98.38 388 TRP A C 1
ATOM 2979 O O . TRP A 1 388 ? -12.078 2.006 -6.168 1 98.38 388 TRP A O 1
ATOM 2989 N N . TYR A 1 389 ? -13.609 3.633 -6.051 1 98.88 389 TYR A N 1
ATOM 2990 C CA . TYR A 1 389 ? -14.484 3.018 -5.059 1 98.88 389 TYR A CA 1
ATOM 2991 C C . TYR A 1 389 ? -15.859 2.738 -5.645 1 98.88 389 TYR A C 1
ATOM 2993 O O . TYR A 1 389 ? -16.422 3.576 -6.352 1 98.88 389 TYR A O 1
ATOM 3001 N N . PHE A 1 390 ? -16.328 1.55 -5.441 1 98.88 390 PHE A N 1
ATOM 3002 C CA . PHE A 1 390 ? -17.75 1.301 -5.695 1 98.88 390 PHE A CA 1
ATOM 3003 C C . PHE A 1 390 ? -18.609 1.802 -4.539 1 98.88 390 PHE A C 1
ATOM 3005 O O . PHE A 1 390 ? -18.391 1.406 -3.391 1 98.88 390 PHE A O 1
ATOM 3012 N N . VAL A 1 391 ? -19.578 2.664 -4.828 1 98.94 391 VAL A N 1
ATOM 3013 C CA . VAL A 1 391 ? -20.297 3.357 -3.77 1 98.94 391 VAL A CA 1
ATOM 3014 C C . VAL A 1 391 ? -21.75 2.859 -3.723 1 98.94 391 VAL A C 1
ATOM 3016 O O . VAL A 1 391 ? -22.406 2.748 -4.758 1 98.94 391 VAL A O 1
ATOM 3019 N N . THR A 1 392 ? -22.172 2.486 -2.574 1 98.81 392 THR A N 1
ATOM 3020 C CA . THR A 1 392 ? -23.578 2.141 -2.332 1 98.81 392 THR A CA 1
ATOM 3021 C C . THR A 1 392 ? -24.234 3.174 -1.427 1 98.81 392 THR A C 1
ATOM 3023 O O . THR A 1 392 ? -23.578 4.094 -0.938 1 98.81 392 THR A O 1
ATOM 3026 N N . ASP A 1 393 ? -25.531 3.051 -1.23 1 98.12 393 ASP A N 1
ATOM 3027 C CA . ASP A 1 393 ? -26.297 3.943 -0.371 1 98.12 393 ASP A CA 1
ATOM 3028 C C . ASP A 1 393 ? -27.234 3.152 0.546 1 98.12 393 ASP A C 1
ATOM 3030 O O . ASP A 1 393 ? -28.453 3.279 0.457 1 98.12 393 ASP A O 1
ATOM 3034 N N . GLY A 1 394 ? -26.656 2.365 1.427 1 95.56 394 GLY A N 1
ATOM 3035 C CA . GLY A 1 394 ? -27.422 1.608 2.41 1 95.56 394 GLY A CA 1
ATOM 3036 C C . GLY A 1 394 ? -27.781 0.212 1.938 1 95.56 394 GLY A C 1
ATOM 3037 O O . GLY A 1 394 ? -28.375 -0.569 2.689 1 95.56 394 GLY A O 1
ATOM 3038 N N . GLY A 1 395 ? -27.406 -0.14 0.739 1 96.19 395 GLY A N 1
ATOM 3039 C CA . GLY A 1 395 ? -27.703 -1.45 0.178 1 96.19 395 GLY A CA 1
ATOM 3040 C C . GLY A 1 395 ? -26.547 -2.033 -0.606 1 96.19 395 GLY A C 1
ATOM 3041 O O . GLY A 1 395 ? -25.391 -1.687 -0.364 1 96.19 395 GLY A O 1
ATOM 3042 N N . ASP A 1 396 ? -26.906 -2.949 -1.474 1 97.5 396 ASP A N 1
ATOM 3043 C CA . ASP A 1 396 ? -25.859 -3.688 -2.168 1 97.5 396 ASP A CA 1
ATOM 3044 C C . ASP A 1 396 ? -25.781 -3.271 -3.635 1 97.5 396 ASP A C 1
ATOM 3046 O O . ASP A 1 396 ? -25 -3.85 -4.406 1 97.5 396 ASP A O 1
ATOM 3050 N N . ILE A 1 397 ? -26.625 -2.299 -3.992 1 98.69 397 ILE A N 1
ATOM 3051 C CA . ILE A 1 397 ? -26.609 -1.819 -5.367 1 98.69 397 ILE A CA 1
ATOM 3052 C C . ILE A 1 397 ? -25.703 -0.602 -5.488 1 98.69 397 ILE A C 1
ATOM 3054 O O . ILE A 1 397 ? -25.766 0.316 -4.668 1 98.69 397 ILE A O 1
ATOM 3058 N N . ILE A 1 398 ? -24.828 -0.63 -6.402 1 98.88 398 ILE A N 1
ATOM 3059 C CA . ILE A 1 398 ? -23.906 0.474 -6.648 1 98.88 398 ILE A CA 1
ATOM 3060 C C . ILE A 1 398 ? -24.672 1.678 -7.188 1 98.88 398 ILE A C 1
ATOM 3062 O O . ILE A 1 398 ? -25.406 1.562 -8.172 1 98.88 398 ILE A O 1
ATOM 3066 N N . THR A 1 399 ? -24.516 2.811 -6.574 1 98.81 399 THR A N 1
ATOM 3067 C CA . THR A 1 399 ? -25.266 4.004 -6.949 1 98.81 399 THR A CA 1
ATOM 3068 C C . THR A 1 399 ? -24.328 5.078 -7.492 1 98.81 399 THR A C 1
ATOM 3070 O O . THR A 1 399 ? -24.781 6.043 -8.117 1 98.81 399 THR A O 1
ATOM 3073 N N . ASP A 1 400 ? -23.047 4.934 -7.254 1 98.81 400 ASP A N 1
ATOM 3074 C CA . ASP A 1 400 ? -22.062 5.926 -7.695 1 98.81 400 ASP A CA 1
ATOM 3075 C C . ASP A 1 400 ? -20.672 5.328 -7.754 1 98.81 400 ASP A C 1
ATOM 3077 O O . ASP A 1 400 ? -20.453 4.172 -7.379 1 98.81 400 ASP A O 1
ATOM 3081 N N . ILE A 1 401 ? -19.734 5.992 -8.367 1 98.81 401 ILE A N 1
ATOM 3082 C CA . ILE A 1 401 ? -18.312 5.711 -8.398 1 98.81 401 ILE A CA 1
ATOM 3083 C C . ILE A 1 401 ? -17.531 6.91 -7.867 1 98.81 401 ILE A C 1
ATOM 3085 O O . ILE A 1 401 ? -17.781 8.047 -8.266 1 98.81 401 ILE A O 1
ATOM 3089 N N . TRP A 1 402 ? -16.719 6.703 -6.832 1 98.88 402 TRP A N 1
ATOM 3090 C CA . TRP A 1 402 ? -15.789 7.746 -6.402 1 98.88 402 TRP A CA 1
ATOM 3091 C C . TRP A 1 402 ? -14.383 7.457 -6.902 1 98.88 402 TRP A C 1
ATOM 3093 O O . TRP A 1 402 ? -13.93 6.309 -6.883 1 98.88 402 TRP A O 1
ATOM 3103 N N . VAL A 1 403 ? -13.711 8.398 -7.445 1 98.44 403 VAL A N 1
ATOM 3104 C CA . VAL A 1 403 ? -12.344 8.273 -7.941 1 98.44 403 VAL A CA 1
ATOM 3105 C C . VAL A 1 403 ? -11.398 9.078 -7.051 1 98.44 403 VAL A C 1
ATOM 3107 O O . VAL A 1 403 ? -11.422 10.312 -7.059 1 98.44 403 VAL A O 1
ATOM 3110 N N . PRO A 1 404 ? -10.523 8.406 -6.305 1 98.12 404 PRO A N 1
ATOM 3111 C CA . PRO A 1 404 ? -9.633 9.102 -5.375 1 98.12 404 PRO A CA 1
ATOM 3112 C C . PRO A 1 404 ? -8.469 9.789 -6.078 1 98.12 404 PRO A C 1
ATOM 3114 O O . PRO A 1 404 ? -8.031 9.336 -7.141 1 98.12 404 PRO A O 1
ATOM 3117 N N . TRP A 1 405 ? -7.969 10.859 -5.449 1 96.5 405 TRP A N 1
ATOM 3118 C CA . TRP A 1 405 ? -6.801 11.609 -5.902 1 96.5 405 TRP A CA 1
ATOM 3119 C C . TRP A 1 405 ? -5.512 10.953 -5.43 1 96.5 405 TRP A C 1
ATOM 3121 O O . TRP A 1 405 ? -4.711 11.57 -4.727 1 96.5 405 TRP A O 1
ATOM 3131 N N . ARG A 1 406 ? -5.25 9.766 -5.867 1 93.94 406 ARG A N 1
ATOM 3132 C CA . ARG A 1 406 ? -4.07 9.023 -5.441 1 93.94 406 ARG A CA 1
ATOM 3133 C C . ARG A 1 406 ? -2.803 9.625 -6.043 1 93.94 406 ARG A C 1
ATOM 3135 O O . ARG A 1 406 ? -2.826 10.164 -7.148 1 93.94 406 ARG A O 1
ATOM 3142 N N . GLY A 1 407 ? -1.752 9.445 -5.328 1 93.31 407 GLY A N 1
ATOM 3143 C CA . GLY A 1 407 ? -0.461 9.93 -5.793 1 93.31 407 GLY A CA 1
ATOM 3144 C C . GLY A 1 407 ? 0.065 11.102 -4.988 1 93.31 407 GLY A C 1
ATOM 3145 O O . GLY A 1 407 ? -0.411 11.367 -3.883 1 93.31 407 GLY A O 1
ATOM 3146 N N . TRP A 1 408 ? 1.084 11.75 -5.547 1 93.62 408 TRP A N 1
ATOM 3147 C CA . TRP A 1 408 ? 1.835 12.742 -4.785 1 93.62 408 TRP A CA 1
ATOM 3148 C C . TRP A 1 408 ? 1.783 14.109 -5.465 1 93.62 408 TRP A C 1
ATOM 3150 O O . TRP A 1 408 ? 1.708 14.195 -6.691 1 93.62 408 TRP A O 1
ATOM 3160 N N . MET B 1 1 ? -6.688 -7.941 -29.469 1 83.94 1 MET B N 1
ATOM 3161 C CA . MET B 1 1 ? -7.395 -8.219 -28.234 1 83.94 1 MET B CA 1
ATOM 3162 C C . MET B 1 1 ? -8.406 -7.117 -27.922 1 83.94 1 MET B C 1
ATOM 3164 O O . MET B 1 1 ? -8.078 -5.93 -28 1 83.94 1 MET B O 1
ATOM 3168 N N . ASP B 1 2 ? -9.617 -7.484 -27.609 1 85 2 ASP B N 1
ATOM 3169 C CA . ASP B 1 2 ? -10.695 -6.551 -27.297 1 85 2 ASP B CA 1
ATOM 3170 C C . ASP B 1 2 ? -10.703 -6.203 -25.812 1 85 2 ASP B C 1
ATOM 3172 O O . ASP B 1 2 ? -11.211 -6.965 -24.984 1 85 2 ASP B O 1
ATOM 3176 N N . LEU B 1 3 ? -10.258 -5.078 -25.469 1 85.94 3 LEU B N 1
ATOM 3177 C CA . LEU B 1 3 ? -10.078 -4.664 -24.078 1 85.94 3 LEU B CA 1
ATOM 3178 C C . LEU B 1 3 ? -11.422 -4.398 -23.406 1 85.94 3 LEU B C 1
ATOM 3180 O O . LEU B 1 3 ? -11.508 -4.336 -22.172 1 85.94 3 LEU B O 1
ATOM 3184 N N . ASP B 1 4 ? -12.461 -4.262 -24.172 1 85.06 4 ASP B N 1
ATOM 3185 C CA . ASP B 1 4 ? -13.781 -3.955 -23.625 1 85.06 4 ASP B CA 1
ATOM 3186 C C . ASP B 1 4 ? -14.32 -5.121 -22.797 1 85.06 4 ASP B C 1
ATOM 3188 O O . ASP B 1 4 ? -15.258 -4.953 -22.016 1 85.06 4 ASP B O 1
ATOM 3192 N N . LYS B 1 5 ? -13.719 -6.234 -22.984 1 86.69 5 LYS B N 1
ATOM 3193 C CA . LYS B 1 5 ? -14.172 -7.434 -22.281 1 86.69 5 LYS B CA 1
ATOM 3194 C C . LYS B 1 5 ? -13.531 -7.559 -20.906 1 86.69 5 LYS B C 1
ATOM 3196 O O . LYS B 1 5 ? -13.852 -8.477 -20.156 1 86.69 5 LYS B O 1
ATOM 3201 N N . PHE B 1 6 ? -12.602 -6.586 -20.672 1 90.31 6 PHE B N 1
ATOM 3202 C CA . PHE B 1 6 ? -11.852 -6.664 -19.422 1 90.31 6 PHE B CA 1
ATOM 3203 C C . PHE B 1 6 ? -12.188 -5.492 -18.516 1 90.31 6 PHE B C 1
ATOM 3205 O O . PHE B 1 6 ? -12.195 -4.34 -18.953 1 90.31 6 PHE B O 1
ATOM 3212 N N . GLY B 1 7 ? -12.492 -5.785 -17.234 1 87.25 7 GLY B N 1
ATOM 3213 C CA . GLY B 1 7 ? -12.656 -4.719 -16.266 1 87.25 7 GLY B CA 1
ATOM 3214 C C . GLY B 1 7 ? -11.406 -3.889 -16.062 1 87.25 7 GLY B C 1
ATOM 3215 O O . GLY B 1 7 ? -11.477 -2.734 -15.633 1 87.25 7 GLY B O 1
ATOM 3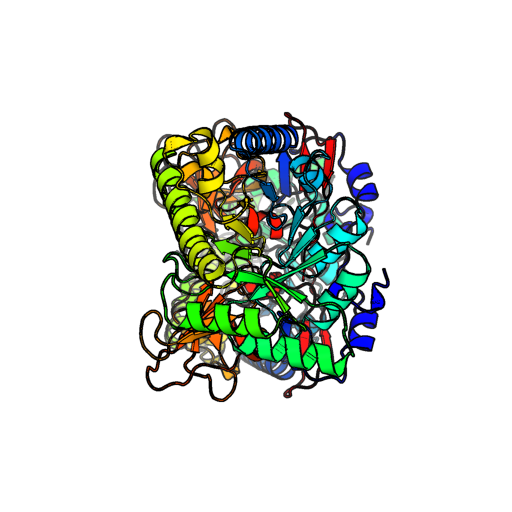216 N N . SER B 1 8 ? -10.281 -4.453 -16.406 1 90.06 8 SER B N 1
ATOM 3217 C CA . SER B 1 8 ? -8.984 -3.812 -16.219 1 90.06 8 SER B CA 1
ATOM 3218 C C . SER B 1 8 ? -8.789 -2.658 -17.203 1 90.06 8 SER B C 1
ATOM 3220 O O . SER B 1 8 ? -7.852 -1.871 -17.062 1 90.06 8 SER B O 1
ATOM 3222 N N . LYS B 1 9 ? -9.703 -2.541 -18.172 1 90.44 9 LYS B N 1
ATOM 3223 C CA . LYS B 1 9 ? -9.602 -1.467 -19.156 1 90.44 9 LYS B CA 1
ATOM 3224 C C . LYS B 1 9 ? -9.695 -0.099 -18.5 1 90.44 9 LYS B C 1
ATOM 3226 O O . LYS B 1 9 ? -9.273 0.909 -19.062 1 90.44 9 LYS B O 1
ATOM 3231 N N . PHE B 1 10 ? -10.242 -0.068 -17.312 1 94.12 10 PHE B N 1
ATOM 3232 C CA . PHE B 1 10 ? -10.461 1.204 -16.625 1 94.12 10 PHE B CA 1
ATOM 3233 C C . PHE B 1 10 ? -9.18 1.686 -15.961 1 94.12 10 PHE B C 1
ATOM 3235 O O . PHE B 1 10 ? -9.086 2.848 -15.562 1 94.12 10 PHE B O 1
ATOM 3242 N N . TYR B 1 11 ? -8.188 0.764 -15.773 1 94.5 11 TYR B N 1
ATOM 3243 C CA . TYR B 1 11 ? -6.887 1.204 -15.273 1 94.5 11 TYR B CA 1
ATOM 3244 C C . TYR B 1 11 ? -6.129 1.981 -16.344 1 94.5 11 TYR B C 1
ATOM 3246 O O . TYR B 1 11 ? -5.961 1.503 -17.469 1 94.5 11 TYR B O 1
ATOM 3254 N N . VAL B 1 12 ? -5.742 3.17 -15.977 1 93.5 12 VAL B N 1
ATOM 3255 C CA . VAL B 1 12 ? -5.047 4.027 -16.938 1 93.5 12 VAL B CA 1
ATOM 3256 C C . VAL B 1 12 ? -3.611 4.262 -16.469 1 93.5 12 VAL B C 1
ATOM 3258 O O . VAL B 1 12 ? -3.342 4.316 -15.266 1 93.5 12 VAL B O 1
ATOM 3261 N N . SER B 1 13 ? -2.719 4.348 -17.438 1 94.75 13 SER B N 1
ATOM 3262 C CA . SER B 1 13 ? -1.305 4.586 -17.172 1 94.75 13 SER B CA 1
ATOM 3263 C C . SER B 1 13 ? -0.896 6 -17.578 1 94.75 13 SER B C 1
ATOM 3265 O O . SER B 1 13 ? -1.456 6.57 -18.516 1 94.75 13 SER B O 1
ATOM 3267 N N . PRO B 1 14 ? 0.079 6.578 -16.828 1 96.56 14 PRO B N 1
ATOM 3268 C CA . PRO B 1 14 ? 0.605 7.867 -17.281 1 96.56 14 PRO B CA 1
ATOM 3269 C C . PRO B 1 14 ? 1.339 7.766 -18.625 1 96.56 14 PRO B C 1
ATOM 3271 O O . PRO B 1 14 ? 1.72 6.668 -19.047 1 96.56 14 PRO B O 1
ATOM 3274 N N . SER B 1 15 ? 1.485 8.891 -19.266 1 96.81 15 SER B N 1
ATOM 3275 C CA . SER B 1 15 ? 2.219 8.93 -20.531 1 96.81 15 SER B CA 1
ATOM 3276 C C . SER B 1 15 ? 3.715 8.75 -20.297 1 96.81 15 SER B C 1
ATOM 3278 O O . SER B 1 15 ? 4.391 9.664 -19.812 1 96.81 15 SER B O 1
ATOM 3280 N N . LYS B 1 16 ? 4.195 7.633 -20.734 1 97.62 16 LYS B N 1
ATOM 3281 C CA . LYS B 1 16 ? 5.629 7.367 -20.625 1 97.62 16 LYS B CA 1
ATOM 3282 C C . LYS B 1 16 ? 6.438 8.414 -21.391 1 97.62 16 LYS B C 1
ATOM 3284 O O . LYS B 1 16 ? 7.449 8.906 -20.891 1 97.62 16 LYS B O 1
ATOM 3289 N N . ASP B 1 17 ? 5.969 8.781 -22.547 1 98 17 ASP B N 1
ATOM 3290 C CA . ASP B 1 17 ? 6.668 9.742 -23.391 1 98 17 ASP B CA 1
ATOM 3291 C C . ASP B 1 17 ? 6.727 11.117 -22.719 1 98 17 ASP B C 1
ATOM 3293 O O . ASP B 1 17 ? 7.762 11.781 -22.75 1 98 17 ASP B O 1
ATOM 3297 N N . ALA B 1 18 ? 5.633 11.547 -22.156 1 97.69 18 ALA B N 1
ATOM 3298 C CA . ALA B 1 18 ? 5.605 12.844 -21.484 1 97.69 18 ALA B CA 1
ATOM 3299 C C . ALA B 1 18 ? 6.543 12.859 -20.281 1 97.69 18 ALA B C 1
ATOM 3301 O O . ALA B 1 18 ? 7.234 13.859 -20.031 1 97.69 18 ALA B O 1
ATOM 3302 N N . LEU B 1 19 ? 6.566 11.75 -19.594 1 98.12 19 LEU B N 1
ATOM 3303 C CA . LEU B 1 19 ? 7.457 11.625 -18.438 1 98.12 19 LEU B CA 1
ATOM 3304 C C . LEU B 1 19 ? 8.922 11.633 -18.875 1 98.12 19 LEU B C 1
ATOM 3306 O O . LEU B 1 19 ? 9.758 12.289 -18.25 1 98.12 19 LEU B O 1
ATOM 3310 N N . LYS B 1 20 ? 9.219 10.906 -19.922 1 98.5 20 LYS B N 1
ATOM 3311 C CA . LYS B 1 20 ? 10.586 10.891 -20.438 1 98.5 20 LYS B CA 1
ATOM 3312 C C . LYS B 1 20 ? 11.031 12.289 -20.859 1 98.5 20 LYS B C 1
ATOM 3314 O O . LYS B 1 20 ? 12.148 12.703 -20.547 1 98.5 20 LYS B O 1
ATOM 3319 N N . LYS B 1 21 ? 10.164 12.977 -21.578 1 98 21 LYS B N 1
ATOM 3320 C CA . LYS B 1 21 ? 10.484 14.328 -22.031 1 98 21 LYS B CA 1
ATOM 3321 C C . LYS B 1 21 ? 10.82 15.242 -20.859 1 98 21 LYS B C 1
ATOM 3323 O O . LYS B 1 21 ? 11.719 16.078 -20.953 1 98 21 LYS B O 1
ATOM 3328 N N . LYS B 1 22 ? 10.195 15.039 -19.781 1 97.06 22 LYS B N 1
ATOM 3329 C CA . LYS B 1 22 ? 10.359 15.93 -18.641 1 97.06 22 LYS B CA 1
ATOM 3330 C C . LYS B 1 22 ? 11.586 15.539 -17.812 1 97.06 22 LYS B C 1
ATOM 3332 O O . LYS B 1 22 ? 12.297 16.406 -17.297 1 97.06 22 LYS B O 1
ATOM 3337 N N . TYR B 1 23 ? 11.828 14.234 -17.672 1 97.81 23 TYR B N 1
ATOM 3338 C CA . TYR B 1 23 ? 12.703 13.852 -16.562 1 97.81 23 TYR B CA 1
ATOM 3339 C C . TYR B 1 23 ? 13.984 13.211 -17.078 1 97.81 23 TYR B C 1
ATOM 3341 O O . TYR B 1 23 ? 14.984 13.141 -16.359 1 97.81 23 TYR B O 1
ATOM 3349 N N . VAL B 1 24 ? 13.977 12.594 -18.266 1 98.62 24 VAL B N 1
ATOM 3350 C CA . VAL B 1 24 ? 15.188 11.953 -18.766 1 98.62 24 VAL B CA 1
ATOM 3351 C C . VAL B 1 24 ? 16.281 13 -18.938 1 98.62 24 VAL B C 1
ATOM 3353 O O . VAL B 1 24 ? 16.031 14.078 -19.484 1 98.62 24 VAL B O 1
ATOM 3356 N N . GLY B 1 25 ? 17.406 12.75 -18.484 1 98.56 25 GLY B N 1
ATOM 3357 C CA . GLY B 1 25 ? 18.531 13.664 -18.578 1 98.56 25 GLY B CA 1
ATOM 3358 C C . GLY B 1 25 ? 18.797 14.438 -17.312 1 98.56 25 GLY B C 1
ATOM 3359 O O . GLY B 1 25 ? 19.859 15.047 -17.156 1 98.56 25 GLY B O 1
ATOM 3360 N N . ILE B 1 26 ? 17.891 14.375 -16.391 1 97.38 26 ILE B N 1
ATOM 3361 C CA . ILE B 1 26 ? 18.094 15.102 -15.148 1 97.38 26 ILE B CA 1
ATOM 3362 C C . ILE B 1 26 ? 18.5 14.133 -14.039 1 97.38 26 ILE B C 1
ATOM 3364 O O . ILE B 1 26 ? 18.328 12.922 -14.18 1 97.38 26 ILE B O 1
ATOM 3368 N N . SER B 1 27 ? 19.031 14.656 -13.008 1 98.31 27 SER B N 1
ATOM 3369 C CA . SER B 1 27 ? 19.5 13.852 -11.891 1 98.31 27 SER B CA 1
ATOM 3370 C C . SER B 1 27 ? 18.344 13.383 -11.008 1 98.31 27 SER B C 1
ATOM 3372 O O . SER B 1 27 ? 17.359 14.102 -10.844 1 98.31 27 SER B O 1
ATOM 3374 N N . ILE B 1 28 ? 18.484 12.188 -10.383 1 97.94 28 ILE B N 1
ATOM 3375 C CA . ILE B 1 28 ? 17.484 11.688 -9.438 1 97.94 28 ILE B CA 1
ATOM 3376 C C . ILE B 1 28 ? 17.391 12.625 -8.234 1 97.94 28 ILE B C 1
ATOM 3378 O O . ILE B 1 28 ? 16.453 12.539 -7.449 1 97.94 28 ILE B O 1
ATOM 3382 N N . TYR B 1 29 ? 18.328 13.523 -8.086 1 96.56 29 TYR B N 1
ATOM 3383 C CA . TYR B 1 29 ? 18.328 14.461 -6.965 1 96.56 29 TYR B CA 1
ATOM 3384 C C . TYR B 1 29 ? 17.578 15.734 -7.324 1 96.56 29 TYR B C 1
ATOM 3386 O O . TYR B 1 29 ? 17.562 16.688 -6.547 1 96.56 29 TYR B O 1
ATOM 3394 N N . GLU B 1 30 ? 16.906 15.734 -8.477 1 95.06 30 GLU B N 1
ATOM 3395 C CA . GLU B 1 30 ? 16.188 16.922 -8.93 1 95.06 30 GLU B CA 1
ATOM 3396 C C . GLU B 1 30 ? 14.703 16.609 -9.164 1 95.06 30 GLU B C 1
ATOM 3398 O O . GLU B 1 30 ? 13.969 17.453 -9.688 1 95.06 30 GLU B O 1
ATOM 3403 N N . ILE B 1 31 ? 14.312 15.438 -8.859 1 94.19 31 ILE B N 1
ATOM 3404 C CA . ILE B 1 31 ? 12.93 15.047 -9.109 1 94.19 31 ILE B CA 1
ATOM 3405 C C . ILE B 1 31 ? 12.109 15.203 -7.828 1 94.19 31 ILE B C 1
ATOM 3407 O O . ILE B 1 31 ? 12.664 15.25 -6.727 1 94.19 31 ILE B O 1
ATOM 3411 N N . PRO B 1 32 ? 10.812 15.32 -7.938 1 92.19 32 PRO B N 1
ATOM 3412 C CA . PRO B 1 32 ? 9.969 15.391 -6.742 1 92.19 32 PRO B CA 1
ATOM 3413 C C . PRO B 1 32 ? 10.016 14.117 -5.91 1 92.19 32 PRO B C 1
ATOM 3415 O O . PRO B 1 32 ? 10.102 13.016 -6.461 1 92.19 32 PRO B O 1
ATOM 3418 N N . THR B 1 33 ? 9.953 14.258 -4.594 1 95.69 33 THR B N 1
ATOM 3419 C CA . THR B 1 33 ? 9.938 13.125 -3.682 1 95.69 33 THR B CA 1
ATOM 3420 C C . THR B 1 33 ? 8.57 12.984 -3.012 1 95.69 33 THR B C 1
ATOM 3422 O O . THR B 1 33 ? 7.84 13.969 -2.875 1 95.69 33 THR B O 1
ATOM 3425 N N . PRO B 1 34 ? 8.234 11.789 -2.596 1 97.12 34 PRO B N 1
ATOM 3426 C CA . PRO B 1 34 ? 9.008 10.555 -2.756 1 97.12 34 PRO B CA 1
ATOM 3427 C C . PRO B 1 34 ? 9 10.031 -4.191 1 97.12 34 PRO B C 1
ATOM 3429 O O . PRO B 1 34 ? 8.102 10.375 -4.969 1 97.12 34 PRO B O 1
ATOM 3432 N N . ALA B 1 35 ? 10.016 9.32 -4.555 1 98 35 ALA B N 1
ATOM 3433 C CA . ALA B 1 35 ? 10.156 8.781 -5.906 1 98 35 ALA B CA 1
ATOM 3434 C C . ALA B 1 35 ? 10.789 7.395 -5.879 1 98 35 ALA B C 1
ATOM 3436 O O . ALA B 1 35 ? 11.656 7.117 -5.047 1 98 35 ALA B O 1
ATOM 3437 N N . PHE B 1 36 ? 10.344 6.582 -6.715 1 98.75 36 PHE B N 1
ATOM 3438 C CA . PHE B 1 36 ? 10.898 5.242 -6.855 1 98.75 36 PHE B CA 1
ATOM 3439 C C . PHE B 1 36 ? 11.938 5.203 -7.969 1 98.75 36 PHE B C 1
ATOM 3441 O O . PHE B 1 36 ? 11.641 5.543 -9.117 1 98.75 36 PHE B O 1
ATOM 3448 N N . VAL B 1 37 ? 13.125 4.773 -7.664 1 98.88 37 VAL B N 1
ATOM 3449 C CA . VAL B 1 37 ? 14.242 4.762 -8.602 1 98.88 37 VAL B CA 1
ATOM 3450 C C . VAL B 1 37 ? 14.711 3.33 -8.836 1 98.88 37 VAL B C 1
ATOM 3452 O O . VAL B 1 37 ? 14.828 2.547 -7.891 1 98.88 37 VAL B O 1
ATOM 3455 N N . VAL B 1 38 ? 15.008 2.977 -10.062 1 98.94 38 VAL B N 1
ATOM 3456 C CA . VAL B 1 38 ? 15.508 1.656 -10.43 1 98.94 38 VAL B CA 1
ATOM 3457 C C . VAL B 1 38 ? 16.812 1.798 -11.219 1 98.94 38 VAL B C 1
ATOM 3459 O O . VAL B 1 38 ? 16.891 2.602 -12.148 1 98.94 38 VAL B O 1
ATOM 3462 N N . ASP B 1 39 ? 17.797 1.104 -10.828 1 98.88 39 ASP B N 1
ATOM 3463 C CA . ASP B 1 39 ? 19.031 1.006 -11.609 1 98.88 39 ASP B CA 1
ATOM 3464 C C . ASP B 1 39 ? 18.969 -0.154 -12.594 1 98.88 39 ASP B C 1
ATOM 3466 O O . ASP B 1 39 ? 19.141 -1.313 -12.219 1 98.88 39 ASP B O 1
ATOM 3470 N N . GLN B 1 40 ? 18.812 0.181 -13.836 1 98.69 40 GLN B N 1
ATOM 3471 C CA . GLN B 1 40 ? 18.594 -0.838 -14.859 1 98.69 40 GLN B CA 1
ATOM 3472 C C . GLN B 1 40 ? 19.844 -1.713 -15.023 1 98.69 40 GLN B C 1
ATOM 3474 O O . GLN B 1 40 ? 19.734 -2.883 -15.398 1 98.69 40 GLN B O 1
ATOM 3479 N N . LYS B 1 41 ? 21 -1.171 -14.797 1 98.69 41 LYS B N 1
ATOM 3480 C CA . LYS B 1 41 ? 22.234 -1.971 -14.867 1 98.69 41 LYS B CA 1
ATOM 3481 C C . LYS B 1 41 ? 22.203 -3.113 -13.852 1 98.69 41 LYS B C 1
ATOM 3483 O O . LYS B 1 41 ? 22.562 -4.242 -14.18 1 98.69 41 LYS B O 1
ATOM 3488 N N . VAL B 1 42 ? 21.781 -2.826 -12.648 1 98.75 42 VAL B N 1
ATOM 3489 C CA . VAL B 1 42 ? 21.688 -3.844 -11.609 1 98.75 42 VAL B CA 1
ATOM 3490 C C . VAL B 1 42 ? 20.609 -4.867 -11.977 1 98.75 42 VAL B C 1
ATOM 3492 O O . VAL B 1 42 ? 20.812 -6.074 -11.812 1 98.75 42 VAL B O 1
ATOM 3495 N N . VAL B 1 43 ? 19.469 -4.41 -12.508 1 98.88 43 VAL B N 1
ATOM 3496 C CA . VAL B 1 43 ? 18.422 -5.32 -12.945 1 98.88 43 VAL B CA 1
ATOM 3497 C C . VAL B 1 43 ? 18.969 -6.277 -14 1 98.88 43 VAL B C 1
ATOM 3499 O O . VAL B 1 43 ? 18.766 -7.488 -13.914 1 98.88 43 VAL B O 1
ATOM 3502 N N . LYS B 1 44 ? 19.625 -5.688 -14.953 1 98.69 44 LYS B N 1
ATOM 3503 C CA . LYS B 1 44 ? 20.203 -6.488 -16.031 1 98.69 44 LYS B CA 1
ATOM 3504 C C . LYS B 1 44 ? 21.172 -7.539 -15.477 1 98.69 44 LYS B C 1
ATOM 3506 O O . LYS B 1 44 ? 21.125 -8.703 -15.883 1 98.69 44 LYS B O 1
ATOM 3511 N N . ASN B 1 45 ? 22.047 -7.105 -14.594 1 98.5 45 ASN B N 1
ATOM 3512 C CA . ASN B 1 45 ? 23 -8.031 -13.992 1 98.5 45 ASN B CA 1
ATOM 3513 C C . ASN B 1 45 ? 22.297 -9.156 -13.234 1 98.5 45 ASN B C 1
ATOM 3515 O O . ASN B 1 45 ? 22.688 -10.32 -13.359 1 98.5 45 ASN B O 1
ATOM 3519 N N . ASN B 1 46 ? 21.312 -8.781 -12.43 1 98.56 46 ASN B N 1
ATOM 3520 C CA . ASN B 1 46 ? 20.531 -9.781 -11.695 1 98.56 46 ASN B CA 1
ATOM 3521 C C . ASN B 1 46 ? 19.891 -10.789 -12.633 1 98.56 46 ASN B C 1
ATOM 3523 O O . ASN B 1 46 ? 19.953 -12 -12.391 1 98.56 46 ASN B O 1
ATOM 3527 N N . CYS B 1 47 ? 19.297 -10.32 -13.695 1 98.56 47 CYS B N 1
ATOM 3528 C CA . CYS B 1 47 ? 18.609 -11.18 -14.648 1 98.56 47 CYS B CA 1
ATOM 3529 C C . CYS B 1 47 ? 19.578 -12.07 -15.391 1 98.56 47 CYS B C 1
ATOM 3531 O O . CYS B 1 47 ? 19.312 -13.258 -15.594 1 98.56 47 CYS B O 1
ATOM 3533 N N . ASP B 1 48 ? 20.719 -11.469 -15.805 1 98 48 ASP B N 1
ATOM 3534 C CA . ASP B 1 48 ? 21.734 -12.242 -16.5 1 98 48 ASP B CA 1
ATOM 3535 C C . ASP B 1 48 ? 22.25 -13.391 -15.633 1 98 48 ASP B C 1
ATOM 3537 O O . ASP B 1 48 ? 22.328 -14.531 -16.094 1 98 48 ASP B O 1
ATOM 3541 N N . GLU B 1 49 ? 22.547 -13.062 -14.43 1 96.88 49 GLU B N 1
ATOM 3542 C CA . GLU B 1 49 ? 23.094 -14.062 -13.508 1 96.88 49 GLU B CA 1
ATOM 3543 C C . GLU B 1 49 ? 22.078 -15.164 -13.234 1 96.88 49 GLU B C 1
ATOM 3545 O O . GLU B 1 49 ? 22.422 -16.344 -13.18 1 96.88 49 GLU B O 1
ATOM 3550 N N . MET B 1 50 ? 20.828 -14.82 -13.062 1 97.31 50 MET B N 1
ATOM 3551 C CA . MET B 1 50 ? 19.781 -15.797 -12.789 1 97.31 50 MET B CA 1
ATOM 3552 C C . MET B 1 50 ? 19.594 -16.734 -13.977 1 97.31 50 MET B C 1
ATOM 3554 O O . MET B 1 50 ? 19.547 -17.953 -13.812 1 97.31 50 MET B O 1
ATOM 3558 N N . LEU B 1 51 ? 19.484 -16.141 -15.125 1 96.94 51 LEU B N 1
ATOM 3559 C CA . LEU B 1 51 ? 19.281 -16.938 -16.328 1 96.94 51 LEU B CA 1
ATOM 3560 C C . LEU B 1 51 ? 20.438 -17.906 -16.531 1 96.94 51 LEU B C 1
ATOM 3562 O O . LEU B 1 51 ? 20.219 -19.078 -16.844 1 96.94 51 LEU B O 1
ATOM 3566 N N . LYS B 1 52 ? 21.672 -17.422 -16.344 1 95.88 52 LYS B N 1
ATOM 3567 C CA . LYS B 1 52 ? 22.859 -18.266 -16.484 1 95.88 52 LYS B CA 1
ATOM 3568 C C . LYS B 1 52 ? 22.828 -19.422 -15.484 1 95.88 52 LYS B C 1
ATOM 3570 O O . LYS B 1 52 ? 23.125 -20.562 -15.844 1 95.88 52 LYS B O 1
ATOM 3575 N N . SER B 1 53 ? 22.5 -19.094 -14.273 1 95 53 SER B N 1
ATOM 3576 C CA . SER B 1 53 ? 22.469 -20.094 -13.219 1 95 53 SER B CA 1
ATOM 3577 C C . SER B 1 53 ? 21.422 -21.172 -13.508 1 95 53 SER B C 1
ATOM 3579 O O . SER B 1 53 ? 21.688 -22.359 -13.328 1 95 53 SER B O 1
ATOM 3581 N N . ILE B 1 54 ? 20.281 -20.797 -13.977 1 95.62 54 ILE B N 1
ATOM 3582 C CA . ILE B 1 54 ? 19.203 -21.734 -14.234 1 95.62 54 ILE B CA 1
ATOM 3583 C C . ILE B 1 54 ? 19.547 -22.594 -15.445 1 95.62 54 ILE B C 1
ATOM 3585 O O . ILE B 1 54 ? 19.328 -23.812 -15.438 1 95.62 54 ILE B O 1
ATOM 3589 N N . GLU B 1 55 ? 20.094 -21.984 -16.438 1 93.81 55 GLU B N 1
ATOM 3590 C CA . GLU B 1 55 ? 20.5 -22.734 -17.641 1 93.81 55 GLU B CA 1
ATOM 3591 C C . GLU B 1 55 ? 21.531 -23.797 -17.297 1 93.81 55 GLU B C 1
ATOM 3593 O O . GLU B 1 55 ? 21.516 -24.891 -17.875 1 93.81 55 GLU B O 1
ATOM 3598 N N . ALA B 1 56 ? 22.344 -23.484 -16.375 1 92.69 56 ALA B N 1
ATOM 3599 C CA . ALA B 1 56 ? 23.375 -24.422 -15.969 1 92.69 56 ALA B CA 1
ATOM 3600 C C . ALA B 1 56 ? 22.781 -25.672 -15.328 1 92.69 56 ALA B C 1
ATOM 3602 O O . ALA B 1 56 ? 23.406 -26.734 -15.344 1 92.69 56 ALA B O 1
ATOM 3603 N N . THR B 1 57 ? 21.656 -25.594 -14.797 1 92.88 57 THR B N 1
ATOM 3604 C CA . THR B 1 57 ? 20.984 -26.734 -14.172 1 92.88 57 THR B CA 1
ATOM 3605 C C . THR B 1 57 ? 20.234 -27.562 -15.211 1 92.88 57 THR B C 1
ATOM 3607 O O . THR B 1 57 ? 19.859 -28.703 -14.945 1 92.88 57 THR B O 1
ATOM 3610 N N . GLY B 1 58 ? 19.922 -26.922 -16.359 1 94.06 58 GLY B N 1
ATOM 3611 C CA . GLY B 1 58 ? 19.109 -27.594 -17.375 1 94.06 58 GLY B CA 1
ATOM 3612 C C . GLY B 1 58 ? 17.625 -27.406 -17.156 1 94.06 58 GLY B C 1
ATOM 3613 O O . GLY B 1 58 ? 16.812 -27.906 -17.938 1 94.06 58 GLY B O 1
ATOM 3614 N N . ALA B 1 59 ? 17.266 -26.672 -16.203 1 96.5 59 ALA B N 1
ATOM 3615 C CA . ALA B 1 59 ? 15.859 -26.469 -15.883 1 96.5 59 ALA B CA 1
ATOM 3616 C C . ALA B 1 59 ? 15.242 -25.406 -16.781 1 96.5 59 ALA B C 1
ATOM 3618 O O . ALA B 1 59 ? 15.953 -24.578 -17.375 1 96.5 59 ALA B O 1
ATOM 3619 N N . LEU B 1 60 ? 13.969 -25.469 -16.984 1 97.06 60 LEU B N 1
ATOM 3620 C CA . LEU B 1 60 ? 13.203 -24.375 -17.562 1 97.06 60 LEU B CA 1
ATOM 3621 C C . LEU B 1 60 ? 13.109 -23.188 -16.609 1 97.06 60 LEU B C 1
ATOM 3623 O O . LEU B 1 60 ? 13.422 -23.328 -15.414 1 97.06 60 LEU B O 1
ATOM 3627 N N . PHE B 1 61 ? 12.773 -22.078 -17.203 1 97.81 61 PHE B N 1
ATOM 3628 C CA . PHE B 1 61 ? 12.656 -20.875 -16.391 1 97.81 61 PHE B CA 1
ATOM 3629 C C . PHE B 1 61 ? 11.305 -20.203 -16.609 1 97.81 61 PHE B C 1
ATOM 3631 O O . PHE B 1 61 ? 10.859 -20.062 -17.75 1 97.81 61 PHE B O 1
ATOM 3638 N N . ARG B 1 62 ? 10.633 -19.828 -15.562 1 98.25 62 ARG B N 1
ATOM 3639 C CA . ARG B 1 62 ? 9.383 -19.078 -15.617 1 98.25 62 ARG B CA 1
ATOM 3640 C C . ARG B 1 62 ? 9.391 -17.938 -14.617 1 98.25 62 ARG B C 1
ATOM 3642 O O . ARG B 1 62 ? 8.891 -18.062 -13.5 1 98.25 62 ARG B O 1
ATOM 3649 N N . PRO B 1 63 ? 9.875 -16.781 -15 1 98.38 63 PRO B N 1
ATOM 3650 C CA . PRO B 1 63 ? 9.922 -15.641 -14.07 1 98.38 63 PRO B CA 1
ATOM 3651 C C . PRO B 1 63 ? 8.539 -15.07 -13.773 1 98.38 63 PRO B C 1
ATOM 3653 O O . PRO B 1 63 ? 7.641 -15.141 -14.617 1 98.38 63 PRO B O 1
ATOM 3656 N N . HIS B 1 64 ? 8.352 -14.617 -12.578 1 98.25 64 HIS B N 1
ATOM 3657 C CA . HIS B 1 64 ? 7.168 -13.883 -12.156 1 98.25 64 HIS B CA 1
ATOM 3658 C C . HIS B 1 64 ? 7.348 -12.383 -12.352 1 98.25 64 HIS B C 1
ATOM 3660 O O . HIS B 1 64 ? 8.367 -11.82 -11.945 1 98.25 64 HIS B O 1
ATOM 3666 N N . VAL B 1 65 ? 6.375 -11.695 -12.883 1 98.31 65 VAL B N 1
ATOM 3667 C CA . VAL B 1 65 ? 6.547 -10.289 -13.234 1 98.31 65 VAL B CA 1
ATOM 3668 C C . VAL B 1 65 ? 5.918 -9.406 -12.156 1 98.31 65 VAL B C 1
ATOM 3670 O O . VAL B 1 65 ? 5.867 -8.188 -12.297 1 98.31 65 VAL B O 1
ATOM 3673 N N . LYS B 1 66 ? 5.453 -9.961 -11.062 1 97.25 66 LYS B N 1
ATOM 3674 C CA . LYS B 1 66 ? 4.613 -9.297 -10.07 1 97.25 66 LYS B CA 1
ATOM 3675 C C . LYS B 1 66 ? 5.375 -8.18 -9.359 1 97.25 66 LYS B C 1
ATOM 3677 O O . LYS B 1 66 ? 4.77 -7.312 -8.727 1 97.25 66 LYS B O 1
ATOM 3682 N N . THR B 1 67 ? 6.742 -8.227 -9.375 1 97.88 67 THR B N 1
ATOM 3683 C CA . THR B 1 67 ? 7.527 -7.258 -8.617 1 97.88 67 THR B CA 1
ATOM 3684 C C . THR B 1 67 ? 7.598 -5.922 -9.359 1 97.88 67 THR B C 1
ATOM 3686 O O . THR B 1 67 ? 7.191 -4.891 -8.828 1 97.88 67 THR B O 1
ATOM 3689 N N . HIS B 1 68 ? 8.047 -5.996 -10.602 1 98.5 68 HIS B N 1
ATOM 3690 C CA . HIS B 1 68 ? 8.305 -4.766 -11.344 1 98.5 68 HIS B CA 1
ATOM 3691 C C . HIS B 1 68 ? 7.094 -4.355 -12.172 1 98.5 68 HIS B C 1
ATOM 3693 O O . HIS B 1 68 ? 6.836 -3.162 -12.352 1 98.5 68 HIS B O 1
ATOM 3699 N N . LYS B 1 69 ? 6.445 -5.305 -12.781 1 98.12 69 LYS B N 1
ATOM 3700 C CA . LYS B 1 69 ? 5.258 -5.09 -13.609 1 98.12 69 LYS B CA 1
ATOM 3701 C C . LYS B 1 69 ? 5.562 -4.152 -14.773 1 98.12 69 LYS B C 1
ATOM 3703 O O . LYS B 1 69 ? 4.762 -3.27 -15.094 1 98.12 69 LYS B O 1
ATOM 3708 N N . CYS B 1 70 ? 6.691 -4.281 -15.328 1 98.25 70 CYS B N 1
ATOM 3709 C CA . CYS B 1 70 ? 7.098 -3.438 -16.453 1 98.25 70 CYS B CA 1
ATOM 3710 C C . CYS B 1 70 ? 7.59 -4.281 -17.625 1 98.25 70 CYS B C 1
ATOM 3712 O O . CYS B 1 70 ? 8.266 -5.297 -17.422 1 98.25 70 CYS B O 1
ATOM 3714 N N . ILE B 1 71 ? 7.316 -3.824 -18.812 1 97.81 71 ILE B N 1
ATOM 3715 C CA . ILE B 1 71 ? 7.73 -4.535 -20.016 1 97.81 71 ILE B CA 1
ATOM 3716 C C . ILE B 1 71 ? 9.258 -4.559 -20.109 1 97.81 71 ILE B C 1
ATOM 3718 O O . ILE B 1 71 ? 9.844 -5.551 -20.547 1 97.81 71 ILE B O 1
ATOM 3722 N N . GLU B 1 72 ? 9.922 -3.439 -19.672 1 98.44 72 GLU B N 1
ATOM 3723 C CA . GLU B 1 72 ? 11.375 -3.328 -19.781 1 98.44 72 GLU B CA 1
ATOM 3724 C C . GLU B 1 72 ? 12.07 -4.371 -18.922 1 98.44 72 GLU B C 1
ATOM 3726 O O . GLU B 1 72 ? 12.984 -5.059 -19.375 1 98.44 72 GLU B O 1
ATO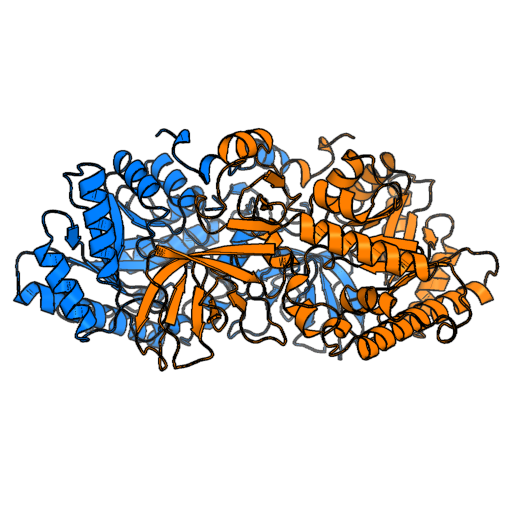M 3731 N N . ALA B 1 73 ? 11.609 -4.535 -17.688 1 98.56 73 ALA B N 1
ATOM 3732 C CA . ALA B 1 73 ? 12.195 -5.523 -16.797 1 98.56 73 ALA B CA 1
ATOM 3733 C C . ALA B 1 73 ? 11.883 -6.945 -17.25 1 98.56 73 ALA B C 1
ATOM 3735 O O . ALA B 1 73 ? 12.727 -7.84 -17.141 1 98.56 73 ALA B O 1
ATOM 3736 N N . MET B 1 74 ? 10.656 -7.16 -17.734 1 98.62 74 MET B N 1
ATOM 3737 C CA . MET B 1 74 ? 10.297 -8.477 -18.25 1 98.62 74 MET B CA 1
ATOM 3738 C C . MET B 1 74 ? 11.219 -8.875 -19.406 1 98.62 74 MET B C 1
ATOM 3740 O O . MET B 1 74 ? 11.672 -10.016 -19.469 1 98.62 74 MET B O 1
ATOM 3744 N N . ASP B 1 75 ? 11.508 -7.887 -20.25 1 98.31 75 ASP B N 1
ATOM 3745 C CA . ASP B 1 75 ? 12.422 -8.141 -21.359 1 98.31 75 ASP B CA 1
ATOM 3746 C C . ASP B 1 75 ? 13.789 -8.594 -20.859 1 98.31 75 ASP B C 1
ATOM 3748 O O . ASP B 1 75 ? 14.398 -9.5 -21.438 1 98.31 75 ASP B O 1
ATOM 3752 N N . LEU B 1 76 ? 14.203 -7.941 -19.844 1 98.44 76 LEU B N 1
ATOM 3753 C CA . LEU B 1 76 ? 15.5 -8.297 -19.25 1 98.44 76 LEU B CA 1
ATOM 3754 C C . LEU B 1 76 ? 15.438 -9.68 -18.609 1 98.44 76 LEU B C 1
ATOM 3756 O O . LEU B 1 76 ? 16.438 -10.406 -18.609 1 98.44 76 LEU B O 1
ATOM 3760 N N . GLN B 1 77 ? 14.32 -10.086 -18.047 1 98.44 77 GLN B N 1
ATOM 3761 C CA . GLN B 1 77 ? 14.148 -11.414 -17.484 1 98.44 77 GLN B CA 1
ATOM 3762 C C . GLN B 1 77 ? 14.18 -12.484 -18.562 1 98.44 77 GLN B C 1
ATOM 3764 O O . GLN B 1 77 ? 14.75 -13.562 -18.359 1 98.44 77 GLN B O 1
ATOM 3769 N N . LEU B 1 78 ? 13.586 -12.188 -19.719 1 98.31 78 LEU B N 1
ATOM 3770 C CA . LEU B 1 78 ? 13.352 -13.18 -20.766 1 98.31 78 LEU B CA 1
ATOM 3771 C C . LEU B 1 78 ? 14.555 -13.266 -21.703 1 98.31 78 LEU B C 1
ATOM 3773 O O . LEU B 1 78 ? 14.93 -14.359 -22.141 1 98.31 78 LEU B O 1
ATOM 3777 N N . GLN B 1 79 ? 15.133 -12.148 -22.078 1 97.5 79 GLN B N 1
ATOM 3778 C CA . GLN B 1 79 ? 16.297 -11.984 -22.953 1 97.5 79 GLN B CA 1
ATOM 3779 C C . GLN B 1 79 ? 16.094 -12.734 -24.266 1 97.5 79 GLN B C 1
ATOM 3781 O O . GLN B 1 79 ? 17.047 -13.281 -24.828 1 97.5 79 GLN B O 1
ATOM 3786 N N . GLY B 1 80 ? 14.844 -12.867 -24.672 1 95.25 80 GLY B N 1
ATOM 3787 C CA . GLY B 1 80 ? 14.547 -13.57 -25.906 1 95.25 80 GLY B CA 1
ATOM 3788 C C . GLY B 1 80 ? 14.781 -15.07 -25.812 1 95.25 80 GLY B C 1
ATOM 3789 O O . GLY B 1 80 ? 14.703 -15.781 -26.812 1 95.25 80 GLY B O 1
ATOM 3790 N N . ARG B 1 81 ? 15.031 -15.594 -24.641 1 95.5 81 ARG B N 1
ATOM 3791 C CA . ARG B 1 81 ? 15.359 -17 -24.453 1 95.5 81 ARG B CA 1
ATOM 3792 C C . ARG B 1 81 ? 14.258 -17.734 -23.703 1 95.5 81 ARG B C 1
ATOM 3794 O O . ARG B 1 81 ? 14.156 -18.969 -23.781 1 95.5 81 ARG B O 1
ATOM 3801 N N . VAL B 1 82 ? 13.555 -17.016 -22.953 1 96.94 82 VAL B N 1
ATOM 3802 C CA . VAL B 1 82 ? 12.469 -17.547 -22.141 1 96.94 82 VAL B CA 1
ATOM 3803 C C . VAL B 1 82 ? 11.133 -17.031 -22.656 1 96.94 82 VAL B C 1
ATOM 3805 O O . VAL B 1 82 ? 11.008 -15.867 -23.047 1 96.94 82 VAL B O 1
ATOM 3808 N N . ASN B 1 83 ? 10.125 -17.812 -22.75 1 97.06 83 ASN B N 1
ATOM 3809 C CA . ASN B 1 83 ? 8.844 -17.375 -23.297 1 97.06 83 ASN B CA 1
ATOM 3810 C C . ASN B 1 83 ? 7.695 -17.703 -22.344 1 97.06 83 ASN B C 1
ATOM 3812 O O . ASN B 1 83 ? 6.543 -17.797 -22.781 1 97.06 83 ASN B O 1
ATOM 3816 N N . ALA B 1 84 ? 7.945 -17.969 -21.109 1 98.31 84 ALA B N 1
ATOM 3817 C CA . ALA B 1 84 ? 6.945 -18.266 -20.078 1 98.31 84 ALA B CA 1
ATOM 3818 C C . ALA B 1 84 ? 7.055 -17.281 -18.906 1 98.31 84 ALA B C 1
ATOM 3820 O O . ALA B 1 84 ? 8.156 -16.906 -18.5 1 98.31 84 ALA B O 1
ATOM 3821 N N . VAL B 1 85 ? 5.906 -16.891 -18.359 1 98.62 85 VAL B N 1
ATOM 3822 C CA . VAL B 1 85 ? 5.941 -16 -17.203 1 98.62 85 VAL B CA 1
ATOM 3823 C C . VAL B 1 85 ? 4.777 -16.344 -16.266 1 98.62 85 VAL B C 1
ATOM 3825 O O . VAL B 1 85 ? 3.816 -17 -16.672 1 98.62 85 VAL B O 1
ATOM 3828 N N . VAL B 1 86 ? 4.918 -15.992 -15.039 1 98.5 86 VAL B N 1
ATOM 3829 C CA . VAL B 1 86 ? 3.82 -15.984 -14.086 1 98.5 86 VAL B CA 1
ATOM 3830 C C . VAL B 1 86 ? 3.285 -14.562 -13.922 1 98.5 86 VAL B C 1
ATOM 3832 O O . VAL B 1 86 ? 4.059 -13.602 -13.844 1 98.5 86 VAL B O 1
ATOM 3835 N N . VAL B 1 87 ? 1.934 -14.406 -13.961 1 98 87 VAL B N 1
ATOM 3836 C CA . VAL B 1 87 ? 1.254 -13.148 -13.664 1 98 87 VAL B CA 1
ATOM 3837 C C . VAL B 1 87 ? 0.315 -13.336 -12.477 1 98 87 VAL B C 1
ATOM 3839 O O . VAL B 1 87 ? -0.185 -14.438 -12.242 1 98 87 VAL B O 1
ATOM 3842 N N . SER B 1 88 ? 0.048 -12.211 -11.797 1 95.81 88 SER B N 1
ATOM 3843 C CA . SER B 1 88 ? -0.792 -12.328 -10.609 1 95.81 88 SER B CA 1
ATOM 3844 C C . SER B 1 88 ? -2.117 -11.602 -10.789 1 95.81 88 SER B C 1
ATOM 3846 O O . SER B 1 88 ? -3.066 -11.82 -10.039 1 95.81 88 SER B O 1
ATOM 3848 N N . THR B 1 89 ? -2.189 -10.641 -11.727 1 96.5 89 THR B N 1
ATOM 3849 C CA . THR B 1 89 ? -3.412 -9.891 -11.977 1 96.5 89 THR B CA 1
ATOM 3850 C C . THR B 1 89 ? -3.783 -9.93 -13.453 1 96.5 89 THR B C 1
ATOM 3852 O O . THR B 1 89 ? -2.93 -10.18 -14.305 1 96.5 89 THR B O 1
ATOM 3855 N N . ILE B 1 90 ? -5.059 -9.656 -13.742 1 96.62 90 ILE B N 1
ATOM 3856 C CA . ILE B 1 90 ? -5.523 -9.609 -15.125 1 96.62 90 ILE B CA 1
ATOM 3857 C C . ILE B 1 90 ? -4.84 -8.453 -15.859 1 96.62 90 ILE B C 1
ATOM 3859 O O . ILE B 1 90 ? -4.512 -8.57 -17.047 1 96.62 90 ILE B O 1
ATOM 3863 N N . ARG B 1 91 ? -4.566 -7.406 -15.141 1 96.5 91 ARG B N 1
ATOM 3864 C CA . ARG B 1 91 ? -3.875 -6.266 -15.734 1 96.5 91 ARG B CA 1
ATOM 3865 C C . ARG B 1 91 ? -2.482 -6.66 -16.219 1 96.5 91 ARG B C 1
ATOM 3867 O O . ARG B 1 91 ? -2.072 -6.293 -17.312 1 96.5 91 ARG B O 1
ATOM 3874 N N . GLU B 1 92 ? -1.747 -7.402 -15.422 1 97.38 92 GLU B N 1
ATOM 3875 C CA . GLU B 1 92 ? -0.447 -7.93 -15.828 1 97.38 92 GLU B CA 1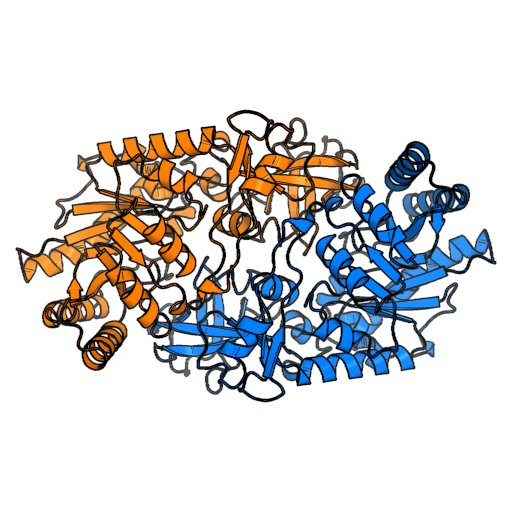
ATOM 3876 C C . GLU B 1 92 ? -0.572 -8.828 -17.047 1 97.38 92 GLU B C 1
ATOM 3878 O O . GLU B 1 92 ? 0.199 -8.695 -18 1 97.38 92 GLU B O 1
ATOM 3883 N N . ALA B 1 93 ? -1.562 -9.688 -17 1 97.56 93 ALA B N 1
ATOM 3884 C CA . ALA B 1 93 ? -1.754 -10.648 -18.078 1 97.56 93 ALA B CA 1
ATOM 3885 C C . ALA B 1 93 ? -2.021 -9.938 -19.406 1 97.56 93 ALA B C 1
ATOM 3887 O O . ALA B 1 93 ? -1.449 -10.305 -20.438 1 97.56 93 ALA B O 1
ATOM 3888 N N . ILE B 1 94 ? -2.867 -8.922 -19.344 1 97.12 94 ILE B N 1
ATOM 3889 C CA . ILE B 1 94 ? -3.205 -8.156 -20.531 1 97.12 94 ILE B CA 1
ATOM 3890 C C . ILE B 1 94 ? -1.941 -7.535 -21.125 1 97.12 94 ILE B C 1
ATOM 3892 O O . ILE B 1 94 ? -1.702 -7.621 -22.328 1 97.12 94 ILE B O 1
ATOM 3896 N N . ALA B 1 95 ? -1.146 -6.949 -20.266 1 96.62 95 ALA B N 1
ATOM 3897 C CA . ALA B 1 95 ? 0.069 -6.281 -20.719 1 96.62 95 ALA B CA 1
ATOM 3898 C C . ALA B 1 95 ? 1.057 -7.281 -21.312 1 96.62 95 ALA B C 1
ATOM 3900 O O . ALA B 1 95 ? 1.686 -7.008 -22.328 1 96.62 95 ALA B O 1
ATOM 3901 N N . VAL B 1 96 ? 1.2 -8.43 -20.656 1 97.69 96 VAL B N 1
ATOM 3902 C CA . VAL B 1 96 ? 2.117 -9.469 -21.125 1 97.69 96 VAL B CA 1
ATOM 3903 C C . VAL B 1 96 ? 1.676 -9.984 -22.484 1 97.69 96 VAL B C 1
ATOM 3905 O O . VAL B 1 96 ? 2.488 -10.086 -23.406 1 97.69 96 VAL B O 1
ATOM 3908 N N . VAL B 1 97 ? 0.376 -10.258 -22.656 1 97.06 97 VAL B N 1
ATOM 3909 C CA . VAL B 1 97 ? -0.162 -10.75 -23.922 1 97.06 97 VAL B CA 1
ATOM 3910 C C . VAL B 1 97 ? 0.036 -9.703 -25.016 1 97.06 97 VAL B C 1
ATOM 3912 O O . VAL B 1 97 ? 0.466 -10.023 -26.125 1 97.06 97 VAL B O 1
ATOM 3915 N N . ALA B 1 98 ? -0.232 -8.453 -24.672 1 95.31 98 ALA B N 1
ATOM 3916 C CA . ALA B 1 98 ? -0.124 -7.359 -25.641 1 95.31 98 ALA B CA 1
ATOM 3917 C C . ALA B 1 98 ? 1.316 -7.184 -26.109 1 95.31 98 ALA B C 1
ATOM 3919 O O . ALA B 1 98 ? 1.559 -6.723 -27.219 1 95.31 98 ALA B O 1
ATOM 3920 N N . SER B 1 99 ? 2.266 -7.562 -25.281 1 95.31 99 SER B N 1
ATOM 3921 C CA . SER B 1 99 ? 3.674 -7.402 -25.625 1 95.31 99 SER B CA 1
ATOM 3922 C C . SER B 1 99 ? 4.074 -8.336 -26.766 1 95.31 99 SER B C 1
ATOM 3924 O O . SER B 1 99 ? 5.039 -8.07 -27.484 1 95.31 99 SER B O 1
ATOM 3926 N N . GLY B 1 100 ? 3.42 -9.539 -26.828 1 95.56 100 GLY B N 1
ATOM 3927 C CA . GLY B 1 100 ? 3.727 -10.531 -27.844 1 95.56 100 GLY B CA 1
ATOM 3928 C C . GLY B 1 100 ? 5.02 -11.273 -27.578 1 95.56 100 GLY B C 1
ATOM 3929 O O . GLY B 1 100 ? 5.531 -11.977 -28.469 1 95.56 100 GLY B O 1
ATOM 3930 N N . LYS B 1 101 ? 5.535 -11.188 -26.391 1 95.62 101 LYS B N 1
ATOM 3931 C CA . LYS B 1 101 ? 6.875 -11.703 -26.109 1 95.62 101 LYS B CA 1
ATOM 3932 C C . LYS B 1 101 ? 6.812 -13.055 -25.406 1 95.62 101 LYS B C 1
ATOM 3934 O O . LYS B 1 101 ? 7.832 -13.727 -25.25 1 95.62 101 LYS B O 1
ATOM 3939 N N . VAL B 1 102 ? 5.641 -13.438 -24.984 1 96.88 102 VAL B N 1
ATOM 3940 C CA . VAL B 1 102 ? 5.492 -14.641 -24.172 1 96.88 102 VAL B CA 1
ATOM 3941 C C . VAL B 1 102 ? 4.457 -15.57 -24.812 1 96.88 102 VAL B C 1
ATOM 3943 O O . VAL B 1 102 ? 3.463 -15.102 -25.375 1 96.88 102 VAL B O 1
ATOM 3946 N N . ASP B 1 103 ? 4.652 -16.891 -24.656 1 96.88 103 ASP B N 1
ATOM 3947 C CA . ASP B 1 103 ? 3.742 -17.891 -25.219 1 96.88 103 ASP B CA 1
ATOM 3948 C C . ASP B 1 103 ? 3 -18.641 -24.125 1 96.88 103 ASP B C 1
ATOM 3950 O O . ASP B 1 103 ? 1.981 -19.281 -24.375 1 96.88 103 ASP B O 1
ATOM 3954 N N . ASP B 1 104 ? 3.537 -18.531 -22.984 1 98.25 104 ASP B N 1
ATOM 3955 C CA . ASP B 1 104 ? 3.037 -19.359 -21.891 1 98.25 104 ASP B CA 1
ATOM 3956 C C . ASP B 1 104 ? 2.883 -18.547 -20.609 1 98.25 104 ASP B C 1
ATOM 3958 O O . ASP B 1 104 ? 3.877 -18.172 -19.984 1 98.25 104 ASP B O 1
ATOM 3962 N N . ILE B 1 105 ? 1.621 -18.328 -20.219 1 98.5 105 ILE B N 1
ATOM 3963 C CA . ILE B 1 105 ? 1.329 -17.5 -19.062 1 98.5 105 ILE B CA 1
ATOM 3964 C C . ILE B 1 105 ? 0.671 -18.359 -17.969 1 98.5 105 ILE B C 1
ATOM 3966 O O . ILE B 1 105 ? -0.293 -19.078 -18.25 1 98.5 105 ILE B O 1
ATOM 3970 N N . LEU B 1 106 ? 1.209 -18.359 -16.812 1 98.62 106 LEU B N 1
ATOM 3971 C CA . LEU B 1 106 ? 0.567 -18.953 -15.648 1 98.62 106 LEU B CA 1
ATOM 3972 C C . LEU B 1 106 ? -0.079 -17.891 -14.781 1 98.62 106 LEU B C 1
ATOM 3974 O O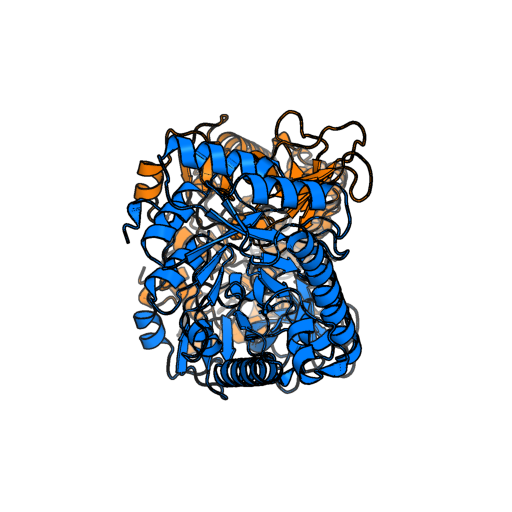 . LEU B 1 106 ? 0.587 -16.938 -14.359 1 98.62 106 LEU B O 1
ATOM 3978 N N . TYR B 1 107 ? -1.416 -17.953 -14.594 1 97.88 107 TYR B N 1
ATOM 3979 C CA . TYR B 1 107 ? -2.068 -17.125 -13.578 1 97.88 107 TYR B CA 1
ATOM 3980 C C . TYR B 1 107 ? -1.757 -17.641 -12.18 1 97.88 107 TYR B C 1
ATOM 3982 O O . TYR B 1 107 ? -2.135 -18.766 -11.828 1 97.88 107 TYR B O 1
ATOM 3990 N N . GLY B 1 108 ? -1.118 -16.844 -11.352 1 95.94 108 GLY B N 1
ATOM 3991 C CA . GLY B 1 108 ? -0.416 -17.281 -10.156 1 95.94 108 GLY B CA 1
ATOM 3992 C C . GLY B 1 108 ? -1.323 -17.422 -8.945 1 95.94 108 GLY B C 1
ATOM 3993 O O . GLY B 1 108 ? -0.846 -17.562 -7.82 1 95.94 108 GLY B O 1
ATOM 3994 N N . LEU B 1 109 ? -2.639 -17.312 -9.062 1 95.94 109 LEU B N 1
ATOM 3995 C CA . LEU B 1 109 ? -3.615 -17.594 -8.016 1 95.94 109 LEU B CA 1
ATOM 3996 C C . LEU B 1 109 ? -4.496 -18.781 -8.406 1 95.94 109 LEU B C 1
ATOM 3998 O O . LEU B 1 109 ? -4.711 -19.031 -9.594 1 95.94 109 LEU B O 1
ATOM 4002 N N . PRO B 1 110 ? -4.992 -19.469 -7.375 1 96.75 110 PRO B N 1
ATOM 4003 C CA . PRO B 1 110 ? -5.965 -20.5 -7.715 1 96.75 110 PRO B CA 1
ATOM 4004 C C . PRO B 1 110 ? -7.176 -19.953 -8.469 1 96.75 110 PRO B C 1
ATOM 4006 O O . PRO B 1 110 ? -7.504 -18.781 -8.344 1 96.75 110 PRO B O 1
ATOM 4009 N N . VAL B 1 111 ? -7.785 -20.812 -9.164 1 92.81 111 VAL B N 1
ATOM 4010 C CA . VAL B 1 111 ? -8.914 -20.484 -10.023 1 92.81 111 VAL B CA 1
ATOM 4011 C C . VAL B 1 111 ? -9.914 -19.625 -9.25 1 92.81 111 VAL B C 1
ATOM 4013 O O . VAL B 1 111 ? -10.359 -20.016 -8.164 1 92.81 111 VAL B O 1
ATOM 4016 N N . CYS B 1 112 ? -10.133 -18.5 -9.781 1 91.25 112 CYS B N 1
ATOM 4017 C CA . CYS B 1 112 ? -11.133 -17.562 -9.305 1 91.25 112 CYS B CA 1
ATOM 4018 C C . CYS B 1 112 ? -12.312 -17.469 -10.273 1 91.25 112 CYS B C 1
ATOM 4020 O O . CYS B 1 112 ? -12.156 -17.031 -11.406 1 91.25 112 CYS B O 1
ATOM 4022 N N . ARG B 1 113 ? -13.484 -17.844 -9.789 1 92.25 113 ARG B N 1
ATOM 4023 C CA . ARG B 1 113 ? -14.672 -17.859 -10.641 1 92.25 113 ARG B CA 1
ATOM 4024 C C . ARG B 1 113 ? -14.906 -16.5 -11.281 1 92.25 113 ARG B C 1
ATOM 4026 O O . ARG B 1 113 ? -15.242 -16.406 -12.461 1 92.25 113 ARG B O 1
ATOM 4033 N N . SER B 1 114 ? -14.68 -15.43 -10.547 1 90.12 114 SER B N 1
ATOM 4034 C CA . SER B 1 114 ? -15 -14.07 -10.992 1 90.12 114 SER B CA 1
ATOM 4035 C C . SER B 1 114 ? -14.055 -13.617 -12.094 1 90.12 114 SER B C 1
ATOM 4037 O O . SER B 1 114 ? -14.328 -12.648 -12.797 1 90.12 114 SER B O 1
ATOM 4039 N N . ARG B 1 115 ? -12.93 -14.336 -12.273 1 92.69 115 ARG B N 1
ATOM 4040 C CA . ARG B 1 115 ? -11.93 -13.883 -13.242 1 92.69 115 ARG B CA 1
ATOM 4041 C C . ARG B 1 115 ? -11.844 -14.844 -14.422 1 92.69 115 ARG B C 1
ATOM 4043 O O . ARG B 1 115 ? -11.141 -14.57 -15.398 1 92.69 115 ARG B O 1
ATOM 4050 N N . LEU B 1 116 ? -12.578 -15.906 -14.375 1 94.31 116 LEU B N 1
ATOM 4051 C CA . LEU B 1 116 ? -12.422 -16.984 -15.336 1 94.31 116 LEU B CA 1
ATOM 4052 C C . LEU B 1 116 ? -12.789 -16.531 -16.75 1 94.31 116 LEU B C 1
ATOM 4054 O O . LEU B 1 116 ? -12.141 -16.922 -17.719 1 94.31 116 LEU B O 1
ATOM 4058 N N . GLU B 1 117 ? -13.812 -15.711 -16.875 1 94.38 117 GLU B N 1
ATOM 4059 C CA . GLU B 1 117 ? -14.219 -15.203 -18.188 1 94.38 117 GLU B CA 1
ATOM 4060 C C . GLU B 1 117 ? -13.102 -14.391 -18.828 1 94.38 117 GLU B C 1
ATOM 4062 O O . GLU B 1 117 ? -12.828 -14.539 -20.031 1 94.38 117 GLU B O 1
ATOM 4067 N N . GLU B 1 118 ? -12.469 -13.586 -18.047 1 95.31 118 GLU B N 1
ATOM 4068 C CA . GLU B 1 118 ? -11.383 -12.75 -18.562 1 95.31 118 GLU B CA 1
ATOM 4069 C C . GLU B 1 118 ? -10.164 -13.602 -18.922 1 95.31 118 GLU B C 1
ATOM 4071 O O . GLU B 1 118 ? -9.5 -13.352 -19.922 1 95.31 118 GLU B O 1
ATOM 4076 N N . LEU B 1 119 ? -9.875 -14.602 -18.062 1 95.62 119 LEU B N 1
ATOM 4077 C CA . LEU B 1 119 ? -8.758 -15.484 -18.344 1 95.62 119 LEU B CA 1
ATOM 4078 C C . LEU B 1 119 ? -8.992 -16.281 -19.625 1 95.62 119 LEU B C 1
ATOM 4080 O O . LEU B 1 119 ? -8.07 -16.484 -20.422 1 95.62 119 LEU B O 1
ATOM 4084 N N . TYR B 1 120 ? -10.242 -16.656 -19.828 1 95.31 120 TYR B N 1
ATOM 4085 C CA . TYR B 1 120 ? -10.602 -17.375 -21.047 1 95.31 120 TYR B CA 1
ATOM 4086 C C . TYR B 1 120 ? -10.43 -16.469 -22.266 1 95.31 120 TYR B C 1
ATOM 4088 O O . TYR B 1 120 ? -9.891 -16.891 -23.297 1 95.31 120 TYR B O 1
ATOM 4096 N N . GLU B 1 121 ? -10.875 -15.25 -22.141 1 95.12 121 GLU B N 1
ATOM 4097 C CA . GLU B 1 121 ? -10.711 -14.305 -23.234 1 95.12 121 GLU B CA 1
ATOM 4098 C C . GLU B 1 121 ? -9.234 -14.078 -23.562 1 95.12 121 GLU B C 1
ATOM 4100 O O . GLU B 1 121 ? -8.852 -13.977 -24.734 1 95.12 121 GLU B O 1
ATOM 4105 N N . LEU B 1 122 ? -8.398 -14.055 -22.562 1 95.56 122 LEU B N 1
ATOM 4106 C CA . LEU B 1 122 ? -6.961 -13.875 -22.734 1 95.56 122 LEU B CA 1
ATOM 4107 C C . LEU B 1 122 ? -6.352 -15.062 -23.469 1 95.56 122 LEU B C 1
ATOM 4109 O O . LEU B 1 122 ? -5.426 -14.898 -24.266 1 95.56 122 LEU B O 1
ATOM 4113 N N . SER B 1 123 ? -6.871 -16.25 -23.203 1 95.38 123 SER B N 1
ATOM 4114 C CA . SER B 1 123 ? -6.328 -17.484 -23.766 1 95.38 123 SER B CA 1
ATOM 4115 C C . SER B 1 123 ? -6.5 -17.516 -25.266 1 95.38 123 SER B C 1
ATOM 4117 O O . SER B 1 123 ? -5.82 -18.297 -25.953 1 95.38 123 SER B O 1
ATOM 4119 N N . LYS B 1 124 ? -7.352 -16.703 -25.797 1 94.62 124 LYS B N 1
ATOM 4120 C CA . LYS B 1 124 ? -7.57 -16.625 -27.234 1 94.62 124 LYS B CA 1
ATOM 4121 C C . LYS B 1 124 ? -6.465 -15.836 -27.922 1 94.62 124 LYS B C 1
ATOM 4123 O O . LYS B 1 124 ? -6.328 -15.883 -29.156 1 94.62 124 LYS B O 1
ATOM 4128 N N . ASN B 1 125 ? -5.656 -15.141 -27.156 1 95.81 125 ASN B N 1
ATOM 4129 C CA . ASN B 1 125 ? -4.691 -14.203 -27.719 1 95.81 125 ASN B CA 1
ATOM 4130 C C . ASN B 1 125 ? -3.258 -14.633 -27.422 1 95.81 125 ASN B C 1
ATOM 4132 O O . ASN B 1 125 ? -2.312 -13.891 -27.703 1 95.81 125 ASN B O 1
ATOM 4136 N N . VAL B 1 126 ? -2.99 -15.75 -26.812 1 96.44 126 VAL B N 1
ATOM 4137 C CA . VAL B 1 126 ? -1.678 -16.297 -26.484 1 96.44 126 VAL B CA 1
ATOM 4138 C C . VAL B 1 126 ? -1.71 -17.812 -26.594 1 96.44 126 VAL B C 1
ATOM 4140 O O . VAL B 1 126 ? -2.777 -18.438 -26.5 1 96.44 126 VAL B O 1
ATOM 4143 N N . LYS B 1 127 ? -0.598 -18.422 -26.781 1 96.75 127 LYS B N 1
ATOM 4144 C CA . LYS B 1 127 ? -0.531 -19.859 -27.016 1 96.75 127 LYS B CA 1
ATOM 4145 C C . LYS B 1 127 ? -1.068 -20.641 -25.828 1 96.75 127 LYS B C 1
ATOM 4147 O O . LYS B 1 127 ? -1.795 -21.625 -26 1 96.75 127 LYS B O 1
ATOM 4152 N N . SER B 1 128 ? -0.696 -20.219 -24.641 1 97.44 128 SER B N 1
ATOM 4153 C CA . SER B 1 128 ? -1.146 -20.969 -23.469 1 97.44 128 SER B CA 1
ATOM 4154 C C . SER B 1 128 ? -1.402 -20.031 -22.281 1 97.44 128 SER B C 1
ATOM 4156 O O . SER B 1 128 ? -0.586 -19.156 -21.984 1 97.44 128 SER B O 1
ATOM 4158 N N . VAL B 1 129 ? -2.564 -20.188 -21.672 1 97.56 129 VAL B N 1
ATOM 4159 C CA . VAL B 1 129 ? -2.861 -19.656 -20.344 1 97.56 129 VAL B CA 1
ATOM 4160 C C . VAL B 1 129 ? -3.102 -20.828 -19.375 1 97.56 129 VAL B C 1
ATOM 4162 O O . VAL B 1 129 ? -3.977 -21.656 -19.609 1 97.56 129 VAL B O 1
ATOM 4165 N N . ARG B 1 130 ? -2.291 -20.938 -18.391 1 98.25 130 ARG B N 1
ATOM 4166 C CA . ARG B 1 130 ? -2.381 -22.031 -17.438 1 98.25 130 ARG B CA 1
ATOM 4167 C C . ARG B 1 130 ? -2.949 -21.547 -16.109 1 98.25 130 ARG B C 1
ATOM 4169 O O . ARG B 1 130 ? -2.742 -20.391 -15.719 1 98.25 130 ARG B O 1
ATOM 4176 N N . LEU B 1 131 ? -3.682 -22.406 -15.438 1 98.19 131 LEU B N 1
ATOM 4177 C CA . LEU B 1 131 ? -4.34 -22.094 -14.172 1 98.19 131 LEU B CA 1
ATOM 4178 C C . LEU B 1 131 ? -3.754 -22.906 -13.031 1 98.19 131 LEU B C 1
ATOM 4180 O O . LEU B 1 131 ? -3.104 -23.938 -13.266 1 98.19 131 LEU B O 1
ATOM 4184 N N . LEU B 1 132 ? -3.932 -22.438 -11.859 1 97.88 132 LEU B N 1
ATOM 4185 C CA . LEU B 1 132 ? -3.531 -23.141 -10.641 1 97.88 132 LEU B CA 1
ATOM 4186 C C . LEU B 1 132 ? -4.746 -23.719 -9.922 1 97.88 132 LEU B C 1
ATOM 4188 O O . LEU B 1 132 ? -5.746 -23.016 -9.734 1 97.88 132 LEU B O 1
ATOM 4192 N N . ILE B 1 133 ? -4.676 -24.953 -9.562 1 97.88 133 ILE B N 1
ATOM 4193 C CA . ILE B 1 133 ? -5.746 -25.547 -8.766 1 97.88 133 ILE B CA 1
ATOM 4194 C C . ILE B 1 133 ? -5.148 -26.234 -7.543 1 97.88 133 ILE B C 1
ATOM 4196 O O . ILE B 1 133 ? -4.016 -26.719 -7.586 1 97.88 133 ILE B O 1
ATOM 4200 N N . ASP B 1 134 ? -5.879 -26.234 -6.441 1 97.31 134 ASP B N 1
ATOM 4201 C CA . ASP B 1 134 ? -5.449 -26.969 -5.246 1 97.31 134 ASP B CA 1
ATOM 4202 C C . ASP B 1 134 ? -6.652 -27.453 -4.445 1 97.31 134 ASP B C 1
ATOM 4204 O O . ASP B 1 134 ? -6.57 -27.609 -3.225 1 97.31 134 ASP B O 1
ATOM 4208 N N . ASN B 1 135 ? -7.777 -27.547 -5.156 1 96.94 135 ASN B N 1
ATOM 4209 C CA . ASN B 1 135 ? -9.031 -28 -4.559 1 96.94 135 ASN B CA 1
ATOM 4210 C C . ASN B 1 135 ? -9.945 -28.641 -5.594 1 96.94 135 ASN B C 1
ATOM 4212 O O . ASN B 1 135 ? -10.008 -28.203 -6.742 1 96.94 135 ASN B O 1
ATOM 4216 N N . LEU B 1 136 ? -10.75 -29.656 -5.172 1 96.88 136 LEU B N 1
ATOM 4217 C CA . LEU B 1 136 ? -11.672 -30.328 -6.074 1 96.88 136 LEU B CA 1
ATOM 4218 C C . LEU B 1 136 ? -12.711 -29.375 -6.621 1 96.88 136 LEU B C 1
ATOM 4220 O O . LEU B 1 136 ? -13.156 -29.516 -7.762 1 96.88 136 LEU B O 1
ATOM 4224 N N . ALA B 1 137 ? -13.047 -28.375 -5.824 1 96.88 137 ALA B N 1
ATOM 4225 C CA . ALA B 1 137 ? -14.055 -27.406 -6.234 1 96.88 137 ALA B CA 1
ATOM 4226 C C . ALA B 1 137 ? -13.602 -26.641 -7.477 1 96.88 137 ALA B C 1
ATOM 4228 O O . ALA B 1 137 ? -14.43 -26.172 -8.258 1 96.88 137 ALA B O 1
ATOM 4229 N N . HIS B 1 138 ? -12.305 -26.5 -7.637 1 97.81 138 HIS B N 1
ATOM 4230 C CA . HIS B 1 138 ? -11.789 -25.828 -8.82 1 97.81 138 HIS B CA 1
ATOM 4231 C C . HIS B 1 138 ? -12.133 -26.609 -10.094 1 97.81 138 HIS B C 1
ATOM 4233 O O . HIS B 1 138 ? -12.438 -26 -11.125 1 97.81 138 HIS B O 1
ATOM 4239 N N . ILE B 1 139 ? -12.086 -27.922 -10.023 1 97.25 139 ILE B N 1
ATOM 4240 C CA . ILE B 1 139 ? -12.438 -28.766 -11.156 1 97.25 139 ILE B CA 1
ATOM 4241 C C . ILE B 1 139 ? -13.906 -28.562 -11.516 1 97.25 139 ILE B C 1
ATOM 4243 O O . ILE B 1 139 ? -14.25 -28.406 -12.695 1 97.25 139 ILE B O 1
ATOM 4247 N N . ASP B 1 140 ? -14.734 -28.469 -10.469 1 96.75 140 ASP B N 1
ATOM 4248 C CA . ASP B 1 140 ? -16.156 -28.25 -10.695 1 96.75 140 ASP B CA 1
ATOM 4249 C C . ASP B 1 140 ? -16.406 -26.906 -11.359 1 96.75 140 ASP B C 1
ATOM 4251 O O . ASP B 1 140 ? -17.234 -26.797 -12.273 1 96.75 140 ASP B O 1
ATOM 4255 N N . ILE B 1 141 ? -15.703 -25.938 -10.938 1 96.88 141 ILE B N 1
ATOM 4256 C CA . ILE B 1 141 ? -15.836 -24.594 -11.492 1 96.88 141 ILE B CA 1
ATOM 4257 C C . ILE B 1 141 ? -15.453 -24.594 -12.969 1 96.88 141 ILE B C 1
ATOM 4259 O O . ILE B 1 141 ? -16.156 -24.031 -13.805 1 96.88 141 ILE B O 1
ATOM 4263 N N . LEU B 1 142 ? -14.383 -25.297 -13.32 1 97.44 142 LEU B N 1
ATOM 4264 C CA . LEU B 1 142 ? -13.891 -25.359 -14.695 1 97.44 142 LEU B CA 1
ATOM 4265 C C . LEU B 1 142 ? -14.844 -26.156 -15.578 1 97.44 142 LEU B C 1
ATOM 4267 O O . LEU B 1 142 ? -15.102 -25.766 -16.719 1 97.44 142 LEU B O 1
ATOM 4271 N N . LYS B 1 143 ? -15.406 -27.25 -15.016 1 96.62 143 LYS B N 1
ATOM 4272 C CA . LYS B 1 143 ? -16.391 -28.047 -15.758 1 96.62 143 LYS B CA 1
ATOM 4273 C C . LYS B 1 143 ? -17.625 -27.219 -16.094 1 96.62 143 LYS B C 1
ATOM 4275 O O . LYS B 1 143 ? -18.094 -27.234 -17.234 1 96.62 143 LYS B O 1
ATOM 4280 N N . GLN B 1 144 ? -18.062 -26.547 -15.086 1 96.56 144 GLN B N 1
ATOM 4281 C CA . GLN B 1 144 ? -19.25 -25.734 -15.281 1 96.56 144 GLN B CA 1
ATOM 4282 C C . GLN B 1 144 ? -19 -24.641 -16.312 1 96.56 144 GLN B C 1
ATOM 4284 O O . GLN B 1 144 ? -19.859 -24.375 -17.156 1 96.56 144 GLN B O 1
ATOM 4289 N N . PHE B 1 145 ? -17.891 -24.031 -16.219 1 96.69 145 PHE B N 1
ATOM 4290 C CA . PHE B 1 145 ? -17.547 -22.969 -17.156 1 96.69 145 PHE B CA 1
ATOM 4291 C C . PHE B 1 145 ? -17.422 -23.516 -18.578 1 96.69 145 PHE B C 1
ATOM 4293 O O . PHE B 1 145 ? -17.922 -22.906 -19.516 1 96.69 145 PHE B O 1
ATOM 4300 N N . ALA B 1 146 ? -16.75 -24.672 -18.75 1 96.62 146 ALA B N 1
ATOM 4301 C CA . ALA B 1 146 ? -16.578 -25.312 -20.047 1 96.62 146 ALA B CA 1
ATOM 4302 C C . ALA B 1 146 ? -17.922 -25.641 -20.688 1 96.62 146 ALA B C 1
ATOM 4304 O O . ALA B 1 146 ? -18.125 -25.438 -21.875 1 96.62 146 ALA B O 1
ATOM 4305 N N . GLN B 1 147 ? -18.797 -26.141 -19.875 1 95.75 147 GLN B N 1
ATOM 4306 C CA . GLN B 1 147 ? -20.125 -26.484 -20.359 1 95.75 147 GLN B CA 1
ATOM 4307 C C . GLN B 1 147 ? -20.891 -25.234 -20.797 1 95.75 147 GLN B C 1
ATOM 4309 O O . GLN B 1 147 ? -21.469 -25.219 -21.891 1 95.75 147 GLN B O 1
ATOM 4314 N N . LYS B 1 148 ? -20.859 -24.25 -19.969 1 95.5 148 LYS B N 1
ATOM 4315 C CA . LYS B 1 148 ? -21.594 -23.016 -20.219 1 95.5 148 LYS B CA 1
ATOM 4316 C C . LYS B 1 148 ? -21.125 -22.359 -21.516 1 95.5 148 LYS B C 1
ATOM 4318 O O . LYS B 1 148 ? -21.922 -21.766 -22.25 1 95.5 148 LYS B O 1
ATOM 4323 N N . HIS B 1 149 ? -19.844 -22.469 -21.797 1 94.19 149 HIS B N 1
ATOM 4324 C CA . HIS B 1 149 ? -19.281 -21.734 -22.922 1 94.19 149 HIS B CA 1
ATOM 4325 C C . HIS B 1 149 ? -18.938 -22.672 -24.078 1 94.19 149 HIS B C 1
ATOM 4327 O O . HIS B 1 149 ? -18.312 -22.25 -25.047 1 94.19 149 HIS B O 1
ATOM 4333 N N . SER B 1 150 ? -19.188 -23.969 -24 1 94.06 150 SER B N 1
ATOM 4334 C CA . SER B 1 150 ? -18.922 -24.969 -25.016 1 94.06 150 SER B CA 1
ATOM 4335 C C . SER B 1 150 ? -17.438 -24.984 -25.406 1 94.06 150 SER B C 1
ATOM 4337 O O . SER B 1 150 ? -17.109 -24.938 -26.594 1 94.06 150 SER B O 1
ATOM 4339 N N . ILE B 1 151 ? -16.688 -24.969 -24.328 1 91.44 151 ILE B N 1
ATOM 4340 C CA . ILE B 1 151 ? -15.242 -24.969 -24.531 1 91.44 151 ILE B CA 1
ATOM 4341 C C . ILE B 1 151 ? -14.781 -26.391 -24.875 1 91.44 151 ILE B C 1
ATOM 4343 O O . ILE B 1 151 ? -15.109 -27.344 -24.188 1 91.44 151 ILE B O 1
ATOM 4347 N N . LYS B 1 152 ? -14.008 -26.469 -25.969 1 86.62 152 LYS B N 1
ATOM 4348 C CA . LYS B 1 152 ? -13.562 -27.781 -26.453 1 86.62 152 LYS B CA 1
ATOM 4349 C C . LYS B 1 152 ? -12.125 -28.062 -26.016 1 86.62 152 LYS B C 1
ATOM 4351 O O . LYS B 1 152 ? -11.766 -29.203 -25.766 1 86.62 152 LYS B O 1
ATOM 4356 N N . ARG B 1 153 ? -11.32 -27 -25.984 1 91.5 153 ARG B N 1
ATOM 4357 C CA . ARG B 1 153 ? -9.922 -27.172 -25.578 1 91.5 153 ARG B CA 1
ATOM 4358 C C . ARG B 1 153 ? -9.797 -27.266 -24.062 1 91.5 153 ARG B C 1
ATOM 4360 O O . ARG B 1 153 ? -10.312 -26.406 -23.344 1 91.5 153 ARG B O 1
ATOM 4367 N N . PRO B 1 154 ? -9.141 -28.234 -23.594 1 95.62 154 PRO B N 1
ATOM 4368 C CA . PRO B 1 154 ? -9.008 -28.375 -22.141 1 95.62 154 PRO B CA 1
ATOM 4369 C C . PRO B 1 154 ? -8.211 -27.25 -21.5 1 95.62 154 PRO B C 1
ATOM 4371 O O . PRO B 1 154 ? -7.266 -26.734 -22.109 1 95.62 154 PRO B O 1
ATOM 4374 N N . PHE B 1 155 ? -8.633 -26.922 -20.281 1 97.19 155 PHE B N 1
ATOM 4375 C CA . PHE B 1 155 ? -7.836 -26 -19.469 1 97.19 155 PHE B CA 1
ATOM 4376 C C . PHE B 1 155 ? -6.516 -26.656 -19.062 1 97.19 155 PHE B C 1
ATOM 4378 O O . PHE B 1 155 ? -6.48 -27.828 -18.703 1 97.19 155 PHE B O 1
ATOM 4385 N N . SER B 1 156 ? -5.434 -26.016 -19.25 1 97.88 156 SER B N 1
ATOM 4386 C CA . SER B 1 156 ? -4.133 -26.484 -18.781 1 97.88 156 SER B CA 1
ATOM 4387 C C . SER B 1 156 ? -3.885 -26.047 -17.328 1 97.88 156 SER B C 1
ATOM 4389 O O . SER B 1 156 ? -4.008 -24.859 -17 1 97.88 156 SER B O 1
ATOM 4391 N N . VAL B 1 157 ? -3.529 -27 -16.422 1 98.12 157 VAL B N 1
ATOM 4392 C CA . VAL B 1 157 ? -3.5 -26.609 -15.016 1 98.12 157 VAL B CA 1
ATOM 4393 C C . VAL B 1 157 ? -2.215 -27.125 -14.367 1 98.12 157 VAL B C 1
ATOM 4395 O O . VAL B 1 157 ? -1.688 -28.172 -14.758 1 98.12 157 VAL B O 1
ATOM 4398 N N . PHE B 1 158 ? -1.671 -26.312 -13.43 1 98.31 158 PHE B N 1
ATOM 4399 C CA . PHE B 1 158 ? -0.754 -26.781 -12.398 1 98.31 158 PHE B CA 1
ATOM 4400 C C . PHE B 1 158 ? -1.509 -27.141 -11.125 1 98.31 158 PHE B C 1
ATOM 4402 O O . PHE B 1 158 ? -2.443 -26.438 -10.734 1 98.31 158 PHE B O 1
ATOM 4409 N N . ILE B 1 159 ? -1.161 -28.188 -10.516 1 97.81 159 ILE B N 1
ATOM 4410 C CA . ILE B 1 159 ? -1.629 -28.453 -9.156 1 97.81 159 ILE B CA 1
ATOM 4411 C C . ILE B 1 159 ? -0.631 -27.891 -8.148 1 97.81 159 ILE B C 1
ATOM 4413 O O . ILE B 1 159 ? 0.568 -28.172 -8.234 1 97.81 159 ILE B O 1
ATOM 4417 N N . LYS B 1 160 ? -1.145 -27.062 -7.27 1 96.75 160 LYS B N 1
ATOM 4418 C CA . LYS B 1 160 ? -0.294 -26.406 -6.281 1 96.75 160 LYS B CA 1
ATOM 4419 C C . LYS B 1 160 ? -0.048 -27.312 -5.078 1 96.75 160 LYS B C 1
ATOM 4421 O O . LYS B 1 160 ? -0.99 -27.859 -4.508 1 96.75 160 LYS B O 1
ATOM 4426 N N . ILE B 1 161 ? 1.198 -27.391 -4.703 1 93.94 161 ILE B N 1
ATOM 4427 C CA . ILE B 1 161 ? 1.618 -28.234 -3.59 1 93.94 161 ILE B CA 1
ATOM 4428 C C . ILE B 1 161 ? 2.115 -27.359 -2.441 1 93.94 161 ILE B C 1
ATOM 4430 O O . ILE B 1 161 ? 2.826 -26.375 -2.662 1 93.94 161 ILE B O 1
ATOM 4434 N N . ASP B 1 162 ? 1.656 -27.656 -1.268 1 89.69 162 ASP B N 1
ATOM 4435 C CA . ASP B 1 162 ? 2.119 -26.969 -0.066 1 89.69 162 ASP B CA 1
ATOM 4436 C C . ASP B 1 162 ? 3.32 -27.672 0.548 1 89.69 162 ASP B C 1
ATOM 4438 O O . ASP B 1 162 ? 3.246 -28.875 0.863 1 89.69 162 ASP B O 1
ATOM 4442 N N . MET B 1 163 ? 4.336 -26.891 0.791 1 80.56 163 MET B N 1
ATOM 4443 C CA . MET B 1 163 ? 5.551 -27.484 1.339 1 80.56 163 MET B CA 1
ATOM 4444 C C . MET B 1 163 ? 5.742 -27.094 2.799 1 80.56 163 MET B C 1
ATOM 4446 O O . MET B 1 163 ? 6.871 -27.031 3.289 1 80.56 163 MET B O 1
ATOM 4450 N N . GLY B 1 164 ? 4.699 -26.719 3.402 1 74.12 164 GLY B N 1
ATOM 4451 C CA . GLY B 1 164 ? 4.809 -26.469 4.832 1 74.12 164 GLY B CA 1
ATOM 4452 C C . GLY B 1 164 ? 4.547 -25.031 5.215 1 74.12 164 GLY B C 1
ATOM 4453 O O . GLY B 1 164 ? 4.441 -24.703 6.398 1 74.12 164 GLY B O 1
ATOM 4454 N N . THR B 1 165 ? 4.406 -24.141 4.289 1 71.5 165 THR B N 1
ATOM 4455 C CA . THR B 1 165 ? 4.227 -22.719 4.613 1 71.5 165 THR B CA 1
ATOM 4456 C C . THR B 1 165 ? 2.764 -22.422 4.938 1 71.5 165 THR B C 1
ATOM 4458 O O . THR B 1 165 ? 2.453 -21.391 5.535 1 71.5 165 THR B O 1
ATOM 4461 N N . SER B 1 166 ? 1.89 -23.297 4.523 1 75.94 166 SER B N 1
ATOM 4462 C CA . SER B 1 166 ? 0.45 -23.109 4.676 1 75.94 166 SER B CA 1
ATOM 4463 C C . SER B 1 166 ? -0.008 -21.797 4.027 1 75.94 166 SER B C 1
ATOM 4465 O O . SER B 1 166 ? -0.905 -21.125 4.543 1 75.94 166 SER B O 1
ATOM 4467 N N . ARG B 1 167 ? 0.682 -21.375 3.01 1 75.94 167 ARG B N 1
ATOM 4468 C CA . ARG B 1 167 ? 0.246 -20.25 2.203 1 75.94 167 ARG B CA 1
ATOM 4469 C C . ARG B 1 167 ? -0.861 -20.656 1.236 1 75.94 167 ARG B C 1
ATOM 4471 O O . ARG B 1 167 ? -1.877 -19.969 1.12 1 75.94 167 ARG B O 1
ATOM 4478 N N . ALA B 1 168 ? -0.583 -21.703 0.514 1 82.12 168 ALA B N 1
ATOM 4479 C CA . ALA B 1 168 ? -1.556 -22.297 -0.407 1 82.12 168 ALA B CA 1
ATOM 4480 C C . ALA B 1 168 ? -1.1 -23.656 -0.893 1 82.12 168 ALA B C 1
ATOM 4482 O O . ALA B 1 168 ? 0.093 -23.969 -0.861 1 82.12 168 ALA B O 1
ATOM 4483 N N . GLY B 1 169 ? -2.09 -24.438 -1.256 1 87 169 GLY B N 1
ATOM 4484 C CA . GLY B 1 169 ? -1.771 -25.734 -1.832 1 87 169 GLY B CA 1
ATOM 4485 C C . GLY B 1 169 ? -2.084 -26.891 -0.902 1 87 169 GLY B C 1
ATOM 4486 O O . GLY B 1 169 ? -2.547 -26.672 0.221 1 87 169 GLY B O 1
ATOM 4487 N N . LEU B 1 170 ? -1.861 -28.125 -1.408 1 90.12 170 LEU B N 1
ATOM 4488 C CA . LEU B 1 170 ? -2.125 -29.344 -0.664 1 90.12 170 LEU B CA 1
ATOM 4489 C C . LEU B 1 170 ? -0.824 -30.031 -0.271 1 90.12 170 LEU B C 1
ATOM 4491 O O . LEU B 1 170 ? 0.154 -30 -1.021 1 90.12 170 LEU B O 1
ATOM 4495 N N . GLN B 1 171 ? -0.873 -30.656 0.831 1 88.81 171 GLN B N 1
ATOM 4496 C CA . GLN B 1 171 ? 0.316 -31.328 1.342 1 88.81 171 GLN B CA 1
ATOM 4497 C C . GLN B 1 171 ? 0.662 -32.562 0.498 1 88.81 171 GLN B C 1
ATOM 4499 O O . GLN B 1 171 ? -0.224 -33.312 0.115 1 88.81 171 GLN B O 1
ATOM 4504 N N . VAL B 1 172 ? 1.913 -32.688 0.323 1 86.25 172 VAL B N 1
ATOM 4505 C CA . VAL B 1 172 ? 2.389 -33.812 -0.463 1 86.25 172 VAL B CA 1
ATOM 4506 C C . VAL B 1 172 ? 2.057 -35.125 0.259 1 86.25 172 VAL B C 1
ATOM 4508 O O . VAL B 1 172 ? 2.221 -35.219 1.478 1 86.25 172 VAL B O 1
ATOM 4511 N N . GLY B 1 173 ? 1.554 -36.031 -0.462 1 82.62 173 GLY B N 1
ATOM 4512 C CA . GLY B 1 173 ? 1.255 -37.344 0.091 1 82.62 173 GLY B CA 1
ATOM 4513 C C . GLY B 1 173 ? -0.093 -37.406 0.786 1 82.62 173 GLY B C 1
ATOM 4514 O O . GLY B 1 173 ? -0.518 -38.469 1.234 1 82.62 173 GLY B O 1
ATOM 4515 N N . SER B 1 174 ? -0.768 -36.312 0.812 1 89.5 174 SER B N 1
ATOM 4516 C CA . SER B 1 174 ? -2.074 -36.312 1.464 1 89.5 174 SER B CA 1
ATOM 4517 C C . SER B 1 174 ? -3.135 -36.969 0.583 1 89.5 174 SER B C 1
ATOM 4519 O O . SER B 1 174 ? -3.014 -36.969 -0.644 1 89.5 174 SER B O 1
ATOM 4521 N N . PRO B 1 175 ? -4.156 -37.531 1.239 1 92.88 175 PRO B N 1
ATOM 4522 C CA . PRO B 1 175 ? -5.266 -38.094 0.454 1 92.88 175 PRO B CA 1
ATOM 4523 C C . PRO B 1 175 ? -5.949 -37.031 -0.418 1 92.88 175 PRO B C 1
ATOM 4525 O O . PRO B 1 175 ? -6.406 -37.344 -1.52 1 92.88 175 PRO B O 1
ATOM 4528 N N . GLU B 1 176 ? -5.977 -35.812 0.072 1 93.19 176 GLU B N 1
ATOM 4529 C CA . GLU B 1 176 ? -6.609 -34.75 -0.673 1 93.19 176 GLU B CA 1
ATOM 4530 C C . GLU B 1 176 ? -5.871 -34.469 -1.98 1 93.19 176 GLU B C 1
ATOM 4532 O O . GLU B 1 176 ? -6.496 -34.25 -3.02 1 93.19 176 GLU B O 1
ATOM 45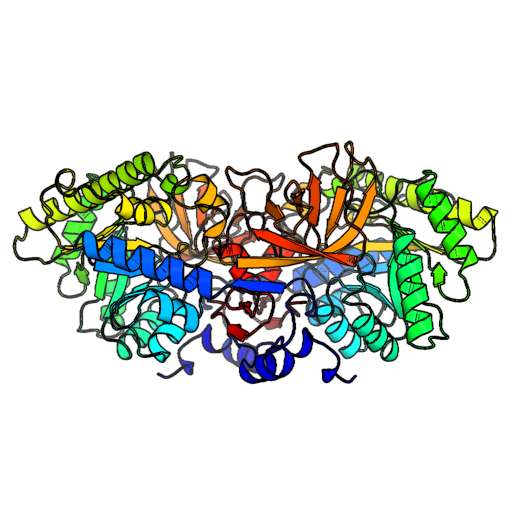37 N N . LEU B 1 177 ? -4.578 -34.531 -1.896 1 94.88 177 LEU B N 1
ATOM 4538 C CA . LEU B 1 177 ? -3.777 -34.281 -3.094 1 94.88 177 LEU B CA 1
ATOM 4539 C C . LEU B 1 177 ? -3.969 -35.438 -4.094 1 94.88 177 LEU B C 1
ATOM 4541 O O . LEU B 1 177 ? -4.141 -35.188 -5.293 1 94.88 177 LEU B O 1
ATOM 4545 N N . GLN B 1 178 ? -3.938 -36.656 -3.631 1 95.5 178 GLN B N 1
ATOM 4546 C CA . GLN B 1 178 ? -4.121 -37.812 -4.504 1 95.5 178 GLN B CA 1
ATOM 4547 C C . GLN B 1 178 ? -5.488 -37.781 -5.188 1 95.5 178 GLN B C 1
ATOM 4549 O O . GLN B 1 178 ? -5.598 -38.031 -6.383 1 95.5 178 GLN B O 1
ATOM 4554 N N . ASP B 1 179 ? -6.465 -37.406 -4.387 1 96.75 179 ASP B N 1
ATOM 4555 C CA . ASP B 1 179 ? -7.816 -37.312 -4.926 1 96.75 179 ASP B CA 1
ATOM 4556 C C . ASP B 1 179 ? -7.883 -36.219 -6.016 1 96.75 179 ASP B C 1
ATOM 4558 O O . ASP B 1 179 ? -8.523 -36.438 -7.051 1 96.75 179 ASP B O 1
ATOM 4562 N N . LEU B 1 180 ? -7.246 -35.125 -5.754 1 97.06 180 LEU B N 1
ATOM 4563 C CA . LEU B 1 180 ? -7.238 -34.062 -6.734 1 97.06 180 LEU B CA 1
ATOM 4564 C C . LEU B 1 180 ? -6.531 -34.469 -8.016 1 97.06 180 LEU B C 1
ATOM 4566 O O . LEU B 1 180 ? -7.008 -34.188 -9.117 1 97.06 180 LEU B O 1
ATOM 4570 N N . ILE B 1 181 ? -5.395 -35.188 -7.887 1 96.94 181 ILE B N 1
ATOM 4571 C CA . ILE B 1 181 ? -4.648 -35.688 -9.039 1 96.94 181 ILE B CA 1
ATOM 4572 C C . ILE B 1 181 ? -5.52 -36.656 -9.836 1 96.94 181 ILE B C 1
ATOM 4574 O O . ILE B 1 181 ? -5.676 -36.5 -11.055 1 96.94 181 ILE B O 1
ATOM 4578 N N . ASP B 1 182 ? -6.121 -37.594 -9.172 1 97.12 182 ASP B N 1
ATOM 4579 C CA . ASP B 1 182 ? -6.934 -38.625 -9.828 1 97.12 182 ASP B CA 1
ATOM 4580 C C . ASP B 1 182 ? -8.125 -38 -10.555 1 97.12 182 ASP B C 1
ATOM 4582 O O . ASP B 1 182 ? -8.422 -38.344 -11.695 1 97.12 182 ASP B O 1
ATOM 4586 N N . THR B 1 183 ? -8.758 -37.094 -9.859 1 97.44 183 THR B N 1
ATOM 4587 C CA . THR B 1 183 ? -9.922 -36.438 -10.445 1 97.44 183 THR B CA 1
ATOM 4588 C C . THR B 1 183 ? -9.516 -35.594 -11.672 1 97.44 183 THR B C 1
ATOM 4590 O O . THR B 1 183 ? -10.242 -35.562 -12.672 1 97.44 183 THR B O 1
ATOM 4593 N N . THR B 1 184 ? -8.391 -34.938 -11.594 1 96.44 184 THR B N 1
ATOM 4594 C CA . THR B 1 184 ? -7.883 -34.156 -12.711 1 96.44 184 THR B CA 1
ATOM 4595 C C . THR B 1 184 ? -7.59 -35.031 -13.914 1 96.44 184 THR B C 1
ATOM 4597 O O . THR B 1 184 ? -7.988 -34.719 -15.039 1 96.44 184 THR B O 1
ATOM 4600 N N . LEU B 1 185 ? -6.941 -36.188 -13.68 1 95.62 185 LEU B N 1
ATOM 4601 C CA . LEU B 1 185 ? -6.598 -37.125 -14.758 1 95.62 185 LEU B CA 1
ATOM 4602 C C . LEU B 1 185 ? -7.855 -37.719 -15.398 1 95.62 185 LEU B C 1
ATOM 4604 O O . LEU B 1 185 ? -7.891 -37.938 -16.609 1 95.62 185 LEU B O 1
ATOM 4608 N N . ASN B 1 186 ? -8.859 -37.875 -14.586 1 95.25 186 ASN B N 1
ATOM 4609 C CA . ASN B 1 186 ? -10.109 -38.438 -15.07 1 95.25 186 ASN B CA 1
ATOM 4610 C C . ASN B 1 186 ? -10.938 -37.406 -15.828 1 95.25 186 ASN B C 1
ATOM 4612 O O . ASN B 1 186 ? -11.883 -37.781 -16.531 1 95.25 186 ASN B O 1
ATOM 4616 N N . ALA B 1 187 ? -10.602 -36.188 -15.648 1 94.5 187 ALA B N 1
ATOM 4617 C CA . ALA B 1 187 ? -11.32 -35.094 -16.328 1 94.5 187 ALA B CA 1
ATOM 4618 C C . ALA B 1 187 ? -10.531 -34.594 -17.531 1 94.5 187 ALA B C 1
ATOM 4620 O O . ALA B 1 187 ? -10.602 -33.406 -17.875 1 94.5 187 ALA B O 1
ATOM 4621 N N . SER B 1 188 ? -9.844 -35.406 -18.203 1 90.25 188 SER B N 1
ATOM 4622 C CA . SER B 1 188 ? -8.883 -35.031 -19.25 1 90.25 188 SER B CA 1
ATOM 4623 C C . SER B 1 188 ? -9.562 -34.344 -20.422 1 90.25 188 SER B C 1
ATOM 4625 O O . SER B 1 188 ? -8.922 -33.625 -21.188 1 90.25 188 SER B O 1
ATOM 4627 N N . GLY B 1 189 ? -10.805 -34.469 -20.625 1 92.25 189 GLY B N 1
ATOM 4628 C CA . GLY B 1 189 ? -11.531 -33.781 -21.688 1 92.25 189 GLY B CA 1
ATOM 4629 C C . GLY B 1 189 ? -11.727 -32.312 -21.406 1 92.25 189 GLY B C 1
ATOM 4630 O O . GLY B 1 189 ? -11.961 -31.531 -22.328 1 92.25 189 GLY B O 1
ATOM 4631 N N . ILE B 1 190 ? -11.602 -31.953 -20.156 1 94.88 190 ILE B N 1
ATOM 4632 C CA . ILE B 1 190 ? -11.859 -30.578 -19.734 1 94.88 190 ILE B CA 1
ATOM 4633 C C . ILE B 1 190 ? -10.586 -29.953 -19.172 1 94.88 190 ILE B C 1
ATOM 4635 O O . ILE B 1 190 ? -10.352 -28.75 -19.312 1 94.88 190 ILE B O 1
ATOM 4639 N N . ILE B 1 191 ? -9.812 -30.797 -18.547 1 96.38 191 ILE B N 1
ATOM 4640 C CA . ILE B 1 191 ? -8.625 -30.312 -17.844 1 96.38 191 ILE B CA 1
ATOM 4641 C C . ILE B 1 191 ? -7.418 -31.156 -18.25 1 96.38 191 ILE B C 1
ATOM 4643 O O . ILE B 1 191 ? -7.492 -32.375 -18.266 1 96.38 191 ILE B O 1
ATOM 4647 N N . ASN B 1 192 ? -6.383 -30.547 -18.562 1 96.19 192 ASN B N 1
ATOM 4648 C CA . ASN B 1 192 ? -5.09 -31.172 -18.812 1 96.19 192 ASN B CA 1
ATOM 4649 C C . ASN B 1 192 ? -4.078 -30.828 -17.734 1 96.19 192 ASN B C 1
ATOM 4651 O O . ASN B 1 192 ? -3.775 -29.656 -17.516 1 96.19 192 ASN B O 1
ATOM 4655 N N . LEU B 1 193 ? -3.609 -31.844 -17.047 1 97.44 193 LEU B N 1
ATOM 4656 C CA . LEU B 1 193 ? -2.586 -31.609 -16.031 1 97.44 193 LEU B CA 1
ATOM 4657 C C . LEU B 1 193 ? -1.248 -31.266 -16.688 1 97.44 193 LEU B C 1
ATOM 4659 O O . LEU B 1 193 ? -0.651 -32.094 -17.359 1 97.44 193 LEU B O 1
ATOM 4663 N N . PHE B 1 194 ? -0.813 -30.047 -16.484 1 97.88 194 PHE B N 1
ATOM 4664 C CA . PHE B 1 194 ? 0.452 -29.578 -17.047 1 97.88 194 PHE B CA 1
ATOM 4665 C C . PHE B 1 194 ? 1.611 -29.938 -16.125 1 97.88 194 PHE B C 1
ATOM 4667 O O . PHE B 1 194 ? 2.711 -30.234 -16.594 1 97.88 194 PHE B O 1
ATOM 4674 N N . GLY B 1 195 ? 1.351 -29.891 -14.836 1 98 195 GLY B N 1
ATOM 4675 C CA . GLY B 1 195 ? 2.4 -30.219 -13.883 1 98 195 GLY B CA 1
ATOM 4676 C C . GLY B 1 195 ? 2.057 -29.828 -12.461 1 98 195 GLY B C 1
ATOM 4677 O O . GLY B 1 195 ? 0.882 -29.766 -12.094 1 98 195 GLY B O 1
ATOM 4678 N N . PHE B 1 196 ? 3.135 -29.688 -11.625 1 97.44 196 PHE B N 1
ATOM 4679 C CA . PHE B 1 196 ? 3 -29.344 -10.211 1 97.44 196 PHE B CA 1
ATOM 4680 C C . PHE B 1 196 ? 3.758 -28.062 -9.891 1 97.44 196 PHE B C 1
ATOM 4682 O O . PHE B 1 196 ? 4.797 -27.781 -10.492 1 97.44 196 PHE B O 1
ATOM 4689 N N . TYR B 1 197 ? 3.176 -27.266 -9.023 1 96.75 197 TYR B N 1
ATOM 4690 C CA . TYR B 1 197 ? 3.721 -25.969 -8.656 1 96.75 197 TYR B CA 1
ATOM 4691 C C . TYR B 1 197 ? 3.988 -25.906 -7.156 1 96.75 197 TYR B C 1
ATOM 4693 O O . TYR B 1 197 ? 3.066 -26.016 -6.348 1 96.75 197 TYR B O 1
ATOM 4701 N N . CYS B 1 198 ? 5.246 -25.688 -6.832 1 93.12 198 CYS B N 1
ATOM 4702 C CA . CYS B 1 198 ? 5.656 -25.594 -5.434 1 93.12 198 CYS B CA 1
ATOM 4703 C C . CYS B 1 198 ? 6.332 -24.25 -5.16 1 93.12 198 CYS B C 1
ATOM 4705 O O . CYS B 1 198 ? 7.203 -23.828 -5.922 1 93.12 198 CYS B O 1
ATOM 4707 N N . HIS B 1 199 ? 5.871 -23.609 -4.113 1 87.81 199 HIS B N 1
ATOM 4708 C CA . HIS B 1 199 ? 6.469 -22.344 -3.693 1 87.81 199 HIS B CA 1
ATOM 4709 C C . HIS B 1 199 ? 6.875 -22.391 -2.225 1 87.81 199 HIS B C 1
ATOM 4711 O O . HIS B 1 199 ? 6.023 -22.516 -1.343 1 87.81 199 HIS B O 1
ATOM 4717 N N . ALA B 1 200 ? 8.133 -22.266 -1.978 1 78.94 200 ALA B N 1
ATOM 4718 C CA . ALA B 1 200 ? 8.625 -22.297 -0.604 1 78.94 200 ALA B CA 1
ATOM 4719 C C . ALA B 1 200 ? 8.734 -20.875 -0.032 1 78.94 200 ALA B C 1
ATOM 4721 O O . ALA B 1 200 ? 9.844 -20.375 0.169 1 78.94 200 ALA B O 1
ATOM 4722 N N . GLY B 1 201 ? 7.684 -20.328 0.337 1 76.56 201 GLY B N 1
ATOM 4723 C CA . GLY B 1 201 ? 7.68 -18.984 0.904 1 76.56 201 GLY B CA 1
ATOM 4724 C C . GLY B 1 201 ? 8.547 -18.859 2.145 1 76.56 201 GLY B C 1
ATOM 4725 O O . GLY B 1 201 ? 9.133 -17.812 2.395 1 76.56 201 GLY B O 1
ATOM 4726 N N . HIS B 1 202 ? 8.742 -19.953 2.926 1 78.25 202 HIS B N 1
ATOM 4727 C CA . HIS B 1 202 ? 9.516 -19.953 4.16 1 78.25 202 HIS B CA 1
ATOM 4728 C C . HIS B 1 202 ? 11.008 -19.828 3.871 1 78.25 202 HIS B C 1
ATOM 4730 O O . HIS B 1 202 ? 11.805 -19.562 4.777 1 78.25 202 HIS B O 1
ATOM 4736 N N . SER B 1 203 ? 11.312 -19.969 2.629 1 82.06 203 SER B N 1
ATOM 4737 C CA . SER B 1 203 ? 12.719 -19.859 2.26 1 82.06 203 SER B CA 1
ATOM 4738 C C . SER B 1 203 ? 13.227 -18.438 2.469 1 82.06 203 SER B C 1
ATOM 4740 O O . SER B 1 203 ? 14.438 -18.203 2.496 1 82.06 203 SER B O 1
ATOM 4742 N N . TYR B 1 204 ? 12.352 -17.531 2.619 1 82.62 204 TYR B N 1
ATOM 4743 C CA . TYR B 1 204 ? 12.742 -16.156 2.953 1 82.62 204 TYR B CA 1
ATOM 4744 C C . TYR B 1 204 ? 13.43 -16.109 4.312 1 82.62 204 TYR B C 1
ATOM 4746 O O . TYR B 1 204 ? 14.094 -15.117 4.637 1 82.62 204 TYR B O 1
ATOM 4754 N N . GLY B 1 205 ? 13.266 -17.125 5.066 1 84.38 205 GLY B N 1
ATOM 4755 C CA . GLY B 1 205 ? 13.906 -17.219 6.371 1 84.38 205 GLY B CA 1
ATOM 4756 C C . GLY B 1 205 ? 15.297 -17.828 6.305 1 84.38 205 GLY B C 1
ATOM 4757 O O . GLY B 1 205 ? 15.97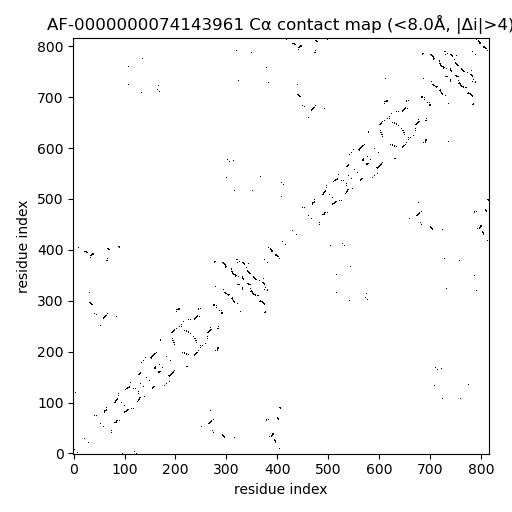7 -17.953 7.328 1 84.38 205 GLY B O 1
ATOM 4758 N N . ALA B 1 206 ? 15.68 -18.203 5.078 1 85.81 206 ALA B N 1
ATOM 4759 C CA . ALA B 1 206 ? 17.016 -18.781 4.926 1 85.81 206 ALA B CA 1
ATOM 4760 C C . ALA B 1 206 ? 18.094 -17.766 5.336 1 85.81 206 ALA B C 1
ATOM 4762 O O . ALA B 1 206 ? 17.875 -16.547 5.238 1 85.81 206 ALA B O 1
ATOM 4763 N N . SER B 1 207 ? 19.25 -18.344 5.785 1 90 207 SER B N 1
ATOM 4764 C CA . SER B 1 207 ? 20.312 -17.453 6.227 1 90 207 SER B CA 1
ATOM 4765 C C . SER B 1 207 ? 21.594 -17.703 5.441 1 90 207 SER B C 1
ATOM 4767 O O . SER B 1 207 ? 22.641 -17.141 5.762 1 90 207 SER B O 1
ATOM 4769 N N . SER B 1 208 ? 21.5 -18.625 4.516 1 90.12 208 SER B N 1
ATOM 4770 C CA . SER B 1 208 ? 22.641 -18.906 3.66 1 90.12 208 SER B CA 1
ATOM 4771 C C . SER B 1 208 ? 22.203 -19.547 2.344 1 90.12 208 SER B C 1
ATOM 4773 O O . SER B 1 208 ? 21.078 -20.031 2.229 1 90.12 208 SER B O 1
ATOM 4775 N N . ILE B 1 209 ? 23.141 -19.547 1.44 1 89.75 209 ILE B N 1
ATOM 4776 C CA . ILE B 1 209 ? 22.875 -20.141 0.134 1 89.75 209 ILE B CA 1
ATOM 4777 C C . ILE B 1 209 ? 22.688 -21.641 0.278 1 89.75 209 ILE B C 1
ATOM 4779 O O . ILE B 1 209 ? 21.875 -22.25 -0.434 1 89.75 209 ILE B O 1
ATOM 4783 N N . GLU B 1 210 ? 23.359 -22.25 1.231 1 89.88 210 GLU B N 1
ATOM 4784 C CA . GLU B 1 210 ? 23.234 -23.672 1.48 1 89.88 210 GLU B CA 1
ATOM 4785 C C . GLU B 1 210 ? 21.844 -24.016 2.02 1 89.88 210 GLU B C 1
ATOM 4787 O O . GLU B 1 210 ? 21.234 -25 1.593 1 89.88 210 GLU B O 1
ATOM 4792 N N . GLU B 1 211 ? 21.469 -23.203 2.91 1 91 211 GLU B N 1
ATOM 4793 C CA . GLU B 1 211 ? 20.125 -23.406 3.439 1 91 211 GLU B CA 1
ATOM 4794 C C . GLU B 1 211 ? 19.062 -23.219 2.354 1 91 211 GLU B C 1
ATOM 4796 O O . GLU B 1 211 ? 18.109 -24 2.271 1 91 211 GLU B O 1
ATOM 4801 N N . ALA B 1 212 ? 19.25 -22.234 1.521 1 91.06 212 ALA B N 1
ATOM 4802 C CA . ALA B 1 212 ? 18.344 -22 0.405 1 91.06 212 ALA B CA 1
ATOM 4803 C C . ALA B 1 212 ? 18.344 -23.188 -0.566 1 91.06 212 ALA B C 1
ATOM 4805 O O . ALA B 1 212 ? 17.297 -23.562 -1.095 1 91.06 212 ALA B O 1
ATOM 4806 N N . ARG B 1 213 ? 19.469 -23.734 -0.759 1 91.06 213 ARG B N 1
ATOM 4807 C CA . ARG B 1 213 ? 19.578 -24.906 -1.623 1 91.06 213 ARG B CA 1
ATOM 4808 C C . ARG B 1 213 ? 18.781 -26.078 -1.062 1 91.06 213 ARG B C 1
ATOM 4810 O O . ARG B 1 213 ? 18.125 -26.797 -1.808 1 91.06 213 ARG B O 1
ATOM 4817 N N . ASN B 1 214 ? 18.875 -26.219 0.21 1 90.81 214 ASN B N 1
ATOM 4818 C CA . ASN B 1 214 ? 18.109 -27.297 0.838 1 90.81 214 ASN B CA 1
ATOM 4819 C C . ASN B 1 214 ? 16.609 -27.094 0.669 1 90.81 214 ASN B C 1
ATOM 4821 O O . ASN B 1 214 ? 15.875 -28.062 0.433 1 90.81 214 ASN B O 1
ATOM 4825 N N . TYR B 1 215 ? 16.219 -25.875 0.798 1 89.75 215 TYR B N 1
ATOM 4826 C CA . TYR B 1 215 ? 14.812 -25.562 0.545 1 89.75 215 TYR B CA 1
ATOM 4827 C C . TYR B 1 215 ? 14.438 -25.875 -0.896 1 89.75 215 TYR B C 1
ATOM 4829 O O . TYR B 1 215 ? 13.352 -26.422 -1.155 1 89.75 215 TYR B O 1
ATOM 4837 N N . LEU B 1 216 ? 15.305 -25.578 -1.798 1 90.62 216 LEU B N 1
ATOM 4838 C CA . LEU B 1 216 ? 15.055 -25.859 -3.209 1 90.62 216 LEU B CA 1
ATOM 4839 C C . LEU B 1 216 ? 14.914 -27.359 -3.445 1 90.62 216 LEU B C 1
ATOM 4841 O O . LEU B 1 216 ? 13.992 -27.797 -4.133 1 90.62 216 LEU B O 1
ATOM 4845 N N . LEU B 1 217 ? 15.797 -28.109 -2.867 1 91.94 217 LEU B N 1
ATOM 4846 C CA . LEU B 1 217 ? 15.758 -29.547 -3.016 1 91.94 217 LEU B CA 1
ATOM 4847 C C . LEU B 1 217 ? 14.477 -30.125 -2.428 1 91.94 217 LEU B C 1
ATOM 4849 O O . LEU B 1 217 ? 13.898 -31.062 -2.984 1 91.94 217 LEU B O 1
ATOM 4853 N N . ASP B 1 218 ? 14.102 -29.516 -1.324 1 90.88 218 ASP B N 1
ATOM 4854 C CA . ASP B 1 218 ? 12.852 -29.953 -0.711 1 90.88 218 ASP B CA 1
ATOM 4855 C C . ASP B 1 218 ? 11.664 -29.703 -1.64 1 90.88 218 ASP B C 1
ATOM 4857 O O . ASP B 1 218 ? 10.75 -30.516 -1.735 1 90.88 218 ASP B O 1
ATOM 4861 N N . GLU B 1 219 ? 11.695 -28.562 -2.287 1 91.5 219 GLU B N 1
ATOM 4862 C CA . GLU B 1 219 ? 10.656 -28.25 -3.262 1 91.5 219 GLU B CA 1
ATOM 4863 C C . GLU B 1 219 ? 10.648 -29.25 -4.41 1 91.5 219 GLU B C 1
ATOM 4865 O O . GLU B 1 219 ? 9.586 -29.734 -4.809 1 91.5 219 GLU B O 1
ATOM 4870 N N . ILE B 1 220 ? 11.773 -29.547 -4.887 1 93.31 220 ILE B N 1
ATOM 4871 C CA . ILE B 1 220 ? 11.922 -30.469 -6.004 1 93.31 220 ILE B CA 1
ATOM 4872 C C . ILE B 1 220 ? 11.398 -31.844 -5.602 1 93.31 220 ILE B C 1
ATOM 4874 O O . ILE B 1 220 ? 10.633 -32.469 -6.34 1 93.31 220 ILE B O 1
ATOM 4878 N N . ARG B 1 221 ? 11.758 -32.25 -4.422 1 93.06 221 ARG B N 1
ATOM 4879 C CA . ARG B 1 221 ? 11.344 -33.562 -3.941 1 93.06 221 ARG B CA 1
ATOM 4880 C C . ARG B 1 221 ? 9.82 -33.625 -3.809 1 93.06 221 ARG B C 1
ATOM 4882 O O . ARG B 1 221 ? 9.211 -34.625 -4.199 1 93.06 221 ARG B O 1
ATOM 4889 N N . ALA B 1 222 ? 9.273 -32.594 -3.289 1 92.31 222 ALA B N 1
ATOM 4890 C CA . ALA B 1 222 ? 7.828 -32.562 -3.098 1 92.31 222 ALA B CA 1
ATOM 4891 C C . ALA B 1 222 ? 7.094 -32.656 -4.434 1 92.31 222 ALA B C 1
ATOM 4893 O O . ALA B 1 222 ? 6.188 -33.5 -4.59 1 92.31 222 ALA B O 1
ATOM 4894 N N . ALA B 1 223 ? 7.484 -31.875 -5.348 1 94.75 223 ALA B N 1
ATOM 4895 C CA . ALA B 1 223 ? 6.879 -31.922 -6.68 1 94.75 223 ALA B CA 1
ATOM 4896 C C . ALA B 1 223 ? 7.102 -33.281 -7.348 1 94.75 223 ALA B C 1
ATOM 4898 O O . ALA B 1 223 ? 6.211 -33.781 -8.023 1 94.75 223 ALA B O 1
ATOM 4899 N N . ASN B 1 224 ? 8.273 -33.781 -7.09 1 95.38 224 ASN B N 1
ATOM 4900 C CA . ASN B 1 224 ? 8.648 -35.031 -7.738 1 95.38 224 ASN B CA 1
ATOM 4901 C C . ASN B 1 224 ? 7.848 -36.219 -7.195 1 95.38 224 ASN B C 1
ATOM 4903 O O . ASN B 1 224 ? 7.531 -37.156 -7.934 1 95.38 224 ASN B O 1
ATOM 4907 N N . VAL B 1 225 ? 7.543 -36.188 -5.957 1 94.56 225 VAL B N 1
ATOM 4908 C CA . VAL B 1 225 ? 6.719 -37.25 -5.352 1 94.56 225 VAL B CA 1
ATOM 4909 C C . VAL B 1 225 ? 5.336 -37.25 -5.996 1 94.56 225 VAL B C 1
ATOM 4911 O O . VAL B 1 225 ? 4.797 -38.312 -6.324 1 94.56 225 VAL B O 1
ATOM 4914 N N . ALA B 1 226 ? 4.812 -36.094 -6.16 1 95.25 226 ALA B N 1
ATOM 4915 C CA . ALA B 1 226 ? 3.514 -35.969 -6.824 1 95.25 226 ALA B CA 1
ATOM 4916 C C . ALA B 1 226 ? 3.59 -36.469 -8.266 1 95.25 226 ALA B C 1
ATOM 4918 O O . ALA B 1 226 ? 2.688 -37.156 -8.742 1 95.25 226 ALA B O 1
ATOM 4919 N N . ALA B 1 227 ? 4.664 -36.125 -8.945 1 96.38 227 ALA B N 1
ATOM 4920 C CA . ALA B 1 227 ? 4.855 -36.5 -10.336 1 96.38 227 ALA B CA 1
ATOM 4921 C C . ALA B 1 227 ? 5 -38.031 -10.453 1 96.38 227 ALA B C 1
ATOM 4923 O O . ALA B 1 227 ? 4.504 -38.625 -11.406 1 96.38 227 ALA B O 1
ATOM 4924 N N . GLU B 1 228 ? 5.703 -38.562 -9.516 1 96.25 228 GLU B N 1
ATOM 4925 C CA . GLU B 1 228 ? 5.863 -40.031 -9.508 1 96.25 228 GLU B CA 1
ATOM 4926 C C . GLU B 1 228 ? 4.516 -40.719 -9.391 1 96.25 228 GLU B C 1
ATOM 4928 O O . GLU B 1 228 ? 4.293 -41.75 -10.031 1 96.25 228 GLU B O 1
ATOM 4933 N N . TYR B 1 229 ? 3.688 -40.188 -8.539 1 95.62 229 TYR B N 1
ATOM 4934 C CA . TYR B 1 229 ? 2.342 -40.75 -8.375 1 95.62 229 TYR B CA 1
ATOM 4935 C C . TYR B 1 229 ? 1.602 -40.75 -9.711 1 95.62 229 TYR B C 1
ATOM 4937 O O . TYR B 1 229 ? 0.949 -41.75 -10.047 1 95.62 229 TYR B O 1
ATOM 4945 N N . VAL B 1 230 ? 1.683 -39.719 -10.492 1 96.25 230 VAL B N 1
ATOM 4946 C CA . VAL B 1 230 ? 1.038 -39.625 -11.797 1 96.25 230 VAL B CA 1
ATOM 4947 C C . VAL B 1 230 ? 1.668 -40.625 -12.758 1 96.25 230 VAL B C 1
ATOM 4949 O O . VAL B 1 230 ? 0.963 -41.281 -13.531 1 96.25 230 VAL B O 1
ATOM 4952 N N . HIS B 1 231 ? 2.988 -40.719 -12.68 1 95.25 231 HIS B N 1
ATOM 4953 C CA . HIS B 1 231 ? 3.73 -41.625 -13.562 1 95.25 231 HIS B CA 1
ATOM 4954 C C . HIS B 1 231 ? 3.314 -43.062 -13.352 1 95.25 231 HIS B C 1
ATOM 4956 O O . HIS B 1 231 ? 3.275 -43.844 -14.305 1 95.25 231 HIS B O 1
ATOM 4962 N N . LYS B 1 232 ? 3.072 -43.375 -12.172 1 94.19 232 LYS B N 1
ATOM 4963 C CA . LYS B 1 232 ? 2.645 -44.719 -11.852 1 94.19 232 LYS B CA 1
ATOM 4964 C C . LYS B 1 232 ? 1.288 -45.031 -12.484 1 94.19 232 LYS B C 1
ATOM 4966 O O . LYS B 1 232 ? 1 -46.188 -12.805 1 94.19 232 LYS B O 1
ATOM 4971 N N . LYS B 1 233 ? 0.575 -44.062 -12.719 1 92.25 233 LYS B N 1
ATOM 4972 C CA . LYS B 1 233 ? -0.756 -44.25 -13.297 1 92.25 233 LYS B CA 1
ATOM 4973 C C . LYS B 1 233 ? -0.713 -44.156 -14.812 1 92.25 233 LYS B C 1
ATOM 4975 O O . LYS B 1 233 ? -1.43 -44.875 -15.516 1 92.25 233 LYS B O 1
ATOM 4980 N N . ASN B 1 234 ? 0.027 -43.219 -15.25 1 88.88 234 ASN B N 1
ATOM 4981 C CA . ASN B 1 234 ? 0.219 -42.969 -16.672 1 88.88 234 ASN B CA 1
ATOM 4982 C C . ASN B 1 234 ? 1.65 -42.531 -16.984 1 88.88 234 ASN B C 1
ATOM 4984 O O . ASN B 1 234 ? 1.981 -41.344 -16.891 1 88.88 234 ASN B O 1
ATOM 4988 N N . ARG B 1 235 ? 2.402 -43.406 -17.531 1 85.44 235 ARG B N 1
ATOM 4989 C CA . ARG B 1 235 ? 3.836 -43.188 -17.719 1 85.44 235 ARG B CA 1
ATOM 4990 C C . ARG B 1 235 ? 4.109 -42.156 -18.812 1 85.44 235 ARG B C 1
ATOM 4992 O O . ARG B 1 235 ? 5.188 -41.562 -18.844 1 85.44 235 ARG B O 1
ATOM 4999 N N . SER B 1 236 ? 3.23 -41.875 -19.641 1 84.44 236 SER B N 1
ATOM 5000 C CA . SER B 1 236 ? 3.488 -41.062 -20.828 1 84.44 236 SER B CA 1
ATOM 5001 C C . SER B 1 236 ? 3.098 -39.594 -20.578 1 84.44 236 SER B C 1
ATOM 5003 O O . SER B 1 236 ? 3.35 -38.75 -21.422 1 84.44 236 SER B O 1
ATOM 5005 N N . THR B 1 237 ? 2.594 -39.312 -19.453 1 86 237 THR B N 1
ATOM 5006 C CA . THR B 1 237 ? 2.129 -37.938 -19.203 1 86 237 THR B CA 1
ATOM 5007 C C . THR B 1 237 ? 3.307 -37 -18.953 1 86 237 THR B C 1
ATOM 5009 O O . THR B 1 237 ? 4.02 -37.156 -17.953 1 86 237 THR B O 1
ATOM 5012 N N . PRO B 1 238 ? 3.6 -36.125 -19.906 1 92.88 238 PRO B N 1
ATOM 5013 C CA . PRO B 1 238 ? 4.664 -35.156 -19.641 1 92.88 238 PRO B CA 1
ATOM 5014 C C . PRO B 1 238 ? 4.285 -34.156 -18.562 1 92.88 238 PRO B C 1
ATOM 5016 O O . PRO B 1 238 ? 3.168 -33.625 -18.578 1 92.88 238 PRO B O 1
ATOM 5019 N N . LEU B 1 239 ? 5.152 -34 -17.609 1 97.69 239 LEU B N 1
ATOM 5020 C CA . LEU B 1 239 ? 4.863 -33.094 -16.5 1 97.69 239 LEU B CA 1
ATOM 5021 C C . LEU B 1 239 ? 5.965 -32.031 -16.344 1 97.69 239 LEU B C 1
ATOM 5023 O O . LEU B 1 239 ? 7.133 -32.312 -16.641 1 97.69 239 LEU B O 1
ATOM 5027 N N . VAL B 1 240 ? 5.582 -30.875 -15.961 1 98.19 240 VAL B N 1
ATOM 5028 C CA . VAL B 1 240 ? 6.523 -29.844 -15.555 1 98.19 240 VAL B CA 1
ATOM 5029 C C . VAL B 1 240 ? 6.492 -29.672 -14.039 1 98.19 240 VAL B C 1
ATOM 5031 O O . VAL B 1 240 ? 5.422 -29.531 -13.445 1 98.19 240 VAL B O 1
ATOM 5034 N N . LEU B 1 241 ? 7.625 -29.781 -13.414 1 97.62 241 LEU B N 1
ATOM 5035 C CA . LEU B 1 241 ? 7.789 -29.547 -11.984 1 97.62 241 LEU B CA 1
ATOM 5036 C C . LEU B 1 241 ? 8.312 -28.141 -11.719 1 97.62 241 LEU B C 1
ATOM 5038 O O . LEU B 1 241 ? 9.523 -27.922 -11.727 1 97.62 241 LEU B O 1
ATOM 5042 N N . SER B 1 242 ? 7.371 -27.25 -11.477 1 97.62 242 SER B N 1
ATOM 5043 C CA . SER B 1 242 ? 7.73 -25.844 -11.273 1 97.62 242 SER B CA 1
ATOM 5044 C C . SER B 1 242 ? 7.973 -25.547 -9.797 1 97.62 242 SER B C 1
ATOM 5046 O O . SER B 1 242 ? 7.055 -25.656 -8.977 1 97.62 242 SER B O 1
ATOM 5048 N N . VAL B 1 243 ? 9.211 -25.203 -9.484 1 94.44 243 VAL B N 1
ATOM 5049 C CA . VAL B 1 243 ? 9.594 -24.953 -8.102 1 94.44 243 VAL B CA 1
ATOM 5050 C C . VAL B 1 243 ? 10.32 -23.609 -8.008 1 94.44 243 VAL B C 1
ATOM 5052 O O . VAL B 1 243 ? 10.844 -23.109 -9 1 94.44 243 VAL B O 1
ATOM 5055 N N . GLY B 1 244 ? 10.109 -23.031 -6.805 1 90.38 244 GLY B N 1
ATOM 5056 C CA . GLY B 1 244 ? 10.977 -21.875 -6.656 1 90.38 244 GLY B CA 1
ATOM 5057 C C . GLY B 1 244 ? 10.352 -20.75 -5.855 1 90.38 244 GLY B C 1
ATOM 5058 O O . GLY B 1 244 ? 9.133 -20.688 -5.715 1 90.38 244 GLY B O 1
ATOM 5059 N N . ALA B 1 245 ? 11.133 -19.938 -5.324 1 86.44 245 ALA B N 1
ATOM 5060 C CA . ALA B 1 245 ? 11.055 -18.625 -4.703 1 86.44 245 ALA B CA 1
ATOM 5061 C C . ALA B 1 245 ? 12.328 -17.828 -4.961 1 86.44 245 ALA B C 1
ATOM 5063 O O . ALA B 1 245 ? 13.32 -18.375 -5.449 1 86.44 245 ALA B O 1
ATOM 5064 N N . THR B 1 246 ? 12.297 -16.594 -4.684 1 86.31 246 THR B N 1
ATOM 5065 C CA . THR B 1 246 ? 13.477 -15.797 -4.988 1 86.31 246 THR B CA 1
ATOM 5066 C C . THR B 1 246 ? 14.703 -16.344 -4.262 1 86.31 246 THR B C 1
ATOM 5068 O O . THR B 1 246 ? 15.734 -16.594 -4.887 1 86.31 246 THR B O 1
ATOM 5071 N N . PRO B 1 247 ? 14.656 -16.641 -2.963 1 84.44 247 PRO B N 1
ATOM 5072 C CA . PRO B 1 247 ? 15.852 -17.172 -2.311 1 84.44 247 PRO B CA 1
ATOM 5073 C C . PRO B 1 247 ? 16.297 -18.516 -2.889 1 84.44 247 PRO B C 1
ATOM 5075 O O . PRO B 1 247 ? 17.484 -18.734 -3.129 1 84.44 247 PRO B O 1
ATOM 5078 N N . THR B 1 248 ? 15.367 -19.406 -3.191 1 84 248 THR B N 1
ATOM 5079 C CA . THR B 1 248 ? 15.727 -20.734 -3.672 1 84 248 THR B CA 1
ATOM 5080 C C . THR B 1 248 ? 16.219 -20.672 -5.113 1 84 248 THR B C 1
ATOM 5082 O O . THR B 1 248 ? 17.078 -21.453 -5.512 1 84 248 THR B O 1
ATOM 5085 N N . ALA B 1 249 ? 15.703 -19.719 -5.789 1 86.94 249 ALA B N 1
ATOM 5086 C CA . ALA B 1 249 ? 16.203 -19.531 -7.152 1 86.94 249 ALA B CA 1
ATOM 5087 C C . ALA B 1 249 ? 17.656 -19.078 -7.148 1 86.94 249 ALA B C 1
ATOM 5089 O O . ALA B 1 249 ? 18.453 -19.516 -7.98 1 86.94 249 ALA B O 1
ATOM 5090 N N . HIS B 1 250 ? 17.969 -18.266 -6.25 1 87.31 250 HIS B N 1
ATOM 5091 C CA . HIS B 1 250 ? 19.359 -17.828 -6.141 1 87.31 250 HIS B CA 1
ATOM 5092 C C . HIS B 1 250 ? 20.281 -18.984 -5.754 1 87.31 250 HIS B C 1
ATOM 5094 O O . HIS B 1 250 ? 21.469 -18.953 -6.055 1 87.31 250 HIS B O 1
ATOM 5100 N N . ALA B 1 251 ? 19.75 -19.969 -5.152 1 86.81 251 ALA B N 1
ATOM 5101 C CA . ALA B 1 251 ? 20.531 -21.125 -4.707 1 86.81 251 ALA B CA 1
ATOM 5102 C C . ALA B 1 251 ? 20.953 -21.984 -5.891 1 86.81 251 ALA B C 1
ATOM 5104 O O . ALA B 1 251 ? 21.797 -22.875 -5.75 1 86.81 251 ALA B O 1
ATOM 5105 N N . THR B 1 252 ? 20.375 -21.766 -7.004 1 83.31 252 THR B N 1
ATOM 5106 C CA . THR B 1 252 ? 20.797 -22.5 -8.188 1 83.31 252 THR B CA 1
ATOM 5107 C C . THR B 1 252 ? 22.266 -22.234 -8.5 1 83.31 252 THR B C 1
ATOM 5109 O O . THR B 1 252 ? 22.906 -23.016 -9.203 1 83.31 252 THR B O 1
ATOM 5112 N N . LYS B 1 253 ? 22.812 -21.203 -8.016 1 83.5 253 LYS B N 1
ATOM 5113 C CA . LYS B 1 253 ? 24.234 -20.891 -8.156 1 83.5 253 LYS B CA 1
ATOM 5114 C C . LYS B 1 253 ? 25.109 -21.969 -7.512 1 83.5 253 LYS B C 1
ATOM 5116 O O . LYS B 1 253 ? 26.25 -22.172 -7.914 1 83.5 253 LYS B O 1
ATOM 5121 N N . ALA B 1 254 ? 24.469 -22.578 -6.566 1 80.44 254 ALA B N 1
ATOM 5122 C CA . ALA B 1 254 ? 25.156 -23.656 -5.852 1 80.44 254 ALA B CA 1
ATOM 5123 C C . ALA B 1 254 ? 24.578 -25.016 -6.207 1 80.44 254 ALA B C 1
ATOM 5125 O O . ALA B 1 254 ? 24.516 -25.922 -5.363 1 80.44 254 ALA B O 1
ATOM 5126 N N . TRP B 1 255 ? 24.219 -25.141 -7.316 1 82.56 255 TRP B N 1
ATOM 5127 C CA . TRP B 1 255 ? 23.562 -26.328 -7.836 1 82.56 255 TRP B CA 1
ATOM 5128 C C . TRP B 1 255 ? 24.5 -27.531 -7.801 1 82.56 255 TRP B C 1
ATOM 5130 O O . TRP B 1 255 ? 25.672 -27.422 -8.188 1 82.56 255 TRP B O 1
ATOM 5140 N N . ILE B 1 256 ? 24.047 -28.547 -7.258 1 78.81 256 ILE B N 1
ATOM 5141 C CA . ILE B 1 256 ? 24.766 -29.828 -7.262 1 78.81 256 ILE B CA 1
ATOM 5142 C C . ILE B 1 256 ? 23.891 -30.891 -7.922 1 78.81 256 ILE B C 1
ATOM 5144 O O . ILE B 1 256 ? 22.969 -31.438 -7.297 1 78.81 256 ILE B O 1
ATOM 5148 N N . ALA B 1 257 ? 24.234 -31.297 -9.164 1 83.75 257 ALA B N 1
ATOM 5149 C CA . ALA B 1 257 ? 23.422 -32.188 -10 1 83.75 257 ALA B CA 1
ATOM 5150 C C . ALA B 1 257 ? 23.188 -33.531 -9.305 1 83.75 257 ALA B C 1
ATOM 5152 O O . ALA B 1 257 ? 22.094 -34.094 -9.383 1 83.75 257 ALA B O 1
ATOM 5153 N N . ASP B 1 258 ? 24.125 -33.906 -8.539 1 84.69 258 ASP B N 1
ATOM 5154 C CA . ASP B 1 258 ? 24.062 -35.219 -7.934 1 84.69 258 ASP B CA 1
ATOM 5155 C C . ASP B 1 258 ? 23.047 -35.25 -6.785 1 84.69 258 ASP B C 1
ATOM 5157 O O . ASP B 1 258 ? 22.625 -36.344 -6.363 1 84.69 258 ASP B O 1
ATOM 5161 N N . SER B 1 259 ? 22.688 -34.094 -6.328 1 86.44 259 SER B N 1
ATOM 5162 C CA . SER B 1 259 ? 21.766 -34.031 -5.203 1 86.44 259 SER B CA 1
ATOM 5163 C C . SER B 1 259 ? 20.328 -34.094 -5.672 1 86.44 259 SER B C 1
ATOM 5165 O O . SER B 1 259 ? 19.406 -34.188 -4.859 1 86.44 259 SER B O 1
ATOM 5167 N N . VAL B 1 260 ? 20.109 -34 -6.926 1 89.81 260 VAL B N 1
ATOM 5168 C CA . VAL B 1 260 ? 18.766 -34 -7.496 1 89.81 260 VAL B CA 1
ATOM 5169 C C . VAL B 1 260 ? 18.344 -35.438 -7.824 1 89.81 260 VAL B C 1
ATOM 5171 O O . VAL B 1 260 ? 19.078 -36.156 -8.492 1 89.81 260 VAL B O 1
ATOM 5174 N N . PRO B 1 261 ? 17.281 -35.844 -7.32 1 90.06 261 PRO B N 1
ATOM 5175 C CA . PRO B 1 261 ? 16.797 -37.219 -7.617 1 90.06 261 PRO B CA 1
ATOM 5176 C C . PRO B 1 261 ? 16.375 -37.375 -9.078 1 90.06 261 PRO B C 1
ATOM 5178 O O . PRO B 1 261 ? 16.391 -36.406 -9.844 1 90.06 261 PRO B O 1
ATOM 5181 N N . LYS B 1 262 ? 16.125 -38.625 -9.367 1 92.88 262 LYS B N 1
ATOM 5182 C CA . LYS B 1 262 ? 15.492 -38.875 -10.664 1 92.88 262 LYS B CA 1
ATOM 5183 C C . LYS B 1 262 ? 14.156 -38.125 -10.766 1 92.88 262 LYS B C 1
ATOM 5185 O O . LYS B 1 262 ? 13.305 -38.281 -9.883 1 92.88 262 LYS B O 1
ATOM 5190 N N . LEU B 1 263 ? 14.023 -37.375 -11.797 1 95.25 263 LEU B N 1
ATOM 5191 C CA . LEU B 1 263 ? 12.836 -36.531 -11.945 1 95.25 263 LEU B CA 1
ATOM 5192 C C . LEU B 1 263 ? 11.797 -37.219 -12.828 1 95.25 263 LEU B C 1
ATOM 5194 O O . LEU B 1 263 ? 12.148 -37.844 -13.836 1 95.25 263 LEU B O 1
ATOM 5198 N N . TYR B 1 264 ? 10.555 -37.156 -12.477 1 96.56 264 TYR B N 1
ATOM 5199 C CA . TYR B 1 264 ? 9.43 -37.688 -13.25 1 96.56 264 TYR B CA 1
ATOM 5200 C C . TYR B 1 264 ? 8.734 -36.562 -14.016 1 96.56 264 TYR B C 1
ATOM 5202 O O . TYR B 1 264 ? 7.508 -36.562 -14.148 1 96.56 264 TYR B O 1
ATOM 5210 N N . GLY B 1 265 ? 9.43 -35.562 -14.422 1 96.19 265 GLY B N 1
ATOM 5211 C CA . GLY B 1 265 ? 9.016 -34.406 -15.195 1 96.19 265 GLY B CA 1
ATOM 5212 C C . GLY B 1 265 ? 10.148 -33.438 -15.484 1 96.19 265 GLY B C 1
ATOM 5213 O O . GLY B 1 265 ? 11.289 -33.688 -15.07 1 96.19 265 GLY B O 1
ATOM 5214 N N . ARG B 1 266 ? 9.883 -32.5 -16.188 1 96.94 266 ARG B N 1
ATOM 5215 C CA . ARG B 1 266 ? 10.875 -31.453 -16.484 1 96.94 266 ARG B CA 1
ATOM 5216 C C . ARG B 1 266 ? 10.914 -30.406 -15.383 1 96.94 266 ARG B C 1
ATOM 5218 O O . ARG B 1 266 ? 9.867 -29.875 -14.984 1 96.94 266 ARG B O 1
ATOM 5225 N N . LEU B 1 267 ? 12.062 -30.109 -14.906 1 96.56 267 LEU B N 1
ATOM 5226 C CA . LEU B 1 267 ? 12.234 -29.141 -13.836 1 96.56 267 LEU B CA 1
ATOM 5227 C C . LEU B 1 267 ? 12.117 -27.719 -14.375 1 96.56 267 LEU B C 1
ATOM 5229 O O . LEU B 1 267 ? 12.664 -27.391 -15.43 1 96.56 267 LEU B O 1
ATOM 5233 N N . GLU B 1 268 ? 11.367 -26.875 -13.734 1 97.88 268 GLU B N 1
ATOM 5234 C CA . GLU B 1 268 ? 11.219 -25.453 -14.008 1 97.88 268 GLU B CA 1
ATOM 5235 C C . GLU B 1 268 ? 11.414 -24.625 -12.75 1 97.88 268 GLU B C 1
ATOM 5237 O O . GLU B 1 268 ? 10.898 -24.969 -11.688 1 97.88 268 GLU B O 1
ATOM 5242 N N . ILE B 1 269 ? 12.188 -23.578 -12.852 1 97.06 269 ILE B N 1
ATOM 5243 C CA . ILE B 1 269 ? 12.414 -22.672 -11.727 1 97.06 269 ILE B CA 1
ATOM 5244 C C . ILE B 1 269 ? 11.617 -21.391 -11.93 1 97.06 269 ILE B C 1
ATOM 5246 O O . ILE B 1 269 ? 11.68 -20.781 -13 1 97.06 269 ILE B O 1
ATOM 5250 N N . HIS B 1 270 ? 10.805 -21.094 -10.984 1 97 270 HIS B N 1
ATOM 5251 C CA . HIS B 1 270 ? 10.109 -19.812 -11.016 1 97 270 HIS B CA 1
ATOM 5252 C C . HIS B 1 270 ? 10.594 -18.891 -9.891 1 97 270 HIS B C 1
ATOM 5254 O O . HIS B 1 270 ? 11.039 -19.375 -8.844 1 97 270 HIS B O 1
ATOM 5260 N N . THR B 1 271 ? 10.609 -17.578 -10.102 1 95.94 271 THR B N 1
ATOM 5261 C CA . THR B 1 271 ? 11.023 -16.594 -9.117 1 95.94 271 THR B CA 1
ATOM 5262 C C . THR B 1 271 ? 10.516 -15.203 -9.508 1 95.94 271 THR B C 1
ATOM 5264 O O . THR B 1 271 ? 10.297 -14.922 -10.695 1 95.94 271 THR B O 1
ATOM 5267 N N . GLY B 1 272 ? 10.305 -14.344 -8.531 1 93.56 272 GLY B N 1
ATOM 5268 C CA . GLY B 1 272 ? 9.672 -13.07 -8.836 1 93.56 272 GLY B CA 1
ATOM 5269 C C . GLY B 1 272 ? 10.523 -11.875 -8.445 1 93.56 272 GLY B C 1
ATOM 5270 O O . GLY B 1 272 ? 10.867 -11.047 -9.289 1 93.56 272 GLY B O 1
ATOM 5271 N N . ASN B 1 273 ? 11.062 -11.781 -7.266 1 97.19 273 ASN B N 1
ATOM 5272 C CA . ASN B 1 273 ? 11.672 -10.594 -6.672 1 97.19 273 ASN B CA 1
ATOM 5273 C C . ASN B 1 273 ? 13.125 -10.438 -7.113 1 97.19 273 ASN B C 1
ATOM 5275 O O . ASN B 1 273 ? 13.75 -9.398 -6.855 1 97.19 273 ASN B O 1
ATOM 5279 N N . TYR B 1 274 ? 13.703 -11.312 -7.863 1 97.88 274 TYR B N 1
ATOM 5280 C CA . TYR B 1 274 ? 15.141 -11.422 -8.094 1 97.88 274 TYR B CA 1
ATOM 5281 C C . TYR B 1 274 ? 15.648 -10.273 -8.953 1 97.88 274 TYR B C 1
ATOM 5283 O O . TYR B 1 274 ? 16.844 -9.961 -8.945 1 97.88 274 TYR B O 1
ATOM 5291 N N . ALA B 1 275 ? 14.766 -9.711 -9.789 1 98.56 275 ALA B N 1
ATOM 5292 C CA . ALA B 1 275 ? 15.18 -8.617 -10.656 1 98.56 275 ALA B CA 1
ATOM 5293 C C . ALA B 1 275 ? 15.508 -7.363 -9.844 1 98.56 275 ALA B C 1
ATOM 5295 O O . ALA B 1 275 ? 16.422 -6.613 -10.188 1 98.56 275 ALA B O 1
ATOM 5296 N N . PHE B 1 276 ? 14.758 -7.141 -8.797 1 98.75 276 PHE B N 1
ATOM 5297 C CA . PHE B 1 276 ? 14.922 -5.934 -7.996 1 98.75 276 PHE B CA 1
ATOM 5298 C C . PHE B 1 276 ? 15.688 -6.234 -6.711 1 98.75 276 PHE B C 1
ATOM 5300 O O . PHE B 1 276 ? 16.531 -5.441 -6.289 1 98.75 276 PHE B O 1
ATOM 5307 N N . CYS B 1 277 ? 15.406 -7.434 -6.121 1 98.38 277 CYS B N 1
ATOM 5308 C CA . CYS B 1 277 ? 15.891 -7.785 -4.789 1 98.38 277 CYS B CA 1
ATOM 5309 C C . CYS B 1 277 ? 15.492 -6.723 -3.771 1 98.38 277 CYS B C 1
ATOM 5311 O O . CYS B 1 277 ? 14.766 -5.785 -4.098 1 98.38 277 CYS B O 1
ATOM 5313 N N . ASP B 1 278 ? 15.75 -6.918 -2.562 1 98.38 278 ASP B N 1
ATOM 5314 C CA . ASP B 1 278 ? 15.43 -6.027 -1.451 1 98.38 278 ASP B CA 1
ATOM 5315 C C . ASP B 1 278 ? 16.141 -6.465 -0.174 1 98.38 278 ASP B C 1
ATOM 5317 O O . ASP B 1 278 ? 17.031 -7.324 -0.212 1 98.38 278 ASP B O 1
ATOM 5321 N N . LEU B 1 279 ? 15.805 -5.859 0.925 1 97.88 279 LEU B N 1
ATOM 5322 C CA . LEU B 1 279 ? 16.5 -6.168 2.168 1 97.88 279 LEU B CA 1
ATOM 5323 C C . LEU B 1 279 ? 16.156 -7.574 2.652 1 97.88 279 LEU B C 1
ATOM 5325 O O . LEU B 1 279 ? 17 -8.25 3.252 1 97.88 279 LEU B O 1
ATOM 5329 N N . GLN B 1 280 ? 14.906 -8.016 2.424 1 96.75 280 GLN B N 1
ATOM 5330 C CA . GLN B 1 280 ? 14.547 -9.375 2.787 1 96.75 280 GLN B CA 1
ATOM 5331 C C . GLN B 1 280 ? 15.398 -10.398 2.035 1 96.75 280 GLN B C 1
ATOM 5333 O O . GLN B 1 280 ? 15.844 -11.391 2.611 1 96.75 280 GLN B O 1
ATOM 5338 N N . GLN B 1 281 ? 15.594 -10.125 0.769 1 96.69 281 GLN B N 1
ATOM 5339 C CA . GLN B 1 281 ? 16.438 -11.008 -0.03 1 96.69 281 GLN B CA 1
ATOM 5340 C C . GLN B 1 281 ? 17.891 -10.953 0.432 1 96.69 281 GLN B C 1
ATOM 5342 O O . GLN B 1 281 ? 18.562 -11.984 0.517 1 96.69 281 GLN B O 1
ATOM 5347 N N . ALA B 1 282 ? 18.375 -9.758 0.709 1 96.5 282 ALA B N 1
ATOM 5348 C CA . ALA B 1 282 ? 19.734 -9.617 1.201 1 96.5 282 ALA B CA 1
ATOM 5349 C C . ALA B 1 282 ? 19.938 -10.375 2.51 1 96.5 282 ALA B C 1
ATOM 5351 O O . ALA B 1 282 ? 21 -10.961 2.744 1 96.5 282 ALA B O 1
ATOM 5352 N N . ALA B 1 283 ? 18.953 -10.375 3.338 1 95.62 283 ALA B N 1
ATOM 5353 C CA . ALA B 1 283 ? 19.031 -11.008 4.652 1 95.62 283 ALA B CA 1
ATOM 5354 C C . ALA B 1 283 ? 19.172 -12.523 4.527 1 95.62 283 ALA B C 1
ATOM 5356 O O . ALA B 1 283 ? 19.594 -13.188 5.473 1 95.62 283 ALA B O 1
ATOM 5357 N N . THR B 1 284 ? 18.75 -13.109 3.408 1 93.44 284 THR B N 1
ATOM 5358 C CA . THR B 1 284 ? 18.844 -14.547 3.203 1 93.44 284 THR B CA 1
ATOM 5359 C C . THR B 1 284 ? 20.297 -14.977 3.037 1 93.44 284 THR B C 1
ATOM 5361 O O . THR B 1 284 ? 20.625 -16.156 3.154 1 93.44 284 THR B O 1
ATOM 5364 N N . GLY B 1 285 ? 21.141 -13.953 2.654 1 92.62 285 GLY B N 1
ATOM 5365 C CA . GLY B 1 285 ? 22.531 -14.273 2.398 1 92.62 285 GLY B CA 1
ATOM 5366 C C . GLY B 1 285 ? 22.781 -14.789 0.991 1 92.62 285 GLY B C 1
ATOM 5367 O O . GLY B 1 285 ? 23.922 -15.086 0.624 1 92.62 285 GLY B O 1
ATOM 5368 N N . CYS B 1 286 ? 21.75 -14.875 0.171 1 93.06 286 CYS B N 1
ATOM 5369 C CA . CYS B 1 286 ? 21.875 -15.383 -1.189 1 93.06 286 CYS B CA 1
ATOM 5370 C C . CYS B 1 286 ? 22.297 -14.273 -2.15 1 93.06 286 CYS B C 1
ATOM 5372 O O . CYS B 1 286 ? 22.781 -14.547 -3.246 1 93.06 286 CYS B O 1
ATOM 5374 N N . VAL B 1 287 ? 22.016 -13.016 -1.756 1 94.69 287 VAL B N 1
ATOM 5375 C CA . VAL B 1 287 ? 22.422 -11.828 -2.514 1 94.69 287 VAL B CA 1
ATOM 5376 C C . VAL B 1 287 ? 22.938 -10.758 -1.562 1 94.69 287 VAL B C 1
ATOM 5378 O O . VAL B 1 287 ? 22.781 -10.867 -0.343 1 94.69 287 VAL B O 1
ATOM 5381 N N . SER B 1 288 ? 23.578 -9.797 -2.082 1 94.31 288 SER B N 1
ATOM 5382 C CA . SER B 1 288 ? 24.078 -8.68 -1.278 1 94.31 288 SER B CA 1
ATOM 5383 C C . SER B 1 288 ? 23.281 -7.41 -1.554 1 94.31 288 SER B C 1
ATOM 5385 O O . SER B 1 288 ? 22.406 -7.391 -2.43 1 94.31 288 SER B O 1
ATOM 5387 N N . VAL B 1 289 ? 23.578 -6.41 -0.821 1 94.19 289 VAL B N 1
ATOM 5388 C CA . VAL B 1 289 ? 22.891 -5.129 -0.951 1 94.19 289 VAL B CA 1
ATOM 5389 C C . VAL B 1 289 ? 23.172 -4.531 -2.33 1 94.19 289 VAL B C 1
ATOM 5391 O O . VAL B 1 289 ? 22.328 -3.816 -2.881 1 94.19 289 VAL B O 1
ATOM 5394 N N . SER B 1 290 ? 24.281 -4.871 -2.873 1 95.56 290 SER B N 1
ATOM 5395 C CA . SER B 1 290 ? 24.641 -4.348 -4.188 1 95.56 290 SER B CA 1
ATOM 5396 C C . SER B 1 290 ? 23.734 -4.914 -5.273 1 95.56 290 SER B C 1
ATOM 5398 O O . SER B 1 290 ? 23.688 -4.395 -6.391 1 95.56 290 SER B O 1
ATOM 5400 N N . ASN B 1 291 ? 23 -6.031 -4.98 1 97.69 291 ASN B N 1
ATOM 5401 C CA . ASN B 1 291 ? 22.078 -6.637 -5.926 1 97.69 291 ASN B CA 1
ATOM 5402 C C . ASN B 1 291 ? 20.703 -5.953 -5.887 1 97.69 291 ASN B C 1
ATOM 5404 O O . ASN B 1 291 ? 19.844 -6.242 -6.711 1 97.69 291 ASN B O 1
ATOM 5408 N N . ILE B 1 292 ? 20.547 -5.098 -4.934 1 98.5 292 ILE B N 1
ATOM 5409 C CA . ILE B 1 292 ? 19.266 -4.414 -4.832 1 98.5 292 ILE B CA 1
ATOM 5410 C C . ILE B 1 292 ? 19.203 -3.287 -5.859 1 98.5 292 ILE B C 1
ATOM 5412 O O . ILE B 1 292 ? 19.984 -2.338 -5.805 1 98.5 292 ILE B O 1
ATOM 5416 N N . ALA B 1 293 ? 18.219 -3.393 -6.738 1 98.81 293 ALA B N 1
ATOM 5417 C CA . ALA B 1 293 ? 18.188 -2.539 -7.926 1 98.81 293 ALA B CA 1
ATOM 5418 C C . ALA B 1 293 ? 17.312 -1.315 -7.699 1 98.81 293 ALA B C 1
ATOM 5420 O O . ALA B 1 293 ? 17.297 -0.395 -8.523 1 98.81 293 ALA B O 1
ATOM 5421 N N . CYS B 1 294 ? 16.578 -1.286 -6.602 1 98.75 294 CYS B N 1
ATOM 5422 C CA . CYS B 1 294 ? 15.578 -0.237 -6.449 1 98.75 294 CYS B CA 1
ATOM 5423 C C . CYS B 1 294 ? 15.758 0.504 -5.129 1 98.75 294 CYS B C 1
ATOM 5425 O O . CYS B 1 294 ? 16.344 -0.033 -4.184 1 98.75 294 CYS B O 1
ATOM 5427 N N . SER B 1 295 ? 15.305 1.701 -5.082 1 98.75 295 SER B N 1
ATOM 5428 C CA . SER B 1 295 ? 15.305 2.535 -3.883 1 98.75 295 SER B CA 1
ATOM 5429 C C . SER B 1 295 ? 14.227 3.609 -3.955 1 98.75 295 SER B C 1
ATOM 5431 O O . SER B 1 295 ? 13.68 3.873 -5.027 1 98.75 295 SER B O 1
ATOM 5433 N N . VAL B 1 296 ? 13.875 4.176 -2.834 1 98.81 296 VAL B N 1
ATOM 5434 C CA . VAL B 1 296 ? 12.945 5.297 -2.721 1 98.81 296 VAL B CA 1
ATOM 5435 C C . VAL B 1 296 ? 13.711 6.566 -2.35 1 98.81 296 VAL B C 1
ATOM 5437 O O . VAL B 1 296 ? 14.43 6.594 -1.346 1 98.81 296 VAL B O 1
ATOM 5440 N N . MET B 1 297 ? 13.586 7.555 -3.223 1 98.56 297 MET B N 1
ATOM 5441 C CA . MET B 1 297 ? 14.094 8.883 -2.893 1 98.56 297 MET B CA 1
ATOM 5442 C C . MET B 1 297 ? 13.141 9.609 -1.952 1 98.56 297 MET B C 1
ATOM 5444 O O . MET B 1 297 ? 11.938 9.664 -2.203 1 98.56 297 MET B O 1
ATOM 5448 N N . ALA B 1 298 ? 13.648 10.156 -0.866 1 98.56 298 ALA B N 1
ATOM 5449 C CA . ALA B 1 298 ? 12.875 10.938 0.097 1 98.56 298 ALA B CA 1
ATOM 5450 C C . ALA B 1 298 ? 13.641 12.18 0.53 1 98.56 298 ALA B C 1
ATOM 5452 O O . ALA B 1 298 ? 14.828 12.32 0.23 1 98.56 298 ALA B O 1
ATOM 5453 N N . GLU B 1 299 ? 12.992 13.062 1.122 1 98.38 299 GLU B N 1
ATOM 5454 C CA . GLU B 1 299 ? 13.578 14.289 1.646 1 98.38 299 GLU B CA 1
ATOM 5455 C C . GLU B 1 299 ? 13.445 14.367 3.164 1 98.38 299 GLU B C 1
ATOM 5457 O O . GLU B 1 299 ? 12.391 14.031 3.713 1 98.38 299 GLU B O 1
ATOM 5462 N N . VAL B 1 300 ? 14.547 14.688 3.83 1 98.62 300 VAL B N 1
ATOM 5463 C CA . VAL B 1 300 ? 14.477 14.961 5.262 1 98.62 300 VAL B CA 1
ATOM 5464 C C . VAL B 1 300 ? 13.695 16.25 5.5 1 98.62 300 VAL B C 1
ATOM 5466 O O . VAL B 1 300 ? 14.117 17.328 5.055 1 98.62 300 VAL B O 1
ATOM 5469 N N . ILE B 1 301 ? 12.586 16.141 6.227 1 98.06 301 ILE B N 1
ATOM 5470 C CA . ILE B 1 301 ? 11.742 17.328 6.324 1 98.06 301 ILE B CA 1
ATOM 5471 C C . ILE B 1 301 ? 11.734 17.828 7.766 1 98.06 301 ILE B C 1
ATOM 5473 O O . ILE B 1 301 ? 11.211 18.922 8.047 1 98.06 301 ILE B O 1
ATOM 5477 N N . SER B 1 302 ? 12.312 17.156 8.656 1 97.94 302 SER B N 1
ATOM 5478 C CA . SER B 1 302 ? 12.547 17.641 10.008 1 97.94 302 SER B CA 1
ATOM 5479 C C . SER B 1 302 ? 13.547 16.766 10.758 1 97.94 302 SER B C 1
ATOM 5481 O O . SER B 1 302 ? 13.898 15.68 10.281 1 97.94 302 SER B O 1
ATOM 5483 N N . THR B 1 303 ? 14.125 17.266 11.844 1 97.25 303 THR B N 1
ATOM 5484 C CA . THR B 1 303 ? 15.031 16.516 12.711 1 97.25 303 THR B CA 1
ATOM 5485 C C . THR B 1 303 ? 14.719 16.812 14.18 1 97.25 303 THR B C 1
ATOM 5487 O O . THR B 1 303 ? 14.25 17.891 14.523 1 97.25 303 THR B O 1
ATOM 5490 N N . TYR B 1 304 ? 14.898 15.867 14.977 1 95.75 304 TYR B N 1
ATOM 5491 C CA . TYR B 1 304 ? 14.633 15.945 16.406 1 95.75 304 TYR B CA 1
ATOM 5492 C C . TYR B 1 304 ? 15.828 15.445 17.203 1 95.75 304 TYR B C 1
ATOM 5494 O O . TYR B 1 304 ? 15.883 14.281 17.594 1 95.75 304 TYR B O 1
ATOM 5502 N N . PRO B 1 305 ? 16.734 16.406 17.469 1 94.12 305 PRO B N 1
ATOM 5503 C CA . PRO B 1 305 ? 17.953 16.016 18.172 1 94.12 305 PRO B CA 1
ATOM 5504 C C . PRO B 1 305 ? 17.688 15.367 19.531 1 94.12 305 PRO B C 1
ATOM 5506 O O . PRO B 1 305 ? 16.828 15.828 20.281 1 94.12 305 PRO B O 1
ATOM 5509 N N . ASN B 1 306 ? 18.266 14.211 19.828 1 90.44 306 ASN B N 1
ATOM 5510 C CA . ASN B 1 306 ? 18.328 13.508 21.109 1 90.44 306 ASN B CA 1
ATOM 5511 C C . ASN B 1 306 ? 16.984 12.852 21.453 1 90.44 306 ASN B C 1
ATOM 5513 O O . ASN B 1 306 ? 16.812 12.336 22.547 1 90.44 306 ASN B O 1
ATOM 5517 N N . ARG B 1 307 ? 16.047 13.031 20.562 1 91.69 307 ARG B N 1
ATOM 5518 C CA . ARG B 1 307 ? 14.812 12.289 20.781 1 91.69 307 ARG B CA 1
ATOM 5519 C C . ARG B 1 307 ? 15.07 10.789 20.797 1 91.69 307 ARG B C 1
ATOM 5521 O O . ARG B 1 307 ? 15.633 10.242 19.844 1 91.69 307 ARG B O 1
ATOM 5528 N N . LYS B 1 308 ? 14.672 10.102 21.906 1 90.06 308 LYS B N 1
ATOM 5529 C CA . LYS B 1 308 ? 14.867 8.672 22.094 1 90.06 308 LYS B CA 1
ATOM 5530 C C . LYS B 1 308 ? 16.344 8.305 22.016 1 90.06 308 LYS B C 1
ATOM 5532 O O . LYS B 1 308 ? 16.719 7.273 21.453 1 90.06 308 LYS B O 1
ATOM 5537 N N . GLY B 1 309 ? 17.234 9.188 22.375 1 91.5 309 GLY B N 1
ATOM 5538 C CA . GLY B 1 309 ? 18.672 8.961 22.453 1 91.5 309 GLY B CA 1
ATOM 5539 C C . GLY B 1 309 ? 19.438 9.633 21.344 1 91.5 309 GLY B C 1
ATOM 5540 O O . GLY B 1 309 ? 18.844 10.133 20.375 1 91.5 309 GLY B O 1
ATOM 5541 N N . ALA B 1 310 ? 20.719 9.703 21.453 1 94.38 310 ALA B N 1
ATOM 5542 C CA . ALA B 1 310 ? 21.578 10.32 20.453 1 94.38 310 ALA B CA 1
ATOM 5543 C C . ALA B 1 310 ? 21.625 9.484 19.188 1 94.38 310 ALA B C 1
ATOM 5545 O O . ALA B 1 310 ? 21.656 8.25 19.25 1 94.38 310 ALA B O 1
ATOM 5546 N N . PRO B 1 311 ? 21.781 10.047 18.016 1 96.88 311 PRO B N 1
ATOM 5547 C CA . PRO B 1 311 ? 21.766 11.477 17.703 1 96.88 311 PRO B CA 1
ATOM 5548 C C . PRO B 1 311 ? 20.359 12.062 17.656 1 96.88 311 PRO B C 1
ATOM 5550 O O . PRO B 1 311 ? 20.203 13.273 17.531 1 96.88 311 PRO B O 1
ATOM 5553 N N . GLY B 1 312 ? 19.391 11.203 17.766 1 96.62 312 GLY B N 1
ATOM 5554 C CA . GLY B 1 312 ? 18 11.594 17.609 1 96.62 312 GLY B CA 1
ATOM 5555 C C . GLY B 1 312 ? 17.328 10.961 16.406 1 96.62 312 GLY B C 1
ATOM 5556 O O . GLY B 1 312 ? 17.672 9.852 16.016 1 96.62 312 GLY B O 1
ATOM 5557 N N . GLU B 1 313 ? 16.297 11.68 15.93 1 97.31 313 GLU B N 1
ATOM 5558 C CA . GLU B 1 313 ? 15.484 11.133 14.844 1 97.31 313 GLU B CA 1
ATOM 5559 C C . GLU B 1 313 ? 15.352 12.133 13.703 1 97.31 313 GLU B C 1
ATOM 5561 O O . GLU B 1 313 ? 15.5 13.344 13.906 1 97.31 313 GLU B O 1
ATOM 5566 N N . ALA B 1 314 ? 15.18 11.648 12.555 1 98.12 314 ALA B N 1
ATOM 5567 C CA . ALA B 1 314 ? 14.891 12.477 11.383 1 98.12 314 ALA B CA 1
ATOM 5568 C C . ALA B 1 314 ? 13.562 12.078 10.742 1 98.12 314 ALA B C 1
ATOM 5570 O O . ALA B 1 314 ? 13.219 10.898 10.695 1 98.12 314 ALA B O 1
ATOM 5571 N N . LEU B 1 315 ? 12.836 13.07 10.32 1 98.12 315 LEU B N 1
ATOM 5572 C CA . LEU B 1 315 ? 11.562 12.875 9.648 1 98.12 315 LEU B CA 1
ATOM 5573 C C . LEU B 1 315 ? 11.719 12.992 8.133 1 98.12 315 LEU B C 1
ATOM 5575 O O . LEU B 1 315 ? 12.281 13.977 7.641 1 98.12 315 LEU B O 1
ATOM 5579 N N . VAL B 1 316 ? 11.242 11.953 7.391 1 98.5 316 VAL B N 1
ATOM 5580 C CA . VAL B 1 316 ? 11.312 12.008 5.934 1 98.5 316 VAL B CA 1
ATOM 5581 C C . VAL B 1 316 ? 9.906 11.969 5.348 1 98.5 316 VAL B C 1
ATOM 5583 O O . VAL B 1 316 ? 8.977 11.453 5.977 1 98.5 316 VAL B O 1
ATOM 5586 N N . ASN B 1 317 ? 9.758 12.492 4.129 1 97.88 317 ASN B N 1
ATOM 5587 C CA . ASN B 1 317 ? 8.453 12.539 3.479 1 97.88 317 ASN B CA 1
ATOM 5588 C C . ASN B 1 317 ? 8.148 11.242 2.732 1 97.88 317 ASN B C 1
ATOM 5590 O O . ASN B 1 317 ? 7.672 11.273 1.598 1 97.88 317 ASN B O 1
ATOM 5594 N N . ALA B 1 318 ? 8.469 10.148 3.273 1 98 318 ALA B N 1
ATOM 5595 C CA . ALA B 1 318 ? 8.148 8.812 2.785 1 98 318 ALA B CA 1
ATOM 5596 C C . ALA B 1 318 ? 7.578 7.941 3.904 1 98 318 ALA B C 1
ATOM 5598 O O . ALA B 1 318 ? 8.266 7.656 4.887 1 98 318 ALA B O 1
ATOM 5599 N N . GLY B 1 319 ? 6.324 7.637 3.773 1 97.5 319 GLY B N 1
ATOM 5600 C CA . GLY B 1 319 ? 5.645 6.809 4.758 1 97.5 319 GLY B CA 1
ATOM 5601 C C . GLY B 1 319 ? 5.25 5.445 4.219 1 97.5 319 GLY B C 1
ATOM 5602 O O . GLY B 1 319 ? 5.922 4.902 3.336 1 97.5 319 GLY B O 1
ATOM 5603 N N . VAL B 1 320 ? 4.156 4.883 4.754 1 97.12 320 VAL B N 1
ATOM 5604 C CA . VAL B 1 320 ? 3.717 3.529 4.43 1 97.12 320 VAL B CA 1
ATOM 5605 C C . VAL B 1 320 ? 3.268 3.469 2.973 1 97.12 320 VAL B C 1
ATOM 5607 O O . VAL B 1 320 ? 3.496 2.469 2.287 1 97.12 320 VAL B O 1
ATOM 5610 N N . ILE B 1 321 ? 2.703 4.473 2.416 1 96.88 321 ILE B N 1
ATOM 5611 C CA . ILE B 1 321 ? 2.148 4.426 1.067 1 96.88 321 ILE B CA 1
ATOM 5612 C C . ILE B 1 321 ? 3.268 4.605 0.044 1 96.88 321 ILE B C 1
ATOM 5614 O O . ILE B 1 321 ? 3.012 4.652 -1.162 1 96.88 321 ILE B O 1
ATOM 5618 N N . SER B 1 322 ? 4.574 4.684 0.556 1 97.31 322 SER B N 1
ATOM 5619 C CA . SER B 1 322 ? 5.73 4.719 -0.332 1 97.31 322 SER B CA 1
ATOM 5620 C C . SER B 1 322 ? 6.719 3.605 0.001 1 97.31 322 SER B C 1
ATOM 5622 O O . SER B 1 322 ? 7.426 3.113 -0.879 1 97.31 322 SER B O 1
ATOM 5624 N N . LEU B 1 323 ? 6.801 3.225 1.293 1 97.81 323 LEU B N 1
ATOM 5625 C CA . LEU B 1 323 ? 7.828 2.291 1.735 1 97.81 323 LEU B CA 1
ATOM 5626 C C . LEU B 1 323 ? 7.211 0.977 2.197 1 97.81 323 LEU B C 1
ATOM 5628 O O . LEU B 1 323 ? 7.914 -0.02 2.369 1 97.81 323 LEU B O 1
ATOM 5632 N N . SER B 1 324 ? 5.922 0.927 2.34 1 95.25 324 SER B N 1
ATOM 5633 C CA . SER B 1 324 ? 5.188 -0.244 2.805 1 95.25 324 SER B CA 1
ATOM 5634 C C . SER B 1 324 ? 5.582 -0.618 4.23 1 95.25 324 SER B C 1
ATOM 5636 O O . SER B 1 324 ? 6.641 -0.208 4.715 1 95.25 324 SER B O 1
ATOM 5638 N N . ARG B 1 325 ? 4.754 -1.23 4.949 1 95.56 325 ARG B N 1
ATOM 5639 C CA . ARG B 1 325 ? 5.023 -1.688 6.309 1 95.56 325 ARG B CA 1
ATOM 5640 C C . ARG B 1 325 ? 5.324 -3.184 6.336 1 95.56 325 ARG B C 1
ATOM 5642 O O . ARG B 1 325 ? 4.699 -3.936 7.086 1 95.56 325 ARG B O 1
ATOM 5649 N N . GLU B 1 326 ? 6.273 -3.561 5.504 1 94.06 326 GLU B N 1
ATOM 5650 C CA . GLU B 1 326 ? 6.742 -4.941 5.477 1 94.06 326 GLU B CA 1
ATOM 5651 C C . GLU B 1 326 ? 7.895 -5.152 6.457 1 94.06 326 GLU B C 1
ATOM 5653 O O . GLU B 1 326 ? 8.797 -4.316 6.555 1 94.06 326 GLU B O 1
ATOM 5658 N N . ASN B 1 327 ? 7.844 -6.199 7.16 1 90.75 327 ASN B N 1
ATOM 5659 C CA . ASN B 1 327 ? 8.914 -6.523 8.094 1 90.75 327 ASN B CA 1
ATOM 5660 C C . ASN B 1 327 ? 9.898 -7.523 7.496 1 90.75 327 ASN B C 1
ATOM 5662 O O . ASN B 1 327 ? 9.602 -8.156 6.48 1 90.75 327 ASN B O 1
ATOM 5666 N N . GLY B 1 328 ? 11.016 -7.621 8.047 1 92.44 328 GLY B N 1
ATOM 5667 C CA . GLY B 1 328 ? 12.039 -8.578 7.672 1 92.44 328 GLY B CA 1
ATOM 5668 C C . GLY B 1 328 ? 13.062 -8.82 8.773 1 92.44 328 GLY B C 1
ATOM 5669 O O . GLY B 1 328 ? 12.906 -8.32 9.891 1 92.44 328 GLY B O 1
ATOM 5670 N N . ARG B 1 329 ? 14.094 -9.617 8.492 1 93.81 329 ARG B N 1
ATOM 5671 C CA . ARG B 1 329 ? 15.125 -9.961 9.469 1 93.81 329 ARG B CA 1
ATOM 5672 C C . ARG B 1 329 ? 16.047 -8.773 9.742 1 93.81 329 ARG B C 1
ATOM 5674 O O . ARG B 1 329 ? 16.562 -8.625 10.844 1 93.81 329 ARG B O 1
ATOM 5681 N N . ILE B 1 330 ? 16.266 -8.031 8.656 1 94.25 330 ILE B N 1
ATOM 5682 C CA . ILE B 1 330 ? 16.953 -6.754 8.867 1 94.25 330 ILE B CA 1
ATOM 5683 C C . ILE B 1 330 ? 15.992 -5.754 9.5 1 94.25 330 ILE B C 1
ATOM 5685 O O . ILE B 1 330 ? 14.906 -5.504 8.969 1 94.25 330 ILE B O 1
ATOM 5689 N N . PRO B 1 331 ? 16.375 -5.254 10.617 1 94.12 331 PRO B N 1
ATOM 5690 C CA . PRO B 1 331 ? 15.453 -4.398 11.367 1 94.12 331 PRO B CA 1
ATOM 5691 C C . PRO B 1 331 ? 15.031 -3.158 10.578 1 94.12 331 PRO B C 1
ATOM 5693 O O . PRO B 1 331 ? 15.828 -2.613 9.805 1 94.12 331 PRO B O 1
ATOM 5696 N N . GLY B 1 332 ? 13.75 -2.701 10.883 1 96.5 332 GLY B N 1
ATOM 5697 C CA . GLY B 1 332 ? 13.227 -1.488 10.273 1 96.5 332 GLY B CA 1
ATOM 5698 C C . GLY B 1 332 ? 12.461 -1.746 8.992 1 96.5 332 GLY B C 1
ATOM 5699 O O . GLY B 1 332 ? 12.203 -2.898 8.633 1 96.5 332 GLY B O 1
ATOM 5700 N N . PHE B 1 333 ? 12.078 -0.688 8.305 1 98 333 PHE B N 1
ATOM 5701 C CA . PHE B 1 333 ? 11.234 -0.78 7.121 1 98 333 PHE B CA 1
ATOM 5702 C C . PHE B 1 333 ? 12 -0.365 5.871 1 98 333 PHE B C 1
ATOM 5704 O O . PHE B 1 333 ? 11.43 -0.309 4.777 1 98 333 PHE B O 1
ATOM 5711 N N . GLY B 1 334 ? 13.266 -0.081 6 1 98.25 334 GLY B N 1
ATOM 5712 C CA . GLY B 1 334 ? 14.188 0.319 4.941 1 98.25 334 GLY B CA 1
ATOM 5713 C C . GLY B 1 334 ? 15.516 0.817 5.465 1 98.25 334 GLY B C 1
ATOM 5714 O O . GLY B 1 334 ? 15.609 1.288 6.602 1 98.25 334 GLY B O 1
ATOM 5715 N N . ASN B 1 335 ? 16.531 0.716 4.672 1 98.5 335 ASN B N 1
ATOM 5716 C CA . ASN B 1 335 ? 17.875 1.195 5.02 1 98.5 335 ASN B CA 1
ATOM 5717 C C . ASN B 1 335 ? 18.312 2.328 4.102 1 98.5 335 ASN B C 1
ATOM 5719 O O . ASN B 1 335 ? 18.109 2.27 2.887 1 98.5 335 ASN B O 1
ATOM 5723 N N . VAL B 1 336 ? 18.922 3.328 4.711 1 98.44 336 VAL B N 1
ATOM 5724 C CA . VAL B 1 336 ? 19.453 4.441 3.934 1 98.44 336 VAL B CA 1
ATOM 5725 C C . VAL B 1 336 ? 20.766 4.031 3.289 1 98.44 336 VAL B C 1
ATOM 5727 O O . VAL B 1 336 ? 21.609 3.402 3.932 1 98.44 336 VAL B O 1
ATOM 5730 N N . ILE B 1 337 ? 20.891 4.363 2.004 1 97.12 337 ILE B N 1
ATOM 5731 C CA . ILE B 1 337 ? 22.141 3.998 1.33 1 97.12 337 ILE B CA 1
ATOM 5732 C C . ILE B 1 337 ? 22.875 5.262 0.901 1 97.12 337 ILE B C 1
ATOM 5734 O O . ILE B 1 337 ? 23.906 5.184 0.233 1 97.12 337 ILE B O 1
ATOM 5738 N N . THR B 1 338 ? 22.359 6.426 1.18 1 97.19 338 THR B N 1
ATOM 5739 C CA . THR B 1 338 ? 23.047 7.691 0.912 1 97.19 338 THR B CA 1
ATOM 5740 C C . THR B 1 338 ? 24.391 7.754 1.631 1 97.19 338 THR B C 1
ATOM 5742 O O . THR B 1 338 ? 24.484 7.402 2.809 1 97.19 338 THR B O 1
ATOM 5745 N N . GLU B 1 339 ? 25.406 8.188 0.919 1 95.69 339 GLU B N 1
ATOM 5746 C CA . GLU B 1 339 ? 26.75 8.281 1.473 1 95.69 339 GLU B CA 1
ATOM 5747 C C . GLU B 1 339 ? 26.766 9.102 2.756 1 95.69 339 GLU B C 1
ATOM 5749 O O . GLU B 1 339 ? 26.203 10.203 2.803 1 95.69 339 GLU B O 1
ATOM 5754 N N . GLY B 1 340 ? 27.344 8.57 3.729 1 96.44 340 GLY B N 1
ATOM 5755 C CA . GLY B 1 340 ? 27.453 9.266 5 1 96.44 340 GLY B CA 1
ATOM 5756 C C . GLY B 1 340 ? 26.312 8.969 5.949 1 96.44 340 GLY B C 1
ATOM 5757 O O . GLY B 1 340 ? 26.359 9.336 7.125 1 96.44 340 GLY B O 1
ATOM 5758 N N . LEU B 1 341 ? 25.281 8.281 5.449 1 97.94 341 LEU B N 1
ATOM 5759 C CA . LEU B 1 341 ? 24.109 7.984 6.27 1 97.94 341 LEU B CA 1
ATOM 5760 C C . LEU B 1 341 ? 23.828 6.484 6.281 1 97.94 341 LEU B C 1
ATOM 5762 O O . LEU B 1 341 ? 22.672 6.074 6.359 1 97.94 341 LEU B O 1
ATOM 5766 N N . GLU B 1 342 ? 24.844 5.645 6.219 1 95.5 342 GLU B N 1
ATOM 5767 C CA . GLU B 1 342 ? 24.703 4.211 5.988 1 95.5 342 GLU B CA 1
ATOM 5768 C C . GLU B 1 342 ? 24.172 3.502 7.23 1 95.5 342 GLU B C 1
ATOM 5770 O O . GLU B 1 342 ? 23.688 2.375 7.145 1 95.5 342 GLU B O 1
ATOM 5775 N N . ASN B 1 343 ? 24.234 4.152 8.398 1 97.69 343 ASN B N 1
ATOM 5776 C CA . ASN B 1 343 ? 23.766 3.531 9.633 1 97.69 343 ASN B CA 1
ATOM 5777 C C . ASN B 1 343 ? 22.297 3.877 9.906 1 97.69 343 ASN B C 1
ATOM 5779 O O . ASN B 1 343 ? 21.734 3.447 10.914 1 97.69 343 ASN B O 1
ATOM 5783 N N . TRP B 1 344 ? 21.734 4.676 9.07 1 98.44 344 TRP B N 1
ATOM 5784 C CA . TRP B 1 344 ? 20.359 5.117 9.273 1 98.44 344 TRP B CA 1
ATOM 5785 C C . TRP B 1 344 ? 19.375 4.148 8.633 1 98.44 344 TRP B C 1
ATOM 5787 O O . TRP B 1 344 ? 19.625 3.619 7.547 1 98.44 344 TRP B O 1
ATOM 5797 N N . TYR B 1 345 ? 18.234 3.879 9.297 1 98.38 345 TYR B N 1
ATOM 5798 C CA . TYR B 1 345 ? 17.172 3.014 8.812 1 98.38 345 TYR B CA 1
ATOM 5799 C C . TYR B 1 345 ? 15.805 3.59 9.156 1 98.38 345 TYR B C 1
ATOM 5801 O O . TYR B 1 345 ? 15.695 4.492 9.992 1 98.38 345 TYR B O 1
ATOM 5809 N N . VAL B 1 346 ? 14.82 3.193 8.484 1 98.5 346 VAL B N 1
ATOM 5810 C CA . VAL B 1 346 ? 13.453 3.617 8.75 1 98.5 346 VAL B CA 1
ATOM 5811 C C . VAL B 1 346 ? 12.898 2.859 9.953 1 98.5 346 VAL B C 1
ATOM 5813 O O . VAL B 1 346 ? 12.594 1.668 9.859 1 98.5 346 VAL B O 1
ATOM 5816 N N . ASP B 1 347 ? 12.656 3.561 10.969 1 97.25 347 ASP B N 1
ATOM 5817 C CA . ASP B 1 347 ? 12.266 2.949 12.242 1 97.25 347 ASP B CA 1
ATOM 5818 C C . ASP B 1 347 ? 10.75 2.844 12.359 1 97.25 347 ASP B C 1
ATOM 5820 O O . ASP B 1 347 ? 10.227 1.84 12.844 1 97.25 347 ASP B O 1
ATOM 5824 N N . ARG B 1 348 ? 10.055 3.879 12.023 1 95.88 348 ARG B N 1
ATOM 5825 C CA . ARG B 1 348 ? 8.602 3.957 12.117 1 95.88 348 ARG B CA 1
ATOM 5826 C C . ARG B 1 348 ? 8.008 4.594 10.859 1 95.88 348 ARG B C 1
ATOM 5828 O O . ARG B 1 348 ? 8.672 5.379 10.18 1 95.88 348 ARG B O 1
ATOM 5835 N N . LEU B 1 349 ? 6.805 4.191 10.672 1 96.12 349 LEU B N 1
ATOM 5836 C CA . LEU B 1 349 ? 6.121 4.703 9.492 1 96.12 349 LEU B CA 1
ATOM 5837 C C . LEU B 1 349 ? 4.734 5.227 9.852 1 96.12 349 LEU B C 1
ATOM 5839 O O . LEU B 1 349 ? 4.016 4.602 10.633 1 96.12 349 LEU B O 1
ATOM 5843 N N . SER B 1 350 ? 4.387 6.367 9.375 1 94.88 350 SER B N 1
ATOM 5844 C CA . SER B 1 350 ? 3.025 6.875 9.242 1 94.88 350 SER B CA 1
ATOM 5845 C C . SER B 1 350 ? 2.553 6.82 7.793 1 94.88 350 SER B C 1
ATOM 5847 O O . SER B 1 350 ? 3.154 6.133 6.965 1 94.88 350 SER B O 1
ATOM 5849 N N . GLN B 1 351 ? 1.471 7.43 7.516 1 95.25 351 GLN B N 1
ATOM 5850 C CA . GLN B 1 351 ? 0.888 7.285 6.184 1 95.25 351 GLN B CA 1
ATOM 5851 C C . GLN B 1 351 ? 1.777 7.922 5.125 1 95.25 351 GLN B C 1
ATOM 5853 O O . GLN B 1 351 ? 2.188 7.262 4.168 1 95.25 351 GLN B O 1
ATOM 5858 N N . GLU B 1 352 ? 2.207 9.25 5.316 1 96.62 352 GLU B N 1
ATOM 5859 C CA . GLU B 1 352 ? 2.945 9.969 4.285 1 96.62 352 GLU B CA 1
ATOM 5860 C C . GLU B 1 352 ? 4.395 10.203 4.703 1 96.62 352 GLU B C 1
ATOM 5862 O O . GLU B 1 352 ? 5.227 10.602 3.885 1 96.62 352 GLU B O 1
ATOM 5867 N N . HIS B 1 353 ? 4.715 9.938 5.961 1 96.94 353 HIS B N 1
ATOM 5868 C CA . HIS B 1 353 ? 6.062 10.242 6.43 1 96.94 353 HIS B CA 1
ATOM 5869 C C . HIS B 1 353 ? 6.637 9.094 7.254 1 96.94 353 HIS B C 1
ATOM 5871 O O . HIS B 1 353 ? 5.902 8.195 7.66 1 96.94 353 HIS B O 1
ATOM 5877 N N . GLY B 1 354 ? 7.934 9.078 7.367 1 97.38 354 GLY B N 1
ATOM 5878 C CA . GLY B 1 354 ? 8.664 8.078 8.133 1 97.38 354 GLY B CA 1
ATOM 5879 C C . GLY B 1 354 ? 9.695 8.688 9.07 1 97.38 354 GLY B C 1
ATOM 5880 O O . GLY B 1 354 ? 10.062 9.852 8.922 1 97.38 354 GLY B O 1
ATOM 5881 N N . ILE B 1 355 ? 10.102 7.973 10.07 1 97.94 355 ILE B N 1
ATOM 5882 C CA . ILE B 1 355 ? 11.117 8.375 11.031 1 97.94 355 ILE B CA 1
ATOM 5883 C C . ILE B 1 355 ? 12.391 7.551 10.828 1 97.94 355 ILE B C 1
ATOM 5885 O O . ILE B 1 355 ? 12.344 6.316 10.844 1 97.94 355 ILE B O 1
ATOM 5889 N N . LEU B 1 356 ? 13.469 8.203 10.633 1 98.31 356 LEU B N 1
ATOM 5890 C CA . LEU B 1 356 ? 14.773 7.555 10.555 1 98.31 356 LEU B CA 1
ATOM 5891 C C . LEU B 1 356 ? 15.477 7.574 11.906 1 98.31 356 LEU B C 1
ATOM 5893 O O . LEU B 1 356 ? 15.398 8.562 12.633 1 98.31 356 LEU B O 1
ATOM 5897 N N . ARG B 1 357 ? 16.172 6.57 12.164 1 97.81 357 ARG B N 1
ATOM 5898 C CA . ARG B 1 357 ? 17.078 6.465 13.305 1 97.81 357 ARG B CA 1
ATOM 5899 C C . ARG B 1 357 ? 18.406 5.867 12.883 1 97.81 357 ARG B C 1
ATOM 5901 O O . ARG B 1 357 ? 18.5 5.176 11.867 1 97.81 357 ARG B O 1
ATOM 5908 N N . SER B 1 358 ? 19.422 6.168 13.672 1 97.94 358 SER B N 1
ATOM 5909 C CA . SER B 1 358 ? 20.734 5.605 13.406 1 97.94 358 SER B CA 1
ATOM 5910 C C . SER B 1 358 ? 21.078 4.5 14.398 1 97.94 358 SER B C 1
ATOM 5912 O O . SER B 1 358 ? 20.734 4.586 15.578 1 97.94 358 SER B O 1
ATOM 5914 N N . SER B 1 359 ? 21.688 3.457 13.938 1 96.69 359 SER B N 1
ATOM 5915 C CA . SER B 1 359 ? 22.188 2.396 14.805 1 96.69 359 SER B CA 1
ATOM 5916 C C . SER B 1 359 ? 23.484 2.801 15.492 1 96.69 359 SER B C 1
ATOM 5918 O O . SER B 1 359 ? 24 2.066 16.328 1 96.69 359 SER B O 1
ATOM 5920 N N . ASN B 1 360 ? 24.047 3.955 15.094 1 97.19 360 ASN B N 1
ATOM 5921 C CA . ASN B 1 360 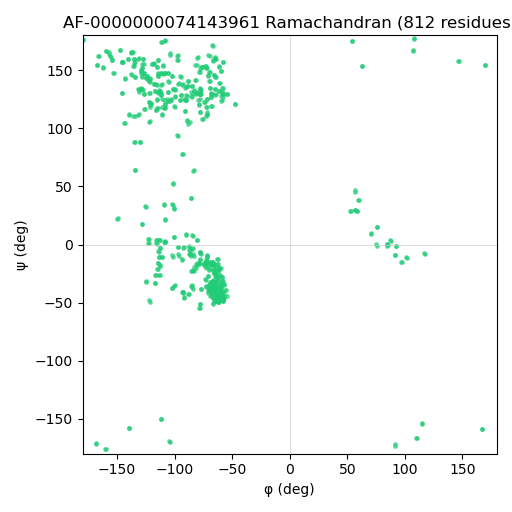? 25.281 4.5 15.648 1 97.19 360 ASN B CA 1
ATOM 5922 C C . ASN B 1 360 ? 25.031 5.832 16.359 1 97.19 360 ASN B C 1
ATOM 5924 O O . ASN B 1 360 ? 24.734 6.836 15.703 1 97.19 360 ASN B O 1
ATOM 5928 N N . SER B 1 361 ? 25.234 5.891 17.594 1 96.12 361 SER B N 1
ATOM 5929 C CA . SER B 1 361 ? 24.953 7.07 18.406 1 96.12 361 SER B CA 1
ATOM 5930 C C . SER B 1 361 ? 25.891 8.219 18.078 1 96.12 361 SER B C 1
ATOM 5932 O O . SER B 1 361 ? 25.641 9.367 18.438 1 96.12 361 SER B O 1
ATOM 5934 N N . LYS B 1 362 ? 27 7.973 17.438 1 96.5 362 LYS B N 1
ATOM 5935 C CA . LYS B 1 362 ? 27.984 9 17.125 1 96.5 362 LYS B CA 1
ATOM 5936 C C . LYS B 1 362 ? 27.656 9.695 15.812 1 96.5 362 LYS B C 1
ATOM 5938 O O . LYS B 1 362 ? 28.312 10.672 15.438 1 96.5 362 LYS B O 1
ATOM 5943 N N . ASP B 1 363 ? 26.625 9.148 15.07 1 97.25 363 ASP B N 1
ATOM 5944 C CA . ASP B 1 363 ? 26.25 9.75 13.797 1 97.25 363 ASP B CA 1
ATOM 5945 C C . ASP B 1 363 ? 25.656 11.148 14 1 97.25 363 ASP B C 1
ATOM 5947 O O . ASP B 1 363 ? 25.297 11.523 15.117 1 97.25 363 ASP B O 1
ATOM 5951 N N . VAL B 1 364 ? 25.719 11.891 12.945 1 96.31 364 VAL B N 1
ATOM 5952 C CA . VAL B 1 364 ? 25.125 13.227 12.945 1 96.31 364 VAL B CA 1
ATOM 5953 C C . VAL B 1 364 ? 23.781 13.195 12.203 1 96.31 364 VAL B C 1
ATOM 5955 O O . VAL B 1 364 ? 23.609 12.43 11.258 1 96.31 364 VAL B O 1
ATOM 5958 N N . LEU B 1 365 ? 22.859 14.008 12.703 1 97.56 365 LEU B N 1
ATOM 5959 C CA . LEU B 1 365 ? 21.562 14.102 12.047 1 97.56 365 LEU B CA 1
ATOM 5960 C C . LEU B 1 365 ? 21.703 14.617 10.617 1 97.56 365 LEU B C 1
ATOM 5962 O O . LEU B 1 365 ? 22.516 15.508 10.359 1 97.56 365 LEU B O 1
ATOM 5966 N N . PRO B 1 366 ? 20.953 14.031 9.711 1 97.88 366 PRO B N 1
ATOM 5967 C CA . PRO B 1 366 ? 20.938 14.648 8.383 1 97.88 366 PRO B CA 1
ATOM 5968 C C . PRO B 1 366 ? 20.344 16.062 8.391 1 97.88 366 PRO B C 1
ATOM 5970 O O . PRO B 1 366 ? 19.656 16.438 9.336 1 97.88 366 PRO B O 1
ATOM 5973 N N . ARG B 1 367 ? 20.656 16.844 7.383 1 96.38 367 ARG B N 1
ATOM 5974 C CA . ARG B 1 367 ? 20.156 18.203 7.285 1 96.38 367 ARG B CA 1
ATOM 5975 C C . ARG B 1 367 ? 18.734 18.234 6.723 1 96.38 367 ARG B C 1
ATOM 5977 O O . ARG B 1 367 ? 18.406 17.453 5.832 1 96.38 367 ARG B O 1
ATOM 5984 N N . ILE B 1 368 ? 17.938 19.094 7.23 1 97.44 368 ILE B N 1
ATOM 5985 C CA . ILE B 1 368 ? 16.625 19.328 6.641 1 97.44 368 ILE B CA 1
ATOM 5986 C C . ILE B 1 368 ? 16.797 19.766 5.188 1 97.44 368 ILE B C 1
ATOM 5988 O O . ILE B 1 368 ? 17.625 20.625 4.883 1 97.44 368 ILE B O 1
ATOM 5992 N N . GLY B 1 369 ? 16.047 19.141 4.316 1 96.38 369 GLY B N 1
ATOM 5993 C CA . GLY B 1 369 ? 16.172 19.406 2.893 1 96.38 369 GLY B CA 1
ATOM 5994 C C . GLY B 1 369 ? 17.062 18.391 2.18 1 96.38 369 GLY B C 1
ATOM 5995 O O . GLY B 1 369 ? 17.047 18.312 0.951 1 96.38 369 GLY B O 1
ATOM 5996 N N . GLN B 1 370 ? 17.797 17.656 2.947 1 97.19 370 GLN B N 1
ATOM 5997 C CA . GLN B 1 370 ? 18.688 16.641 2.365 1 97.19 370 GLN B CA 1
ATOM 5998 C C . GLN B 1 370 ? 17.875 15.5 1.76 1 97.19 370 GLN B C 1
ATOM 6000 O O . GLN B 1 370 ? 16.891 15.055 2.34 1 97.19 370 GLN B O 1
ATOM 6005 N N . LEU B 1 371 ? 18.281 15.117 0.56 1 97.69 371 LEU B N 1
ATOM 6006 C CA . LEU B 1 371 ? 17.672 13.953 -0.071 1 97.69 371 LEU B CA 1
ATOM 6007 C C . LEU B 1 371 ? 18.344 12.664 0.389 1 97.69 371 LEU B C 1
ATOM 6009 O O . LEU B 1 371 ? 19.562 12.625 0.553 1 97.69 371 LEU B O 1
ATOM 6013 N N . VAL B 1 372 ? 17.562 11.68 0.674 1 98.25 372 VAL B N 1
ATOM 6014 C CA . VAL B 1 372 ? 18.078 10.383 1.082 1 98.25 372 VAL B CA 1
ATOM 6015 C C . VAL B 1 372 ? 17.531 9.289 0.176 1 98.25 372 VAL B C 1
ATOM 6017 O O . VAL B 1 372 ? 16.391 9.383 -0.296 1 98.25 372 VAL B O 1
ATOM 6020 N N . ARG B 1 373 ? 18.375 8.352 -0.078 1 98.12 373 ARG B N 1
ATOM 6021 C CA . ARG B 1 373 ? 17.984 7.164 -0.832 1 98.12 373 ARG B CA 1
ATOM 6022 C C . ARG B 1 373 ? 17.781 5.969 0.093 1 98.12 373 ARG B C 1
ATOM 6024 O O . ARG B 1 373 ? 18.688 5.609 0.854 1 98.12 373 ARG B O 1
ATOM 6031 N N . ILE B 1 374 ? 16.594 5.312 0.052 1 98.75 374 ILE B N 1
ATOM 6032 C CA . ILE B 1 374 ? 16.219 4.262 0.992 1 98.75 374 ILE B CA 1
ATOM 6033 C C . ILE B 1 374 ? 15.93 2.967 0.233 1 98.75 374 ILE B C 1
ATOM 6035 O O . ILE B 1 374 ? 15.07 2.941 -0.653 1 98.75 374 ILE B O 1
ATOM 6039 N N . VAL B 1 375 ? 16.672 1.9 0.562 1 98.5 375 VAL B N 1
ATOM 6040 C CA . VAL B 1 375 ? 16.344 0.58 0.03 1 98.5 375 VAL B CA 1
ATOM 6041 C C . VAL B 1 375 ? 15.219 -0.048 0.849 1 98.5 375 VAL B C 1
ATOM 6043 O O . VAL B 1 375 ? 15.281 -0.073 2.08 1 98.5 375 VAL B O 1
ATOM 6046 N N . PRO B 1 376 ? 14.234 -0.534 0.209 1 98.31 376 PRO B N 1
ATOM 6047 C CA . PRO B 1 376 ? 13.055 -1.005 0.946 1 98.31 376 PRO B CA 1
ATOM 6048 C C . PRO B 1 376 ? 13.25 -2.4 1.534 1 98.31 376 PRO B C 1
ATOM 6050 O O . PRO B 1 376 ? 14.117 -3.15 1.083 1 98.31 376 PRO B O 1
ATOM 6053 N N . GLN B 1 377 ? 12.43 -2.703 2.516 1 97.62 377 GLN B N 1
ATOM 6054 C CA . GLN B 1 377 ? 12.383 -4.039 3.102 1 97.62 377 GLN B CA 1
ATOM 6055 C C . GLN B 1 377 ? 11.852 -5.059 2.102 1 97.62 377 GLN B C 1
ATOM 6057 O O . GLN B 1 377 ? 12.344 -6.188 2.033 1 97.62 377 GLN B O 1
ATOM 6062 N N . HIS B 1 378 ? 10.844 -4.688 1.344 1 97.69 378 HIS B N 1
ATOM 6063 C CA . HIS B 1 378 ? 10.188 -5.57 0.382 1 97.69 378 HIS B CA 1
ATOM 6064 C C . HIS B 1 378 ? 9.859 -4.828 -0.909 1 97.69 378 HIS B C 1
ATOM 6066 O O . HIS B 1 378 ? 8.898 -4.059 -0.958 1 97.69 378 HIS B O 1
ATOM 6072 N N . ALA B 1 379 ? 10.508 -5.176 -1.931 1 98.25 379 ALA B N 1
ATOM 6073 C CA . ALA B 1 379 ? 10.477 -4.434 -3.189 1 98.25 379 ALA B CA 1
ATOM 6074 C C . ALA B 1 379 ? 9.117 -4.582 -3.875 1 98.25 379 ALA B C 1
ATOM 6076 O O . ALA B 1 379 ? 8.602 -3.625 -4.457 1 98.25 379 ALA B O 1
ATOM 6077 N N . CYS B 1 380 ? 8.508 -5.793 -3.797 1 97.81 380 CYS B N 1
ATOM 6078 C CA . CYS B 1 380 ? 7.258 -6.047 -4.512 1 97.81 380 CYS B CA 1
ATOM 6079 C C . CYS B 1 380 ? 6.164 -5.09 -4.051 1 97.81 380 CYS B C 1
ATOM 6081 O O . CYS B 1 380 ? 5.453 -4.512 -4.875 1 97.81 380 CYS B O 1
ATOM 6083 N N . ILE B 1 381 ? 6.055 -4.902 -2.74 1 97.81 381 ILE B N 1
ATOM 6084 C CA . ILE B 1 381 ? 4.988 -4.082 -2.174 1 97.81 381 ILE B CA 1
ATOM 6085 C C . ILE B 1 381 ? 5.32 -2.605 -2.361 1 97.81 381 ILE B C 1
ATOM 6087 O O . ILE B 1 381 ? 4.445 -1.804 -2.697 1 97.81 381 ILE B O 1
ATOM 6091 N N . THR B 1 382 ? 6.602 -2.254 -2.205 1 98.38 382 THR B N 1
ATOM 6092 C CA . THR B 1 382 ? 7.035 -0.87 -2.355 1 98.38 382 THR B CA 1
ATOM 6093 C C . THR B 1 382 ? 6.867 -0.404 -3.799 1 98.38 382 THR B C 1
ATOM 6095 O O . THR B 1 382 ? 6.344 0.685 -4.047 1 98.38 382 THR B O 1
ATOM 6098 N N . ALA B 1 383 ? 7.285 -1.243 -4.738 1 98.56 383 ALA B N 1
ATOM 6099 C CA . ALA B 1 383 ? 7.16 -0.887 -6.148 1 98.56 383 ALA B CA 1
ATOM 6100 C C . ALA B 1 383 ? 5.699 -0.662 -6.531 1 98.56 383 ALA B C 1
ATOM 6102 O O . ALA B 1 383 ? 5.395 0.216 -7.34 1 98.56 383 ALA B O 1
ATOM 6103 N N . ASN B 1 384 ? 4.824 -1.398 -5.926 1 97.12 384 ASN B N 1
ATOM 6104 C CA . ASN B 1 384 ? 3.398 -1.313 -6.227 1 97.12 384 ASN B CA 1
ATOM 6105 C C . ASN B 1 384 ? 2.818 0.038 -5.816 1 97.12 384 ASN B C 1
ATOM 6107 O O . ASN B 1 384 ? 1.73 0.41 -6.258 1 97.12 384 ASN B O 1
ATOM 6111 N N . ALA B 1 385 ? 3.521 0.802 -4.992 1 96.75 385 ALA B N 1
ATOM 6112 C CA . ALA B 1 385 ? 3.037 2.082 -4.484 1 96.75 385 ALA B CA 1
ATOM 6113 C C . ALA B 1 385 ? 3.209 3.188 -5.523 1 96.75 385 ALA B C 1
ATOM 6115 O O . ALA B 1 385 ? 2.631 4.266 -5.391 1 96.75 385 ALA B O 1
ATOM 6116 N N . PHE B 1 386 ? 4.012 2.998 -6.566 1 97.62 386 PHE B N 1
ATOM 6117 C CA . PHE B 1 386 ? 4.371 4.074 -7.48 1 97.62 386 PHE B CA 1
ATOM 6118 C C . PHE B 1 386 ? 3.803 3.82 -8.867 1 97.62 386 PHE B C 1
ATOM 6120 O O . PHE B 1 386 ? 3.777 2.678 -9.336 1 97.62 386 PHE B O 1
ATOM 6127 N N . THR B 1 387 ? 3.449 4.906 -9.57 1 96.75 387 THR B N 1
ATOM 6128 C CA . THR B 1 387 ? 2.787 4.809 -10.867 1 96.75 387 THR B CA 1
ATOM 6129 C C . THR B 1 387 ? 3.807 4.863 -12 1 96.75 387 THR B C 1
ATOM 6131 O O . THR B 1 387 ? 3.467 4.625 -13.156 1 96.75 387 THR B O 1
ATOM 6134 N N . TRP B 1 388 ? 4.992 5.23 -11.703 1 98.38 388 TRP B N 1
ATOM 6135 C CA . TRP B 1 388 ? 6.125 5.125 -12.617 1 98.38 388 TRP B CA 1
ATOM 6136 C C . TRP B 1 388 ? 7.438 5.027 -11.844 1 98.38 388 TRP B C 1
ATOM 6138 O O . TRP B 1 388 ? 7.488 5.332 -10.648 1 98.38 388 TRP B O 1
ATOM 6148 N N . TYR B 1 389 ? 8.492 4.504 -12.469 1 98.88 389 TYR B N 1
ATOM 6149 C CA . TYR B 1 389 ? 9.836 4.395 -11.93 1 98.88 389 TYR B CA 1
ATOM 6150 C C . TYR B 1 389 ? 10.805 5.301 -12.672 1 98.88 389 TYR B C 1
ATOM 6152 O O . TYR B 1 389 ? 10.773 5.371 -13.906 1 98.88 389 TYR B O 1
ATOM 6160 N N . PHE B 1 390 ? 11.562 6.055 -11.953 1 98.88 390 PHE B N 1
ATOM 6161 C CA . PHE B 1 390 ? 12.711 6.715 -12.562 1 98.88 390 PHE B CA 1
ATOM 6162 C C . PHE B 1 390 ? 13.867 5.742 -12.727 1 98.88 390 PHE B C 1
ATOM 6164 O O . PHE B 1 390 ? 14.312 5.133 -11.75 1 98.88 390 PHE B O 1
ATOM 6171 N N . VAL B 1 391 ? 14.375 5.602 -13.945 1 98.94 391 VAL B N 1
ATOM 6172 C CA . VAL B 1 391 ? 15.344 4.547 -14.234 1 98.94 391 VAL B CA 1
ATOM 6173 C C . VAL B 1 391 ? 16.703 5.164 -14.531 1 98.94 391 VAL B C 1
ATOM 6175 O O . VAL B 1 391 ? 16.812 6.121 -15.305 1 98.94 391 VAL B O 1
ATOM 6178 N N . THR B 1 392 ? 17.703 4.684 -13.859 1 98.81 392 THR B N 1
ATOM 6179 C CA . THR B 1 392 ? 19.078 5.051 -14.141 1 98.81 392 THR B CA 1
ATOM 6180 C C . THR B 1 392 ? 19.844 3.863 -14.727 1 98.81 392 THR B C 1
ATOM 6182 O O . THR B 1 392 ? 19.297 2.758 -14.82 1 98.81 392 THR B O 1
ATOM 6185 N N . ASP B 1 393 ? 21.062 4.09 -15.141 1 98.12 393 ASP B N 1
ATOM 6186 C CA . ASP B 1 393 ? 21.922 3.057 -15.695 1 98.12 393 ASP B CA 1
ATOM 6187 C C . ASP B 1 393 ? 23.328 3.129 -15.094 1 98.12 393 ASP B C 1
ATOM 6189 O O . ASP B 1 393 ? 24.297 3.375 -15.805 1 98.12 393 ASP B O 1
ATOM 6193 N N . GLY B 1 394 ? 23.422 2.895 -13.812 1 95.69 394 GLY B N 1
ATOM 6194 C CA . GLY B 1 394 ? 24.703 2.859 -13.117 1 95.69 394 GLY B CA 1
ATOM 6195 C C . GLY B 1 394 ? 25.094 4.203 -12.531 1 95.69 394 GLY B C 1
ATOM 6196 O O . GLY B 1 394 ? 26.125 4.312 -11.852 1 95.69 394 GLY B O 1
ATOM 6197 N N . GLY B 1 395 ? 24.281 5.199 -12.727 1 96.12 395 GLY B N 1
ATOM 6198 C CA . GLY B 1 395 ? 24.562 6.535 -12.211 1 96.12 395 GLY B CA 1
ATOM 6199 C C . GLY B 1 395 ? 23.328 7.23 -11.656 1 96.12 395 GLY B C 1
ATOM 6200 O O . GLY B 1 395 ? 22.375 6.57 -11.242 1 96.12 395 GLY B O 1
ATOM 6201 N N . ASP B 1 396 ? 23.453 8.547 -11.625 1 97.5 396 ASP B N 1
ATOM 6202 C CA . ASP B 1 396 ? 22.391 9.297 -10.961 1 97.5 396 ASP B CA 1
ATOM 6203 C C . ASP B 1 396 ? 21.531 10.055 -11.984 1 97.5 396 ASP B C 1
ATOM 6205 O O . ASP B 1 396 ? 20.641 10.82 -11.609 1 97.5 396 ASP B O 1
ATOM 6209 N N . ILE B 1 397 ? 21.875 9.844 -13.258 1 98.69 397 ILE B N 1
ATOM 6210 C CA . ILE B 1 397 ? 21.109 10.508 -14.312 1 98.69 397 ILE B CA 1
ATOM 6211 C C . ILE B 1 397 ? 20.016 9.586 -14.82 1 98.69 397 ILE B C 1
ATOM 6213 O O . ILE B 1 397 ? 20.25 8.406 -15.078 1 98.69 397 ILE B O 1
ATOM 6217 N N . ILE B 1 398 ? 18.844 10.07 -14.859 1 98.88 398 ILE B N 1
ATOM 6218 C CA . ILE B 1 398 ? 17.703 9.305 -15.352 1 98.88 398 ILE B CA 1
ATOM 6219 C C . ILE B 1 398 ? 17.844 9.07 -16.844 1 98.88 398 ILE B C 1
ATOM 6221 O O . ILE B 1 398 ? 18.031 10.008 -17.625 1 98.88 398 ILE B O 1
ATOM 6225 N N . THR B 1 399 ? 17.75 7.84 -17.266 1 98.81 399 THR B N 1
ATOM 6226 C CA . THR B 1 399 ? 17.938 7.484 -18.672 1 98.81 399 THR B CA 1
ATOM 6227 C C . THR B 1 399 ? 16.641 6.953 -19.281 1 98.81 399 THR B C 1
ATOM 6229 O O . THR B 1 399 ? 16.516 6.859 -20.5 1 98.81 399 THR B O 1
ATOM 6232 N N . ASP B 1 400 ? 15.695 6.598 -18.438 1 98.81 400 ASP B N 1
ATOM 6233 C CA . ASP B 1 400 ? 14.438 6.035 -18.922 1 98.81 400 ASP B CA 1
ATOM 6234 C C . ASP B 1 400 ? 13.344 6.164 -17.859 1 98.81 400 ASP B C 1
ATOM 6236 O O . ASP B 1 400 ? 13.594 6.613 -16.75 1 98.81 400 ASP B O 1
ATOM 6240 N N . ILE B 1 401 ? 12.117 5.953 -18.234 1 98.81 401 ILE B N 1
ATOM 6241 C CA . ILE B 1 401 ? 10.938 5.848 -17.375 1 98.81 401 ILE B CA 1
ATOM 6242 C C . ILE B 1 401 ? 10.258 4.496 -17.594 1 98.81 401 ILE B C 1
ATOM 6244 O O . ILE B 1 401 ? 10.031 4.09 -18.75 1 98.81 401 ILE B O 1
ATOM 6248 N N . TRP B 1 402 ? 10.102 3.717 -16.531 1 98.88 402 TRP B N 1
ATOM 6249 C CA . TRP B 1 402 ? 9.281 2.516 -16.625 1 98.88 402 TRP B CA 1
ATOM 6250 C C . TRP B 1 402 ? 7.902 2.752 -16.016 1 98.88 402 TRP B C 1
ATOM 6252 O O . TRP B 1 402 ? 7.777 3.396 -14.969 1 98.88 402 TRP B O 1
ATOM 6262 N N . VAL B 1 403 ? 6.859 2.367 -16.656 1 98.44 403 VAL B N 1
ATOM 6263 C CA . VAL B 1 403 ? 5.484 2.498 -16.188 1 98.44 403 VAL B CA 1
ATOM 6264 C C . VAL B 1 403 ? 4.914 1.118 -15.867 1 98.44 403 VAL B C 1
ATOM 6266 O O . VAL B 1 403 ? 4.668 0.314 -16.766 1 98.44 403 VAL B O 1
ATOM 6269 N N . PRO B 1 404 ? 4.68 0.839 -14.586 1 98.06 404 PRO B N 1
ATOM 6270 C CA . PRO B 1 404 ? 4.203 -0.487 -14.188 1 98.06 404 PRO B CA 1
ATOM 6271 C C . PRO B 1 404 ? 2.721 -0.697 -14.5 1 98.06 404 PRO B C 1
ATOM 6273 O O . PRO B 1 404 ? 1.951 0.266 -14.531 1 98.06 404 PRO B O 1
ATOM 6276 N N . TRP B 1 405 ? 2.348 -1.967 -14.711 1 96.44 405 TRP B N 1
ATOM 6277 C CA . TRP B 1 405 ? 0.972 -2.395 -14.938 1 96.44 405 TRP B CA 1
ATOM 6278 C C . TRP B 1 405 ? 0.236 -2.58 -13.609 1 96.44 405 TRP B C 1
ATOM 6280 O O . TRP B 1 405 ? -0.26 -3.672 -13.32 1 96.44 405 TRP B O 1
ATOM 6290 N N . ARG B 1 406 ? 0.065 -1.553 -12.875 1 93.62 406 ARG B N 1
ATOM 6291 C CA . ARG B 1 406 ? -0.574 -1.628 -11.562 1 93.62 406 ARG B CA 1
ATOM 6292 C C . ARG B 1 406 ? -2.074 -1.871 -11.695 1 93.62 406 ARG B C 1
ATOM 6294 O O . ARG B 1 406 ? -2.695 -1.426 -12.664 1 93.62 406 ARG B O 1
ATOM 6301 N N . GLY B 1 407 ? -2.592 -2.494 -10.703 1 93.19 407 GLY B N 1
ATOM 6302 C CA . GLY B 1 407 ? -4.02 -2.768 -10.672 1 93.19 407 GLY B CA 1
ATOM 6303 C C . GLY B 1 407 ? -4.352 -4.234 -10.852 1 93.19 407 GLY B C 1
ATOM 6304 O O . GLY B 1 407 ? -3.482 -5.098 -10.711 1 93.19 407 GLY B O 1
ATOM 6305 N N . TRP B 1 408 ? -5.625 -4.488 -11.117 1 93.5 408 TRP B N 1
ATOM 6306 C CA . TRP B 1 408 ? -6.125 -5.859 -11.086 1 93.5 408 TRP B CA 1
ATOM 6307 C C . TRP B 1 408 ? -6.711 -6.258 -12.438 1 93.5 408 TRP B C 1
ATOM 6309 O O . TRP B 1 408 ? -7.242 -5.41 -13.164 1 93.5 408 TRP B O 1
#

Foldseek 3Di:
DDCVQDPLVVDDADDQVVVCVPAFFHFLLPDDPFAKAFAVQLLLVLLVVLVVLCVVLVFAEEEEALQQQFPSSVCSNPVLPHAHYEYADLLSLVVSLVVVRHQYYEHPDADDLVCVSSLVVSCVRHNAYEHEHAAPVSVVSQVVVCVVVVPQDAHEYAAEEELPPPPDHHHFPDPRLVVSLVVQVVVCRHHAYAFYAYEDPCLLVAQALVSLCVVQLSLQVRRQSSLVSVCVVPVPRAYEREYEELSNSLSSNVDDNVSHDDGSHGYYYYYYCSSADFVSSCNNHSDHPSSHGMWTKWFFADFDQQDVHARGKTKIQAFCLQQNPDDHPPAAFWAWPPPLRRQKHFHHGDDGMTMIDGPDRPRHDDDGGDMIIITGRGSSNNSLSDQKYQYHHPDRRGNGITGRSHDD/DDCVQDPLVPDDADDFVVVCVPAFFHFLLPDDPFAKAFAVQLLLVLLVVLVVLCVVLVFAEEEEALQQQFPSSVCSNPVLPHAHYEYADLLSLVVSLVVVRHQYYEHPDADDLVCVSSLVVSCVRHNAYEHEHAAPVSVVSQVVVCVVVVPQDAHEYAAEEELPPPPDHHHFPDPRLVVSLVVQVVVCRHYAYAFYAYEDPCLLVAQALVSLCVVQLSLQVRRQSSLVSVCVVPVPRAYEREYEELSNSLSSNVDDNVSHDDGSHGYYYYYYCSSADFVSSCNNHSDHPSSHGMWTKWFFADFDQQDVHARGKTKIQAFCLQQNPDDHPPAAFWAWPPPLRRQKHFHHGDDGMTMIDGPDRPRHDDDGGDMIIITGRGSSNNSLSDQKYQYHHPDRGGNGITGRSHDD

Sequence (816 aa):
MDLDKFGSKFYVSPSKDALKKKYVGISIYEIPTPAFVVDQKVVKNNCDEMLKSIEATGALFRPHVKTHKCIEAMDLQLQGRVNAVVVSTIREAIAVVASGKVDDILYGLPVCRSRLEELYELSKNVKSVRLLIDNLAHIDILKQFAQKHSIKRPFSVFIKIDMGTSRAGLQVGSPELQDLIDTTLNASGIINLFGFYCHAGHSYGASSIEEARNYLLDEIRAANVAAEYVHKKNRSTPLVLSVGATPTAHATKAWIADSVPKLYGRLEIHTGNYAFCDLQQAATGCVSVSNIACSVMAEVISTYPNRKGAPGEALVNAGVISLSRENGRIPGFGNVITEGLENWYVDRLSQEHGILRSSNSKDVLPRIGQLVRIVPQHACITANAFTWYFVTDGGDIITDIWVPWRGWMDLDKFGSKFYVSPSKDALKKKYVGISIYEIPTPAFVVDQKVVKNNCDEMLKSIEATGALFRPHVKTHKCIEAMDLQLQGRVNAVVVSTIREAIAVVASGKVDDILYGLPVCRSRLEELYELSKNVKSVRLLIDNLAHIDILKQFAQKHSIKRPFSVFIKIDMGTSRAGLQVGSPELQDLIDTTLNASGIINLFGFYCHAGHSYGASSIEEARNYLLDEIRAANVAAEYVHKKNRSTPLVLSVGATPTAHATKAWIADSVPKLYGRLEIHTGNYAFCDLQQAATGCVSVSNIACSVMAEVISTYPNRKGAPGEALVNAGVISLSRENGRIPGFGNVITEGLENWYVDRLSQEHGILRSSNSKDVLPRIGQLVRIVPQHACITANAFTWYFVTDGGDIITDIWVPWRGW

Nearest PDB structures (foldseek):
  3anv-assembly1_A-2  TM=8.834E-01  e=5.143E-36  Gallus gallus
  3awn-assembly1_A  TM=8.952E-01  e=3.310E-35  Gallus gallus
  3anu-assembly1_A-2  TM=8.991E-01  e=1.241E-34  Gallus gallus
  4pb3-assembly1_B  TM=8.897E-01  e=2.130E-34  Delftia sp. HT23
  4v15-assembly1_B  TM=8.906E-01  e=3.051E-28  Achromobacter xylosoxidans

Solvent-accessible surface area (backbone atoms only — not comparable to full-atom values): 41056 Å² total; per-residue (Å²): 135,73,54,86,72,36,83,40,61,54,60,64,76,51,58,57,66,62,49,32,71,72,44,44,75,37,44,70,89,72,55,68,68,54,36,42,36,34,29,50,49,38,25,44,51,38,22,49,52,49,53,52,30,39,54,72,73,68,38,45,60,29,46,27,44,70,29,69,35,27,71,69,60,48,47,47,62,28,66,88,75,38,40,37,35,31,28,74,32,61,30,39,43,52,53,48,47,73,66,66,65,48,43,34,38,32,45,70,49,48,55,41,71,83,46,44,66,49,54,53,60,50,37,77,68,35,80,39,56,30,40,26,35,58,49,65,66,47,56,53,52,50,52,52,49,30,62,77,66,68,54,70,74,46,46,36,28,29,41,32,35,22,79,76,65,79,80,58,49,29,46,73,89,35,69,68,40,53,49,42,52,52,51,42,66,72,35,50,73,53,30,36,74,44,28,29,35,30,55,53,72,63,37,60,70,24,67,28,41,67,52,14,34,50,49,38,51,50,36,49,49,48,38,33,54,55,30,42,58,48,36,74,74,41,75,78,63,72,28,36,33,33,24,37,26,42,49,26,48,51,14,38,73,68,63,54,76,85,76,54,70,92,66,55,43,46,49,25,44,28,34,38,47,53,43,34,34,27,42,35,48,27,54,14,51,56,45,51,73,82,46,37,17,46,32,36,37,25,33,26,38,39,65,39,76,47,48,97,42,57,41,20,36,33,31,28,49,39,8,33,66,52,37,32,73,43,78,52,86,52,77,42,30,20,38,28,66,34,88,94,38,63,57,28,26,30,67,47,69,44,66,60,30,20,32,33,36,51,83,44,55,84,50,76,74,76,54,70,59,38,74,40,37,27,34,33,23,41,41,42,63,23,47,67,53,48,72,49,31,46,22,19,69,82,59,58,43,23,72,44,58,46,60,39,47,71,70,73,134,72,55,88,74,38,82,39,60,54,62,64,75,52,60,58,66,62,49,32,72,71,44,43,74,38,45,70,90,72,56,68,66,55,36,44,37,33,29,49,49,38,26,44,50,39,22,50,52,49,51,53,29,39,54,73,71,69,37,45,62,30,46,28,45,68,28,69,36,28,70,70,60,50,46,46,62,28,67,88,75,40,42,37,35,32,29,74,32,62,31,38,43,51,53,47,46,72,65,67,66,49,44,36,39,32,44,72,49,47,55,42,71,82,46,44,66,48,54,53,60,50,40,75,67,36,80,38,55,31,39,26,35,59,50,65,66,47,56,52,52,50,51,52,50,30,61,75,66,67,56,71,74,46,46,36,28,30,41,32,35,23,79,77,67,78,81,58,48,30,47,71,91,35,70,68,42,53,50,42,52,51,52,42,65,73,35,48,72,53,30,36,74,44,30,30,35,28,55,53,71,62,38,61,71,22,68,29,40,67,52,13,33,51,50,38,51,51,37,49,50,48,39,35,54,56,32,41,58,47,38,74,75,40,74,80,63,72,29,36,33,33,24,36,27,42,49,28,48,51,14,39,73,68,63,55,76,86,76,54,72,91,65,53,43,45,50,26,42,27,34,40,46,54,42,36,34,26,42,37,48,28,54,15,49,57,43,51,73,82,47,36,15,47,32,36,37,25,33,27,38,39,64,38,77,47,48,98,41,57,40,20,37,34,30,29,49,40,7,34,66,52,35,33,73,42,77,52,84,54,78,42,30,20,38,29,66,34,88,94,39,64,56,27,26,30,66,45,69,43,65,60,30,21,34,32,37,52,83,43,56,84,50,75,74,76,54,69,60,39,74,40,37,28,34,32,24,41,39,44,62,22,46,68,52,47,72,49,32,46,20,19,68,82,59,59,43,22,72,45,58,46,60,40,46,72,69,72